Protein AF-0000000070833351 (afdb_homodimer)

Structure (mmCIF, N/CA/C/O backbone):
data_AF-0000000070833351-model_v1
#
loop_
_entity.id
_entity.type
_entity.pdbx_description
1 polymer 'Probable cytosol aminopeptidase'
#
loop_
_atom_site.group_PDB
_atom_site.id
_atom_site.type_symbol
_atom_site.label_atom_id
_atom_site.label_alt_id
_atom_site.label_comp_id
_atom_site.label_asym_id
_atom_site.label_entity_id
_atom_site.label_seq_id
_atom_site.pdbx_PDB_ins_code
_atom_site.Cartn_x
_atom_site.Cartn_y
_atom_site.Cartn_z
_atom_site.occupancy
_atom_site.B_iso_or_equiv
_atom_site.auth_seq_id
_atom_site.auth_comp_id
_atom_site.auth_asym_id
_atom_site.auth_atom_id
_atom_site.pdbx_PDB_model_num
ATOM 1 N N . MET A 1 1 ? -16.438 -31.188 -22.922 1 29.3 1 MET A N 1
ATOM 2 C CA . MET A 1 1 ? -17.109 -29.922 -23.141 1 29.3 1 MET A CA 1
ATOM 3 C C . MET A 1 1 ? -17.734 -29.875 -24.531 1 29.3 1 MET A C 1
ATOM 5 O O . MET A 1 1 ? -17.047 -30 -25.547 1 29.3 1 MET A O 1
ATOM 9 N N . LEU A 1 2 ? -18.859 -30.359 -24.688 1 35.84 2 LEU A N 1
ATOM 10 C CA . LEU A 1 2 ? -19.484 -30.297 -26 1 35.84 2 LEU A CA 1
ATOM 11 C C . LEU A 1 2 ? -20.094 -28.922 -26.25 1 35.84 2 LEU A C 1
ATOM 13 O O . LEU A 1 2 ? -20.75 -28.359 -25.375 1 35.84 2 LEU A O 1
ATOM 17 N N . ILE A 1 3 ? -19.422 -28.094 -27.203 1 37.97 3 ILE A N 1
ATOM 18 C CA . ILE A 1 3 ? -20.109 -26.953 -27.766 1 37.97 3 ILE A CA 1
ATOM 19 C C . ILE A 1 3 ? -21.391 -27.406 -28.469 1 37.97 3 ILE A C 1
ATOM 21 O O . ILE A 1 3 ? -21.344 -28.203 -29.406 1 37.97 3 ILE A O 1
ATOM 25 N N . ILE A 1 4 ? -22.438 -27.5 -27.812 1 40.16 4 ILE A N 1
ATOM 26 C CA . ILE A 1 4 ? -23.672 -27.906 -28.469 1 40.16 4 ILE A CA 1
ATOM 27 C C . ILE A 1 4 ? -24.281 -26.719 -29.188 1 40.16 4 ILE A C 1
ATOM 29 O O . ILE A 1 4 ? -24.453 -25.641 -28.609 1 40.16 4 ILE A O 1
ATOM 33 N N . GLN A 1 5 ? -24.141 -26.734 -30.469 1 34.5 5 GLN A N 1
ATOM 34 C CA . GLN A 1 5 ? -25 -25.828 -31.234 1 34.5 5 GLN A CA 1
ATOM 35 C C . GLN A 1 5 ? -26.438 -25.875 -30.734 1 34.5 5 GLN A C 1
ATOM 37 O O . GLN A 1 5 ? -26.969 -26.953 -30.484 1 34.5 5 GLN A O 1
ATOM 42 N N . ALA A 1 6 ? -26.953 -24.812 -30.219 1 36.62 6 ALA A N 1
ATOM 43 C CA . ALA A 1 6 ? -28.359 -24.703 -29.828 1 36.62 6 ALA A CA 1
ATOM 44 C C . ALA A 1 6 ? -29.266 -25.422 -30.828 1 36.62 6 ALA A C 1
ATOM 46 O O . ALA A 1 6 ? -29.5 -24.922 -31.938 1 36.62 6 ALA A O 1
ATOM 47 N N . THR A 1 7 ? -29.141 -26.656 -31.219 1 29.58 7 THR A N 1
ATOM 48 C CA . THR A 1 7 ? -30.312 -27.172 -31.938 1 29.58 7 THR A CA 1
ATOM 49 C C . THR A 1 7 ? -31.531 -27.125 -31.031 1 29.58 7 THR A C 1
ATOM 51 O O . THR A 1 7 ? -31.422 -27.094 -29.812 1 29.58 7 THR A O 1
ATOM 54 N N . THR A 1 8 ? -32.844 -27.062 -31.562 1 29.17 8 THR A N 1
ATOM 55 C CA . THR A 1 8 ? -34.219 -26.922 -31.047 1 29.17 8 THR A CA 1
ATOM 56 C C . THR A 1 8 ? -34.406 -27.781 -29.812 1 29.17 8 THR A C 1
ATOM 58 O O . THR A 1 8 ? -35.312 -27.547 -29.016 1 29.17 8 THR A O 1
ATOM 61 N N . SER A 1 9 ? -34.219 -29.125 -29.844 1 31.16 9 SER A N 1
ATOM 62 C CA . SER A 1 9 ? -34.969 -30.016 -28.969 1 31.16 9 SER A CA 1
ATOM 63 C C . SER A 1 9 ? -34.344 -30.062 -27.578 1 31.16 9 SER A C 1
ATOM 65 O O . SER A 1 9 ? -33.188 -30.438 -27.406 1 31.16 9 SER A O 1
ATOM 67 N N . ARG A 1 10 ? -34.688 -29.234 -26.578 1 36.44 10 ARG A N 1
ATOM 68 C CA . ARG A 1 10 ? -34.625 -29.141 -25.125 1 36.44 10 ARG A CA 1
ATOM 69 C C . ARG A 1 10 ? -34.844 -30.5 -24.469 1 36.44 10 ARG A C 1
ATOM 71 O O . ARG A 1 10 ? -35.094 -30.594 -23.266 1 36.44 10 ARG A O 1
ATOM 78 N N . GLU A 1 11 ? -34.969 -31.531 -25.062 1 34.44 11 GLU A N 1
ATOM 79 C CA . GLU A 1 11 ? -35.719 -32.625 -24.469 1 34.44 11 GLU A CA 1
ATOM 80 C C . GLU A 1 11 ? -34.875 -33.375 -23.422 1 34.44 11 GLU A C 1
ATOM 82 O O . GLU A 1 11 ? -35.281 -34.375 -22.859 1 34.44 11 GLU A O 1
ATOM 87 N N . ASN A 1 12 ? -33.469 -33.188 -23.359 1 39.78 12 ASN A N 1
ATOM 88 C CA . ASN A 1 12 ? -33 -34.188 -22.438 1 39.78 12 ASN A CA 1
ATOM 89 C C . ASN A 1 12 ? -33.062 -33.719 -20.984 1 39.78 12 ASN A C 1
ATOM 91 O O . ASN A 1 12 ? -32.469 -32.688 -20.641 1 39.78 12 ASN A O 1
ATOM 95 N N . SER A 1 13 ? -33.969 -34.219 -19.922 1 46 13 SER A N 1
ATOM 96 C CA . SER A 1 13 ? -34.594 -34.031 -18.625 1 46 13 SER A CA 1
ATOM 97 C C . SER A 1 13 ? -33.531 -33.938 -17.516 1 46 13 SER A C 1
ATOM 99 O O . SER A 1 13 ? -33.812 -33.406 -16.438 1 46 13 SER A O 1
ATOM 101 N N . ASP A 1 14 ? -32.281 -34.406 -17.562 1 57.69 14 ASP A N 1
ATOM 102 C CA . ASP A 1 14 ? -31.578 -34.594 -16.297 1 57.69 14 ASP A CA 1
ATOM 103 C C . ASP A 1 14 ? -30.484 -33.531 -16.125 1 57.69 14 ASP A C 1
ATOM 105 O O . ASP A 1 14 ? -29.656 -33.656 -15.227 1 57.69 14 ASP A O 1
ATOM 109 N N . TYR A 1 15 ? -30.438 -32.438 -16.984 1 61.97 15 TYR A N 1
ATOM 110 C CA . TYR A 1 15 ? -29.391 -31.453 -16.828 1 61.97 15 TYR A CA 1
ATOM 111 C C . TYR A 1 15 ? -29.875 -30.312 -15.93 1 61.97 15 TYR A C 1
ATOM 113 O O . TYR A 1 15 ? -31.031 -29.875 -16.016 1 61.97 15 TYR A O 1
ATOM 121 N N . LEU A 1 16 ? -28.969 -30.016 -14.961 1 67.56 16 LEU A N 1
ATOM 122 C CA . LEU A 1 16 ? -29.109 -28.672 -14.398 1 67.56 16 LEU A CA 1
ATOM 123 C C . LEU A 1 16 ? -28.766 -27.609 -15.43 1 67.56 16 LEU A C 1
ATOM 125 O O . LEU A 1 16 ? -27.672 -27.641 -16.016 1 67.56 16 LEU A O 1
ATOM 129 N N . THR A 1 17 ? -29.734 -26.75 -15.805 1 68.56 17 THR A N 1
ATOM 130 C CA . THR A 1 17 ? -29.469 -25.703 -16.766 1 68.56 17 THR A CA 1
ATOM 131 C C . THR A 1 17 ? -29.234 -24.375 -16.062 1 68.56 17 THR A C 1
ATOM 133 O O . THR A 1 17 ? -30.031 -23.938 -15.234 1 68.56 17 THR A O 1
ATOM 136 N N . ILE A 1 18 ? -28.047 -23.797 -16.25 1 69.94 18 ILE A N 1
ATOM 137 C CA . ILE A 1 18 ? -27.703 -22.469 -15.773 1 69.94 18 ILE A CA 1
ATOM 138 C C . ILE A 1 18 ? -27.766 -21.469 -16.922 1 69.94 18 ILE A C 1
ATOM 140 O O . ILE A 1 18 ? -26.984 -21.578 -17.875 1 69.94 18 ILE A O 1
ATOM 144 N N . ILE A 1 19 ? -28.797 -20.531 -16.859 1 66.44 19 ILE A N 1
ATOM 145 C CA . ILE A 1 19 ? -29.031 -19.578 -17.953 1 66.44 19 ILE A CA 1
ATOM 146 C C . ILE A 1 19 ? -28.453 -18.219 -17.578 1 66.44 19 ILE A C 1
ATOM 148 O O . ILE A 1 19 ? -28.75 -17.688 -16.5 1 66.44 19 ILE A O 1
ATOM 152 N N . PHE A 1 20 ? -27.562 -17.75 -18.422 1 68.06 20 PHE A N 1
ATOM 153 C CA . PHE A 1 20 ? -27.016 -16.406 -18.266 1 68.06 20 PHE A CA 1
ATOM 154 C C . PHE A 1 20 ? -27.844 -15.398 -19.031 1 68.06 20 PHE A C 1
ATOM 156 O O . PHE A 1 20 ? -27.906 -15.445 -20.266 1 68.06 20 PHE A O 1
ATOM 163 N N . ILE A 1 21 ? -28.688 -14.578 -18.281 1 62.53 21 ILE A N 1
ATOM 164 C CA . ILE A 1 21 ? -29.578 -13.609 -18.922 1 62.53 21 ILE A CA 1
ATOM 165 C C . ILE A 1 21 ? -29.047 -12.195 -18.688 1 62.53 21 ILE A C 1
ATOM 167 O O . ILE A 1 21 ? -28.703 -11.836 -17.562 1 62.53 21 ILE A O 1
ATOM 171 N N . ILE A 1 22 ? -28.766 -11.523 -19.797 1 61.56 22 ILE A N 1
ATOM 172 C CA . ILE A 1 22 ? -28.422 -10.109 -19.703 1 61.56 22 ILE A CA 1
ATOM 173 C C . ILE A 1 22 ? -29.625 -9.258 -20.062 1 61.56 22 ILE A C 1
ATOM 175 O O . ILE A 1 22 ? -30.188 -9.391 -21.156 1 61.56 22 ILE A O 1
ATOM 179 N N . GLU A 1 23 ? -30.219 -8.586 -19.109 1 56.25 23 GLU A N 1
ATOM 180 C CA . GLU A 1 23 ? -31.344 -7.707 -19.422 1 56.25 23 GLU A CA 1
ATOM 181 C C . GLU A 1 23 ? -30.875 -6.285 -19.703 1 56.25 23 GLU A C 1
ATOM 183 O O . GLU A 1 23 ? -29.859 -5.844 -19.172 1 56.25 23 GLU A O 1
ATOM 188 N N . LYS A 1 24 ? -31.375 -5.598 -20.766 1 49.62 24 LYS A N 1
ATOM 189 C CA . LYS A 1 24 ? -31.047 -4.262 -21.25 1 49.62 24 LYS A CA 1
ATOM 190 C C . LYS A 1 24 ? -31.281 -3.209 -20.172 1 49.62 24 LYS A C 1
ATOM 192 O O . LYS A 1 24 ? -30.969 -2.031 -20.359 1 49.62 24 LYS A O 1
ATOM 197 N N . THR A 1 25 ? -32.031 -3.412 -19.234 1 46.53 25 THR A N 1
ATOM 198 C CA . THR A 1 25 ? -32.344 -2.252 -18.406 1 46.53 25 THR A CA 1
ATOM 199 C C . THR A 1 25 ? -31.109 -1.84 -17.578 1 46.53 25 THR A C 1
ATOM 201 O O . THR A 1 25 ? -30.172 -2.623 -17.422 1 46.53 25 THR A O 1
ATOM 204 N N . SER A 1 26 ? -31.047 -0.534 -17.062 1 45.47 26 SER A N 1
ATOM 205 C CA . SER A 1 26 ? -30.031 0.275 -16.391 1 45.47 26 SER A CA 1
ATOM 206 C C . SER A 1 26 ? -29.359 -0.5 -15.258 1 45.47 26 SER A C 1
ATOM 208 O O . SER A 1 26 ? -28.391 -0.025 -14.664 1 45.47 26 SER A O 1
ATOM 210 N N . LYS A 1 27 ? -30.109 -1.601 -14.844 1 41.34 27 LYS A N 1
ATOM 211 C CA . LYS A 1 27 ? -29.516 -2.484 -13.844 1 41.34 27 LYS A CA 1
ATOM 212 C C . LYS A 1 27 ? -29.297 -3.885 -14.406 1 41.34 27 LYS A C 1
ATOM 214 O O . LYS A 1 27 ? -30.219 -4.504 -14.938 1 41.34 27 LYS A O 1
ATOM 219 N N . GLN A 1 28 ? -28.344 -4.262 -14.914 1 41.72 28 GLN A N 1
ATOM 220 C CA . GLN A 1 28 ? -28.125 -5.547 -15.57 1 41.72 28 GLN A CA 1
ATOM 221 C C . GLN A 1 28 ? -28.094 -6.688 -14.555 1 41.72 28 GLN A C 1
ATOM 223 O O . GLN A 1 28 ? -27.359 -6.617 -13.562 1 41.72 28 GLN A O 1
ATOM 228 N N . LYS A 1 29 ? -29.281 -7.543 -14.477 1 46.81 29 LYS A N 1
ATOM 229 C CA . LYS A 1 29 ? -29.438 -8.734 -13.648 1 46.81 29 LYS A CA 1
ATOM 230 C C . LYS A 1 29 ? -29.062 -10 -14.422 1 46.81 29 LYS A C 1
ATOM 232 O O . LYS A 1 29 ? -29.438 -10.148 -15.586 1 46.81 29 LYS A O 1
ATOM 237 N N . ILE A 1 30 ? -27.953 -10.633 -13.953 1 47.38 30 ILE A N 1
ATOM 238 C CA . ILE A 1 30 ? -27.719 -11.984 -14.453 1 47.38 30 ILE A CA 1
ATOM 239 C C . ILE A 1 30 ? -28.406 -13 -13.555 1 47.38 30 ILE A C 1
ATOM 241 O O . ILE A 1 30 ? -28.203 -13 -12.336 1 47.38 30 ILE A O 1
ATOM 245 N N . ILE A 1 31 ? -29.562 -13.586 -13.984 1 48.91 31 ILE A N 1
ATOM 246 C CA . ILE A 1 31 ? -30.328 -14.562 -13.219 1 48.91 31 ILE A CA 1
ATOM 247 C C . ILE A 1 31 ? -29.891 -15.977 -13.602 1 48.91 31 ILE A C 1
ATOM 249 O O . ILE A 1 31 ? -29.906 -16.344 -14.773 1 48.91 31 ILE A O 1
ATOM 253 N N . LEU A 1 32 ? -29.203 -16.562 -12.734 1 50.97 32 LEU A N 1
ATOM 254 C CA . LEU A 1 32 ? -28.953 -17.984 -12.914 1 50.97 32 LEU A CA 1
ATOM 255 C C . LEU A 1 32 ? -30.156 -18.797 -12.445 1 50.97 32 LEU A C 1
ATOM 257 O O . LEU A 1 32 ? -30.641 -18.625 -11.328 1 50.97 32 LEU A O 1
ATOM 261 N N . GLN A 1 33 ? -30.953 -19.25 -13.414 1 46.88 33 GLN A N 1
ATOM 262 C CA . GLN A 1 33 ? -32.156 -20.016 -13.102 1 46.88 33 GLN A CA 1
ATOM 263 C C . GLN A 1 33 ? -31.906 -21.516 -13.219 1 46.88 33 GLN A C 1
ATOM 265 O O . GLN A 1 33 ? -31.312 -21.969 -14.195 1 46.88 33 GLN A O 1
ATOM 270 N N . ASN A 1 34 ? -31.812 -22.172 -12.078 1 44.22 34 ASN A N 1
ATOM 271 C CA . ASN A 1 34 ? -31.859 -23.625 -12.109 1 44.22 34 ASN A CA 1
ATOM 272 C C . ASN A 1 34 ? -33.219 -24.141 -12.555 1 44.22 34 ASN A C 1
ATOM 274 O O . ASN A 1 34 ? -34.219 -23.859 -11.922 1 44.22 34 ASN A O 1
ATOM 278 N N . ILE A 1 35 ? -33.344 -24.484 -13.766 1 40.16 35 ILE A N 1
ATOM 279 C CA . ILE A 1 35 ? -34.594 -25.062 -14.203 1 40.16 35 ILE A CA 1
ATOM 280 C C . ILE A 1 35 ? -34.656 -26.531 -13.836 1 40.16 35 ILE A C 1
ATOM 282 O O . ILE A 1 35 ? -34.031 -27.375 -14.5 1 40.16 35 ILE A O 1
ATOM 286 N N . THR A 1 36 ? -34.406 -27 -12.625 1 38.91 36 THR A N 1
ATOM 287 C CA . THR A 1 36 ? -34.719 -28.406 -12.492 1 38.91 36 THR A CA 1
ATOM 288 C C . THR A 1 36 ? -36.25 -28.641 -12.625 1 38.91 36 THR A C 1
ATOM 290 O O . THR A 1 36 ? -37.031 -27.734 -12.391 1 38.91 36 THR A O 1
ATOM 293 N N . SER A 1 37 ? -36.625 -29.812 -13.102 1 38.78 37 SER A N 1
ATOM 294 C CA . SER A 1 37 ? -38.031 -30.25 -13.203 1 38.78 37 SER A CA 1
ATOM 295 C C . SER A 1 37 ? -38.812 -29.922 -11.938 1 38.78 37 SER A C 1
ATOM 297 O O . SER A 1 37 ? -39.938 -29.484 -12 1 38.78 37 SER A O 1
ATOM 299 N N . GLU A 1 38 ? -38.625 -30.953 -10.805 1 39.41 38 GLU A N 1
ATOM 300 C CA . GLU A 1 38 ? -39.594 -30.969 -9.703 1 39.41 38 GLU A CA 1
ATOM 301 C C . GLU A 1 38 ? -39.531 -29.656 -8.906 1 39.41 38 GLU A C 1
ATOM 303 O O . GLU A 1 38 ? -40.562 -29.047 -8.633 1 39.41 38 GLU A O 1
ATOM 308 N N . ASN A 1 39 ? -38.75 -29.672 -7.727 1 37.19 39 ASN A N 1
ATOM 309 C CA . ASN A 1 39 ? -38.562 -28.562 -6.801 1 37.19 39 ASN A CA 1
ATOM 310 C C . ASN A 1 39 ? -37.562 -27.531 -7.352 1 37.19 39 ASN A C 1
ATOM 312 O O . ASN A 1 39 ? -36.375 -27.812 -7.48 1 37.19 39 ASN A O 1
ATOM 316 N N . GLN A 1 40 ? -37.906 -26.641 -8.219 1 38.97 40 GLN A N 1
ATOM 317 C CA . GLN A 1 40 ? -37.312 -25.484 -8.859 1 38.97 40 GLN A CA 1
ATOM 318 C C . GLN A 1 40 ? -36.469 -24.688 -7.867 1 38.97 40 GLN A C 1
ATOM 320 O O . GLN A 1 40 ? -37 -23.891 -7.094 1 38.97 40 GLN A O 1
ATOM 325 N N . SER A 1 41 ? -35.656 -25.266 -7.109 1 40.69 41 SER A N 1
ATOM 326 C CA . SER A 1 41 ? -34.844 -24.344 -6.309 1 40.69 41 SER A CA 1
ATOM 327 C C . SER A 1 41 ? -34.062 -23.391 -7.195 1 40.69 41 SER A C 1
ATOM 329 O O . SER A 1 41 ? -33.406 -23.812 -8.148 1 40.69 41 SER A O 1
ATOM 331 N N . HIS A 1 42 ? -34.625 -22.25 -7.562 1 44.38 42 HIS A N 1
ATOM 332 C CA . HIS A 1 42 ? -34.125 -21.125 -8.328 1 44.38 42 HIS A CA 1
ATOM 333 C C . HIS A 1 42 ? -32.906 -20.5 -7.648 1 44.38 42 HIS A C 1
ATOM 335 O O . HIS A 1 42 ? -32.969 -20.141 -6.469 1 44.38 42 HIS A O 1
ATOM 341 N N . ILE A 1 43 ? -31.828 -21.109 -7.852 1 47.75 43 ILE A N 1
ATOM 342 C CA . ILE A 1 43 ? -30.734 -20.25 -7.379 1 47.75 43 ILE A CA 1
ATOM 343 C C . ILE A 1 43 ? -30.594 -19.031 -8.289 1 47.75 43 ILE A C 1
ATOM 345 O O . ILE A 1 43 ? -30.422 -19.172 -9.5 1 47.75 43 ILE A O 1
ATOM 349 N N . GLU A 1 44 ? -31.188 -17.953 -7.914 1 50.06 44 GLU A N 1
ATOM 350 C CA . GLU A 1 44 ? -31.047 -16.672 -8.617 1 50.06 44 GLU A CA 1
ATOM 351 C C . GLU A 1 44 ? -29.797 -15.938 -8.156 1 50.06 44 GLU A C 1
ATOM 353 O O . GLU A 1 44 ? -29.609 -15.68 -6.965 1 50.06 44 GLU A O 1
ATOM 358 N N . LEU A 1 45 ? -28.766 -16.172 -8.883 1 52.78 45 LEU A N 1
ATOM 359 C CA . LEU A 1 45 ? -27.672 -15.227 -8.656 1 52.78 45 LEU A CA 1
ATOM 360 C C . LEU A 1 45 ? -27.969 -13.883 -9.328 1 52.78 45 LEU A C 1
ATOM 362 O O . LEU A 1 45 ? -28.062 -13.805 -10.555 1 52.78 45 LEU A O 1
ATOM 366 N N . VAL A 1 46 ? -28.516 -12.961 -8.594 1 50.75 46 VAL A N 1
ATOM 367 C CA . VAL A 1 46 ? -28.719 -11.617 -9.117 1 50.75 46 VAL A CA 1
ATOM 368 C C . VAL A 1 46 ? -27.422 -10.812 -9.016 1 50.75 46 VAL A C 1
ATOM 370 O O . VAL A 1 46 ? -26.859 -10.656 -7.93 1 50.75 46 VAL A O 1
ATOM 373 N N . VAL A 1 47 ? -26.703 -10.766 -10.102 1 52.88 47 VAL A N 1
ATOM 374 C CA . VAL A 1 47 ? -25.562 -9.867 -10.109 1 52.88 47 VAL A CA 1
ATOM 375 C C . VAL A 1 47 ? -25.984 -8.492 -10.617 1 52.88 47 VAL A C 1
ATOM 377 O O . VAL A 1 47 ? -26.594 -8.375 -11.68 1 52.88 47 VAL A O 1
ATOM 380 N N . SER A 1 48 ? -25.984 -7.508 -9.828 1 48.88 48 SER A N 1
ATOM 381 C CA . SER A 1 48 ? -26.312 -6.152 -10.258 1 48.88 48 SER A CA 1
ATOM 382 C C . SER A 1 48 ? -25.359 -5.688 -11.367 1 48.88 48 SER A C 1
ATOM 384 O O . SER A 1 48 ? -24.25 -6.199 -11.5 1 48.88 48 SER A O 1
ATOM 386 N N . TYR A 1 49 ? -25.906 -4.758 -12.367 1 46.78 49 TYR A N 1
ATOM 387 C CA . TYR A 1 49 ? -25.297 -4.184 -13.555 1 46.78 49 TYR A CA 1
ATOM 388 C C . TYR A 1 49 ? -23.875 -3.701 -13.25 1 46.78 49 TYR A C 1
ATOM 390 O O . TYR A 1 49 ? -22.984 -3.828 -14.094 1 46.78 49 TYR A O 1
ATOM 398 N N . ASP A 1 50 ? -23.688 -3.168 -12.164 1 53.62 50 ASP A N 1
ATOM 399 C CA . ASP A 1 50 ? -22.391 -2.557 -11.883 1 53.62 50 ASP A CA 1
ATOM 400 C C . ASP A 1 50 ? -21.281 -3.604 -11.883 1 53.62 50 ASP A C 1
ATOM 402 O O . ASP A 1 50 ? -20.125 -3.289 -12.188 1 53.62 50 ASP A O 1
ATOM 406 N N . LEU A 1 51 ? -21.875 -4.77 -11.984 1 54.03 51 LEU A N 1
ATOM 407 C CA . LEU A 1 51 ? -20.891 -5.84 -11.898 1 54.03 51 LEU A CA 1
ATOM 408 C C . LEU A 1 51 ? -20.406 -6.242 -13.289 1 54.03 51 LEU A C 1
ATOM 410 O O . LEU A 1 51 ? -19.297 -6.77 -13.438 1 54.03 51 LEU A O 1
ATOM 414 N N . LEU A 1 52 ? -21.281 -5.914 -14.266 1 58.81 52 LEU A N 1
ATOM 415 C CA . LEU A 1 52 ? -20.797 -6.203 -15.609 1 58.81 52 LEU A CA 1
ATOM 416 C C . LEU A 1 52 ? -19.578 -5.348 -15.945 1 58.81 52 LEU A C 1
ATOM 418 O O . LEU A 1 52 ? -18.781 -5.719 -16.797 1 58.81 52 LEU A O 1
ATOM 422 N N . ALA A 1 53 ? -19.609 -4.312 -15.156 1 65.19 53 ALA A N 1
ATOM 423 C CA . ALA A 1 53 ? -18.438 -3.473 -15.375 1 65.19 53 ALA A CA 1
ATOM 424 C C . ALA A 1 53 ? -17.266 -3.906 -14.477 1 65.19 53 ALA A C 1
ATOM 426 O O . ALA A 1 53 ? -16.109 -3.635 -14.789 1 65.19 53 ALA A O 1
ATOM 427 N N . ASP A 1 54 ? -17.672 -4.738 -13.578 1 82.94 54 ASP A N 1
ATOM 428 C CA . ASP A 1 54 ? -16.656 -5.258 -12.672 1 82.94 54 ASP A CA 1
ATOM 429 C C . ASP A 1 54 ? -16.484 -6.766 -12.836 1 82.94 54 ASP A C 1
ATOM 431 O O . ASP A 1 54 ? -16.969 -7.543 -12.008 1 82.94 54 ASP A O 1
ATOM 435 N N . LEU A 1 55 ? -15.812 -7.113 -13.914 1 87.25 55 LEU A N 1
ATOM 436 C CA . LEU A 1 55 ? -15.656 -8.508 -14.305 1 87.25 55 LEU A CA 1
ATOM 437 C C . LEU A 1 55 ? -14.93 -9.297 -13.219 1 87.25 55 LEU A C 1
ATOM 439 O O . LEU A 1 55 ? -15.117 -10.508 -13.094 1 87.25 55 LEU A O 1
ATOM 443 N N . PHE A 1 56 ? -14.148 -8.609 -12.453 1 91.06 56 PHE A N 1
ATOM 444 C CA . PHE A 1 56 ? -13.438 -9.281 -11.367 1 91.06 56 PHE A CA 1
ATOM 445 C C . PHE A 1 56 ? -14.414 -9.836 -10.344 1 91.06 56 PHE A C 1
ATOM 447 O O . PHE A 1 56 ? -14.352 -11.016 -9.992 1 91.06 56 PHE A O 1
ATOM 454 N N . HIS A 1 57 ? -15.289 -9.023 -9.852 1 87.62 57 HIS A N 1
ATOM 455 C CA . HIS A 1 57 ? -16.25 -9.461 -8.844 1 87.62 57 HIS A CA 1
ATOM 456 C C . HIS A 1 57 ? -17.297 -10.406 -9.445 1 87.62 57 HIS A C 1
ATOM 458 O O . HIS A 1 57 ? -17.766 -11.312 -8.766 1 87.62 57 HIS A O 1
ATOM 464 N N . TYR A 1 58 ? -17.594 -10.195 -10.711 1 84.75 58 TYR A N 1
ATOM 465 C CA . TYR A 1 58 ? -18.453 -11.141 -11.414 1 84.75 58 TYR A CA 1
ATOM 466 C C . TYR A 1 58 ? -17.875 -12.539 -11.391 1 84.75 58 TYR A C 1
ATOM 468 O O . TYR A 1 58 ? -18.547 -13.5 -11.031 1 84.75 58 TYR A O 1
ATOM 476 N N . LYS A 1 59 ? -16.656 -12.625 -11.773 1 90.06 59 LYS A N 1
ATOM 477 C CA . LYS A 1 59 ? -15.977 -13.914 -11.797 1 90.06 59 LYS A CA 1
ATOM 478 C C . LYS A 1 59 ? -15.969 -14.562 -10.414 1 90.06 59 LYS A C 1
ATOM 480 O O . LYS A 1 59 ? -16.266 -15.75 -10.273 1 90.06 59 LYS A O 1
ATOM 485 N N . LYS A 1 60 ? -15.625 -13.797 -9.453 1 88.69 60 LYS A N 1
ATOM 486 C CA . LYS A 1 60 ? -15.562 -14.305 -8.078 1 88.69 60 LYS A CA 1
ATOM 487 C C . LYS A 1 60 ? -16.922 -14.82 -7.621 1 88.69 60 LYS A C 1
ATOM 489 O O . LYS A 1 60 ? -17.016 -15.898 -7.031 1 88.69 60 LYS A O 1
ATOM 494 N N . LYS A 1 61 ? -17.953 -14.062 -7.859 1 84.31 61 LYS A N 1
ATOM 495 C CA . LYS A 1 61 ? -19.297 -14.461 -7.473 1 84.31 61 LYS A CA 1
ATOM 496 C C . LYS A 1 61 ? -19.734 -15.727 -8.203 1 84.31 61 LYS A C 1
ATOM 498 O O . LYS A 1 61 ? -20.344 -16.625 -7.609 1 84.31 61 LYS A O 1
ATOM 503 N N . LEU A 1 62 ? -19.438 -15.719 -9.492 1 85.12 62 LEU A N 1
ATOM 504 C CA . LEU A 1 62 ? -19.797 -16.891 -10.289 1 85.12 62 LEU A CA 1
ATOM 505 C C . LEU A 1 62 ? -19.094 -18.141 -9.75 1 85.12 62 LEU A C 1
ATOM 507 O O . LEU A 1 62 ? -19.719 -19.188 -9.602 1 85.12 62 LEU A O 1
ATOM 511 N N . ILE A 1 63 ? -17.844 -18.062 -9.445 1 87.94 63 ILE A N 1
ATOM 512 C CA . ILE A 1 63 ? -17.094 -19.188 -8.891 1 87.94 63 ILE A CA 1
ATOM 513 C C . ILE A 1 63 ? -17.75 -19.641 -7.59 1 87.94 63 ILE A C 1
ATOM 515 O O . ILE A 1 63 ? -17.938 -20.844 -7.375 1 87.94 63 ILE A O 1
ATOM 519 N N . ASN A 1 64 ? -18.094 -18.719 -6.75 1 84.25 64 ASN A N 1
ATOM 520 C CA . ASN A 1 64 ? -18.703 -19.047 -5.473 1 84.25 64 ASN A CA 1
ATOM 521 C C . ASN A 1 64 ? -20.031 -19.797 -5.664 1 84.25 64 ASN A C 1
ATOM 523 O O . ASN A 1 64 ? -20.328 -20.734 -4.93 1 84.25 64 ASN A O 1
ATOM 527 N N . VAL A 1 65 ? -20.766 -19.375 -6.605 1 80.75 65 VAL A N 1
ATOM 528 C CA . VAL A 1 65 ? -22.047 -20 -6.887 1 80.75 65 VAL A CA 1
ATOM 529 C C . VAL A 1 65 ? -21.828 -21.406 -7.457 1 80.75 65 VAL A C 1
ATOM 531 O O . VAL A 1 65 ? -22.469 -22.375 -7.02 1 80.75 65 VAL A O 1
ATOM 534 N N . LEU A 1 66 ? -20.953 -21.484 -8.43 1 82.94 66 LEU A N 1
ATOM 535 C CA . LEU A 1 66 ? -20.719 -22.75 -9.117 1 82.94 66 LEU A CA 1
ATOM 536 C C . LEU A 1 66 ? -20.156 -23.797 -8.156 1 82.94 66 LEU A C 1
ATOM 538 O O . LEU A 1 66 ? -20.438 -24.984 -8.297 1 82.94 66 LEU A O 1
ATOM 542 N N . THR A 1 67 ? -19.359 -23.359 -7.219 1 83.06 67 THR A N 1
ATOM 543 C CA . THR A 1 67 ? -18.734 -24.266 -6.27 1 83.06 67 THR A CA 1
ATOM 544 C C . THR A 1 67 ? -19.797 -24.953 -5.398 1 83.06 67 THR A C 1
ATOM 546 O O . THR A 1 67 ? -19.531 -26 -4.816 1 83.06 67 THR A O 1
ATOM 549 N N . GLN A 1 68 ? -20.953 -24.391 -5.387 1 76.19 68 GLN A N 1
ATOM 550 C CA . GLN A 1 68 ? -22.016 -24.938 -4.543 1 76.19 68 GLN A CA 1
ATOM 551 C C . GLN A 1 68 ? -22.875 -25.938 -5.309 1 76.19 68 GLN A C 1
ATOM 553 O O . GLN A 1 68 ? -23.734 -26.594 -4.73 1 76.19 68 GLN A O 1
ATOM 558 N N . ILE A 1 69 ? -22.641 -26.047 -6.543 1 74.25 69 ILE A N 1
ATOM 559 C CA . ILE A 1 69 ? -23.438 -26.922 -7.387 1 74.25 69 ILE A CA 1
ATOM 560 C C . ILE A 1 69 ? -22.922 -28.359 -7.277 1 74.25 69 ILE A C 1
ATOM 562 O O . ILE A 1 69 ? -21.719 -28.594 -7.406 1 74.25 69 ILE A O 1
ATOM 566 N N . SER A 1 70 ? -23.766 -29.266 -7.086 1 71.75 70 SER A N 1
ATOM 567 C CA . SER A 1 70 ? -23.391 -30.672 -6.906 1 71.75 70 SER A CA 1
ATOM 568 C C . SER A 1 70 ? -23.906 -31.531 -8.055 1 71.75 70 SER A C 1
ATOM 570 O O . SER A 1 70 ? -23.594 -32.719 -8.133 1 71.75 70 SER A O 1
ATOM 572 N N . ASN A 1 71 ? -24.578 -30.938 -8.984 1 71.12 71 ASN A N 1
ATOM 573 C CA . ASN A 1 71 ? -25.125 -31.688 -10.109 1 71.12 71 ASN A CA 1
ATOM 574 C C . ASN A 1 71 ? -24 -32.25 -11 1 71.12 71 ASN A C 1
ATOM 576 O O . ASN A 1 71 ? -22.984 -31.578 -11.219 1 71.12 71 ASN A O 1
ATOM 580 N N . SER A 1 72 ? -24.312 -33.375 -11.531 1 74 72 SER A N 1
ATOM 581 C CA . SER A 1 72 ? -23.297 -34.031 -12.359 1 74 72 SER A CA 1
ATOM 582 C C . SER A 1 72 ? -23.438 -33.625 -13.82 1 74 72 SER A C 1
ATOM 584 O O . SER A 1 72 ? -22.531 -33.844 -14.617 1 74 72 SER A O 1
ATOM 586 N N . GLN A 1 73 ? -24.625 -33.156 -14.156 1 77.06 73 GLN A N 1
ATOM 587 C CA . GLN A 1 73 ? -24.859 -32.688 -15.523 1 77.06 73 GLN A CA 1
ATOM 588 C C . GLN A 1 73 ? -25.375 -31.266 -15.547 1 77.06 73 GLN A C 1
ATOM 590 O O . GLN A 1 73 ? -26.422 -30.969 -14.969 1 77.06 73 GLN A O 1
ATOM 595 N N . ILE A 1 74 ? -24.547 -30.469 -16.203 1 78.12 74 ILE A N 1
ATOM 596 C CA . ILE A 1 74 ? -24.906 -29.047 -16.188 1 78.12 74 ILE A CA 1
ATOM 597 C C . ILE A 1 74 ? -24.875 -28.5 -17.625 1 78.12 74 ILE A C 1
ATOM 599 O O . ILE A 1 74 ? -24 -28.828 -18.406 1 78.12 74 ILE A O 1
ATOM 603 N N . LEU A 1 75 ? -25.953 -27.797 -17.969 1 80.94 75 LEU A N 1
ATOM 604 C CA . LEU A 1 75 ? -25.984 -27.031 -19.219 1 80.94 75 LEU A CA 1
ATOM 605 C C . LEU A 1 75 ? -25.844 -25.531 -18.938 1 80.94 75 LEU A C 1
ATOM 607 O O . LEU A 1 75 ? -26.672 -24.953 -18.234 1 80.94 75 LEU A O 1
ATOM 611 N N . PHE A 1 76 ? -24.734 -25.016 -19.422 1 81.25 76 PHE A N 1
ATOM 612 C CA . PHE A 1 76 ? -24.562 -23.578 -19.359 1 81.25 76 PHE A CA 1
ATOM 613 C C . PHE A 1 76 ? -25.094 -22.906 -20.625 1 81.25 76 PHE A C 1
ATOM 615 O O . PHE A 1 76 ? -24.562 -23.094 -21.703 1 81.25 76 PHE A O 1
ATOM 622 N N . ASP A 1 77 ? -26.109 -22.047 -20.453 1 77.31 77 ASP A N 1
ATOM 623 C CA . ASP A 1 77 ? -26.797 -21.406 -21.578 1 77.31 77 ASP A CA 1
ATOM 624 C C . ASP A 1 77 ? -26.406 -19.938 -21.703 1 77.31 77 ASP A C 1
ATOM 626 O O . ASP A 1 77 ? -26.875 -19.094 -20.938 1 77.31 77 ASP A O 1
ATOM 630 N N . PHE A 1 78 ? -25.531 -19.75 -22.719 1 79 78 PHE A N 1
ATOM 631 C CA . PHE A 1 78 ? -25.109 -18.391 -23 1 79 78 PHE A CA 1
ATOM 632 C C . PHE A 1 78 ? -25.859 -17.828 -24.203 1 79 78 PHE A C 1
ATOM 634 O O . PHE A 1 78 ? -25.391 -16.891 -24.844 1 79 78 PHE A O 1
ATOM 641 N N . SER A 1 79 ? -26.969 -18.312 -24.531 1 71.69 79 SER A N 1
ATOM 642 C CA . SER A 1 79 ? -27.703 -17.938 -25.734 1 71.69 79 SER A CA 1
ATOM 643 C C . SER A 1 79 ? -28.219 -16.5 -25.672 1 71.69 79 SER A C 1
ATOM 645 O O . SER A 1 79 ? -28.438 -15.867 -26.703 1 71.69 79 SER A O 1
ATOM 647 N N . SER A 1 80 ? -28.328 -16.062 -24.484 1 65.62 80 SER A N 1
ATOM 648 C CA . SER A 1 80 ? -28.844 -14.703 -24.328 1 65.62 80 SER A CA 1
ATOM 649 C C . SER A 1 80 ? -27.734 -13.664 -24.469 1 65.62 80 SER A C 1
ATOM 651 O O . SER A 1 80 ? -28 -12.469 -24.562 1 65.62 80 SER A O 1
ATOM 653 N N . PHE A 1 81 ? -26.531 -14.219 -24.375 1 64.62 81 PHE A N 1
ATOM 654 C CA . PHE A 1 81 ? -25.422 -13.289 -24.547 1 64.62 81 PHE A CA 1
ATOM 655 C C . PHE A 1 81 ? -25.359 -12.781 -25.984 1 64.62 81 PHE A C 1
ATOM 657 O O . PHE A 1 81 ? -25.281 -13.57 -26.922 1 64.62 81 PHE A O 1
ATOM 664 N N . SER A 1 82 ? -26.047 -11.617 -26.234 1 60.28 82 SER A N 1
ATOM 665 C CA . SER A 1 82 ? -26.094 -11.039 -27.578 1 60.28 82 SER A CA 1
ATOM 666 C C . SER A 1 82 ? -24.891 -10.125 -27.812 1 60.28 82 SER A C 1
ATOM 668 O O . SER A 1 82 ? -24.344 -9.539 -26.875 1 60.28 82 SER A O 1
ATOM 670 N N . SER A 1 83 ? -24.359 -10.18 -29.016 1 59.09 83 SER A N 1
ATOM 671 C CA . SER A 1 83 ? -23.25 -9.336 -29.469 1 59.09 83 SER A CA 1
ATOM 672 C C . SER A 1 83 ? -23.547 -7.863 -29.203 1 59.09 83 SER A C 1
ATOM 674 O O . SER A 1 83 ? -22.641 -7.031 -29.25 1 59.09 83 SER A O 1
ATOM 676 N N . THR A 1 84 ? -24.75 -7.594 -28.875 1 59.44 84 THR A N 1
ATOM 677 C CA . THR A 1 84 ? -25.078 -6.184 -28.719 1 59.44 84 THR A CA 1
ATOM 678 C C . THR A 1 84 ? -24.688 -5.691 -27.328 1 59.44 84 THR A C 1
ATOM 680 O O . THR A 1 84 ? -24.688 -4.484 -27.062 1 59.44 84 THR A O 1
ATOM 683 N N . LEU A 1 85 ? -24.344 -6.613 -26.562 1 61.59 85 LEU A N 1
ATOM 684 C CA . LEU A 1 85 ? -23.953 -6.203 -25.219 1 61.59 85 LEU A CA 1
ATOM 685 C C . LEU A 1 85 ? -22.5 -5.754 -25.188 1 61.59 85 LEU A C 1
ATOM 687 O O . LEU A 1 85 ? -21.641 -6.387 -25.812 1 61.59 85 LEU A O 1
ATOM 691 N N . PRO A 1 86 ? -22.391 -4.555 -24.594 1 65.94 86 PRO A N 1
ATOM 692 C CA . PRO A 1 86 ? -21 -4.156 -24.406 1 65.94 86 PRO A CA 1
ATOM 693 C C . PRO A 1 86 ? -20.203 -5.176 -23.594 1 65.94 86 PRO A C 1
ATOM 695 O O . PRO A 1 86 ? -20.734 -5.773 -22.656 1 65.94 86 PRO A O 1
ATOM 698 N N . ASN A 1 87 ? -19.078 -5.633 -23.953 1 74.75 87 ASN A N 1
ATOM 699 C CA . ASN A 1 87 ? -18.125 -6.5 -23.266 1 74.75 87 ASN A CA 1
ATOM 700 C C . ASN A 1 87 ? -18.594 -7.957 -23.281 1 74.75 87 ASN A C 1
ATOM 702 O O . ASN A 1 87 ? -18.281 -8.711 -22.359 1 74.75 87 ASN A O 1
ATOM 706 N N . CYS A 1 88 ? -19.5 -8.305 -24.156 1 75.19 88 CYS A N 1
ATOM 707 C CA . CYS A 1 88 ? -20.062 -9.648 -24.219 1 75.19 88 CYS A CA 1
ATOM 708 C C . CYS A 1 88 ? -18.969 -10.695 -24.344 1 75.19 88 CYS A C 1
ATOM 710 O O . CYS A 1 88 ? -19.031 -11.75 -23.719 1 75.19 88 CYS A O 1
ATOM 712 N N . THR A 1 89 ? -18.047 -10.359 -25.156 1 81.06 89 THR A N 1
ATOM 713 C CA . THR A 1 89 ? -16.938 -11.297 -25.344 1 81.06 89 THR A CA 1
ATOM 714 C C . THR A 1 89 ? -16.172 -11.5 -24.047 1 81.06 89 THR A C 1
ATOM 716 O O . THR A 1 89 ? -15.859 -12.633 -23.672 1 81.06 89 THR A O 1
ATOM 719 N N . GLU A 1 90 ? -15.906 -10.414 -23.344 1 84.81 90 GLU A N 1
ATOM 720 C CA . GLU A 1 90 ? -15.195 -10.477 -22.078 1 84.81 90 GLU A CA 1
ATOM 721 C C . GLU A 1 90 ? -16 -11.227 -21.016 1 84.81 90 GLU A C 1
ATOM 723 O O . GLU A 1 90 ? -15.445 -11.977 -20.219 1 84.81 90 GLU A O 1
ATOM 728 N N . LEU A 1 91 ? -17.234 -11.039 -21.078 1 82.56 91 LEU A N 1
ATOM 729 C CA . LEU A 1 91 ? -18.125 -11.719 -20.141 1 82.56 91 LEU A CA 1
ATOM 730 C C . LEU A 1 91 ? -18.141 -13.227 -20.406 1 82.56 91 LEU A C 1
ATOM 732 O O . LEU A 1 91 ? -18.109 -14.023 -19.469 1 82.56 91 LEU A O 1
ATOM 736 N N . LEU A 1 92 ? -18.25 -13.578 -21.625 1 83.88 92 LEU A N 1
ATOM 737 C CA . LEU A 1 92 ? -18.219 -14.992 -21.984 1 83.88 92 LEU A CA 1
ATOM 738 C C . LEU A 1 92 ? -16.906 -15.633 -21.547 1 83.88 92 LEU A C 1
ATOM 740 O O . LEU A 1 92 ? -16.891 -16.703 -20.953 1 83.88 92 LEU A O 1
ATOM 744 N N . LYS A 1 93 ? -15.797 -14.977 -21.891 1 88.44 93 LYS A N 1
ATOM 745 C CA . LYS A 1 93 ? -14.484 -15.484 -21.516 1 88.44 93 LYS A CA 1
ATOM 746 C C . LYS A 1 93 ? -14.383 -15.656 -20 1 88.44 93 LYS A C 1
ATOM 748 O O . LYS A 1 93 ? -13.891 -16.672 -19.516 1 88.44 93 LYS A O 1
ATOM 753 N N . THR A 1 94 ? -14.844 -14.656 -19.297 1 90.94 94 THR A N 1
ATOM 754 C CA . THR A 1 94 ? -14.789 -14.68 -17.828 1 90.94 94 THR A CA 1
ATOM 755 C C . THR A 1 94 ? -15.641 -15.82 -17.281 1 90.94 94 THR A C 1
ATOM 757 O O . THR A 1 94 ? -15.219 -16.516 -16.344 1 90.94 94 THR A O 1
ATOM 760 N N . SER A 1 95 ? -16.797 -16.016 -17.844 1 87.75 95 SER A N 1
ATOM 761 C CA . SER A 1 95 ? -17.672 -17.094 -17.422 1 87.75 95 SER A CA 1
ATOM 762 C C . SER A 1 95 ? -17.047 -18.453 -17.688 1 87.75 95 SER A C 1
ATOM 764 O O . SER A 1 95 ? -17.109 -19.359 -16.859 1 87.75 95 SER A O 1
ATOM 766 N N . LEU A 1 96 ? -16.5 -18.562 -18.859 1 90 96 LEU A N 1
ATOM 767 C CA . LEU A 1 96 ? -15.828 -19.812 -19.203 1 90 96 LEU A CA 1
ATOM 768 C C . LEU A 1 96 ? -14.68 -20.094 -18.25 1 90 96 LEU A C 1
ATOM 770 O O . LEU A 1 96 ? -14.508 -21.234 -17.812 1 90 96 LEU A O 1
ATOM 774 N N . LYS A 1 97 ? -13.906 -19.125 -17.969 1 94.25 97 LYS A N 1
ATOM 775 C CA . LYS A 1 97 ? -12.812 -19.281 -17 1 94.25 97 LYS A CA 1
ATOM 776 C C . LYS A 1 97 ? -13.344 -19.766 -15.656 1 94.25 97 LYS A C 1
ATOM 778 O O . LYS A 1 97 ? -12.758 -20.656 -15.039 1 94.25 97 LYS A O 1
ATOM 783 N N . ALA A 1 98 ? -14.383 -19.141 -15.219 1 91.69 98 ALA A N 1
ATOM 784 C CA . ALA A 1 98 ? -14.969 -19.516 -13.938 1 91.69 98 ALA A CA 1
ATOM 785 C C . ALA A 1 98 ? -15.438 -20.969 -13.961 1 91.69 98 ALA A C 1
ATOM 787 O O . ALA A 1 98 ? -15.219 -21.719 -12.992 1 91.69 98 ALA A O 1
ATOM 788 N N . ILE A 1 99 ? -16.078 -21.375 -15.023 1 88.38 99 ILE A N 1
ATOM 789 C CA . ILE A 1 99 ? -16.594 -22.734 -15.172 1 88.38 99 ILE A CA 1
ATOM 790 C C . ILE A 1 99 ? -15.438 -23.734 -15.156 1 88.38 99 ILE A C 1
ATOM 792 O O . ILE A 1 99 ? -15.461 -24.703 -14.406 1 88.38 99 ILE A O 1
ATOM 796 N N . LEU A 1 100 ? -14.43 -23.438 -15.969 1 90.12 100 LEU A N 1
ATOM 797 C CA . LEU A 1 100 ? -13.273 -24.328 -16.078 1 90.12 100 LEU A CA 1
ATOM 798 C C . LEU A 1 100 ? -12.492 -24.359 -14.773 1 90.12 100 LEU A C 1
ATOM 800 O O . LEU A 1 100 ? -11.875 -25.375 -14.438 1 90.12 100 LEU A O 1
ATOM 804 N N . TYR A 1 101 ? -12.555 -23.281 -14.07 1 91.06 101 TYR A N 1
ATOM 805 C CA . TYR A 1 101 ? -11.906 -23.156 -12.766 1 91.06 101 TYR A CA 1
ATOM 806 C C . TYR A 1 101 ? -12.57 -24.062 -11.742 1 91.06 101 TYR A C 1
ATOM 808 O O . TYR A 1 101 ? -11.883 -24.766 -10.984 1 91.06 101 TYR A O 1
ATOM 816 N N . VAL A 1 102 ? -13.828 -24.094 -11.75 1 87.38 102 VAL A N 1
ATOM 817 C CA . VAL A 1 102 ? -14.594 -24.812 -10.734 1 87.38 102 VAL A CA 1
ATOM 818 C C . VAL A 1 102 ? -14.672 -26.297 -11.102 1 87.38 102 VAL A C 1
ATOM 820 O O . VAL A 1 102 ? -14.453 -27.172 -10.25 1 87.38 102 VAL A O 1
ATOM 823 N N . PHE A 1 103 ? -14.945 -26.578 -12.297 1 81.06 103 PHE A N 1
ATOM 824 C CA . PHE A 1 103 ? -15.172 -27.953 -12.719 1 81.06 103 PHE A CA 1
ATOM 825 C C . PHE A 1 103 ? -13.93 -28.516 -13.398 1 81.06 103 PHE A C 1
ATOM 827 O O . PHE A 1 103 ? -14.008 -29.031 -14.516 1 81.06 103 PHE A O 1
ATOM 834 N N . ASN A 1 104 ? -12.82 -28.328 -12.695 1 79.56 104 ASN A N 1
ATOM 835 C CA . ASN A 1 104 ? -11.547 -28.859 -13.172 1 79.56 104 ASN A CA 1
ATOM 836 C C . ASN A 1 104 ? -11.336 -30.297 -12.703 1 79.56 104 ASN A C 1
ATOM 838 O O . ASN A 1 104 ? -11.508 -30.594 -11.516 1 79.56 104 ASN A O 1
ATOM 842 N N . PRO A 1 105 ? -11.047 -31.078 -13.562 1 66 105 PRO A N 1
ATOM 843 C CA . PRO A 1 105 ? -10.883 -32.5 -13.203 1 66 105 PRO A CA 1
ATOM 844 C C . PRO A 1 105 ? -9.641 -32.75 -12.359 1 66 105 PRO A C 1
ATOM 846 O O . PRO A 1 105 ? -9.547 -33.781 -11.68 1 66 105 PRO A O 1
ATOM 849 N N . GLN A 1 106 ? -8.688 -31.891 -12.438 1 64.06 106 GLN A N 1
ATOM 850 C CA . GLN A 1 106 ? -7.434 -32.094 -11.719 1 64.06 106 GLN A CA 1
ATOM 851 C C . GLN A 1 106 ? -7.566 -31.625 -10.266 1 64.06 106 GLN A C 1
ATOM 853 O O . GLN A 1 106 ? -7.27 -30.469 -9.938 1 64.06 106 GLN A O 1
ATOM 858 N N . LYS A 1 107 ? -8.484 -32.25 -9.492 1 62.53 107 LYS A N 1
ATOM 859 C CA . LYS A 1 107 ? -8.617 -31.844 -8.094 1 62.53 107 LYS A CA 1
ATOM 860 C C . LYS A 1 107 ? -7.898 -32.812 -7.172 1 62.53 107 LYS A C 1
ATOM 862 O O . LYS A 1 107 ? -7.848 -34.031 -7.445 1 62.53 107 LYS A O 1
ATOM 867 N N . CYS A 1 108 ? -7.109 -32.188 -6.34 1 57.91 108 CYS A N 1
ATOM 868 C CA . CYS A 1 108 ? -6.438 -32.969 -5.32 1 57.91 108 CYS A CA 1
ATOM 869 C C . CYS A 1 108 ? -7.441 -33.562 -4.336 1 57.91 108 CYS A C 1
ATOM 871 O O . CYS A 1 108 ? -8.125 -32.844 -3.629 1 57.91 108 CYS A O 1
ATOM 873 N N . GLN A 1 109 ? -8.133 -34.594 -4.621 1 59.28 109 GLN A N 1
ATOM 874 C CA . GLN A 1 109 ? -9.188 -35.031 -3.705 1 59.28 109 GLN A CA 1
ATOM 875 C C . GLN A 1 109 ? -8.758 -36.281 -2.912 1 59.28 109 GLN A C 1
ATOM 877 O O . GLN A 1 109 ? -8.352 -37.281 -3.492 1 59.28 109 GLN A O 1
ATOM 882 N N . PHE A 1 110 ? -8.102 -36.094 -1.854 1 59.34 110 PHE A N 1
ATOM 883 C CA . PHE A 1 110 ? -7.98 -37.25 -0.971 1 59.34 110 PHE A CA 1
ATOM 884 C C . PHE A 1 110 ? -9.305 -37.531 -0.282 1 59.34 110 PHE A C 1
ATOM 886 O O . PHE A 1 110 ? -9.453 -38.594 0.363 1 59.34 110 PHE A O 1
ATOM 893 N N . LYS A 1 111 ? -10.133 -36.531 -0.408 1 57.56 111 LYS A N 1
ATOM 894 C CA . LYS A 1 111 ? -11.477 -36.812 0.079 1 57.56 111 LYS A CA 1
ATOM 895 C C . LYS A 1 111 ? -12.336 -37.438 -1.02 1 57.56 111 LYS A C 1
ATOM 897 O O . LYS A 1 111 ? -12.016 -37.312 -2.205 1 57.56 111 LYS A O 1
ATOM 902 N N . LYS A 1 112 ? -13.375 -38 -0.58 1 53.91 112 LYS A N 1
ATOM 903 C CA . LYS A 1 112 ? -14.32 -38.719 -1.429 1 53.91 112 LYS A CA 1
ATOM 904 C C . LYS A 1 112 ? -14.57 -37.969 -2.732 1 53.91 112 LYS A C 1
ATOM 906 O O . LYS A 1 112 ? -14.656 -36.719 -2.738 1 53.91 112 LYS A O 1
ATOM 911 N N . GLU A 1 113 ? -14.383 -38.625 -3.852 1 51.09 113 GLU A N 1
ATOM 912 C CA . GLU A 1 113 ? -14.438 -38.281 -5.266 1 51.09 113 GLU A CA 1
ATOM 913 C C . GLU A 1 113 ? -15.617 -37.344 -5.559 1 51.09 113 GLU A C 1
ATOM 915 O O . GLU A 1 113 ? -16.766 -37.656 -5.207 1 51.09 113 GLU A O 1
ATOM 920 N N . LEU A 1 114 ? -15.406 -36.031 -5.609 1 56.09 114 LEU A N 1
ATOM 921 C CA . LEU A 1 114 ? -16.5 -35.25 -6.211 1 56.09 114 LEU A CA 1
ATO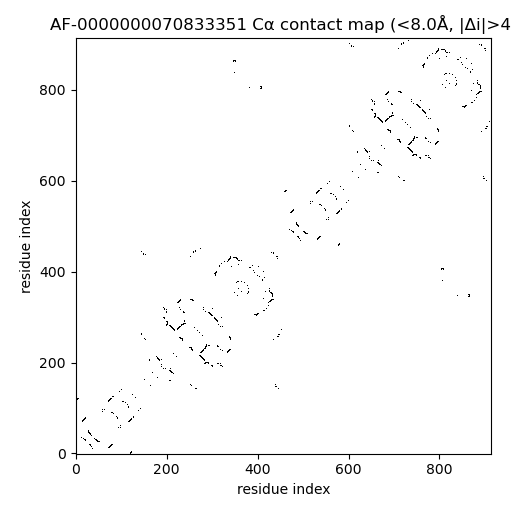M 922 C C . LEU A 1 114 ? -16.812 -35.781 -7.605 1 56.09 114 LEU A C 1
ATOM 924 O O . LEU A 1 114 ? -15.914 -36.125 -8.375 1 56.09 114 LEU A O 1
ATOM 928 N N . PRO A 1 115 ? -18.047 -36.219 -7.801 1 58.19 115 PRO A N 1
ATOM 929 C CA . PRO A 1 115 ? -18.406 -36.719 -9.133 1 58.19 115 PRO A CA 1
ATOM 930 C C . PRO A 1 115 ? -17.938 -35.781 -10.25 1 58.19 115 PRO A C 1
ATOM 932 O O . PRO A 1 115 ? -17.859 -34.562 -10.055 1 58.19 115 PRO A O 1
ATOM 935 N N . ASN A 1 116 ? -17.312 -36.406 -11.266 1 65.38 116 ASN A N 1
ATOM 936 C CA . ASN A 1 116 ? -17.047 -35.656 -12.477 1 65.38 116 ASN A CA 1
ATOM 937 C C . ASN A 1 116 ? -18.297 -34.938 -12.984 1 65.38 116 ASN A C 1
ATOM 939 O O . ASN A 1 116 ? -19.391 -35.531 -12.984 1 65.38 116 ASN A O 1
ATOM 943 N N . VAL A 1 117 ? -18.234 -33.688 -13.125 1 70.88 117 VAL A N 1
ATOM 944 C CA . VAL A 1 117 ? -19.344 -32.906 -13.664 1 70.88 117 VAL A CA 1
ATOM 945 C C . VAL A 1 117 ? -19.203 -32.781 -15.18 1 70.88 117 VAL A C 1
ATOM 947 O O . VAL A 1 117 ? -18.156 -32.438 -15.695 1 70.88 117 VAL A O 1
ATOM 950 N N . ASP A 1 118 ? -20.219 -33.375 -15.828 1 76.38 118 ASP A N 1
ATOM 951 C CA . ASP A 1 118 ? -20.328 -33.156 -17.266 1 76.38 118 ASP A CA 1
ATOM 952 C C . ASP A 1 118 ? -21.109 -31.891 -17.562 1 76.38 118 ASP A C 1
ATOM 954 O O . ASP A 1 118 ? -22.219 -31.688 -17.047 1 76.38 118 ASP A O 1
ATOM 958 N N . TYR A 1 119 ? -20.391 -30.984 -18.188 1 74.31 119 TYR A N 1
ATOM 959 C CA . TYR A 1 119 ? -21.141 -29.766 -18.5 1 74.31 119 TYR A CA 1
ATOM 960 C C . TYR A 1 119 ? -21.078 -29.438 -19.984 1 74.31 119 TYR A C 1
ATOM 962 O O . TYR A 1 119 ? -20.109 -29.812 -20.672 1 74.31 119 TYR A O 1
ATOM 970 N N . ASN A 1 120 ? -22.234 -28.953 -20.438 1 76.62 120 ASN A N 1
ATOM 971 C CA . ASN A 1 120 ? -22.375 -28.5 -21.812 1 76.62 120 ASN A CA 1
ATOM 972 C C . ASN A 1 120 ? -22.578 -26.984 -21.891 1 76.62 120 ASN A C 1
ATOM 974 O O . ASN A 1 120 ? -23.125 -26.391 -20.953 1 76.62 120 ASN A O 1
ATOM 978 N N . LEU A 1 121 ? -21.922 -26.438 -22.922 1 77.06 121 LEU A N 1
ATOM 979 C CA . LEU A 1 121 ? -22.094 -25 -23.172 1 77.06 121 LEU A CA 1
ATOM 980 C C . LEU A 1 121 ? -23.031 -24.766 -24.359 1 77.06 121 LEU A C 1
ATOM 982 O O . LEU A 1 121 ? -22.844 -25.344 -25.422 1 77.06 121 LEU A O 1
ATOM 986 N N . LEU A 1 122 ? -24.078 -24 -24.109 1 74.12 122 LEU A N 1
ATOM 987 C CA . LEU A 1 122 ? -24.938 -23.516 -25.188 1 74.12 122 LEU A CA 1
ATOM 988 C C . LEU A 1 122 ? -24.625 -22.078 -25.547 1 74.12 122 LEU A C 1
ATOM 990 O O . LEU A 1 122 ? -24.859 -21.172 -24.75 1 74.12 122 LEU A O 1
ATOM 994 N N . ILE A 1 123 ? -23.891 -21.953 -26.672 1 72.75 123 ILE A N 1
ATOM 995 C CA . ILE A 1 123 ? -23.5 -20.625 -27.125 1 72.75 123 ILE A CA 1
ATOM 996 C C . ILE A 1 123 ? -24.031 -20.375 -28.531 1 72.75 123 ILE A C 1
ATOM 998 O O . ILE A 1 123 ? -23.922 -21.25 -29.406 1 72.75 123 ILE A O 1
ATOM 1002 N N . TYR A 1 124 ? -24.703 -19.266 -28.734 1 63.78 124 TYR A N 1
ATOM 1003 C CA . TYR A 1 124 ? -25.125 -18.938 -30.094 1 63.78 124 TYR A CA 1
ATOM 1004 C C . TYR A 1 124 ? -23.969 -18.375 -30.906 1 63.78 124 TYR A C 1
ATOM 1006 O O . TYR A 1 124 ? -23.438 -17.297 -30.594 1 63.78 124 TYR A O 1
ATOM 1014 N N . HIS A 1 125 ? -23.562 -19.062 -31.844 1 61.91 125 HIS A N 1
ATOM 1015 C CA . HIS A 1 125 ? -22.375 -18.812 -32.625 1 61.91 125 HIS A CA 1
ATOM 1016 C C . HIS A 1 125 ? -22.438 -17.438 -33.312 1 61.91 125 HIS A C 1
ATOM 1018 O O . HIS A 1 125 ? -21.438 -16.719 -33.375 1 61.91 125 HIS A O 1
ATOM 1024 N N . SER A 1 126 ? -23.562 -17.156 -33.781 1 58.56 126 SER A N 1
ATOM 1025 C CA . SER A 1 126 ? -23.641 -15.938 -34.562 1 58.56 126 SER A CA 1
ATOM 1026 C C . SER A 1 126 ? -23.328 -14.711 -33.719 1 58.56 126 SER A C 1
ATOM 1028 O O . SER A 1 126 ? -22.938 -13.664 -34.25 1 58.56 126 SER A O 1
ATOM 1030 N N . ALA A 1 127 ? -23.297 -14.906 -32.562 1 60.75 127 ALA A N 1
ATOM 1031 C CA . ALA A 1 127 ? -23.062 -13.758 -31.703 1 60.75 127 ALA A CA 1
ATOM 1032 C C . ALA A 1 127 ? -21.578 -13.562 -31.422 1 60.75 127 ALA A C 1
ATOM 1034 O O . ALA A 1 127 ? -21.141 -12.469 -31.047 1 60.75 127 ALA A O 1
ATOM 1035 N N . TYR A 1 128 ? -20.844 -14.586 -31.797 1 67.62 128 TYR A N 1
ATOM 1036 C CA . TYR A 1 128 ? -19.422 -14.523 -31.484 1 67.62 128 TYR A CA 1
ATOM 1037 C C . TYR A 1 128 ? -18.594 -15.086 -32.625 1 67.62 128 TYR A C 1
ATOM 1039 O O . TYR A 1 128 ? -18.297 -16.281 -32.656 1 67.62 128 TYR A O 1
ATOM 1047 N N . PRO A 1 129 ? -18.328 -14.227 -33.562 1 65.38 129 PRO A N 1
ATOM 1048 C CA . PRO A 1 129 ? -17.562 -14.742 -34.719 1 65.38 129 PRO A CA 1
ATOM 1049 C C . PRO A 1 129 ? -16.266 -15.414 -34.312 1 65.38 129 PRO A C 1
ATOM 1051 O O . PRO A 1 129 ? -15.797 -16.344 -34.969 1 65.38 129 PRO A O 1
ATOM 1054 N N . ASP A 1 130 ? -15.719 -15.023 -33.156 1 74.12 130 ASP A N 1
ATOM 1055 C CA . ASP A 1 130 ? -14.43 -15.562 -32.75 1 74.12 130 ASP A CA 1
ATOM 1056 C C . ASP A 1 130 ? -14.602 -16.656 -31.688 1 74.12 130 ASP A C 1
ATOM 1058 O O . ASP A 1 130 ? -13.656 -16.984 -30.969 1 74.12 130 ASP A O 1
ATOM 1062 N N . LEU A 1 131 ? -15.805 -17.141 -31.625 1 74.62 131 LEU A N 1
ATOM 1063 C CA . LEU A 1 131 ? -16.125 -18.141 -30.594 1 74.62 131 LEU A CA 1
ATOM 1064 C C . LEU A 1 131 ? -15.219 -19.359 -30.734 1 74.62 131 LEU A C 1
ATOM 1066 O O . LEU A 1 131 ? -14.789 -19.938 -29.734 1 74.62 131 LEU A O 1
ATOM 1070 N N . GLU A 1 132 ? -14.977 -19.75 -32 1 76 132 GLU A N 1
ATOM 1071 C CA . GLU A 1 132 ? -14.188 -20.938 -32.281 1 76 132 GLU A CA 1
ATOM 1072 C C . GLU A 1 132 ? -12.766 -20.812 -31.75 1 76 132 GLU A C 1
ATOM 1074 O O . GLU A 1 132 ? -12.102 -21.812 -31.484 1 76 132 GLU A O 1
ATOM 1079 N N . ASP A 1 133 ? -12.391 -19.641 -31.484 1 83.88 133 ASP A N 1
ATOM 1080 C CA . ASP A 1 133 ? -11.055 -19.406 -30.953 1 83.88 133 ASP A CA 1
ATOM 1081 C C . ASP A 1 133 ? -11.086 -19.188 -29.453 1 83.88 133 ASP A C 1
ATOM 1083 O O . ASP A 1 133 ? -10.156 -19.578 -28.734 1 83.88 133 ASP A O 1
ATOM 1087 N N . ILE A 1 134 ? -12.109 -18.703 -28.969 1 86.38 134 ILE A N 1
ATOM 1088 C CA . ILE A 1 134 ? -12.234 -18.297 -27.578 1 86.38 134 ILE A CA 1
ATOM 1089 C C . ILE A 1 134 ? -12.242 -19.531 -26.672 1 86.38 134 ILE A C 1
ATOM 1091 O O . ILE A 1 134 ? -11.523 -19.578 -25.672 1 86.38 134 ILE A O 1
ATOM 1095 N N . ILE A 1 135 ? -12.93 -20.531 -27.031 1 86.62 135 ILE A N 1
ATOM 1096 C CA . ILE A 1 135 ? -13.141 -21.688 -26.172 1 86.62 135 ILE A CA 1
ATOM 1097 C C . ILE A 1 135 ? -11.844 -22.484 -26.047 1 86.62 135 ILE A C 1
ATOM 1099 O O . ILE A 1 135 ? -11.328 -22.672 -24.938 1 86.62 135 ILE A O 1
ATOM 1103 N N . PRO A 1 136 ? -11.242 -22.859 -27.219 1 88.12 136 PRO A N 1
ATOM 1104 C CA . PRO A 1 136 ? -10.008 -23.625 -27.078 1 88.12 136 PRO A CA 1
ATOM 1105 C C . PRO A 1 136 ? -8.883 -22.844 -26.406 1 88.12 136 PRO A C 1
ATOM 1107 O O . PRO A 1 136 ? -8.109 -23.406 -25.625 1 88.12 136 PRO A O 1
ATOM 1110 N N . THR A 1 137 ? -8.812 -21.625 -26.688 1 90.44 137 THR A N 1
ATOM 1111 C CA . THR A 1 137 ? -7.762 -20.797 -26.109 1 90.44 137 THR A CA 1
ATOM 1112 C C . THR A 1 137 ? -7.949 -20.672 -24.594 1 90.44 137 THR A C 1
ATOM 1114 O O . THR A 1 137 ? -6.984 -20.766 -23.828 1 90.44 137 THR A O 1
ATOM 1117 N N . THR A 1 138 ? -9.148 -20.484 -24.188 1 92.75 138 THR A N 1
ATOM 1118 C CA . THR A 1 138 ? -9.445 -20.375 -22.766 1 92.75 138 THR A CA 1
ATOM 1119 C C . THR A 1 138 ? -9.219 -21.703 -22.062 1 92.75 138 THR A C 1
ATOM 1121 O O . THR A 1 138 ? -8.68 -21.75 -20.953 1 92.75 138 THR A O 1
ATOM 1124 N N . GLN A 1 139 ? -9.594 -22.734 -22.719 1 91.25 139 GLN A N 1
ATOM 1125 C CA . GLN A 1 139 ? -9.414 -24.062 -22.156 1 91.25 139 GLN A CA 1
ATOM 1126 C C . GLN A 1 139 ? -7.93 -24.391 -21.953 1 91.25 139 GLN A C 1
ATOM 1128 O O . GLN A 1 139 ? -7.535 -24.906 -20.906 1 91.25 139 GLN A O 1
ATOM 1133 N N . ARG A 1 140 ? -7.156 -24.078 -22.938 1 93.31 140 ARG A N 1
ATOM 1134 C CA . ARG A 1 140 ? -5.723 -24.328 -22.859 1 93.31 140 ARG A CA 1
ATOM 1135 C C . ARG A 1 140 ? -5.078 -23.516 -21.75 1 93.31 140 ARG A C 1
ATOM 1137 O O . ARG A 1 140 ? -4.266 -24.047 -20.984 1 93.31 140 ARG A O 1
ATOM 1144 N N . LEU A 1 141 ? -5.453 -22.344 -21.672 1 95.5 141 LEU A N 1
ATOM 1145 C CA . LEU A 1 141 ? -4.926 -21.484 -20.625 1 95.5 141 LEU A CA 1
ATOM 1146 C C . LEU A 1 141 ? -5.332 -22.016 -19.25 1 95.5 141 LEU A C 1
ATOM 1148 O O . LEU A 1 141 ? -4.496 -22.109 -18.344 1 95.5 141 LEU A O 1
ATOM 1152 N N . MET A 1 142 ? -6.574 -22.328 -19.094 1 95.44 142 MET A N 1
ATOM 1153 C CA . MET A 1 142 ? -7.102 -22.734 -17.797 1 95.44 142 MET A CA 1
ATOM 1154 C C . MET A 1 142 ? -6.547 -24.094 -17.375 1 95.44 142 MET A C 1
ATOM 1156 O O . MET A 1 142 ? -6.453 -24.391 -16.172 1 95.44 142 MET A O 1
ATOM 1160 N N . GLN A 1 143 ? -6.191 -24.875 -18.344 1 94.94 143 GLN A N 1
ATOM 1161 C CA . GLN A 1 143 ? -5.523 -26.125 -18 1 94.94 143 GLN A CA 1
ATOM 1162 C C . GLN A 1 143 ? -4.25 -25.875 -17.203 1 94.94 143 GLN A C 1
ATOM 1164 O O . GLN A 1 143 ? -3.973 -26.578 -16.219 1 94.94 143 GLN A O 1
ATOM 1169 N N . TRP A 1 144 ? -3.502 -24.938 -17.578 1 97.44 144 TRP A N 1
ATOM 1170 C CA . TRP A 1 144 ? -2.252 -24.625 -16.906 1 97.44 144 TRP A CA 1
ATOM 1171 C C . TRP A 1 144 ? -2.52 -23.906 -15.586 1 97.44 144 TRP A C 1
ATOM 1173 O O . TRP A 1 144 ? -1.825 -24.141 -14.586 1 97.44 144 TRP A O 1
ATOM 1183 N N . VAL A 1 145 ? -3.543 -23.016 -15.555 1 97.56 145 VAL A N 1
ATOM 1184 C CA . VAL A 1 145 ? -3.957 -22.422 -14.289 1 97.56 145 VAL A CA 1
ATOM 1185 C C . VAL A 1 145 ? -4.336 -23.516 -13.297 1 97.56 145 VAL A C 1
ATOM 1187 O O . VAL A 1 145 ? -3.887 -23.516 -12.148 1 97.56 145 VAL A O 1
ATOM 1190 N N . ASN A 1 146 ? -5.074 -24.453 -13.781 1 95.44 146 ASN A N 1
ATOM 1191 C CA . ASN A 1 146 ? -5.551 -25.516 -12.914 1 95.44 146 ASN A CA 1
ATOM 1192 C C . ASN A 1 146 ? -4.43 -26.484 -12.539 1 95.44 146 ASN A C 1
ATOM 1194 O O . ASN A 1 146 ? -4.457 -27.094 -11.469 1 95.44 146 ASN A O 1
ATOM 1198 N N . THR A 1 147 ? -3.426 -26.641 -13.414 1 95.69 147 THR A N 1
ATOM 1199 C CA . THR A 1 147 ? -2.242 -27.406 -13.047 1 95.69 147 THR A CA 1
ATOM 1200 C C . THR A 1 147 ? -1.535 -26.781 -11.852 1 95.69 147 THR A C 1
ATOM 1202 O O . THR A 1 147 ? -1.164 -27.469 -10.898 1 95.69 147 THR A O 1
ATOM 1205 N N . ALA A 1 148 ? -1.338 -25.5 -11.914 1 96.94 148 ALA A N 1
ATOM 1206 C CA . ALA A 1 148 ? -0.75 -24.797 -10.773 1 96.94 148 ALA A CA 1
ATOM 1207 C C . ALA A 1 148 ? -1.593 -24.984 -9.516 1 96.94 148 ALA A C 1
ATOM 1209 O O . ALA A 1 148 ? -1.058 -25.25 -8.438 1 96.94 148 ALA A O 1
ATOM 1210 N N . ARG A 1 149 ? -2.924 -24.875 -9.625 1 95.88 149 ARG A N 1
ATOM 1211 C CA . ARG A 1 149 ? -3.836 -25.047 -8.5 1 95.88 149 ARG A CA 1
ATOM 1212 C C . ARG A 1 149 ? -3.713 -26.438 -7.902 1 95.88 149 ARG A C 1
ATOM 1214 O O . ARG A 1 149 ? -3.74 -26.594 -6.68 1 95.88 149 ARG A O 1
ATOM 1221 N N . TYR A 1 150 ? -3.627 -27.359 -8.742 1 93.5 150 TYR A N 1
ATOM 1222 C CA . TYR A 1 150 ? -3.471 -28.734 -8.297 1 93.5 150 TYR A CA 1
ATOM 1223 C C . TYR A 1 150 ? -2.25 -28.875 -7.391 1 93.5 150 TYR A C 1
ATOM 1225 O O . TYR A 1 150 ? -2.338 -29.453 -6.305 1 93.5 150 TYR A O 1
ATOM 1233 N N . LEU A 1 151 ? -1.156 -28.375 -7.859 1 94.81 151 LEU A N 1
ATOM 1234 C CA . LEU A 1 151 ? 0.075 -28.469 -7.082 1 94.81 151 LEU A CA 1
ATOM 1235 C C . LEU A 1 151 ? -0.067 -27.719 -5.762 1 94.81 151 LEU A C 1
ATOM 1237 O O . LEU A 1 151 ? 0.348 -28.219 -4.711 1 94.81 151 LEU A O 1
ATOM 1241 N N . GLN A 1 152 ? -0.68 -26.547 -5.781 1 94.38 152 GLN A N 1
ATOM 1242 C CA . GLN A 1 152 ? -0.898 -25.75 -4.582 1 94.38 152 GLN A CA 1
ATOM 1243 C C . GLN A 1 152 ? -1.721 -26.516 -3.549 1 94.38 152 GLN A C 1
ATOM 1245 O O . GLN A 1 152 ? -1.522 -26.344 -2.344 1 94.38 152 GLN A O 1
ATOM 1250 N N . ASP A 1 153 ? -2.598 -27.312 -4.027 1 91.5 153 ASP A N 1
ATOM 1251 C CA . ASP A 1 153 ? -3.551 -27.984 -3.15 1 91.5 153 ASP A CA 1
ATOM 1252 C C . ASP A 1 153 ? -2.961 -29.281 -2.584 1 91.5 153 ASP A C 1
ATOM 1254 O O . ASP A 1 153 ? -3.51 -29.859 -1.646 1 91.5 153 ASP A O 1
ATOM 1258 N N . MET A 1 154 ? -1.867 -29.734 -3.105 1 91.06 154 MET A N 1
ATOM 1259 C CA . MET A 1 154 ? -1.295 -31.016 -2.686 1 91.06 154 MET A CA 1
ATOM 1260 C C . MET A 1 154 ? -0.785 -30.938 -1.25 1 91.06 154 MET A C 1
ATOM 1262 O O . MET A 1 154 ? -0.184 -29.938 -0.854 1 91.06 154 MET A O 1
ATOM 1266 N N . PRO A 1 155 ? -1.033 -32 -0.45 1 88.69 155 PRO A N 1
ATOM 1267 C CA . PRO A 1 155 ? -0.461 -32.031 0.897 1 88.69 155 PRO A CA 1
ATOM 1268 C C . PRO A 1 155 ? 1.064 -32.094 0.888 1 88.69 155 PRO A C 1
ATOM 1270 O O . PRO A 1 155 ? 1.658 -32.719 0.007 1 88.69 155 PRO A O 1
ATOM 1273 N N . ALA A 1 156 ? 1.629 -31.562 1.904 1 87.12 156 ALA A N 1
ATOM 1274 C CA . ALA A 1 156 ? 3.078 -31.406 1.969 1 87.12 156 ALA A CA 1
ATOM 1275 C C . ALA A 1 156 ? 3.783 -32.75 1.931 1 87.12 156 ALA A C 1
ATOM 1277 O O . ALA A 1 156 ? 4.875 -32.875 1.373 1 87.12 156 ALA A O 1
ATOM 1278 N N . ASN A 1 157 ? 3.162 -33.781 2.553 1 89.5 157 ASN A N 1
ATOM 1279 C CA . ASN A 1 157 ? 3.789 -35.094 2.588 1 89.5 157 ASN A CA 1
ATOM 1280 C C . ASN A 1 157 ? 3.705 -35.781 1.234 1 89.5 157 ASN A C 1
ATOM 1282 O O . ASN A 1 157 ? 4.441 -36.75 0.978 1 89.5 157 ASN A O 1
ATOM 1286 N N . LEU A 1 158 ? 2.875 -35.25 0.34 1 90.12 158 LEU A N 1
ATOM 1287 C CA . LEU A 1 158 ? 2.668 -35.875 -0.956 1 90.12 158 LEU A CA 1
ATOM 1288 C C . LEU A 1 158 ? 3.217 -35 -2.082 1 90.12 158 LEU A C 1
ATOM 1290 O O . LEU A 1 158 ? 3.07 -35.344 -3.26 1 90.12 158 LEU A O 1
ATOM 1294 N N . MET A 1 159 ? 3.826 -34 -1.694 1 92.69 159 MET A N 1
ATOM 1295 C CA . MET A 1 159 ? 4.43 -33.125 -2.693 1 92.69 159 MET A CA 1
ATOM 1296 C C . MET A 1 159 ? 5.719 -32.5 -2.166 1 92.69 159 MET A C 1
ATOM 1298 O O . MET A 1 159 ? 5.797 -31.281 -1.979 1 92.69 159 MET A O 1
ATOM 1302 N N . THR A 1 160 ? 6.629 -33.375 -1.983 1 94.12 160 THR A N 1
ATOM 1303 C CA . THR A 1 160 ? 7.977 -32.969 -1.599 1 94.12 160 THR A CA 1
ATOM 1304 C C . THR A 1 160 ? 8.703 -32.312 -2.777 1 94.12 160 THR A C 1
ATOM 1306 O O . THR A 1 160 ? 8.234 -32.375 -3.914 1 94.12 160 THR A O 1
ATOM 1309 N N . PRO A 1 161 ? 9.859 -31.719 -2.504 1 95.25 161 PRO A N 1
ATOM 1310 C CA . PRO A 1 161 ? 10.586 -31.109 -3.619 1 95.25 161 PRO A CA 1
ATOM 1311 C C . PRO A 1 161 ? 10.883 -32.094 -4.742 1 95.25 161 PRO A C 1
ATOM 1313 O O . PRO A 1 161 ? 10.734 -31.781 -5.918 1 95.25 161 PRO A O 1
ATOM 1316 N N . VAL A 1 162 ? 11.195 -33.281 -4.402 1 94.19 162 VAL A N 1
ATOM 1317 C CA . VAL A 1 162 ? 11.516 -34.312 -5.383 1 94.19 162 VAL A CA 1
ATOM 1318 C C . VAL A 1 162 ? 10.258 -34.688 -6.16 1 94.19 162 VAL A C 1
ATOM 1320 O O . VAL A 1 162 ? 10.297 -34.812 -7.383 1 94.19 162 VAL A O 1
ATOM 1323 N N . LEU A 1 163 ? 9.18 -34.875 -5.461 1 94.62 163 LEU A N 1
ATOM 1324 C CA . LEU A 1 163 ? 7.926 -35.25 -6.109 1 94.62 163 LEU A CA 1
ATOM 1325 C C . LEU A 1 163 ? 7.426 -34.125 -7.012 1 94.62 163 LEU A C 1
ATOM 1327 O O . LEU A 1 163 ? 6.879 -34.375 -8.086 1 94.62 163 LEU A O 1
ATOM 1331 N N . PHE A 1 164 ? 7.605 -32.906 -6.578 1 96.44 164 PHE A N 1
ATOM 1332 C CA . PHE A 1 164 ? 7.281 -31.75 -7.391 1 96.44 164 PHE A CA 1
ATOM 1333 C C . PHE A 1 164 ? 8.078 -31.75 -8.695 1 96.44 164 PHE A C 1
ATOM 1335 O O . PHE A 1 164 ? 7.516 -31.531 -9.766 1 96.44 164 PHE A O 1
ATOM 1342 N N . THR A 1 165 ? 9.32 -32.031 -8.555 1 96.69 165 THR A N 1
ATOM 1343 C CA . THR A 1 165 ? 10.211 -32.125 -9.703 1 96.69 165 THR A CA 1
ATOM 1344 C C . THR A 1 165 ? 9.781 -33.219 -10.656 1 96.69 165 THR A C 1
ATOM 1346 O O . THR A 1 165 ? 9.711 -33 -11.875 1 96.69 165 THR A O 1
ATOM 1349 N N . ASN A 1 166 ? 9.445 -34.344 -10.133 1 96.88 166 ASN A N 1
ATOM 1350 C CA . ASN A 1 166 ? 9.016 -35.469 -10.953 1 96.88 166 ASN A CA 1
ATOM 1351 C C . ASN A 1 166 ? 7.699 -35.188 -11.672 1 96.88 166 ASN A C 1
ATOM 1353 O O . ASN A 1 166 ? 7.508 -35.594 -12.812 1 96.88 166 ASN A O 1
ATOM 1357 N N . PHE A 1 167 ? 6.848 -34.562 -10.977 1 95.75 167 PHE A N 1
ATOM 1358 C CA . PHE A 1 167 ? 5.582 -34.156 -11.586 1 95.75 167 PHE A CA 1
ATOM 1359 C C . PHE A 1 167 ? 5.812 -33.375 -12.867 1 95.75 167 PHE A C 1
ATOM 1361 O O . PHE A 1 167 ? 5.227 -33.688 -13.906 1 95.75 167 PHE A O 1
ATOM 1368 N N . TRP A 1 168 ? 6.664 -32.406 -12.781 1 97.56 168 TRP A N 1
ATOM 1369 C CA . TRP A 1 168 ? 6.883 -31.516 -13.93 1 97.56 168 TRP A CA 1
ATOM 1370 C C . TRP A 1 168 ? 7.672 -32.25 -15.016 1 97.56 168 TRP A C 1
ATOM 1372 O O . TRP A 1 168 ? 7.445 -32 -16.203 1 97.56 168 TRP A O 1
ATOM 1382 N N . LYS A 1 169 ? 8.602 -33.094 -14.633 1 96.81 169 LYS A N 1
ATOM 1383 C CA . LYS A 1 169 ? 9.305 -33.906 -15.617 1 96.81 169 LYS A CA 1
ATOM 1384 C C . LYS A 1 169 ? 8.32 -34.719 -16.469 1 96.81 169 LYS A C 1
ATOM 1386 O O . LYS A 1 169 ? 8.445 -34.75 -17.688 1 96.81 169 LYS A O 1
ATOM 1391 N N . ASP A 1 170 ? 7.387 -35.281 -15.805 1 96.94 170 ASP A N 1
ATOM 1392 C CA . ASP A 1 170 ? 6.391 -36.094 -16.484 1 96.94 170 ASP A CA 1
ATOM 1393 C C . ASP A 1 170 ? 5.445 -35.219 -17.312 1 96.94 170 ASP A C 1
ATOM 1395 O O . ASP A 1 170 ? 5.117 -35.562 -18.453 1 96.94 170 ASP A O 1
ATOM 1399 N N . LYS A 1 171 ? 5.047 -34.125 -16.734 1 95.88 171 LYS A N 1
ATOM 1400 C CA . LYS A 1 171 ? 4.062 -33.25 -17.359 1 95.88 171 LYS A CA 1
ATOM 1401 C C . LYS A 1 171 ? 4.617 -32.625 -18.641 1 95.88 171 LYS A C 1
ATOM 1403 O O . LYS A 1 171 ? 3.873 -32.406 -19.594 1 95.88 171 LYS A O 1
ATOM 1408 N N . LEU A 1 172 ? 5.934 -32.375 -18.688 1 97.06 172 LEU A N 1
ATOM 1409 C CA . LEU A 1 172 ? 6.504 -31.625 -19.797 1 97.06 172 LEU A CA 1
ATOM 1410 C C . LEU A 1 172 ? 7.266 -32.531 -20.734 1 97.06 172 LEU A C 1
ATOM 1412 O O . LEU A 1 172 ? 7.863 -32.062 -21.719 1 97.06 172 LEU A O 1
ATOM 1416 N N . LYS A 1 173 ? 7.223 -33.781 -20.547 1 94.62 173 LYS A N 1
ATOM 1417 C CA . LYS A 1 173 ? 8.062 -34.75 -21.266 1 94.62 173 LYS A CA 1
ATOM 1418 C C . LYS A 1 173 ? 7.777 -34.719 -22.766 1 94.62 173 LYS A C 1
ATOM 1420 O O . LYS A 1 173 ? 8.672 -34.938 -23.578 1 94.62 173 LYS A O 1
ATOM 1425 N N . ASN A 1 174 ? 6.539 -34.375 -23.156 1 93.06 174 ASN A N 1
ATOM 1426 C CA . ASN A 1 174 ? 6.172 -34.438 -24.562 1 93.06 174 ASN A CA 1
ATOM 1427 C C . ASN A 1 174 ? 6.184 -33.062 -25.219 1 93.06 174 ASN A C 1
ATOM 1429 O O . ASN A 1 174 ? 5.832 -32.906 -26.391 1 93.06 174 ASN A O 1
ATOM 1433 N N . MET A 1 175 ? 6.539 -32.125 -24.453 1 95.44 175 MET A N 1
ATOM 1434 C CA . MET A 1 175 ? 6.641 -30.781 -25.031 1 95.44 175 MET A CA 1
ATOM 1435 C C . MET A 1 175 ? 8.031 -30.547 -25.625 1 95.44 175 MET A C 1
ATOM 1437 O O . MET A 1 175 ? 8.945 -30.125 -24.906 1 95.44 175 MET A O 1
ATOM 1441 N N . LYS A 1 176 ? 8.203 -30.625 -26.891 1 90.06 176 LYS A N 1
ATOM 1442 C CA . LYS A 1 176 ? 9.492 -30.719 -27.578 1 90.06 176 LYS A CA 1
ATOM 1443 C C . LYS A 1 176 ? 10.156 -29.344 -27.656 1 90.06 176 LYS A C 1
ATOM 1445 O O . LYS A 1 176 ? 11.375 -29.25 -27.828 1 90.06 176 LYS A O 1
ATOM 1450 N N . ASN A 1 177 ? 9.438 -28.312 -27.484 1 95 177 ASN A N 1
ATOM 1451 C CA . ASN A 1 177 ? 10.023 -26.969 -27.609 1 95 177 ASN A CA 1
ATOM 1452 C C . ASN A 1 177 ? 10.469 -26.438 -26.25 1 95 177 ASN A C 1
ATOM 1454 O O . ASN A 1 177 ? 10.758 -25.25 -26.125 1 95 177 ASN A O 1
ATOM 1458 N N . LEU A 1 178 ? 10.469 -27.281 -25.312 1 97.75 178 LEU A N 1
ATOM 1459 C CA . LEU A 1 178 ? 10.992 -26.938 -24 1 97.75 178 LEU A CA 1
ATOM 1460 C C . LEU A 1 178 ? 12.25 -27.734 -23.688 1 97.75 178 LEU A C 1
ATOM 1462 O O . LEU A 1 178 ? 12.344 -28.906 -24.047 1 97.75 178 LEU A O 1
ATOM 1466 N N . ILE A 1 179 ? 13.18 -27.094 -23.094 1 97.69 179 ILE A N 1
ATOM 1467 C CA . ILE A 1 179 ? 14.328 -27.766 -22.5 1 97.69 179 ILE A CA 1
ATOM 1468 C C . ILE A 1 179 ? 14.25 -27.688 -20.969 1 97.69 179 ILE A C 1
ATOM 1470 O O . ILE A 1 179 ? 14.195 -26.594 -20.406 1 97.69 179 ILE A O 1
ATOM 1474 N N . MET A 1 180 ? 14.203 -28.797 -20.312 1 97.94 180 MET A N 1
ATOM 1475 C CA . MET A 1 180 ? 14.148 -28.844 -18.859 1 97.94 180 MET A CA 1
ATOM 1476 C C . MET A 1 180 ? 15.453 -29.375 -18.281 1 97.94 180 MET A C 1
ATOM 1478 O O . MET A 1 180 ? 15.984 -30.375 -18.75 1 97.94 180 MET A O 1
ATOM 1482 N N . LYS A 1 181 ? 16.031 -28.656 -17.359 1 97.94 181 LYS A N 1
ATOM 1483 C CA . LYS A 1 181 ? 17.203 -29.062 -16.594 1 97.94 181 LYS A CA 1
ATOM 1484 C C . LYS A 1 181 ? 16.891 -29.156 -15.102 1 97.94 181 LYS A C 1
ATOM 1486 O O . LYS A 1 181 ? 16.125 -28.328 -14.578 1 97.94 181 LYS A O 1
ATOM 1491 N N . ILE A 1 182 ? 17.391 -30.188 -14.461 1 97.62 182 ILE A N 1
ATOM 1492 C CA . ILE A 1 182 ? 17.188 -30.406 -13.039 1 97.62 182 ILE A CA 1
ATOM 1493 C C . ILE A 1 182 ? 18.531 -30.516 -12.336 1 97.62 182 ILE A C 1
ATOM 1495 O O . ILE A 1 182 ? 19.406 -31.266 -12.773 1 97.62 182 ILE A O 1
ATOM 1499 N N . TYR A 1 183 ? 18.703 -29.734 -11.312 1 97.56 183 TYR A N 1
ATOM 1500 C CA . TYR A 1 183 ? 19.922 -29.781 -10.5 1 97.56 183 TYR A CA 1
ATOM 1501 C C . TYR A 1 183 ? 19.578 -30.125 -9.055 1 97.56 183 TYR A C 1
ATOM 1503 O O . TYR A 1 183 ? 18.578 -29.656 -8.508 1 97.56 183 TYR A O 1
ATOM 1511 N N . GLU A 1 184 ? 20.438 -30.953 -8.469 1 93.69 184 GLU A N 1
ATOM 1512 C CA . GLU A 1 184 ? 20.203 -31.391 -7.09 1 93.69 184 GLU A CA 1
ATOM 1513 C C . GLU A 1 184 ? 21.5 -31.406 -6.297 1 93.69 184 GLU A C 1
ATOM 1515 O O . GLU A 1 184 ? 22.594 -31.469 -6.875 1 93.69 184 GLU A O 1
ATOM 1520 N N . ASN A 1 185 ? 21.359 -31.281 -4.957 1 85.38 185 ASN A N 1
ATOM 1521 C CA . ASN A 1 185 ? 22.328 -31.391 -3.871 1 85.38 185 ASN A CA 1
ATOM 1522 C C . ASN A 1 185 ? 23.734 -31 -4.328 1 85.38 185 ASN A C 1
ATOM 1524 O O . ASN A 1 185 ? 24.078 -29.812 -4.332 1 85.38 185 ASN A O 1
ATOM 1528 N N . GLN A 1 186 ? 24.531 -32.031 -4.895 1 89.81 186 GLN A N 1
ATOM 1529 C CA . GLN A 1 186 ? 25.938 -31.781 -5.191 1 89.81 186 GLN A CA 1
ATOM 1530 C C . GLN A 1 186 ? 26.094 -30.734 -6.293 1 89.81 186 GLN A C 1
ATOM 1532 O O . GLN A 1 186 ? 26.984 -29.875 -6.223 1 89.81 186 GLN A O 1
ATOM 1537 N N . GLU A 1 187 ? 25.234 -30.797 -7.25 1 96.38 187 GLU A N 1
ATOM 1538 C CA . GLU A 1 187 ? 25.297 -29.828 -8.336 1 96.38 187 GLU A CA 1
ATOM 1539 C C . GLU A 1 187 ? 24.984 -28.422 -7.832 1 96.38 187 GLU A C 1
ATOM 1541 O O . GLU A 1 187 ? 25.641 -27.453 -8.234 1 96.38 187 GLU A O 1
ATOM 1546 N N . LEU A 1 188 ? 24.031 -28.344 -6.984 1 97.62 188 LEU A N 1
ATOM 1547 C CA . LEU A 1 188 ? 23.672 -27.062 -6.414 1 97.62 188 LEU A CA 1
ATOM 1548 C C . LEU A 1 188 ? 24.828 -26.469 -5.617 1 97.62 188 LEU A C 1
ATOM 1550 O O . LEU A 1 188 ? 25.078 -25.266 -5.676 1 97.62 188 LEU A O 1
ATOM 1554 N N . THR A 1 189 ? 25.531 -27.312 -4.859 1 96.69 189 THR A N 1
ATOM 1555 C CA . THR A 1 189 ? 26.688 -26.891 -4.086 1 96.69 189 THR A CA 1
ATOM 1556 C C . THR A 1 189 ? 27.797 -26.359 -5 1 96.69 189 THR A C 1
ATOM 1558 O O . THR A 1 189 ? 28.359 -25.312 -4.746 1 96.69 189 THR A O 1
ATOM 1561 N N . LYS A 1 190 ? 28.016 -27.062 -6.043 1 97.44 190 LYS A N 1
ATOM 1562 C CA . LYS A 1 190 ? 29.047 -26.672 -7 1 97.44 190 LYS A CA 1
ATOM 1563 C C . LYS A 1 190 ? 28.719 -25.344 -7.656 1 97.44 190 LYS A C 1
ATOM 1565 O O . LYS A 1 190 ? 29.609 -24.562 -7.98 1 97.44 190 LYS A O 1
ATOM 1570 N N . MET A 1 191 ? 27.469 -25.125 -7.793 1 97.69 191 MET A N 1
ATOM 1571 C CA . MET A 1 191 ? 27 -23.906 -8.445 1 97.69 191 MET A CA 1
ATOM 1572 C C . MET A 1 191 ? 27 -22.734 -7.473 1 97.69 191 MET A C 1
ATOM 1574 O O . MET A 1 191 ? 26.828 -21.578 -7.879 1 97.69 191 MET A O 1
ATOM 1578 N N . GLY A 1 192 ? 27.141 -22.953 -6.242 1 98.12 192 GLY A N 1
ATOM 1579 C CA . GLY A 1 192 ? 27.203 -21.906 -5.242 1 98.12 192 GLY A CA 1
ATOM 1580 C C . GLY A 1 192 ? 25.828 -21.406 -4.816 1 98.12 192 GLY A C 1
ATOM 1581 O O . GLY A 1 192 ? 25.688 -20.266 -4.398 1 98.12 192 GLY A O 1
ATOM 1582 N N . LEU A 1 193 ? 24.812 -22.234 -4.98 1 98.5 193 LEU A N 1
ATOM 1583 C CA . LEU A 1 193 ? 23.469 -21.859 -4.543 1 98.5 193 LEU A CA 1
ATOM 1584 C C . LEU A 1 193 ? 23.297 -22.141 -3.055 1 98.5 193 LEU A C 1
ATOM 1586 O O . LEU A 1 193 ? 22.391 -22.875 -2.662 1 98.5 193 LEU A O 1
ATOM 1590 N N . ASN A 1 194 ? 24.062 -21.453 -2.248 1 98.19 194 ASN A N 1
ATOM 1591 C CA . ASN A 1 194 ? 24.234 -21.797 -0.842 1 98.19 194 ASN A CA 1
ATOM 1592 C C . ASN A 1 194 ? 23.078 -21.297 0.007 1 98.19 194 ASN A C 1
ATOM 1594 O O . ASN A 1 194 ? 22.797 -21.844 1.071 1 98.19 194 ASN A O 1
ATOM 1598 N N . LEU A 1 195 ? 22.422 -20.219 -0.41 1 98.44 195 LEU A N 1
ATOM 1599 C CA . LEU A 1 195 ? 21.266 -19.766 0.343 1 98.44 195 LEU A CA 1
ATOM 1600 C C . LEU A 1 195 ? 20.141 -20.781 0.266 1 98.44 195 LEU A C 1
ATOM 1602 O O . LEU A 1 195 ? 19.484 -21.062 1.271 1 98.44 195 LEU A O 1
ATOM 1606 N N . LEU A 1 196 ? 19.922 -21.328 -0.955 1 98.31 196 LEU A N 1
ATOM 1607 C CA . LEU A 1 196 ? 18.953 -22.406 -1.111 1 98.31 196 LEU A CA 1
ATOM 1608 C C . LEU A 1 196 ? 19.312 -23.594 -0.232 1 98.31 196 LEU A C 1
ATOM 1610 O O . LEU A 1 196 ? 18.469 -24.141 0.473 1 98.31 196 LEU A O 1
ATOM 1614 N N . LEU A 1 197 ? 20.562 -23.984 -0.254 1 97.81 197 LEU A N 1
ATOM 1615 C CA . LEU A 1 197 ? 21.031 -25.141 0.482 1 97.81 197 LEU A CA 1
ATOM 1616 C C . LEU A 1 197 ? 20.938 -24.906 1.986 1 97.81 197 LEU A C 1
ATOM 1618 O O . LEU A 1 197 ? 20.656 -25.844 2.746 1 97.81 197 LEU A O 1
ATOM 1622 N N . ALA A 1 198 ? 21.203 -23.703 2.406 1 97.12 198 ALA A N 1
ATOM 1623 C CA . ALA A 1 198 ? 21.078 -23.359 3.824 1 97.12 198 ALA A CA 1
ATOM 1624 C C . ALA A 1 198 ? 19.656 -23.578 4.32 1 97.12 198 ALA A C 1
ATOM 1626 O O . ALA A 1 198 ? 19.453 -24.141 5.398 1 97.12 198 ALA A O 1
ATOM 1627 N N . VAL A 1 199 ? 18.688 -23.156 3.555 1 97.5 199 VAL A N 1
ATOM 1628 C CA . VAL A 1 199 ? 17.281 -23.328 3.928 1 97.5 199 VAL A CA 1
ATOM 1629 C C . VAL A 1 199 ? 16.953 -24.828 3.982 1 97.5 199 VAL A C 1
ATOM 1631 O O . VAL A 1 199 ? 16.188 -25.266 4.836 1 97.5 199 VAL A O 1
ATOM 1634 N N . ASN A 1 200 ? 17.578 -25.609 3.162 1 96.88 200 ASN A N 1
ATOM 1635 C CA . ASN A 1 200 ? 17.25 -27.016 2.986 1 96.88 200 ASN A CA 1
ATOM 1636 C C . ASN A 1 200 ? 17.922 -27.891 4.051 1 96.88 200 ASN A C 1
ATOM 1638 O O . ASN A 1 200 ? 17.578 -29.047 4.223 1 96.88 200 ASN A O 1
ATOM 1642 N N . GLN A 1 201 ? 18.781 -27.359 4.785 1 95 201 GLN A N 1
ATOM 1643 C CA . GLN A 1 201 ? 19.703 -28.125 5.613 1 95 201 GLN A CA 1
ATOM 1644 C C . GLN A 1 201 ? 18.953 -29 6.621 1 95 201 GLN A C 1
ATOM 1646 O O . GLN A 1 201 ? 19.422 -30.078 6.992 1 95 201 GLN A O 1
ATOM 1651 N N . GLY A 1 202 ? 17.812 -28.531 7.008 1 93.5 202 GLY A N 1
ATOM 1652 C CA . GLY A 1 202 ? 17.062 -29.266 8.008 1 93.5 202 GLY A CA 1
ATOM 1653 C C . GLY A 1 202 ? 16.141 -30.312 7.418 1 93.5 202 GLY A C 1
ATOM 1654 O O . GLY A 1 202 ? 15.547 -31.109 8.148 1 93.5 202 GLY A O 1
ATOM 1655 N N . SER A 1 203 ? 16 -30.344 6.176 1 93.06 203 SER A N 1
ATOM 1656 C CA . SER A 1 203 ? 15.047 -31.234 5.516 1 93.06 203 SER A CA 1
ATOM 1657 C C . SER A 1 203 ? 15.672 -32.594 5.191 1 93.06 203 SER A C 1
ATOM 1659 O O . SER A 1 203 ? 16.875 -32.656 4.906 1 93.06 203 SER A O 1
ATOM 1661 N N . SER A 1 204 ? 14.859 -33.625 5.207 1 92.12 204 SER A N 1
ATOM 1662 C CA . SER A 1 204 ? 15.281 -34.938 4.75 1 92.12 204 SER A CA 1
ATOM 1663 C C . SER A 1 204 ? 15.133 -35.062 3.24 1 92.12 204 SER A C 1
ATOM 1665 O O . SER A 1 204 ? 15.656 -36 2.643 1 92.12 204 SER A O 1
ATOM 1667 N N . HIS A 1 205 ? 14.469 -34.188 2.643 1 93 205 HIS A N 1
ATOM 1668 C CA . HIS A 1 205 ? 14.289 -34.156 1.194 1 93 205 HIS A CA 1
ATOM 1669 C C . HIS A 1 205 ? 15.289 -33.219 0.534 1 93 205 HIS A C 1
ATOM 1671 O O . HIS A 1 205 ? 15.484 -32.094 0.991 1 93 205 HIS A O 1
ATOM 1677 N N . ARG A 1 206 ? 15.891 -33.625 -0.466 1 94.62 206 ARG A N 1
ATOM 1678 C CA . ARG A 1 206 ? 16.922 -32.844 -1.143 1 94.62 206 ARG A CA 1
ATOM 1679 C C . ARG A 1 206 ? 16.312 -31.625 -1.819 1 94.62 206 ARG A C 1
ATOM 1681 O O . ARG A 1 206 ? 15.164 -31.672 -2.287 1 94.62 206 ARG A O 1
ATOM 1688 N N . ALA A 1 207 ? 17.047 -30.531 -1.855 1 96.12 207 ALA A N 1
ATOM 1689 C CA . ALA A 1 207 ? 16.672 -29.344 -2.621 1 96.12 207 ALA A CA 1
ATOM 1690 C C . ALA A 1 207 ? 16.828 -29.594 -4.121 1 96.12 207 ALA A C 1
ATOM 1692 O O . ALA A 1 207 ? 17.641 -30.422 -4.539 1 96.12 207 ALA A O 1
ATOM 1693 N N . CYS A 1 208 ? 16.031 -28.922 -4.879 1 97.38 208 CYS A N 1
ATOM 1694 C CA . CYS A 1 208 ? 16.094 -29.031 -6.332 1 97.38 208 CYS A CA 1
ATOM 1695 C C . CYS A 1 208 ? 15.969 -27.656 -6.984 1 97.38 208 CYS A C 1
ATOM 1697 O O . CYS A 1 208 ? 15.336 -26.766 -6.426 1 97.38 208 CYS A O 1
ATOM 1699 N N . MET A 1 209 ? 16.641 -27.453 -8.008 1 98.19 209 MET A N 1
ATOM 1700 C CA . MET A 1 209 ? 16.391 -26.344 -8.93 1 98.19 209 MET A CA 1
ATOM 1701 C C . MET A 1 209 ? 15.938 -26.859 -10.289 1 98.19 209 MET A C 1
ATOM 1703 O O . MET A 1 209 ? 16.578 -27.719 -10.883 1 98.19 209 MET A O 1
ATOM 1707 N N . ILE A 1 210 ? 14.805 -26.391 -10.75 1 98.31 210 ILE A N 1
ATOM 1708 C CA . ILE A 1 210 ? 14.297 -26.719 -12.078 1 98.31 210 ILE A CA 1
ATOM 1709 C C . ILE A 1 210 ? 14.469 -25.516 -13.008 1 98.31 210 ILE A C 1
ATOM 1711 O O . ILE A 1 210 ? 14.07 -24.391 -12.672 1 98.31 210 ILE A O 1
ATOM 1715 N N . ILE A 1 211 ? 15.102 -25.734 -14.133 1 98.5 211 ILE A N 1
ATOM 1716 C CA . ILE A 1 211 ? 15.203 -24.734 -15.195 1 98.5 211 ILE A CA 1
ATOM 1717 C C . ILE A 1 211 ? 14.398 -25.203 -16.406 1 98.5 211 ILE A C 1
ATOM 1719 O O . ILE A 1 211 ? 14.547 -26.344 -16.859 1 98.5 211 ILE A O 1
ATOM 1723 N N . VAL A 1 212 ? 13.531 -24.359 -16.891 1 98.69 212 VAL A N 1
ATOM 1724 C CA . VAL A 1 212 ? 12.828 -24.625 -18.156 1 98.69 212 VAL A CA 1
ATOM 1725 C C . VAL A 1 212 ? 13.094 -23.484 -19.125 1 98.69 212 VAL A C 1
ATOM 1727 O O . VAL A 1 212 ? 12.883 -22.312 -18.812 1 98.69 212 VAL A O 1
ATOM 1730 N N . GLU A 1 213 ? 13.57 -23.844 -20.281 1 98.44 213 GLU A N 1
ATOM 1731 C CA . GLU A 1 213 ? 13.859 -22.875 -21.328 1 98.44 213 GLU A CA 1
ATOM 1732 C C . GLU A 1 213 ? 12.859 -23 -22.484 1 98.44 213 GLU A C 1
ATOM 1734 O O . GLU A 1 213 ? 12.57 -24.109 -22.938 1 98.44 213 GLU A O 1
ATOM 1739 N N . TYR A 1 214 ? 12.32 -21.906 -22.875 1 98.25 214 TYR A N 1
ATOM 1740 C CA . TYR A 1 214 ? 11.484 -21.797 -24.062 1 98.25 214 TYR A CA 1
ATOM 1741 C C . TYR A 1 214 ? 12.047 -20.781 -25.047 1 98.25 214 TYR A C 1
ATOM 1743 O O . TYR A 1 214 ? 12.117 -19.578 -24.75 1 98.25 214 TYR A O 1
ATOM 1751 N N . GLN A 1 215 ? 12.484 -21.281 -26.203 1 96 215 GLN A N 1
ATOM 1752 C CA . GLN A 1 215 ? 13.016 -20.422 -27.25 1 96 215 GLN A CA 1
ATOM 1753 C C . GLN A 1 215 ? 12.086 -20.375 -28.469 1 96 215 GLN A C 1
ATOM 1755 O O . GLN A 1 215 ? 12.312 -21.078 -29.453 1 96 215 GLN A O 1
ATOM 1760 N N . GLY A 1 216 ? 11.141 -19.469 -28.344 1 94.69 216 GLY A N 1
ATOM 1761 C CA . GLY A 1 216 ? 10.133 -19.359 -29.391 1 94.69 216 GLY A CA 1
ATOM 1762 C C . GLY A 1 216 ? 10.461 -18.328 -30.438 1 94.69 216 GLY A C 1
ATOM 1763 O O . GLY A 1 216 ? 9.875 -18.328 -31.516 1 94.69 216 GLY A O 1
ATOM 1764 N N . ASN A 1 217 ? 11.312 -17.438 -30.062 1 92.69 217 ASN A N 1
ATOM 1765 C CA . ASN A 1 217 ? 11.75 -16.422 -31.016 1 92.69 217 ASN A CA 1
ATOM 1766 C C . ASN A 1 217 ? 12.961 -16.891 -31.828 1 92.69 217 ASN A C 1
ATOM 1768 O O . ASN A 1 217 ? 14.078 -16.922 -31.312 1 92.69 217 ASN A O 1
ATOM 1772 N N . LYS A 1 218 ? 12.836 -17.047 -33.031 1 90.25 218 LYS A N 1
ATOM 1773 C CA . LYS A 1 218 ? 13.875 -17.625 -33.875 1 90.25 218 LYS A CA 1
ATOM 1774 C C . LYS A 1 218 ? 14.875 -16.562 -34.344 1 90.25 218 LYS A C 1
ATOM 1776 O O . LYS A 1 218 ? 15.953 -16.891 -34.844 1 90.25 218 LYS A O 1
ATOM 1781 N N . THR A 1 219 ? 14.578 -15.336 -34 1 92.31 219 THR A N 1
ATOM 1782 C CA . THR A 1 219 ? 15.414 -14.258 -34.5 1 92.31 219 THR A CA 1
ATOM 1783 C C . THR A 1 219 ? 16.5 -13.891 -33.5 1 92.31 219 THR A C 1
ATOM 1785 O O . THR A 1 219 ? 17.422 -13.148 -33.812 1 92.31 219 THR A O 1
ATOM 1788 N N . THR A 1 220 ? 16.438 -14.344 -32.344 1 92.06 220 THR A N 1
ATOM 1789 C CA . THR A 1 220 ? 17.422 -14.031 -31.297 1 92.06 220 THR A CA 1
ATOM 1790 C C . THR A 1 220 ? 17.562 -15.195 -30.312 1 92.06 220 THR A C 1
ATOM 1792 O O . THR A 1 220 ? 16.656 -16 -30.172 1 92.06 220 THR A O 1
ATOM 1795 N N . SER A 1 221 ? 18.703 -15.25 -29.719 1 90.38 221 SER A N 1
ATOM 1796 C CA . SER A 1 221 ? 18.922 -16.25 -28.672 1 90.38 221 SER A CA 1
ATOM 1797 C C . SER A 1 221 ? 18.797 -15.641 -27.281 1 90.38 221 SER A C 1
ATOM 1799 O O . SER A 1 221 ? 18.844 -16.359 -26.281 1 90.38 221 SER A O 1
ATOM 1801 N N . GLU A 1 222 ? 18.609 -14.305 -27.234 1 93.56 222 GLU A N 1
ATOM 1802 C CA . GLU A 1 222 ? 18.531 -13.609 -25.953 1 93.56 222 GLU A CA 1
ATOM 1803 C C . GLU A 1 222 ? 17.188 -13.867 -25.266 1 93.56 222 GLU A C 1
ATOM 1805 O O . GLU A 1 222 ? 16.156 -13.945 -25.938 1 93.56 222 GLU A O 1
ATOM 1810 N N . TYR A 1 223 ? 17.281 -14.039 -23.984 1 94.94 223 TYR A N 1
ATOM 1811 C CA . TYR A 1 223 ? 16.062 -14.234 -23.219 1 94.94 223 TYR A CA 1
ATOM 1812 C C . TYR A 1 223 ? 15.391 -12.906 -22.891 1 94.94 223 TYR A C 1
ATOM 1814 O O . TYR A 1 223 ? 16.031 -12 -22.359 1 94.94 223 TYR A O 1
ATOM 1822 N N . GLN A 1 224 ? 14.164 -12.875 -23.25 1 94.81 224 GLN A N 1
ATOM 1823 C CA . GLN A 1 224 ? 13.375 -11.672 -23 1 94.81 224 GLN A CA 1
ATOM 1824 C C . GLN A 1 224 ? 13.039 -11.523 -21.516 1 94.81 224 GLN A C 1
ATOM 1826 O O . GLN A 1 224 ? 13.203 -10.445 -20.953 1 94.81 224 GLN A O 1
ATOM 1831 N N . THR A 1 225 ? 12.547 -12.547 -20.953 1 97.88 225 THR A N 1
ATOM 1832 C CA . THR A 1 225 ? 12.109 -12.508 -19.562 1 97.88 225 THR A CA 1
ATOM 1833 C C . THR A 1 225 ? 12.453 -13.812 -18.844 1 97.88 225 THR A C 1
ATOM 1835 O O . THR A 1 225 ? 12.312 -14.898 -19.422 1 97.88 225 THR A O 1
ATOM 1838 N N . ALA A 1 226 ? 12.961 -13.727 -17.656 1 98.69 226 ALA A N 1
ATOM 1839 C CA . ALA A 1 226 ? 13.086 -14.859 -16.75 1 98.69 226 ALA A CA 1
ATOM 1840 C C . ALA A 1 226 ? 12.031 -14.805 -15.648 1 98.69 226 ALA A C 1
ATOM 1842 O O . ALA A 1 226 ? 11.891 -13.789 -14.961 1 98.69 226 ALA A O 1
ATOM 1843 N N . PHE A 1 227 ? 11.289 -15.891 -15.562 1 98.81 227 PHE A N 1
ATOM 1844 C CA . PHE A 1 227 ? 10.414 -16.094 -14.414 1 98.81 227 PHE A CA 1
ATOM 1845 C C . PHE A 1 227 ? 11.133 -16.875 -13.32 1 98.81 227 PHE A C 1
ATOM 1847 O O . PHE A 1 227 ? 11.688 -17.953 -13.578 1 98.81 227 PHE A O 1
ATOM 1854 N N . VAL A 1 228 ? 11.164 -16.344 -12.117 1 98.88 228 VAL A N 1
ATOM 1855 C CA . VAL A 1 228 ? 11.766 -17.062 -10.992 1 98.88 228 VAL A CA 1
ATOM 1856 C C . VAL A 1 228 ? 10.711 -17.328 -9.922 1 98.88 228 VAL A C 1
ATOM 1858 O O . VAL A 1 228 ? 10.008 -16.406 -9.492 1 98.88 228 VAL A O 1
ATOM 1861 N N . GLY A 1 229 ? 10.531 -18.578 -9.523 1 98.62 229 GLY A N 1
ATOM 1862 C CA . GLY A 1 229 ? 9.492 -18.938 -8.578 1 98.62 229 GLY A CA 1
ATOM 1863 C C . GLY A 1 229 ? 10.031 -19.609 -7.324 1 98.62 229 GLY A C 1
ATOM 1864 O O . GLY A 1 229 ? 10.938 -20.438 -7.398 1 98.62 229 GLY A O 1
ATOM 1865 N N . LYS A 1 230 ? 9.438 -19.219 -6.207 1 94.69 230 LYS A N 1
ATOM 1866 C CA . LYS A 1 230 ? 9.711 -19.828 -4.914 1 94.69 230 LYS A CA 1
ATOM 1867 C C . LYS A 1 230 ? 8.891 -21.109 -4.719 1 94.69 230 LYS A C 1
ATOM 1869 O O . LYS A 1 230 ? 7.691 -21.125 -5.008 1 94.69 230 LYS A O 1
ATOM 1874 N N . VAL A 1 231 ? 9.594 -22.203 -4.242 1 90.25 231 VAL A N 1
ATOM 1875 C CA . VAL A 1 231 ? 8.852 -23.344 -3.738 1 90.25 231 VAL A CA 1
ATOM 1876 C C . VAL A 1 231 ? 9.375 -23.734 -2.359 1 90.25 231 VAL A C 1
ATOM 1878 O O . VAL A 1 231 ? 10.5 -24.234 -2.234 1 90.25 231 VAL A O 1
ATOM 1881 N N . ILE A 1 232 ? 8.648 -23.469 -1.442 1 93.62 232 ILE A N 1
ATOM 1882 C CA . ILE A 1 232 ? 8.75 -24.156 -0.16 1 93.62 232 ILE A CA 1
ATOM 1883 C C . ILE A 1 232 ? 7.59 -25.141 -0.002 1 93.62 232 ILE A C 1
ATOM 1885 O O . ILE A 1 232 ? 6.449 -24.719 0.225 1 93.62 232 ILE A O 1
ATOM 1889 N N . THR A 1 233 ? 7.891 -26.328 -0.164 1 92.62 233 THR A N 1
ATOM 1890 C CA . THR A 1 233 ? 6.809 -27.312 -0.186 1 92.62 233 THR A CA 1
ATOM 1891 C C . THR A 1 233 ? 6.102 -27.375 1.165 1 92.62 233 THR A C 1
ATOM 1893 O O . THR A 1 233 ? 4.898 -27.641 1.231 1 92.62 233 THR A O 1
ATOM 1896 N N . PHE A 1 234 ? 6.879 -27.125 2.178 1 90.88 234 PHE A N 1
ATOM 1897 C CA . PHE A 1 234 ? 6.32 -26.844 3.496 1 90.88 234 PHE A CA 1
ATOM 1898 C C . PHE A 1 234 ? 7.238 -25.922 4.289 1 90.88 234 PHE A C 1
ATOM 1900 O O . PHE A 1 234 ? 8.43 -26.188 4.426 1 90.88 234 PHE A O 1
ATOM 1907 N N . ASP A 1 235 ? 6.652 -24.922 4.848 1 93.94 235 ASP A N 1
ATOM 1908 C CA . ASP A 1 235 ? 7.426 -23.922 5.574 1 93.94 235 ASP A CA 1
ATOM 1909 C C . ASP A 1 235 ? 7.113 -23.953 7.07 1 93.94 235 ASP A C 1
ATOM 1911 O O . ASP A 1 235 ? 6.137 -23.359 7.523 1 93.94 235 ASP A O 1
ATOM 1915 N N . SER A 1 236 ? 8.016 -24.547 7.816 1 92.56 236 SER A N 1
ATOM 1916 C CA . SER A 1 236 ? 7.848 -24.578 9.266 1 92.56 236 SER A CA 1
ATOM 1917 C C . SER A 1 236 ? 8.398 -23.312 9.914 1 92.56 236 SER A C 1
ATOM 1919 O O . SER A 1 236 ? 8.102 -23.031 11.078 1 92.56 236 SER A O 1
ATOM 1921 N N . GLY A 1 237 ? 9.195 -22.609 9.211 1 94.81 237 GLY A N 1
ATOM 1922 C CA . GLY A 1 237 ? 9.914 -21.469 9.75 1 94.81 237 GLY A CA 1
ATOM 1923 C C . GLY A 1 237 ? 11.336 -21.781 10.148 1 94.81 237 GLY A C 1
ATOM 1924 O O . GLY A 1 237 ? 12.117 -20.891 10.477 1 94.81 237 GLY A O 1
ATOM 1925 N N . GLY A 1 238 ? 11.688 -23.078 10.062 1 94.38 238 GLY A N 1
ATOM 1926 C CA . GLY A 1 238 ? 12.984 -23.469 10.602 1 94.38 238 GLY A CA 1
ATOM 1927 C C . GLY A 1 238 ? 13.102 -23.25 12.094 1 94.38 238 GLY A C 1
ATOM 1928 O O . GLY A 1 238 ? 12.164 -23.531 12.844 1 94.38 238 GLY A O 1
ATOM 1929 N N . TYR A 1 239 ? 14.234 -22.781 12.531 1 92.06 239 TYR A N 1
ATOM 1930 C CA . TYR A 1 239 ? 14.43 -22.594 13.961 1 92.06 239 TYR A CA 1
ATOM 1931 C C . TYR A 1 239 ? 13.633 -21.406 14.469 1 92.06 239 TYR A C 1
ATOM 1933 O O . TYR A 1 239 ? 13.375 -21.281 15.664 1 92.06 239 TYR A O 1
ATOM 1941 N N . CYS A 1 240 ? 13.375 -20.484 13.625 1 93.75 240 CYS A N 1
ATOM 1942 C CA . CYS A 1 240 ? 12.328 -19.516 13.914 1 93.75 240 CYS A CA 1
ATOM 1943 C C . CYS A 1 240 ? 10.945 -20.094 13.617 1 93.75 240 CYS A C 1
ATOM 1945 O O . CYS A 1 240 ? 10.266 -19.625 12.703 1 93.75 240 CYS A O 1
ATOM 1947 N N . LEU A 1 241 ? 10.594 -21 14.414 1 90.25 241 LEU A N 1
ATOM 1948 C CA . LEU A 1 241 ? 9.461 -21.875 14.172 1 90.25 241 LEU A CA 1
ATOM 1949 C C . LEU A 1 241 ? 8.148 -21.094 14.211 1 90.25 241 LEU A C 1
ATOM 1951 O O . LEU A 1 241 ? 7.922 -20.312 15.125 1 90.25 241 LEU A O 1
ATOM 1955 N N . LYS A 1 242 ? 7.352 -21.375 13.195 1 90.12 242 LYS A N 1
ATOM 1956 C CA . LYS A 1 242 ? 6.016 -20.797 13.219 1 90.12 242 LYS A CA 1
ATOM 1957 C C . LYS A 1 242 ? 5.172 -21.391 14.344 1 90.12 242 LYS A C 1
ATOM 1959 O O . LYS A 1 242 ? 5.355 -22.547 14.719 1 90.12 242 LYS A O 1
ATOM 1964 N N . SER A 1 243 ? 4.227 -20.625 14.875 1 87.38 243 SER A N 1
ATOM 1965 C CA . SER A 1 243 ? 3.225 -21.172 15.789 1 87.38 243 SER A CA 1
ATOM 1966 C C . SER A 1 243 ? 2.363 -22.219 15.094 1 87.38 243 SER A C 1
ATOM 1968 O O . SER A 1 243 ? 2.414 -22.359 13.875 1 87.38 243 SER A O 1
ATOM 1970 N N . SER A 1 244 ? 1.627 -23 15.852 1 87.31 244 SER A N 1
ATOM 1971 C CA . SER A 1 244 ? 0.747 -24.016 15.289 1 87.31 244 SER A CA 1
ATOM 1972 C C . SER A 1 244 ? -0.214 -23.422 14.273 1 87.31 244 SER A C 1
ATOM 1974 O O . SER A 1 244 ? -0.409 -23.969 13.188 1 87.31 244 SER A O 1
ATOM 1976 N N . SER A 1 245 ? -0.726 -22.266 14.633 1 87.25 245 SER A N 1
ATOM 1977 C CA . SER A 1 245 ? -1.656 -21.609 13.727 1 87.25 245 SER A CA 1
ATOM 1978 C C . SER A 1 245 ? -0.932 -21.047 12.508 1 87.25 245 SER A C 1
ATOM 1980 O O . SER A 1 245 ? -1.499 -21 11.414 1 87.25 245 SER A O 1
ATOM 1982 N N . GLY A 1 246 ? 0.288 -20.719 12.688 1 88.69 246 GLY A N 1
ATOM 1983 C CA . GLY A 1 246 ? 1.083 -20.141 11.609 1 88.69 246 GLY A CA 1
ATOM 1984 C C . GLY A 1 246 ? 1.527 -21.188 10.594 1 88.69 246 GLY A C 1
ATOM 1985 O O . GLY A 1 246 ? 1.934 -20.828 9.484 1 88.69 246 GLY A O 1
ATOM 1986 N N . GLN A 1 247 ? 1.413 -22.406 10.922 1 88.88 247 GLN A N 1
ATOM 1987 C CA . GLN A 1 247 ? 1.83 -23.469 10.023 1 88.88 247 GLN A CA 1
ATOM 1988 C C . GLN A 1 247 ? 0.69 -23.891 9.102 1 88.88 247 GLN A C 1
ATOM 1990 O O . GLN A 1 247 ? 0.917 -24.547 8.086 1 88.88 247 GLN A O 1
ATOM 1995 N N . LEU A 1 248 ? -0.504 -23.516 9.523 1 86.81 248 LEU A N 1
ATOM 1996 C CA . LEU A 1 248 ? -1.651 -23.859 8.688 1 86.81 248 LEU A CA 1
ATOM 1997 C C . LEU A 1 248 ? -1.574 -23.156 7.34 1 86.81 248 LEU A C 1
ATOM 1999 O O . LEU A 1 248 ? -1.327 -21.953 7.277 1 86.81 248 LEU A O 1
ATOM 2003 N N . GLY A 1 249 ? -1.682 -23.906 6.227 1 89.69 249 GLY A N 1
ATOM 2004 C CA . GLY A 1 249 ? -1.703 -23.344 4.887 1 89.69 249 GLY A CA 1
ATOM 2005 C C . GLY A 1 249 ? -0.32 -23.188 4.281 1 89.69 249 GLY A C 1
ATOM 2006 O O . GLY A 1 249 ? -0.183 -22.781 3.123 1 89.69 249 GLY A O 1
ATOM 2007 N N . MET A 1 250 ? 0.699 -23.547 4.953 1 91.44 250 MET A N 1
ATOM 2008 C CA . MET A 1 250 ? 2.066 -23.328 4.484 1 91.44 250 MET A CA 1
ATOM 2009 C C . MET A 1 250 ? 2.383 -24.234 3.297 1 91.44 250 MET A C 1
ATOM 2011 O O . MET A 1 250 ? 3.422 -24.078 2.654 1 91.44 250 MET A O 1
ATOM 2015 N N . LYS A 1 251 ? 1.469 -25.141 2.949 1 88.56 251 LYS A N 1
ATOM 2016 C CA . LYS A 1 251 ? 1.614 -25.875 1.696 1 88.56 251 LYS A CA 1
ATOM 2017 C C . LYS A 1 251 ? 1.557 -24.938 0.498 1 88.56 251 LYS A C 1
ATOM 2019 O O . LYS A 1 251 ? 2.094 -25.25 -0.568 1 88.56 251 LYS A O 1
ATOM 2024 N N . PHE A 1 252 ? 0.917 -23.812 0.641 1 93.5 252 PHE A N 1
ATOM 2025 C CA . PHE A 1 252 ? 0.761 -22.875 -0.46 1 93.5 252 PHE A CA 1
ATOM 2026 C C . PHE A 1 252 ? 2.068 -22.141 -0.733 1 93.5 252 PHE A C 1
ATOM 2028 O O . PHE A 1 252 ? 2.195 -21.438 -1.742 1 93.5 252 PHE A O 1
ATOM 2035 N N . ASP A 1 253 ? 3.08 -22.375 0.101 1 94.69 253 ASP A N 1
ATOM 2036 C CA . ASP A 1 253 ? 4.367 -21.703 -0.064 1 94.69 253 ASP A CA 1
ATOM 2037 C C . ASP A 1 253 ? 5.133 -22.281 -1.256 1 94.69 253 ASP A C 1
ATOM 2039 O O . ASP A 1 253 ? 6.211 -21.781 -1.604 1 94.69 253 ASP A O 1
ATOM 2043 N N . MET A 1 254 ? 4.551 -23.188 -1.971 1 94.12 254 MET A N 1
ATOM 2044 C CA . MET A 1 254 ? 5.141 -23.688 -3.205 1 94.12 254 MET A CA 1
ATOM 2045 C C . MET A 1 254 ? 4.586 -22.953 -4.418 1 94.12 254 MET A C 1
ATOM 2047 O O . MET A 1 254 ? 4.984 -23.234 -5.551 1 94.12 254 MET A O 1
ATOM 2051 N N . SER A 1 255 ? 3.711 -22.016 -4.27 1 97.19 255 SER A N 1
ATOM 2052 C CA . SER A 1 255 ? 2.885 -21.438 -5.32 1 97.19 255 SER A CA 1
ATOM 2053 C C . SER A 1 255 ? 3.74 -20.75 -6.379 1 97.19 255 SER A C 1
ATOM 2055 O O . SER A 1 255 ? 3.439 -20.812 -7.574 1 97.19 255 SER A O 1
ATOM 2057 N N . GLY A 1 256 ? 4.832 -20.125 -5.977 1 98.06 256 GLY A N 1
ATOM 2058 C CA . GLY A 1 256 ? 5.637 -19.359 -6.922 1 98.06 256 GLY A CA 1
ATOM 2059 C C . GLY A 1 256 ? 6.133 -20.203 -8.086 1 98.06 256 GLY A C 1
ATOM 2060 O O . GLY A 1 256 ? 5.918 -19.844 -9.25 1 98.06 256 GLY A O 1
ATOM 2061 N N . ALA A 1 257 ? 6.68 -21.266 -7.82 1 96.44 257 ALA A N 1
ATOM 2062 C CA . ALA A 1 257 ? 7.23 -22.141 -8.859 1 96.44 257 ALA A CA 1
ATOM 2063 C C . ALA A 1 257 ? 6.117 -22.812 -9.656 1 96.44 257 ALA A C 1
ATOM 2065 O O . ALA A 1 257 ? 6.238 -22.984 -10.875 1 96.44 257 ALA A O 1
ATOM 2066 N N . ALA A 1 258 ? 5.051 -23.25 -8.977 1 97.75 258 ALA A N 1
ATOM 2067 C CA . ALA A 1 258 ? 3.912 -23.797 -9.695 1 97.75 258 ALA A CA 1
ATOM 2068 C C . ALA A 1 258 ? 3.414 -22.828 -10.766 1 97.75 258 ALA A C 1
ATOM 2070 O O . ALA A 1 258 ? 3.129 -23.234 -11.898 1 97.75 258 ALA A O 1
ATOM 2071 N N . ILE A 1 259 ? 3.424 -21.609 -10.414 1 98.75 259 ILE A N 1
ATOM 2072 C CA . ILE A 1 259 ? 2.869 -20.562 -11.266 1 98.75 259 ILE A CA 1
ATOM 2073 C C . ILE A 1 259 ? 3.816 -20.297 -12.43 1 98.75 259 ILE A C 1
ATOM 2075 O O . ILE A 1 259 ? 3.395 -20.266 -13.594 1 98.75 259 ILE A O 1
ATOM 2079 N N . VAL A 1 260 ? 5.102 -20.141 -12.211 1 98.81 260 VAL A N 1
ATOM 2080 C CA . VAL A 1 260 ? 6.008 -19.75 -13.281 1 98.81 260 VAL A CA 1
ATOM 2081 C C . VAL A 1 260 ? 6.199 -20.906 -14.25 1 98.81 260 VAL A C 1
ATOM 2083 O O . VAL A 1 260 ? 6.316 -20.703 -15.461 1 98.81 260 VAL A O 1
ATOM 2086 N N . LEU A 1 261 ? 6.191 -22.125 -13.758 1 98.75 261 LEU A N 1
ATOM 2087 C CA . LEU A 1 261 ? 6.312 -23.281 -14.633 1 98.75 261 LEU A CA 1
ATOM 2088 C C . LEU A 1 261 ? 5.043 -23.469 -15.461 1 98.75 261 LEU A C 1
ATOM 2090 O O . LEU A 1 261 ? 5.109 -23.828 -16.641 1 98.75 261 LEU A O 1
ATOM 2094 N N . ALA A 1 262 ? 3.92 -23.219 -14.828 1 98.62 262 ALA A N 1
ATOM 2095 C CA . ALA A 1 262 ? 2.67 -23.266 -15.578 1 98.62 262 ALA A CA 1
ATOM 2096 C C . ALA A 1 262 ? 2.654 -22.203 -16.672 1 98.62 262 ALA A C 1
ATOM 2098 O O . ALA A 1 262 ? 2.24 -22.469 -17.812 1 98.62 262 ALA A O 1
ATOM 2099 N N . ALA A 1 263 ? 3.131 -21.031 -16.375 1 98.62 263 ALA A N 1
ATOM 2100 C CA . ALA A 1 263 ? 3.121 -19.922 -17.312 1 98.62 263 ALA A CA 1
ATOM 2101 C C . ALA A 1 263 ? 4.008 -20.219 -18.531 1 98.62 263 ALA A C 1
ATOM 2103 O O . ALA A 1 263 ? 3.59 -20.031 -19.672 1 98.62 263 ALA A O 1
ATOM 2104 N N . ILE A 1 264 ? 5.195 -20.672 -18.297 1 98.56 264 ILE A N 1
ATOM 2105 C CA . ILE A 1 264 ? 6.102 -20.922 -19.406 1 98.56 264 ILE A CA 1
ATOM 2106 C C . ILE A 1 264 ? 5.566 -22.078 -20.25 1 98.56 264 ILE A C 1
ATOM 2108 O O . ILE A 1 264 ? 5.715 -22.094 -21.469 1 98.56 264 ILE A O 1
ATOM 2112 N N . SER A 1 265 ? 4.945 -23.062 -19.609 1 98.5 265 SER A N 1
ATOM 2113 C CA . SER A 1 265 ? 4.344 -24.172 -20.344 1 98.5 265 SER A CA 1
ATOM 2114 C C . SER A 1 265 ? 3.215 -23.688 -21.25 1 98.5 265 SER A C 1
ATOM 2116 O O . SER A 1 265 ? 3.1 -24.141 -22.391 1 98.5 265 SER A O 1
ATOM 2118 N N . ALA A 1 266 ? 2.43 -22.828 -20.719 1 97.88 266 ALA A N 1
ATOM 2119 C CA . ALA A 1 266 ? 1.354 -22.25 -21.516 1 97.88 266 ALA A CA 1
ATOM 2120 C C . ALA A 1 266 ? 1.912 -21.484 -22.719 1 97.88 266 ALA A C 1
ATOM 2122 O O . ALA A 1 266 ? 1.382 -21.594 -23.828 1 97.88 266 ALA A O 1
ATOM 2123 N N . LEU A 1 267 ? 2.967 -20.734 -22.516 1 97.19 267 LEU A N 1
ATOM 2124 C CA . LEU A 1 267 ? 3.602 -19.984 -23.594 1 97.19 267 LEU A CA 1
ATOM 2125 C C . LEU A 1 267 ? 4.137 -20.906 -24.672 1 97.19 267 LEU A C 1
ATOM 2127 O O . LEU A 1 267 ? 3.963 -20.656 -25.859 1 97.19 267 LEU A O 1
ATOM 2131 N N . ALA A 1 268 ? 4.746 -21.953 -24.281 1 97.56 268 ALA A N 1
ATOM 2132 C CA . ALA A 1 268 ? 5.309 -22.922 -25.203 1 97.56 268 ALA A CA 1
ATOM 2133 C C . ALA A 1 268 ? 4.207 -23.609 -26 1 97.56 268 ALA A C 1
ATOM 2135 O O . ALA A 1 268 ? 4.324 -23.781 -27.219 1 97.56 268 ALA A O 1
ATOM 2136 N N . GLU A 1 269 ? 3.18 -24.031 -25.281 1 96.31 269 GLU A N 1
ATOM 2137 C CA . GLU A 1 269 ? 2.057 -24.688 -25.938 1 96.31 269 GLU A CA 1
ATOM 2138 C C . GLU A 1 269 ? 1.444 -23.797 -27.016 1 96.31 269 GLU A C 1
ATOM 2140 O O . GLU A 1 269 ? 1.015 -24.281 -28.062 1 96.31 269 GLU A O 1
ATOM 2145 N N . GLN A 1 270 ? 1.433 -22.531 -26.75 1 93.69 270 GLN A N 1
ATOM 2146 C CA . GLN A 1 270 ? 0.847 -21.578 -27.688 1 93.69 270 GLN A CA 1
ATOM 2147 C C . GLN A 1 270 ? 1.875 -21.109 -28.703 1 93.69 270 GLN A C 1
ATOM 2149 O O . GLN A 1 270 ? 1.554 -20.328 -29.609 1 93.69 270 GLN A O 1
ATOM 2154 N N . GLU A 1 271 ? 3.049 -21.531 -28.562 1 94.88 271 GLU A N 1
ATOM 2155 C CA . GLU A 1 271 ? 4.148 -21.203 -29.469 1 94.88 271 GLU A CA 1
ATOM 2156 C C . GLU A 1 271 ? 4.324 -19.688 -29.594 1 94.88 271 GLU A C 1
ATOM 2158 O O . GLU A 1 271 ? 4.43 -19.156 -30.703 1 94.88 271 GLU A O 1
ATOM 2163 N N . VAL A 1 272 ? 4.211 -19.016 -28.5 1 94.94 272 VAL A N 1
ATOM 2164 C CA . VAL A 1 272 ? 4.398 -17.578 -28.469 1 94.94 272 VAL A CA 1
ATOM 2165 C C . VAL A 1 272 ? 5.82 -17.234 -28.922 1 94.94 272 VAL A C 1
ATOM 2167 O O . VAL A 1 272 ? 6.781 -17.859 -28.469 1 94.94 272 VAL A O 1
ATOM 2170 N N . PRO A 1 273 ? 6.031 -16.234 -29.781 1 95.25 273 PRO A N 1
ATOM 2171 C CA . PRO A 1 273 ? 7.363 -15.914 -30.281 1 95.25 273 PRO A CA 1
ATOM 2172 C C . PRO A 1 273 ? 8.188 -15.086 -29.297 1 95.25 273 PRO A C 1
ATOM 2174 O O . PRO A 1 273 ? 8.477 -13.914 -29.562 1 95.25 273 PRO A O 1
ATOM 2177 N N . ALA A 1 274 ? 8.625 -15.711 -28.266 1 96 274 ALA A N 1
ATOM 2178 C CA . ALA A 1 274 ? 9.453 -15.109 -27.219 1 96 274 ALA A CA 1
ATOM 2179 C C . ALA A 1 274 ? 10.391 -16.141 -26.594 1 96 274 ALA A C 1
ATOM 2181 O O . ALA A 1 274 ? 10.109 -17.344 -26.625 1 96 274 ALA A O 1
ATOM 2182 N N . ASN A 1 275 ? 11.5 -15.664 -26.188 1 97.44 275 ASN A N 1
ATOM 2183 C CA . ASN A 1 275 ? 12.414 -16.5 -25.406 1 97.44 275 ASN A CA 1
ATOM 2184 C C . ASN A 1 275 ? 12.234 -16.281 -23.906 1 97.44 275 ASN A C 1
ATOM 2186 O O . ASN A 1 275 ? 12.523 -15.195 -23.406 1 97.44 275 ASN A O 1
ATOM 2190 N N . ILE A 1 276 ? 11.82 -17.312 -23.25 1 98.25 276 ILE A N 1
ATOM 2191 C CA . ILE A 1 276 ? 11.477 -17.203 -21.828 1 98.25 276 ILE A CA 1
ATOM 2192 C C . ILE A 1 276 ? 12.242 -18.25 -21.031 1 98.25 276 ILE A C 1
ATOM 2194 O O . ILE A 1 276 ? 12.453 -19.375 -21.516 1 98.25 276 ILE A O 1
ATOM 2198 N N . LEU A 1 277 ? 12.688 -17.844 -19.875 1 98.62 277 LEU A N 1
ATOM 2199 C CA . LEU A 1 277 ? 13.328 -18.719 -18.891 1 98.62 277 LEU A CA 1
ATOM 2200 C C . LEU A 1 277 ? 12.469 -18.844 -17.641 1 98.62 277 LEU A C 1
ATOM 2202 O O . LEU A 1 277 ? 11.938 -17.844 -17.141 1 98.62 277 LEU A O 1
ATOM 2206 N N . ALA A 1 278 ? 12.281 -20.062 -17.141 1 98.81 278 ALA A N 1
ATOM 2207 C CA . ALA A 1 278 ? 11.695 -20.266 -15.828 1 98.81 278 ALA A CA 1
ATOM 2208 C C . ALA A 1 278 ? 12.68 -20.953 -14.891 1 98.81 278 ALA A C 1
ATOM 2210 O O . ALA A 1 278 ? 13.312 -21.953 -15.266 1 98.81 278 ALA A O 1
ATOM 2211 N N . VAL A 1 279 ? 12.883 -20.391 -13.758 1 98.81 279 VAL A N 1
ATOM 2212 C CA . VAL A 1 279 ? 13.727 -20.938 -12.711 1 98.81 279 VAL A CA 1
ATOM 2213 C C . VAL A 1 279 ? 12.898 -21.203 -11.461 1 98.81 279 VAL A C 1
ATOM 2215 O O . VAL A 1 279 ? 12.305 -20.281 -10.891 1 98.81 279 VAL A O 1
ATOM 2218 N N . ALA A 1 280 ? 12.797 -22.469 -11.039 1 98.62 280 ALA A N 1
ATOM 2219 C CA . ALA A 1 280 ? 12.086 -22.859 -9.828 1 98.62 280 ALA A CA 1
ATOM 2220 C C . ALA A 1 280 ? 13.055 -23.312 -8.742 1 98.62 280 ALA A C 1
ATOM 2222 O O . ALA A 1 280 ? 13.859 -24.219 -8.969 1 98.62 280 ALA A O 1
ATOM 2223 N N . MET A 1 281 ? 12.969 -22.688 -7.609 1 98.06 281 MET A N 1
ATOM 2224 C CA . MET A 1 281 ? 13.836 -23 -6.477 1 98.06 281 MET A CA 1
ATOM 2225 C C . MET A 1 281 ? 13.086 -23.797 -5.414 1 98.06 281 MET A C 1
ATOM 2227 O O . MET A 1 281 ? 12.234 -23.25 -4.715 1 98.06 281 MET A O 1
ATOM 2231 N N . LEU A 1 282 ? 13.469 -25.062 -5.211 1 97.31 282 LEU A N 1
ATOM 2232 C CA . LEU A 1 282 ? 12.633 -25.969 -4.426 1 97.31 282 LEU A CA 1
ATOM 2233 C C . LEU A 1 282 ? 13.352 -26.422 -3.16 1 97.31 282 LEU A C 1
ATOM 2235 O O . LEU A 1 282 ? 14.5 -26.859 -3.221 1 97.31 282 LEU A O 1
ATOM 2239 N N . THR A 1 283 ? 12.68 -26.297 -2.111 1 96.5 283 THR A N 1
ATOM 2240 C CA . THR A 1 283 ? 13.164 -26.828 -0.849 1 96.5 283 THR A CA 1
ATOM 2241 C C . THR A 1 283 ? 12.023 -26.969 0.159 1 96.5 283 THR A C 1
ATOM 2243 O O . THR A 1 283 ? 10.914 -26.484 -0.087 1 96.5 283 THR A O 1
ATOM 2246 N N . GLU A 1 284 ? 12.242 -27.734 1.108 1 94.81 284 GLU A N 1
ATOM 2247 C CA . GLU A 1 284 ? 11.484 -27.688 2.357 1 94.81 284 GLU A CA 1
ATOM 2248 C C . GLU A 1 284 ? 12.227 -26.875 3.418 1 94.81 284 GLU A C 1
ATOM 2250 O O . GLU A 1 284 ? 13.461 -26.844 3.428 1 94.81 284 GLU A O 1
ATOM 2255 N N . ASN A 1 285 ? 11.492 -26.156 4.219 1 96.12 285 ASN A N 1
ATOM 2256 C CA . ASN A 1 285 ? 12.062 -25.484 5.383 1 96.12 285 ASN A CA 1
ATOM 2257 C C . ASN A 1 285 ? 11.664 -26.172 6.684 1 96.12 285 ASN A C 1
ATOM 2259 O O . ASN A 1 285 ? 10.609 -25.875 7.254 1 96.12 285 ASN A O 1
ATOM 2263 N N . ALA A 1 286 ? 12.516 -27.016 7.082 1 93.5 286 ALA A N 1
ATOM 2264 C CA . ALA A 1 286 ? 12.242 -27.844 8.25 1 93.5 286 ALA A CA 1
ATOM 2265 C C . ALA A 1 286 ? 13.297 -27.641 9.336 1 93.5 286 ALA A C 1
ATOM 2267 O O . ALA A 1 286 ? 14.398 -27.156 9.055 1 93.5 286 ALA A O 1
ATOM 2268 N N . ILE A 1 287 ? 12.867 -27.984 10.508 1 90.94 287 ILE A N 1
ATOM 2269 C CA . ILE A 1 287 ? 13.828 -28 11.609 1 90.94 287 ILE A CA 1
ATOM 2270 C C . ILE A 1 287 ? 14.539 -29.344 11.641 1 90.94 287 ILE A C 1
ATOM 2272 O O . ILE A 1 287 ? 14.141 -30.297 10.961 1 90.94 287 ILE A O 1
ATOM 2276 N N . GLY A 1 288 ? 15.68 -29.344 12.391 1 88.06 288 GLY A N 1
ATOM 2277 C CA . GLY A 1 288 ? 16.469 -30.547 12.516 1 88.06 288 GLY A CA 1
ATOM 2278 C C . GLY A 1 288 ? 17.844 -30.312 13.102 1 88.06 288 GLY A C 1
ATOM 2279 O O . GLY A 1 288 ? 18.234 -29.172 13.328 1 88.06 288 GLY A O 1
ATOM 2280 N N . GLY A 1 289 ? 18.484 -31.438 13.375 1 86.75 289 GLY A N 1
ATOM 2281 C CA . GLY A 1 289 ? 19.797 -31.359 13.977 1 86.75 289 GLY A CA 1
ATOM 2282 C C . GLY A 1 289 ? 20.797 -30.609 13.109 1 86.75 289 GLY A C 1
ATOM 2283 O O . GLY A 1 289 ? 21.734 -30 13.625 1 86.75 289 GLY A O 1
ATOM 2284 N N . ASN A 1 290 ? 20.578 -30.594 11.828 1 91 290 ASN A N 1
ATOM 2285 C CA . ASN A 1 290 ? 21.516 -29.953 10.914 1 91 290 ASN A CA 1
ATOM 2286 C C . ASN A 1 290 ? 20.969 -28.656 10.352 1 91 290 ASN A C 1
ATOM 2288 O O . ASN A 1 290 ? 21.594 -28.016 9.516 1 91 290 ASN A O 1
ATOM 2292 N N . ALA A 1 291 ? 19.812 -28.297 10.773 1 94 291 ALA A N 1
ATOM 2293 C CA . ALA A 1 291 ? 19.156 -27.109 10.211 1 94 291 ALA A CA 1
ATOM 2294 C C . ALA A 1 291 ? 19.969 -25.859 10.469 1 94 291 ALA A C 1
ATOM 2296 O O . ALA A 1 291 ? 20.656 -25.75 11.492 1 94 291 ALA A O 1
ATOM 2297 N N . ILE A 1 292 ? 19.906 -24.969 9.523 1 94.06 292 ILE A N 1
ATOM 2298 C CA . ILE A 1 292 ? 20.641 -23.719 9.664 1 94.06 292 ILE A CA 1
ATOM 2299 C C . ILE A 1 292 ? 20.094 -22.938 10.867 1 94.06 292 ILE A C 1
ATOM 2301 O O . ILE A 1 292 ? 18.891 -22.938 11.117 1 94.06 292 ILE A O 1
ATOM 2305 N N . LEU A 1 293 ? 21 -22.359 11.609 1 90.69 293 LEU A N 1
ATOM 2306 C CA . LEU A 1 293 ? 20.656 -21.578 12.789 1 90.69 293 LEU A CA 1
ATOM 2307 C C . LEU A 1 293 ? 20.672 -20.094 12.477 1 90.69 293 LEU A C 1
ATOM 2309 O O . LEU A 1 293 ? 21.344 -19.656 11.523 1 90.69 293 LEU A O 1
ATOM 2313 N N . THR A 1 294 ? 19.938 -19.359 13.258 1 92.5 294 THR A N 1
ATOM 2314 C CA . THR A 1 294 ? 20.094 -17.922 13.203 1 92.5 294 THR A CA 1
ATOM 2315 C C . THR A 1 294 ? 21.531 -17.516 13.539 1 92.5 294 THR A C 1
ATOM 2317 O O . THR A 1 294 ? 22.281 -18.312 14.125 1 92.5 294 THR A O 1
ATOM 2320 N N . GLU A 1 295 ? 21.969 -16.312 13.039 1 90.94 295 GLU A N 1
ATOM 2321 C CA . GLU A 1 295 ? 23.297 -15.742 13.242 1 90.94 295 GLU A CA 1
ATOM 2322 C C . GLU A 1 295 ? 24.344 -16.469 12.398 1 90.94 295 GLU A C 1
ATOM 2324 O O . GLU A 1 295 ? 25.547 -16.281 12.602 1 90.94 295 GLU A O 1
ATOM 2329 N N . SER A 1 296 ? 23.891 -17.312 11.492 1 94.81 296 SER A N 1
ATOM 2330 C CA . SER A 1 296 ? 24.781 -17.922 10.508 1 94.81 296 SER A CA 1
ATOM 2331 C C . SER A 1 296 ? 25.062 -16.953 9.359 1 94.81 296 SER A C 1
ATOM 2333 O O . SER A 1 296 ? 24.281 -16.047 9.094 1 94.81 296 SER A O 1
ATOM 2335 N N . VAL A 1 297 ? 26.203 -17.094 8.805 1 97.62 297 VAL A N 1
ATOM 2336 C CA . VAL A 1 297 ? 26.578 -16.328 7.617 1 97.62 297 VAL A CA 1
ATOM 2337 C C . VAL A 1 297 ? 26.797 -17.281 6.441 1 97.62 297 VAL A C 1
ATOM 2339 O O . VAL A 1 297 ? 27.531 -18.266 6.555 1 97.62 297 VAL A O 1
ATOM 2342 N N . VAL A 1 298 ? 26.125 -17.016 5.328 1 98.12 298 VAL A N 1
ATOM 2343 C CA . VAL A 1 298 ? 26.156 -17.891 4.16 1 98.12 298 VAL A CA 1
ATOM 2344 C C . VAL A 1 298 ? 26.547 -17.094 2.92 1 98.12 298 VAL A C 1
ATOM 2346 O O . VAL A 1 298 ? 26.047 -15.977 2.713 1 98.12 298 VAL A O 1
ATOM 2349 N N . LYS A 1 299 ? 27.406 -17.625 2.115 1 98.25 299 LYS A N 1
ATOM 2350 C CA . LYS A 1 299 ? 27.766 -16.984 0.857 1 98.25 299 LYS A CA 1
ATOM 2351 C C . LYS A 1 299 ? 26.734 -17.281 -0.23 1 98.25 299 LYS A C 1
ATOM 2353 O O . LYS A 1 299 ? 26.484 -18.438 -0.556 1 98.25 299 LYS A O 1
ATOM 2358 N N . SER A 1 300 ? 26.172 -16.266 -0.79 1 98.44 300 SER A N 1
ATOM 2359 C CA . SER A 1 300 ? 25.156 -16.406 -1.82 1 98.44 300 SER A CA 1
ATOM 2360 C C . SER A 1 300 ? 25.781 -16.719 -3.178 1 98.44 300 SER A C 1
ATOM 2362 O O . SER A 1 300 ? 26.984 -16.594 -3.352 1 98.44 300 SER A O 1
ATOM 2364 N N . HIS A 1 301 ? 24.906 -17.109 -4.082 1 98.56 301 HIS A N 1
ATOM 2365 C CA . HIS A 1 301 ? 25.344 -17.328 -5.457 1 98.56 301 HIS A CA 1
ATOM 2366 C C . HIS A 1 301 ? 25.953 -16.062 -6.055 1 98.56 301 HIS A C 1
ATOM 2368 O O . HIS A 1 301 ? 26.891 -16.141 -6.848 1 98.56 301 HIS A O 1
ATOM 2374 N N . ALA A 1 302 ? 25.453 -14.891 -5.723 1 98.06 302 ALA A N 1
ATOM 2375 C CA . ALA A 1 302 ? 25.922 -13.609 -6.25 1 98.06 302 ALA A CA 1
ATOM 2376 C C . ALA A 1 302 ? 27.266 -13.219 -5.625 1 98.06 302 ALA A C 1
ATOM 2378 O O . ALA A 1 302 ? 27.891 -12.242 -6.051 1 98.06 302 ALA A O 1
ATOM 2379 N N . GLY A 1 303 ? 27.703 -13.906 -4.605 1 98 303 GLY A N 1
ATOM 2380 C CA . GLY A 1 303 ? 29 -13.633 -3.98 1 98 303 GLY A CA 1
ATOM 2381 C C . GLY A 1 303 ? 28.875 -12.883 -2.67 1 98 303 GLY A C 1
ATOM 2382 O O . GLY A 1 303 ? 29.812 -12.836 -1.88 1 98 303 GLY A O 1
ATOM 2383 N N . TRP A 1 304 ? 27.703 -12.352 -2.369 1 98.25 304 TRP A N 1
ATOM 2384 C CA . TRP A 1 304 ? 27.484 -11.617 -1.127 1 98.25 304 TRP A CA 1
ATOM 2385 C C . TRP A 1 304 ? 27.344 -12.578 0.052 1 98.25 304 TRP A C 1
ATOM 2387 O O . TRP A 1 304 ? 26.734 -13.641 -0.074 1 98.25 304 TRP A O 1
ATOM 2397 N N . TYR A 1 305 ? 27.891 -12.219 1.168 1 97.94 305 TYR A N 1
ATOM 2398 C CA . TYR A 1 305 ? 27.656 -12.93 2.422 1 97.94 305 TYR A CA 1
ATOM 2399 C C . TYR A 1 305 ? 26.406 -12.414 3.113 1 97.94 305 TYR A C 1
ATOM 2401 O O . TYR A 1 305 ? 26.266 -11.211 3.35 1 97.94 305 TYR A O 1
ATOM 2409 N N . VAL A 1 306 ? 25.5 -13.383 3.428 1 98.44 306 VAL A N 1
ATOM 2410 C CA . VAL A 1 306 ? 24.234 -13.023 4.039 1 98.44 306 VAL A CA 1
ATOM 2411 C C . VAL A 1 306 ? 24.172 -13.57 5.465 1 98.44 306 VAL A C 1
ATOM 2413 O O . VAL A 1 306 ? 24.406 -14.758 5.691 1 98.44 306 VAL A O 1
ATOM 2416 N N . GLU A 1 307 ? 23.938 -12.695 6.406 1 97.75 307 GLU A N 1
ATOM 2417 C CA . GLU A 1 307 ? 23.594 -13.125 7.762 1 97.75 307 GLU A CA 1
ATOM 2418 C C . GLU A 1 307 ? 22.141 -13.57 7.848 1 97.75 307 GLU A C 1
ATOM 2420 O O . GLU A 1 307 ? 21.219 -12.812 7.504 1 97.75 307 GLU A O 1
ATOM 2425 N N . ILE A 1 308 ? 21.969 -14.797 8.297 1 97.5 308 ILE A N 1
ATOM 2426 C CA . ILE A 1 308 ? 20.609 -15.297 8.508 1 97.5 308 ILE A CA 1
ATOM 2427 C C . ILE A 1 308 ? 20.188 -15.016 9.945 1 97.5 308 ILE A C 1
ATOM 2429 O O . ILE A 1 308 ? 20.578 -15.734 10.867 1 97.5 308 ILE A O 1
ATOM 2433 N N . ASN A 1 309 ? 19.359 -14.031 10.117 1 96.5 309 ASN A N 1
ATOM 2434 C CA . ASN A 1 309 ? 18.906 -13.695 11.461 1 96.5 309 ASN A CA 1
ATOM 2435 C C . ASN A 1 309 ? 17.469 -14.156 11.703 1 96.5 309 ASN A C 1
ATOM 2437 O O . ASN A 1 309 ? 16.969 -14.086 12.828 1 96.5 309 ASN A O 1
ATOM 2441 N N . ASN A 1 310 ? 16.781 -14.633 10.664 1 97.06 310 ASN A N 1
ATOM 2442 C CA . ASN A 1 310 ? 15.43 -15.195 10.75 1 97.06 310 ASN A CA 1
ATOM 2443 C C . ASN A 1 310 ? 15.234 -16.328 9.758 1 97.06 310 ASN A C 1
ATOM 2445 O O . ASN A 1 310 ? 15.125 -16.109 8.555 1 97.06 310 ASN A O 1
ATOM 2449 N N . THR A 1 311 ? 15.117 -17.531 10.18 1 95.88 311 THR A N 1
ATOM 2450 C CA . THR A 1 311 ? 15.016 -18.719 9.32 1 95.88 311 THR A CA 1
ATOM 2451 C C . THR A 1 311 ? 13.609 -18.844 8.75 1 95.88 311 THR A C 1
ATOM 2453 O O . THR A 1 311 ? 13.367 -19.672 7.871 1 95.88 311 THR A O 1
ATOM 2456 N N . ASP A 1 312 ? 12.656 -18.016 9.258 1 95.56 312 ASP A N 1
ATOM 2457 C CA . ASP A 1 312 ? 11.305 -17.969 8.703 1 95.56 312 ASP A CA 1
ATOM 2458 C C . ASP A 1 312 ? 11.211 -16.969 7.551 1 95.56 312 ASP A C 1
ATOM 2460 O O . ASP A 1 312 ? 10.148 -16.812 6.945 1 95.56 312 ASP A O 1
ATOM 2464 N N . ALA A 1 313 ? 12.258 -16.281 7.309 1 96.56 313 ALA A N 1
ATOM 2465 C CA . ALA A 1 313 ? 12.375 -15.445 6.109 1 96.56 313 ALA A CA 1
ATOM 2466 C C . ALA A 1 313 ? 13.164 -16.172 5.023 1 96.56 313 ALA A C 1
ATOM 2468 O O . ALA A 1 313 ? 14.102 -15.609 4.453 1 96.56 313 ALA A O 1
ATOM 2469 N N . GLU A 1 314 ? 12.789 -17.391 4.746 1 95.69 314 GLU A N 1
ATOM 2470 C CA . GLU A 1 314 ? 13.516 -18.328 3.883 1 95.69 314 GLU A CA 1
ATOM 2471 C C . GLU A 1 314 ? 13.227 -18.047 2.41 1 95.69 314 GLU A C 1
ATOM 2473 O O . GLU A 1 314 ? 14.07 -18.297 1.55 1 95.69 314 GLU A O 1
ATOM 2478 N N . GLY A 1 315 ? 12.031 -17.562 2.059 1 97.12 315 GLY A N 1
ATOM 2479 C CA . GLY A 1 315 ? 11.625 -17.344 0.678 1 97.12 315 GLY A CA 1
ATOM 2480 C C . GLY A 1 315 ? 12.539 -16.406 -0.082 1 97.12 315 GLY A C 1
ATOM 2481 O O . GLY A 1 315 ? 12.898 -16.672 -1.231 1 97.12 315 GLY A O 1
ATOM 2482 N N . ARG A 1 316 ? 12.891 -15.297 0.606 1 97.94 316 ARG A N 1
ATOM 2483 C CA . ARG A 1 316 ? 13.742 -14.32 -0.065 1 97.94 316 ARG A CA 1
ATOM 2484 C C . ARG A 1 316 ? 15.148 -14.875 -0.271 1 97.94 316 ARG A C 1
ATOM 2486 O O . ARG A 1 316 ? 15.844 -14.484 -1.215 1 97.94 316 ARG A O 1
ATOM 2493 N N . LEU A 1 317 ? 15.594 -15.844 0.535 1 98.25 317 LEU A N 1
ATOM 2494 C CA . LEU A 1 317 ? 16.906 -16.469 0.367 1 98.25 317 LEU A CA 1
ATOM 2495 C C . LEU A 1 317 ? 16.938 -17.328 -0.892 1 98.25 317 LEU A C 1
ATOM 2497 O O . LEU A 1 317 ? 17.859 -17.219 -1.704 1 98.25 317 LEU A O 1
ATOM 2501 N N . VAL A 1 318 ? 15.898 -18.156 -1.066 1 98.19 318 VAL A N 1
ATOM 2502 C CA . VAL A 1 318 ? 15.891 -19.047 -2.225 1 98.19 318 VAL A CA 1
ATOM 2503 C C . VAL A 1 318 ? 15.703 -18.234 -3.5 1 98.19 318 VAL A C 1
ATOM 2505 O O . VAL A 1 318 ? 16.312 -18.531 -4.531 1 98.19 318 VAL A O 1
ATOM 2508 N N . LEU A 1 319 ? 14.867 -17.188 -3.436 1 98.69 319 LEU A N 1
ATOM 2509 C CA . LEU A 1 319 ? 14.68 -16.312 -4.598 1 98.69 319 LEU A CA 1
ATOM 2510 C C . LEU A 1 319 ? 15.984 -15.609 -4.965 1 98.69 319 LEU A C 1
ATOM 2512 O O . LEU A 1 319 ? 16.281 -15.438 -6.145 1 98.69 319 LEU A O 1
ATOM 2516 N N . ALA A 1 320 ? 16.734 -15.18 -3.977 1 98.69 320 ALA A N 1
ATOM 2517 C CA . ALA A 1 320 ? 18 -14.484 -4.211 1 98.69 320 ALA A CA 1
ATOM 2518 C C . ALA A 1 320 ? 18.938 -15.336 -5.074 1 98.69 320 ALA A C 1
ATOM 2520 O O . ALA A 1 320 ? 19.453 -14.859 -6.082 1 98.69 320 ALA A O 1
ATOM 2521 N N . ASP A 1 321 ? 19.125 -16.562 -4.691 1 98.62 321 ASP A N 1
ATOM 2522 C CA . ASP A 1 321 ? 19.969 -17.469 -5.457 1 98.62 321 ASP A CA 1
ATOM 2523 C C . ASP A 1 321 ? 19.422 -17.688 -6.859 1 98.62 321 ASP A C 1
ATOM 2525 O O . ASP A 1 321 ? 20.172 -17.703 -7.836 1 98.62 321 ASP A O 1
ATOM 2529 N N . GLY A 1 322 ? 18.094 -17.891 -6.945 1 98.75 322 GLY A N 1
ATOM 2530 C CA . GLY A 1 322 ? 17.469 -18.109 -8.242 1 98.75 322 GLY A CA 1
ATOM 2531 C C . GLY A 1 322 ? 17.625 -16.922 -9.172 1 98.75 322 GLY A C 1
ATOM 2532 O O . GLY A 1 322 ? 17.938 -17.078 -10.359 1 98.75 322 GLY A O 1
ATOM 2533 N N . ILE A 1 323 ? 17.391 -15.727 -8.648 1 98.81 323 ILE A N 1
ATOM 2534 C CA . ILE A 1 323 ? 17.5 -14.492 -9.43 1 98.81 323 ILE A CA 1
ATOM 2535 C C . ILE A 1 323 ? 18.938 -14.273 -9.859 1 98.81 323 ILE A C 1
ATOM 2537 O O . ILE A 1 323 ? 19.203 -13.953 -11.023 1 98.81 323 ILE A O 1
ATOM 2541 N N . SER A 1 324 ? 19.844 -14.469 -8.945 1 98.69 324 SER A N 1
ATOM 2542 C CA . SER A 1 324 ? 21.266 -14.336 -9.266 1 98.69 324 SER A CA 1
ATOM 2543 C C . SER A 1 324 ? 21.672 -15.328 -10.352 1 98.69 324 SER A C 1
ATOM 2545 O O . SER A 1 324 ? 22.391 -14.961 -11.289 1 98.69 324 SER A O 1
ATOM 2547 N N . TYR A 1 325 ? 21.25 -16.547 -10.211 1 98.62 325 TYR A N 1
ATOM 2548 C CA . TYR A 1 325 ? 21.578 -17.562 -11.211 1 98.62 325 TYR A CA 1
ATOM 2549 C C . TYR A 1 325 ? 21.047 -17.172 -12.586 1 98.62 325 TYR A C 1
ATOM 2551 O O . TYR A 1 325 ? 21.781 -17.234 -13.578 1 98.62 325 TYR A O 1
ATOM 2559 N N . ALA A 1 326 ? 19.766 -16.812 -12.641 1 98.69 326 ALA A N 1
ATOM 2560 C CA . ALA A 1 326 ? 19.156 -16.391 -13.898 1 98.69 326 ALA A CA 1
ATOM 2561 C C . ALA A 1 326 ? 19.938 -15.227 -14.516 1 98.69 326 ALA A C 1
ATOM 2563 O O . ALA A 1 326 ? 20.219 -15.234 -15.719 1 98.69 326 ALA A O 1
ATOM 2564 N N . LYS A 1 327 ? 20.25 -14.25 -13.719 1 98.38 327 LYS A N 1
ATOM 2565 C CA . LYS A 1 327 ? 20.938 -13.039 -14.164 1 98.38 327 LYS A CA 1
ATOM 2566 C C . LYS A 1 327 ? 22.328 -13.352 -14.703 1 98.38 327 LYS A C 1
ATOM 2568 O O . LYS A 1 327 ? 22.688 -12.922 -15.805 1 98.38 327 LYS A O 1
ATOM 2573 N N . GLN A 1 328 ? 23.062 -14.156 -14.008 1 97.81 328 GLN A N 1
ATOM 2574 C CA . GLN A 1 328 ? 24.469 -14.391 -14.352 1 97.81 328 GLN A CA 1
ATOM 2575 C C . GLN A 1 328 ? 24.594 -15.398 -15.484 1 97.81 328 GLN A C 1
ATOM 2577 O O . GLN A 1 328 ? 25.469 -15.266 -16.344 1 97.81 328 GLN A O 1
ATOM 2582 N N . THR A 1 329 ? 23.75 -16.375 -15.5 1 97.94 329 THR A N 1
ATOM 2583 C CA . THR A 1 329 ? 23.891 -17.469 -16.438 1 97.94 329 THR A CA 1
ATOM 2584 C C . THR A 1 329 ? 23.203 -17.156 -17.766 1 97.94 329 THR A C 1
ATOM 2586 O O . THR A 1 329 ? 23.703 -17.484 -18.828 1 97.94 329 THR A O 1
ATOM 2589 N N . TYR A 1 330 ? 22.016 -16.438 -17.703 1 97.94 330 TYR A N 1
ATOM 2590 C CA . TYR A 1 330 ? 21.203 -16.312 -18.906 1 97.94 330 TYR A CA 1
ATOM 2591 C C . TYR A 1 330 ? 21.062 -14.844 -19.312 1 97.94 330 TYR A C 1
ATOM 2593 O O . TYR A 1 330 ? 20.656 -14.539 -20.438 1 97.94 330 TYR A O 1
ATOM 2601 N N . GLN A 1 331 ? 21.281 -13.891 -18.406 1 97.94 331 GLN A N 1
ATOM 2602 C CA . GLN A 1 331 ? 21.25 -12.445 -18.656 1 97.94 331 GLN A CA 1
ATOM 2603 C C . GLN A 1 331 ? 19.953 -12.031 -19.328 1 97.94 331 GLN A C 1
ATOM 2605 O O . GLN A 1 331 ? 19.984 -11.359 -20.375 1 97.94 331 GLN A O 1
ATOM 2610 N N . PRO A 1 332 ? 18.828 -12.367 -18.766 1 98.25 332 PRO A N 1
ATOM 2611 C CA . PRO A 1 332 ? 17.562 -11.938 -19.359 1 98.25 332 PRO A CA 1
ATOM 2612 C C . PRO A 1 332 ? 17.375 -10.422 -19.328 1 98.25 332 PRO A C 1
ATOM 2614 O O . PRO A 1 332 ? 17.953 -9.75 -18.469 1 98.25 332 PRO A O 1
ATOM 2617 N N . ALA A 1 333 ? 16.578 -9.906 -20.219 1 97.25 333 ALA A N 1
ATOM 2618 C CA . ALA A 1 333 ? 16.297 -8.469 -20.266 1 97.25 333 ALA A CA 1
ATOM 2619 C C . ALA A 1 333 ? 15.453 -8.039 -19.078 1 97.25 333 ALA A C 1
ATOM 2621 O O . ALA A 1 333 ? 15.516 -6.883 -18.656 1 97.25 333 ALA A O 1
ATOM 2622 N N . THR A 1 334 ? 14.602 -8.938 -18.609 1 97.75 334 THR A N 1
ATOM 2623 C CA . THR A 1 334 ? 13.711 -8.68 -17.484 1 97.75 334 THR A CA 1
ATOM 2624 C C . THR A 1 334 ? 13.609 -9.906 -16.578 1 97.75 334 THR A C 1
ATOM 2626 O O . THR A 1 334 ? 13.641 -11.039 -17.062 1 97.75 334 THR A O 1
ATOM 2629 N N . ILE A 1 335 ? 13.484 -9.664 -15.297 1 98.69 335 ILE A N 1
ATOM 2630 C CA . ILE A 1 335 ? 13.25 -10.742 -14.344 1 98.69 335 ILE A CA 1
ATOM 2631 C C . ILE A 1 335 ? 11.953 -10.477 -13.578 1 98.69 335 ILE A C 1
ATOM 2633 O O . ILE A 1 335 ? 11.75 -9.383 -13.047 1 98.69 335 ILE A O 1
ATOM 2637 N N . ILE A 1 336 ? 11.055 -11.414 -13.555 1 98.81 336 ILE A N 1
ATOM 2638 C CA . ILE A 1 336 ? 9.844 -11.383 -12.742 1 98.81 336 ILE A CA 1
ATOM 2639 C C . ILE A 1 336 ? 9.844 -12.555 -11.766 1 98.81 336 ILE A C 1
ATOM 2641 O O . ILE A 1 336 ? 9.938 -13.719 -12.18 1 98.81 336 ILE A O 1
ATOM 2645 N N . ASP A 1 337 ? 9.797 -12.281 -10.523 1 98.81 337 ASP A N 1
ATOM 2646 C CA . ASP A 1 337 ? 9.727 -13.383 -9.57 1 98.81 337 ASP A CA 1
ATOM 2647 C C . ASP A 1 337 ? 8.383 -13.391 -8.836 1 98.81 337 ASP A C 1
ATOM 2649 O O . ASP A 1 337 ? 7.742 -12.344 -8.703 1 98.81 337 ASP A O 1
ATOM 2653 N N . VAL A 1 338 ? 7.953 -14.586 -8.461 1 98.81 338 VAL A N 1
ATOM 2654 C CA . VAL A 1 338 ? 6.664 -14.805 -7.816 1 98.81 338 VAL A CA 1
ATOM 2655 C C . VAL A 1 338 ? 6.863 -15.602 -6.527 1 98.81 338 VAL A C 1
ATOM 2657 O O . VAL A 1 338 ? 7.578 -16.609 -6.516 1 98.81 338 VAL A O 1
ATOM 2660 N N . ALA A 1 339 ? 6.246 -15.117 -5.438 1 98.5 339 ALA A N 1
ATOM 2661 C CA . ALA A 1 339 ? 6.391 -15.844 -4.18 1 98.5 339 ALA A CA 1
ATOM 2662 C C . ALA A 1 339 ? 5.273 -15.484 -3.205 1 98.5 339 ALA A C 1
ATOM 2664 O O . ALA A 1 339 ? 4.801 -14.344 -3.186 1 98.5 339 ALA A O 1
ATOM 2665 N N . THR A 1 340 ? 4.824 -16.469 -2.467 1 97.44 340 THR A N 1
ATOM 2666 C CA . THR A 1 340 ? 4.191 -16.172 -1.187 1 97.44 340 THR A CA 1
ATOM 2667 C C . THR A 1 340 ? 5.227 -15.688 -0.173 1 97.44 340 THR A C 1
ATOM 2669 O O . THR A 1 340 ? 5.824 -16.5 0.542 1 97.44 340 THR A O 1
ATOM 2672 N N . LEU A 1 341 ? 5.387 -14.406 -0.051 1 95.75 341 LEU A N 1
ATOM 2673 C CA . LEU A 1 341 ? 6.605 -13.961 0.618 1 95.75 341 LEU A CA 1
ATOM 2674 C C . LEU A 1 341 ? 6.285 -13.359 1.984 1 95.75 341 LEU A C 1
ATOM 2676 O O . LEU A 1 341 ? 6.953 -13.672 2.973 1 95.75 341 LEU A O 1
ATOM 2680 N N . THR A 1 342 ? 5.316 -12.453 2.049 1 93.81 342 THR A N 1
ATOM 2681 C CA . THR A 1 342 ? 5.258 -11.742 3.32 1 93.81 342 THR A CA 1
ATOM 2682 C C . THR A 1 342 ? 3.812 -11.578 3.781 1 93.81 342 THR A C 1
ATOM 2684 O O . THR A 1 342 ? 2.947 -11.18 3 1 93.81 342 THR A O 1
ATOM 2687 N N . GLY A 1 343 ? 3.592 -11.906 5.027 1 94.12 343 GLY A N 1
ATOM 2688 C CA . GLY A 1 343 ? 2.318 -11.617 5.664 1 94.12 343 GLY A CA 1
ATOM 2689 C C . GLY A 1 343 ? 2.002 -10.133 5.711 1 94.12 343 GLY A C 1
ATOM 2690 O O . GLY A 1 343 ? 0.835 -9.734 5.645 1 94.12 343 GLY A O 1
ATOM 2691 N N . SER A 1 344 ? 2.992 -9.305 5.77 1 94.94 344 SER A N 1
ATOM 2692 C CA . SER A 1 344 ? 2.801 -7.863 5.859 1 94.94 344 SER A CA 1
ATOM 2693 C C . SER A 1 344 ? 2.137 -7.316 4.602 1 94.94 344 SER A C 1
ATOM 2695 O O . SER A 1 344 ? 1.325 -6.391 4.672 1 94.94 344 SER A O 1
ATOM 2697 N N . VAL A 1 345 ? 2.496 -7.852 3.438 1 96.31 345 VAL A N 1
ATOM 2698 C CA . VAL A 1 345 ? 1.865 -7.43 2.191 1 96.31 345 VAL A CA 1
ATOM 2699 C C . VAL A 1 345 ? 0.405 -7.875 2.174 1 96.31 345 VAL A C 1
ATOM 2701 O O . VAL A 1 345 ? -0.476 -7.117 1.759 1 96.31 345 VAL A O 1
ATOM 2704 N N . LYS A 1 346 ? 0.167 -9.078 2.627 1 95.88 346 LYS A N 1
ATOM 2705 C CA . LYS A 1 346 ? -1.21 -9.547 2.748 1 95.88 346 LYS A CA 1
ATOM 2706 C C . LYS A 1 346 ? -2.031 -8.625 3.643 1 95.88 346 LYS A C 1
ATOM 2708 O O . LYS A 1 346 ? -3.176 -8.297 3.322 1 95.88 346 LYS A O 1
ATOM 2713 N N . ASN A 1 347 ? -1.449 -8.234 4.727 1 95.56 347 ASN A N 1
ATOM 2714 C CA . ASN A 1 347 ? -2.145 -7.328 5.637 1 95.56 347 ASN A CA 1
ATOM 2715 C C . ASN A 1 347 ? -2.418 -5.977 4.984 1 95.56 347 ASN A C 1
ATOM 2717 O O . ASN A 1 347 ? -3.451 -5.359 5.238 1 95.56 347 ASN A O 1
ATOM 2721 N N . ALA A 1 348 ? -1.544 -5.516 4.203 1 96.56 348 ALA A N 1
ATOM 2722 C CA . ALA A 1 348 ? -1.65 -4.195 3.584 1 96.56 348 ALA A CA 1
ATOM 2723 C C . ALA A 1 348 ? -2.695 -4.199 2.471 1 96.56 348 ALA A C 1
ATOM 2725 O O . ALA A 1 348 ? -3.436 -3.225 2.305 1 96.56 348 ALA A O 1
ATOM 2726 N N . LEU A 1 349 ? -2.766 -5.332 1.674 1 97.12 349 LEU A N 1
ATOM 2727 C CA . LEU A 1 349 ? -3.545 -5.293 0.442 1 97.12 349 LEU A CA 1
ATOM 2728 C C . LEU A 1 349 ? -4.719 -6.27 0.509 1 97.12 349 LEU A C 1
ATOM 2730 O O . LEU A 1 349 ? -5.664 -6.16 -0.273 1 97.12 349 LEU A O 1
ATOM 2734 N N . GLY A 1 350 ? -4.625 -7.254 1.37 1 96.69 350 GLY A N 1
ATOM 2735 C CA . GLY A 1 350 ? -5.703 -8.219 1.514 1 96.69 350 GLY A CA 1
ATOM 2736 C C . GLY A 1 350 ? -5.566 -9.414 0.589 1 96.69 350 GLY A C 1
ATOM 2737 O O . GLY A 1 350 ? -4.473 -9.711 0.108 1 96.69 350 GLY A O 1
ATOM 2738 N N . VAL A 1 351 ? -6.691 -10.117 0.331 1 96.69 351 VAL A N 1
ATOM 2739 C CA . VAL A 1 351 ? -6.66 -11.43 -0.3 1 96.69 351 VAL A CA 1
ATOM 2740 C C . VAL A 1 351 ? -7.016 -11.305 -1.779 1 96.69 351 VAL A C 1
ATOM 2742 O O . VAL A 1 351 ? -6.961 -12.289 -2.523 1 96.69 351 VAL A O 1
ATOM 2745 N N . ASN A 1 352 ? -7.352 -10.078 -2.246 1 96.31 352 ASN A N 1
ATOM 2746 C CA . ASN A 1 352 ? -7.77 -9.906 -3.633 1 96.31 352 ASN A CA 1
ATOM 2747 C C . ASN A 1 352 ? -6.625 -9.391 -4.5 1 96.31 352 ASN A C 1
ATOM 2749 O O . ASN A 1 352 ? -6.633 -9.57 -5.719 1 96.31 352 ASN A O 1
ATOM 2753 N N . ILE A 1 353 ? -5.688 -8.703 -3.846 1 98.06 353 ILE A N 1
ATOM 2754 C CA . ILE A 1 353 ? -4.699 -7.938 -4.598 1 98.06 353 ILE A CA 1
ATOM 2755 C C . ILE A 1 353 ? -3.297 -8.453 -4.285 1 98.06 353 ILE A C 1
ATOM 2757 O O . ILE A 1 353 ? -2.902 -8.531 -3.119 1 98.06 353 ILE A O 1
ATOM 2761 N N . SER A 1 354 ? -2.553 -8.812 -5.305 1 98.62 354 SER A N 1
ATOM 2762 C CA . SER A 1 354 ? -1.151 -9.18 -5.117 1 98.62 354 SER A CA 1
ATOM 2763 C C . SER A 1 354 ? -0.269 -7.941 -5 1 98.62 354 SER A C 1
ATOM 2765 O O . SER A 1 354 ? -0.524 -6.926 -5.652 1 98.62 354 SER A O 1
ATOM 2767 N N . GLY A 1 355 ? 0.71 -8.055 -4.141 1 98.69 355 GLY A N 1
ATOM 2768 C CA . GLY A 1 355 ? 1.679 -6.973 -4.039 1 98.69 355 GLY A CA 1
ATOM 2769 C C . GLY A 1 355 ? 2.701 -6.98 -5.16 1 98.69 355 GLY A C 1
ATOM 2770 O O . GLY A 1 355 ? 3.154 -8.047 -5.586 1 98.69 355 GLY A O 1
ATOM 2771 N N . MET A 1 356 ? 3.062 -5.77 -5.582 1 98.62 356 MET A N 1
ATOM 2772 C CA . MET A 1 356 ? 4.047 -5.605 -6.648 1 98.62 356 MET A CA 1
ATOM 2773 C C . MET A 1 356 ? 5.152 -4.641 -6.223 1 98.62 356 MET A C 1
ATOM 2775 O O . MET A 1 356 ? 4.871 -3.566 -5.691 1 98.62 356 MET A O 1
ATOM 2779 N N . PHE A 1 357 ? 6.371 -5.047 -6.352 1 98.75 357 PHE A N 1
ATOM 2780 C CA . PHE A 1 357 ? 7.559 -4.219 -6.164 1 98.75 357 PHE A CA 1
ATOM 2781 C C . PHE A 1 357 ? 8.438 -4.25 -7.41 1 98.75 357 PHE A C 1
ATOM 2783 O O . PHE A 1 357 ? 8.516 -5.27 -8.102 1 98.75 357 PHE A O 1
ATOM 2790 N N . SER A 1 358 ? 9.109 -3.104 -7.723 1 98.62 358 SER A N 1
ATOM 2791 C CA . SER A 1 358 ? 9.914 -3.072 -8.945 1 98.62 358 SER A CA 1
ATOM 2792 C C . SER A 1 358 ? 10.938 -1.943 -8.898 1 98.62 358 SER A C 1
ATOM 2794 O O . SER A 1 358 ? 10.766 -0.97 -8.164 1 98.62 358 SER A O 1
ATOM 2796 N N . ASN A 1 359 ? 11.992 -2.096 -9.625 1 97.25 359 ASN A N 1
ATOM 2797 C CA . ASN A 1 359 ? 12.953 -1.023 -9.852 1 97.25 359 ASN A CA 1
ATOM 2798 C C . ASN A 1 359 ? 12.727 -0.345 -11.203 1 97.25 359 ASN A C 1
ATOM 2800 O O . ASN A 1 359 ? 13.57 0.435 -11.656 1 97.25 359 ASN A O 1
ATOM 2804 N N . ASN A 1 360 ? 11.578 -0.716 -11.844 1 97.5 360 ASN A N 1
ATOM 2805 C CA . ASN A 1 360 ? 11.312 -0.243 -13.203 1 97.5 360 ASN A CA 1
ATOM 2806 C C . ASN A 1 360 ? 9.859 0.191 -13.367 1 97.5 360 ASN A C 1
ATOM 2808 O O . ASN A 1 360 ? 8.961 -0.648 -13.453 1 97.5 360 ASN A O 1
ATOM 2812 N N . GLU A 1 361 ? 9.602 1.458 -13.547 1 95.19 361 GLU A N 1
ATOM 2813 C CA . GLU A 1 361 ? 8.258 2.025 -13.594 1 95.19 361 GLU A CA 1
ATOM 2814 C C . GLU A 1 361 ? 7.496 1.551 -14.828 1 95.19 361 GLU A C 1
ATOM 2816 O O . GLU A 1 361 ? 6.281 1.355 -14.773 1 95.19 361 GLU A O 1
ATOM 2821 N N . LYS A 1 362 ? 8.203 1.468 -15.922 1 95.5 362 LYS A N 1
ATOM 2822 C CA . LYS A 1 362 ? 7.57 1.004 -17.156 1 95.5 362 LYS A CA 1
ATOM 2823 C C . LYS A 1 362 ? 7.035 -0.415 -16.984 1 95.5 362 LYS A C 1
ATOM 2825 O O . LYS A 1 362 ? 5.93 -0.721 -17.453 1 95.5 362 LYS A O 1
ATOM 2830 N N . LEU A 1 363 ? 7.801 -1.277 -16.359 1 96.38 363 LEU A N 1
ATOM 2831 C CA . LEU A 1 363 ? 7.359 -2.643 -16.078 1 96.38 363 LEU A CA 1
ATOM 2832 C C . LEU A 1 363 ? 6.105 -2.646 -15.211 1 96.38 363 LEU A C 1
ATOM 2834 O O . LEU A 1 363 ? 5.184 -3.428 -15.453 1 96.38 363 LEU A O 1
ATOM 2838 N N . VAL A 1 364 ? 6.074 -1.774 -14.227 1 97 364 VAL A N 1
ATOM 2839 C CA . VAL A 1 364 ? 4.938 -1.658 -13.32 1 97 364 VAL A CA 1
ATOM 2840 C C . VAL A 1 364 ? 3.688 -1.268 -14.102 1 97 364 VAL A C 1
ATOM 2842 O O . VAL A 1 364 ? 2.633 -1.891 -13.953 1 97 364 VAL A O 1
ATOM 2845 N N . LYS A 1 365 ? 3.814 -0.28 -14.914 1 95.62 365 LYS A N 1
ATOM 2846 C CA . LYS A 1 365 ? 2.688 0.218 -15.695 1 95.62 365 LYS A CA 1
ATOM 2847 C C . LYS A 1 365 ? 2.158 -0.856 -16.641 1 95.62 365 LYS A C 1
ATOM 2849 O O . LYS A 1 365 ? 0.948 -1.086 -16.719 1 95.62 365 LYS A O 1
ATOM 2854 N N . ASN A 1 366 ? 3.049 -1.497 -17.328 1 96 366 ASN A N 1
ATOM 2855 C CA . ASN A 1 366 ? 2.656 -2.508 -18.312 1 96 366 ASN A CA 1
ATOM 2856 C C . ASN A 1 366 ? 2.006 -3.715 -17.641 1 96 366 ASN A C 1
ATOM 2858 O O . ASN A 1 366 ? 0.989 -4.223 -18.109 1 96 366 ASN A O 1
ATOM 2862 N N . PHE A 1 367 ? 2.602 -4.125 -16.547 1 97.62 367 PHE A N 1
ATOM 2863 C CA . PHE A 1 367 ? 2.049 -5.293 -15.875 1 97.62 367 PHE A CA 1
ATOM 2864 C C . PHE A 1 367 ? 0.698 -4.969 -15.25 1 97.62 367 PHE A C 1
ATOM 2866 O O . PHE A 1 367 ? -0.207 -5.805 -15.25 1 97.62 367 PHE A O 1
ATOM 2873 N N . THR A 1 368 ? 0.538 -3.785 -14.695 1 96.88 368 THR A N 1
ATOM 2874 C CA . THR A 1 368 ? -0.742 -3.354 -14.148 1 96.88 368 THR A CA 1
ATOM 2875 C C . THR A 1 368 ? -1.829 -3.379 -15.219 1 96.88 368 THR A C 1
ATOM 2877 O O . THR A 1 368 ? -2.945 -3.836 -14.961 1 96.88 368 THR A O 1
ATOM 2880 N N . LYS A 1 369 ? -1.469 -2.891 -16.375 1 95.31 369 LYS A N 1
ATOM 2881 C CA . LYS A 1 369 ? -2.42 -2.883 -17.484 1 95.31 369 LYS A CA 1
ATOM 2882 C C . LYS A 1 369 ? -2.857 -4.301 -17.844 1 95.31 369 LYS A C 1
ATOM 2884 O O . LYS A 1 369 ? -4.043 -4.555 -18.062 1 95.31 369 LYS A O 1
ATOM 2889 N N . VAL A 1 370 ? -1.959 -5.195 -17.875 1 96.25 370 VAL A N 1
ATOM 2890 C CA . VAL A 1 370 ? -2.23 -6.586 -18.219 1 96.25 370 VAL A CA 1
ATOM 2891 C C . VAL A 1 370 ? -3.168 -7.203 -17.188 1 96.25 370 VAL A C 1
ATOM 2893 O O . VAL A 1 370 ? -4.121 -7.906 -17.547 1 96.25 370 VAL A O 1
ATOM 2896 N N . THR A 1 371 ? -2.936 -6.934 -15.938 1 96.94 371 THR A N 1
ATOM 2897 C CA . THR A 1 371 ? -3.676 -7.598 -14.875 1 96.94 371 THR A CA 1
ATOM 2898 C C . THR A 1 371 ? -5.109 -7.074 -14.805 1 96.94 371 THR A C 1
ATOM 2900 O O . THR A 1 371 ? -6 -7.758 -14.289 1 96.94 371 THR A O 1
ATOM 2903 N N . LYS A 1 372 ? -5.336 -5.887 -15.32 1 93.38 372 LYS A N 1
ATOM 2904 C CA . LYS A 1 372 ? -6.707 -5.398 -15.438 1 93.38 372 LYS A CA 1
ATOM 2905 C C . LYS A 1 372 ? -7.527 -6.289 -16.359 1 93.38 372 LYS A C 1
ATOM 2907 O O . LYS A 1 372 ? -8.695 -6.57 -16.094 1 93.38 372 LYS A O 1
ATOM 2912 N N . ASN A 1 373 ? -6.863 -6.758 -17.391 1 90.88 373 ASN A N 1
ATOM 2913 C CA . ASN A 1 373 ? -7.543 -7.582 -18.375 1 90.88 373 ASN A CA 1
ATOM 2914 C C . ASN A 1 373 ? -7.668 -9.031 -17.906 1 90.88 373 ASN A C 1
ATOM 2916 O O . ASN A 1 373 ? -8.633 -9.711 -18.25 1 90.88 373 ASN A O 1
ATOM 2920 N N . THR A 1 374 ? -6.719 -9.461 -17.172 1 95.69 374 THR A N 1
ATOM 2921 C CA . THR A 1 374 ? -6.73 -10.852 -16.719 1 95.69 374 THR A CA 1
ATOM 2922 C C . THR A 1 374 ? -7.504 -11 -15.422 1 95.69 374 THR A C 1
ATOM 2924 O O . THR A 1 374 ? -7.711 -12.109 -14.938 1 95.69 374 THR A O 1
ATOM 2927 N N . LEU A 1 375 ? -7.926 -9.898 -14.828 1 95.94 375 LEU A N 1
ATOM 2928 C CA . LEU A 1 375 ? -8.703 -9.852 -13.602 1 95.94 375 LEU A CA 1
ATOM 2929 C C . LEU A 1 375 ? -7.91 -10.43 -12.43 1 95.94 375 LEU A C 1
ATOM 2931 O O . LEU A 1 375 ? -8.438 -11.227 -11.648 1 95.94 375 LEU A O 1
ATOM 2935 N N . GLU A 1 376 ? -6.637 -10.211 -12.414 1 97.69 376 GLU A N 1
ATOM 2936 C CA . GLU A 1 376 ? -5.715 -10.555 -11.336 1 97.69 376 GLU A CA 1
ATOM 2937 C C . GLU A 1 376 ? -5.035 -9.305 -10.773 1 97.69 376 GLU A C 1
ATOM 2939 O O . GLU A 1 376 ? -3.838 -9.094 -10.984 1 97.69 376 GLU A O 1
ATOM 2944 N N . PRO A 1 377 ? -5.793 -8.57 -9.992 1 96.88 377 PRO A N 1
ATOM 2945 C CA . PRO A 1 377 ? -5.34 -7.234 -9.578 1 96.88 377 PRO A CA 1
ATOM 2946 C C . PRO A 1 377 ? -4.012 -7.27 -8.828 1 96.88 377 PRO A C 1
ATOM 2948 O O . PRO A 1 377 ? -3.768 -8.18 -8.039 1 96.88 377 PRO A O 1
ATOM 2951 N N . VAL A 1 378 ? -3.148 -6.277 -9.125 1 98.44 378 VAL A N 1
ATOM 2952 C CA . VAL A 1 378 ? -1.888 -6.027 -8.438 1 98.44 378 VAL A CA 1
ATOM 2953 C C . VAL A 1 378 ? -1.844 -4.578 -7.949 1 98.44 378 VAL A C 1
ATOM 2955 O O . VAL A 1 378 ? -2.584 -3.727 -8.445 1 98.44 378 VAL A O 1
ATOM 2958 N N . TRP A 1 379 ? -1.118 -4.34 -6.969 1 98.31 379 TRP A N 1
ATOM 2959 C CA . TRP A 1 379 ? -0.895 -2.973 -6.512 1 98.31 379 TRP A CA 1
ATOM 2960 C C . TRP A 1 379 ? 0.584 -2.727 -6.227 1 98.31 379 TRP A C 1
ATOM 2962 O O . TRP A 1 379 ? 1.244 -3.547 -5.586 1 98.31 379 TRP A O 1
ATOM 2972 N N . TRP A 1 380 ? 1.101 -1.586 -6.77 1 98.12 380 TRP A N 1
ATOM 2973 C CA . TRP A 1 380 ? 2.502 -1.212 -6.609 1 98.12 380 TRP A CA 1
ATOM 2974 C C . TRP A 1 380 ? 2.756 -0.644 -5.219 1 98.12 380 TRP A C 1
ATOM 2976 O O . TRP A 1 380 ? 2.059 0.272 -4.777 1 98.12 380 TRP A O 1
ATOM 2986 N N . LEU A 1 381 ? 3.691 -1.181 -4.488 1 98.25 381 LEU A N 1
ATOM 2987 C CA . LEU A 1 381 ? 4.102 -0.718 -3.166 1 98.25 381 LEU A CA 1
ATOM 2988 C C . LEU A 1 381 ? 5.539 -0.21 -3.188 1 98.25 381 LEU A C 1
ATOM 2990 O O . LEU A 1 381 ? 6.34 -0.643 -4.016 1 98.25 381 LEU A O 1
ATOM 2994 N N . PRO A 1 382 ? 5.906 0.669 -2.256 1 96.06 382 PRO A N 1
ATOM 2995 C CA . PRO A 1 382 ? 7.223 1.311 -2.311 1 96.06 382 PRO A CA 1
ATOM 2996 C C . PRO A 1 382 ? 8.305 0.503 -1.595 1 96.06 382 PRO A C 1
ATOM 2998 O O . PRO A 1 382 ? 8.016 -0.177 -0.606 1 96.06 382 PRO A O 1
ATOM 3001 N N . ILE A 1 383 ? 9.508 0.594 -2.098 1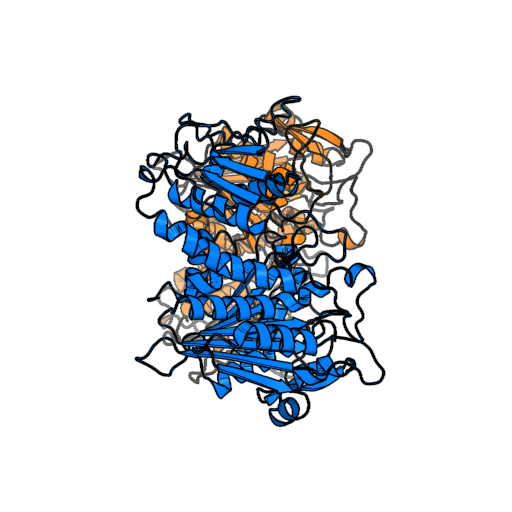 96.94 383 ILE A N 1
ATOM 3002 C CA . ILE A 1 383 ? 10.727 0.244 -1.379 1 96.94 383 ILE A CA 1
ATOM 3003 C C . ILE A 1 383 ? 11.477 1.515 -0.976 1 96.94 383 ILE A C 1
ATOM 3005 O O . ILE A 1 383 ? 11.867 2.307 -1.834 1 96.94 383 ILE A O 1
ATOM 3009 N N . GLN A 1 384 ? 11.617 1.657 0.258 1 94.5 384 GLN A N 1
ATOM 3010 C CA . GLN A 1 384 ? 12.266 2.859 0.769 1 94.5 384 GLN A CA 1
ATOM 3011 C C . GLN A 1 384 ? 13.742 2.604 1.06 1 94.5 384 GLN A C 1
ATOM 3013 O O . GLN A 1 384 ? 14.156 1.459 1.268 1 94.5 384 GLN A O 1
ATOM 3018 N N . LEU A 1 385 ? 14.547 3.709 1.064 1 92.75 385 LEU A N 1
ATOM 3019 C CA . LEU A 1 385 ? 15.961 3.594 1.388 1 92.75 385 LEU A CA 1
ATOM 3020 C C . LEU A 1 385 ? 16.156 2.938 2.75 1 92.75 385 LEU A C 1
ATOM 3022 O O . LEU A 1 385 ? 17.062 2.129 2.93 1 92.75 385 LEU A O 1
ATOM 3026 N N . GLU A 1 386 ? 15.32 3.271 3.654 1 93.5 386 GLU A N 1
ATOM 3027 C CA . GLU A 1 386 ? 15.414 2.744 5.012 1 93.5 386 GLU A CA 1
ATOM 3028 C C . GLU A 1 386 ? 15.164 1.24 5.039 1 93.5 386 GLU A C 1
ATOM 3030 O O . GLU A 1 386 ? 15.625 0.544 5.945 1 93.5 386 GLU A O 1
ATOM 3035 N N . ASN A 1 387 ? 14.414 0.698 4.062 1 96.38 387 ASN A N 1
ATOM 3036 C CA . ASN A 1 387 ? 14.242 -0.749 3.979 1 96.38 387 ASN A CA 1
ATOM 3037 C C . ASN A 1 387 ? 15.57 -1.452 3.725 1 96.38 387 ASN A C 1
ATOM 3039 O O . ASN A 1 387 ? 15.82 -2.539 4.254 1 96.38 387 ASN A O 1
ATOM 3043 N N . TYR A 1 388 ? 16.438 -0.844 2.9 1 95.31 388 TYR A N 1
ATOM 3044 C CA . TYR A 1 388 ? 17.766 -1.387 2.682 1 95.31 388 TYR A CA 1
ATOM 3045 C C . TYR A 1 388 ? 18.625 -1.257 3.938 1 95.31 388 TYR A C 1
ATOM 3047 O O . TYR A 1 388 ? 19.328 -2.197 4.32 1 95.31 388 TYR A O 1
ATOM 3055 N N . ASP A 1 389 ? 18.5 -0.072 4.594 1 93.69 389 ASP A N 1
ATOM 3056 C CA . ASP A 1 389 ? 19.266 0.18 5.812 1 93.69 389 ASP A CA 1
ATOM 3057 C C . ASP A 1 389 ? 18.906 -0.828 6.902 1 93.69 389 ASP A C 1
ATOM 3059 O O . ASP A 1 389 ? 19.766 -1.226 7.691 1 93.69 389 ASP A O 1
ATOM 3063 N N . ASN A 1 390 ? 17.688 -1.212 6.934 1 95.25 390 ASN A N 1
ATOM 3064 C CA . ASN A 1 390 ? 17.188 -2.156 7.93 1 95.25 390 ASN A CA 1
ATOM 3065 C C . ASN A 1 390 ? 17.844 -3.529 7.773 1 95.25 390 ASN A C 1
ATOM 3067 O O . ASN A 1 390 ? 17.766 -4.367 8.672 1 95.25 390 ASN A O 1
ATOM 3071 N N . LEU A 1 391 ? 18.516 -3.783 6.645 1 96.38 391 LEU A N 1
ATOM 3072 C CA . LEU A 1 391 ? 19.141 -5.078 6.383 1 96.38 391 LEU A CA 1
ATOM 3073 C C . LEU A 1 391 ? 20.625 -5.051 6.707 1 96.38 391 LEU A C 1
ATOM 3075 O O . LEU A 1 391 ? 21.344 -6.004 6.414 1 96.38 391 LEU A O 1
ATOM 3079 N N . THR A 1 392 ? 21.078 -4.016 7.34 1 94.38 392 THR A N 1
ATOM 3080 C CA . THR A 1 392 ? 22.5 -3.891 7.684 1 94.38 392 THR A CA 1
ATOM 3081 C C . THR A 1 392 ? 22.922 -5 8.641 1 94.38 392 THR A C 1
ATOM 3083 O O . THR A 1 392 ? 22.172 -5.355 9.555 1 94.38 392 THR A O 1
ATOM 3086 N N . SER A 1 393 ? 24.047 -5.594 8.398 1 93.75 393 SER A N 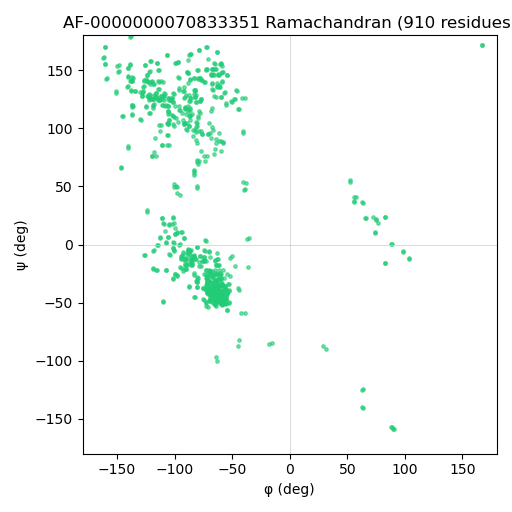1
ATOM 3087 C CA . SER A 1 393 ? 24.641 -6.625 9.234 1 93.75 393 SER A CA 1
ATOM 3088 C C . SER A 1 393 ? 26.031 -6.211 9.719 1 93.75 393 SER A C 1
ATOM 3090 O O . SER A 1 393 ? 26.75 -5.512 9.008 1 93.75 393 SER A O 1
ATOM 3092 N N . GLU A 1 394 ? 26.484 -6.625 10.875 1 92.06 394 GLU A N 1
ATOM 3093 C CA . GLU A 1 394 ? 27.812 -6.348 11.414 1 92.06 394 GLU A CA 1
ATOM 3094 C C . GLU A 1 394 ? 28.797 -7.441 11.031 1 92.06 394 GLU A C 1
ATOM 3096 O O . GLU A 1 394 ? 30.016 -7.254 11.148 1 92.06 394 GLU A O 1
ATOM 3101 N N . ILE A 1 395 ? 28.312 -8.523 10.555 1 94.19 395 ILE A N 1
ATOM 3102 C CA . ILE A 1 395 ? 29.219 -9.664 10.383 1 94.19 395 ILE A CA 1
ATOM 3103 C C . ILE A 1 395 ? 29.141 -10.172 8.945 1 94.19 395 ILE A C 1
ATOM 3105 O O . ILE A 1 395 ? 29.875 -11.094 8.57 1 94.19 395 ILE A O 1
ATOM 3109 N N . ALA A 1 396 ? 28.219 -9.703 8.148 1 96.5 396 ALA A N 1
ATOM 3110 C CA . ALA A 1 396 ? 28.062 -10.055 6.738 1 96.5 396 ALA A CA 1
ATOM 3111 C C . ALA A 1 396 ? 27.75 -8.82 5.898 1 96.5 396 ALA A C 1
ATOM 3113 O O . ALA A 1 396 ? 27.703 -7.699 6.422 1 96.5 396 ALA A O 1
ATOM 3114 N N . ASP A 1 397 ? 27.594 -8.961 4.605 1 97.06 397 ASP A N 1
ATOM 3115 C CA . ASP A 1 397 ? 27.234 -7.824 3.766 1 97.06 397 ASP A CA 1
ATOM 3116 C C . ASP A 1 397 ? 25.875 -7.258 4.16 1 97.06 397 ASP A C 1
ATOM 3118 O O . ASP A 1 397 ? 25.688 -6.039 4.203 1 97.06 397 ASP A O 1
ATOM 3122 N N . PHE A 1 398 ? 24.875 -8.102 4.406 1 96.56 398 PHE A N 1
ATOM 3123 C CA . PHE A 1 398 ? 23.578 -7.73 4.941 1 96.56 398 PHE A CA 1
ATOM 3124 C C . PHE A 1 398 ? 22.875 -8.938 5.543 1 96.56 398 PHE A C 1
ATOM 3126 O O . PHE A 1 398 ? 23.359 -10.07 5.43 1 96.56 398 PHE A O 1
ATOM 3133 N N . LYS A 1 399 ? 21.797 -8.695 6.242 1 97.38 399 LYS A N 1
ATOM 3134 C CA . LYS A 1 399 ? 21.016 -9.773 6.828 1 97.38 399 LYS A CA 1
ATOM 3135 C C . LYS A 1 399 ? 19.703 -9.984 6.062 1 97.38 399 LYS A C 1
ATOM 3137 O O . LYS A 1 399 ? 19.266 -9.109 5.309 1 97.38 399 LYS A O 1
ATOM 3142 N N . ASN A 1 400 ? 19.078 -11.172 6.281 1 97.25 400 ASN A N 1
ATOM 3143 C CA . ASN A 1 400 ? 17.969 -11.555 5.402 1 97.25 400 ASN A CA 1
ATOM 3144 C C . ASN A 1 400 ? 16.641 -10.977 5.887 1 97.25 400 ASN A C 1
ATOM 3146 O O . ASN A 1 400 ? 15.664 -10.945 5.137 1 97.25 400 ASN A O 1
ATOM 3150 N N . ALA A 1 401 ? 16.625 -10.523 7.168 1 96.38 401 ALA A N 1
ATOM 3151 C CA . ALA A 1 401 ? 15.359 -10.008 7.684 1 96.38 401 ALA A CA 1
ATOM 3152 C C . ALA A 1 401 ? 15.57 -8.734 8.5 1 96.38 401 ALA A C 1
ATOM 3154 O O . ALA A 1 401 ? 16.547 -8.625 9.242 1 96.38 401 ALA A O 1
ATOM 3155 N N . ALA A 1 402 ? 14.625 -7.801 8.328 1 94.25 402 ALA A N 1
ATOM 3156 C CA . ALA A 1 402 ? 14.641 -6.574 9.125 1 94.25 402 ALA A CA 1
ATOM 3157 C C . ALA A 1 402 ? 13.992 -6.797 10.484 1 94.25 402 ALA A C 1
ATOM 3159 O O . ALA A 1 402 ? 13.008 -7.531 10.602 1 94.25 402 ALA A O 1
ATOM 3160 N N . THR A 1 403 ? 14.531 -6.176 11.445 1 89.19 403 THR A N 1
ATOM 3161 C CA . THR A 1 403 ? 13.93 -6.203 12.773 1 89.19 403 THR A CA 1
ATOM 3162 C C . THR A 1 403 ? 13.094 -4.949 13.016 1 89.19 403 THR A C 1
ATOM 3164 O O . THR A 1 403 ? 12.125 -4.98 13.773 1 89.19 403 THR A O 1
ATOM 3167 N N . ASN A 1 404 ? 13.477 -3.906 12.32 1 87.25 404 ASN A N 1
ATOM 3168 C CA . ASN A 1 404 ? 12.727 -2.654 12.359 1 87.25 404 ASN A CA 1
ATOM 3169 C C . ASN A 1 404 ? 11.609 -2.637 11.32 1 87.25 404 ASN A C 1
ATOM 3171 O O . ASN A 1 404 ? 11.875 -2.744 10.125 1 87.25 404 ASN A O 1
ATOM 3175 N N . ARG A 1 405 ? 10.367 -2.424 11.766 1 86.88 405 ARG A N 1
ATOM 3176 C CA . ARG A 1 405 ? 9.227 -2.473 10.852 1 86.88 405 ARG A CA 1
ATOM 3177 C C . ARG A 1 405 ? 8.641 -1.083 10.633 1 86.88 405 ARG A C 1
ATOM 3179 O O . ARG A 1 405 ? 7.543 -0.945 10.086 1 86.88 405 ARG A O 1
ATOM 3186 N N . GLU A 1 406 ? 9.352 -0.1 10.922 1 90.81 406 GLU A N 1
ATOM 3187 C CA . GLU A 1 406 ? 8.828 1.263 10.945 1 90.81 406 GLU A CA 1
ATOM 3188 C C . GLU A 1 406 ? 8.766 1.854 9.539 1 90.81 406 GLU A C 1
ATOM 3190 O O . GLU A 1 406 ? 8.242 2.953 9.352 1 90.81 406 GLU A O 1
ATOM 3195 N N . TYR A 1 407 ? 9.203 1.131 8.547 1 93.12 407 TYR A N 1
ATOM 3196 C CA . TYR A 1 407 ? 9.297 1.753 7.234 1 93.12 407 TYR A CA 1
ATOM 3197 C C . TYR A 1 407 ? 8.508 0.962 6.199 1 93.12 407 TYR A C 1
ATOM 3199 O O . TYR A 1 407 ? 8.891 0.908 5.027 1 93.12 407 TYR A O 1
ATOM 3207 N N . GLY A 1 408 ? 7.457 0.308 6.691 1 93.56 408 GLY A N 1
ATOM 3208 C CA . GLY A 1 408 ? 6.492 -0.289 5.781 1 93.56 408 GLY A CA 1
ATOM 3209 C C . GLY A 1 408 ? 6.855 -1.704 5.371 1 93.56 408 GLY A C 1
ATOM 3210 O O . GLY A 1 408 ? 7.617 -2.381 6.066 1 93.56 408 GLY A O 1
ATOM 3211 N N . VAL A 1 409 ? 6.305 -2.131 4.199 1 96.5 409 VAL A N 1
ATOM 3212 C CA . VAL A 1 409 ? 6.285 -3.557 3.893 1 96.5 409 VAL A CA 1
ATOM 3213 C C . VAL A 1 409 ? 7.344 -3.871 2.836 1 96.5 409 VAL A C 1
ATOM 3215 O O . VAL A 1 409 ? 7.312 -4.938 2.215 1 96.5 409 VAL A O 1
ATOM 3218 N N . GLY A 1 410 ? 8.297 -3.031 2.596 1 97.44 410 GLY A N 1
ATOM 3219 C CA . GLY A 1 410 ? 9.211 -3.17 1.476 1 97.44 410 GLY A CA 1
ATOM 3220 C C . GLY A 1 410 ? 10.477 -3.934 1.828 1 97.44 410 GLY A C 1
ATOM 3221 O O . GLY A 1 410 ? 11.352 -4.121 0.982 1 97.44 410 GLY A O 1
ATOM 3222 N N . ASN A 1 411 ? 10.625 -4.508 3.045 1 97.06 411 ASN A N 1
ATOM 3223 C CA . ASN A 1 411 ? 11.883 -5.102 3.496 1 97.06 411 ASN A CA 1
ATOM 3224 C C . ASN A 1 411 ? 12.242 -6.34 2.68 1 97.06 411 ASN A C 1
ATOM 3226 O O . ASN A 1 411 ? 13.383 -6.484 2.238 1 97.06 411 ASN A O 1
ATOM 3230 N N . GLY A 1 412 ? 11.273 -7.266 2.531 1 97.62 412 GLY A N 1
ATOM 3231 C CA . GLY A 1 412 ? 11.539 -8.445 1.729 1 97.62 412 GLY A CA 1
ATOM 3232 C C . GLY A 1 412 ? 11.93 -8.125 0.299 1 97.62 412 GLY A C 1
ATOM 3233 O O . GLY A 1 412 ? 12.883 -8.695 -0.237 1 97.62 412 GLY A O 1
ATOM 3234 N N . ALA A 1 413 ? 11.242 -7.207 -0.271 1 98.31 413 ALA A N 1
ATOM 3235 C CA . ALA A 1 413 ? 11.516 -6.781 -1.642 1 98.31 413 ALA A CA 1
ATOM 3236 C C . ALA A 1 413 ? 12.875 -6.105 -1.745 1 98.31 413 ALA A C 1
ATOM 3238 O O . ALA A 1 413 ? 13.578 -6.262 -2.748 1 98.31 413 ALA A O 1
ATOM 3239 N N . ALA A 1 414 ? 13.203 -5.285 -0.72 1 98 414 ALA A N 1
ATOM 3240 C CA . ALA A 1 414 ? 14.516 -4.652 -0.702 1 98 414 ALA A CA 1
ATOM 3241 C C . ALA A 1 414 ? 15.633 -5.695 -0.77 1 98 414 ALA A C 1
ATOM 3243 O O . ALA A 1 414 ? 16.594 -5.543 -1.532 1 98 414 ALA A O 1
ATOM 3244 N N . PHE A 1 415 ? 15.477 -6.738 -0.011 1 98.44 415 PHE A N 1
ATOM 3245 C CA . PHE A 1 415 ? 16.469 -7.812 -0 1 98.44 415 PHE A CA 1
ATOM 3246 C C . PHE A 1 415 ? 16.609 -8.43 -1.387 1 98.44 415 PHE A C 1
ATOM 3248 O O . PHE A 1 415 ? 17.719 -8.547 -1.909 1 98.44 415 PHE A O 1
ATOM 3255 N N . ILE A 1 416 ? 15.484 -8.812 -2.021 1 98.5 416 ILE A N 1
ATOM 3256 C CA . ILE A 1 416 ? 15.477 -9.5 -3.311 1 98.5 416 ILE A CA 1
ATOM 3257 C C . ILE A 1 416 ? 16.031 -8.57 -4.391 1 98.5 416 ILE A C 1
ATOM 3259 O O . ILE A 1 416 ? 16.766 -9.008 -5.277 1 98.5 416 ILE A O 1
ATOM 3263 N N . SER A 1 417 ? 15.688 -7.312 -4.312 1 98.38 417 SER A N 1
ATOM 3264 C CA . SER A 1 417 ? 16.062 -6.348 -5.34 1 98.38 417 SER A CA 1
ATOM 3265 C C . SER A 1 417 ? 17.578 -6.23 -5.457 1 98.38 417 SER A C 1
ATOM 3267 O O . SER A 1 417 ? 18.109 -5.953 -6.539 1 98.38 417 SER A O 1
ATOM 3269 N N . LYS A 1 418 ? 18.297 -6.445 -4.395 1 97.75 418 LYS A N 1
ATOM 3270 C CA . LYS A 1 418 ? 19.75 -6.391 -4.422 1 97.75 418 LYS A CA 1
ATOM 3271 C C . LYS A 1 418 ? 20.328 -7.414 -5.402 1 97.75 418 LYS A C 1
ATOM 3273 O O . LYS A 1 418 ? 21.328 -7.148 -6.07 1 97.75 418 LYS A O 1
ATOM 3278 N N . PHE A 1 419 ? 19.688 -8.492 -5.496 1 98.5 419 PHE A N 1
ATOM 3279 C CA . PHE A 1 419 ? 20.188 -9.57 -6.336 1 98.5 419 PHE A CA 1
ATOM 3280 C C . PHE A 1 419 ? 19.797 -9.359 -7.789 1 98.5 419 PHE A C 1
ATOM 3282 O O . PHE A 1 419 ? 20.453 -9.875 -8.703 1 98.5 419 PHE A O 1
ATOM 3289 N N . ALA A 1 420 ? 18.719 -8.656 -8.016 1 97.88 420 ALA A N 1
ATOM 3290 C CA . ALA A 1 420 ? 18.344 -8.273 -9.375 1 97.88 420 ALA A CA 1
ATOM 3291 C C . ALA A 1 420 ? 19.281 -7.215 -9.93 1 97.88 420 ALA A C 1
ATOM 3293 O O . ALA A 1 420 ? 19.531 -7.164 -11.133 1 97.88 420 ALA A O 1
ATOM 3294 N N . GLY A 1 421 ? 19.781 -6.324 -8.977 1 96.06 421 GLY A N 1
ATOM 3295 C CA . GLY A 1 421 ? 20.672 -5.25 -9.406 1 96.06 421 GLY A CA 1
ATOM 3296 C C . GLY A 1 421 ? 20 -4.27 -10.352 1 96.06 421 GLY A C 1
ATOM 3297 O O . GLY A 1 421 ? 18.922 -3.756 -10.062 1 96.06 421 GLY A O 1
ATOM 3298 N N . GLU A 1 422 ? 20.625 -4.098 -11.516 1 95.69 422 GLU A N 1
ATOM 3299 C CA . GLU A 1 422 ? 20.125 -3.105 -12.461 1 95.69 422 GLU A CA 1
ATOM 3300 C C . GLU A 1 422 ? 19.188 -3.744 -13.477 1 95.69 422 GLU A C 1
ATOM 3302 O O . GLU A 1 422 ? 18.531 -3.041 -14.25 1 95.69 422 GLU A O 1
ATOM 3307 N N . THR A 1 423 ? 19.109 -5.051 -13.5 1 97.88 423 THR A N 1
ATOM 3308 C CA . THR A 1 423 ? 18.172 -5.707 -14.398 1 97.88 423 THR A CA 1
ATOM 3309 C C . THR A 1 423 ? 16.75 -5.277 -14.102 1 97.88 423 THR A C 1
ATOM 3311 O O . THR A 1 423 ? 16.312 -5.293 -12.945 1 97.88 423 THR A O 1
ATOM 3314 N N . PRO A 1 424 ? 16.031 -4.809 -15.133 1 98.25 424 PRO A N 1
ATOM 3315 C CA . PRO A 1 424 ? 14.609 -4.555 -14.867 1 98.25 424 PRO A CA 1
ATOM 3316 C C . PRO A 1 424 ? 13.922 -5.719 -14.164 1 98.25 424 PRO A C 1
ATOM 3318 O O . PRO A 1 424 ? 14 -6.859 -14.633 1 98.25 424 PRO A O 1
ATOM 3321 N N . TRP A 1 425 ? 13.328 -5.367 -13.047 1 98.56 425 TRP A N 1
ATOM 3322 C CA . TRP A 1 425 ? 12.883 -6.398 -12.117 1 98.56 425 TRP A CA 1
ATOM 3323 C C . TRP A 1 425 ? 11.5 -6.086 -11.57 1 98.56 425 TRP A C 1
ATOM 3325 O O . TRP A 1 425 ? 11.18 -4.926 -11.297 1 98.56 425 TRP A O 1
ATOM 3335 N N . LEU A 1 426 ? 10.68 -7.16 -11.445 1 98.62 426 LEU A N 1
ATOM 3336 C CA . LEU A 1 426 ? 9.336 -7.086 -10.867 1 98.62 426 LEU A CA 1
ATOM 3337 C C . LEU A 1 426 ? 9.086 -8.258 -9.93 1 98.62 426 LEU A C 1
ATOM 3339 O O . LEU A 1 426 ? 9.227 -9.414 -10.32 1 98.62 426 LEU A O 1
ATOM 3343 N N . HIS A 1 427 ? 8.805 -7.945 -8.664 1 98.81 427 HIS A N 1
ATOM 3344 C CA . HIS A 1 427 ? 8.453 -8.961 -7.676 1 98.81 427 HIS A CA 1
ATOM 3345 C C . HIS A 1 427 ? 6.949 -8.992 -7.43 1 98.81 427 HIS A C 1
ATOM 3347 O O . HIS A 1 427 ? 6.344 -7.961 -7.129 1 98.81 427 HIS A O 1
ATOM 3353 N N . LEU A 1 428 ? 6.395 -10.156 -7.57 1 98.81 428 LEU A N 1
ATOM 3354 C CA . LEU A 1 428 ? 4.984 -10.375 -7.258 1 98.81 428 LEU A CA 1
ATOM 3355 C C . LEU A 1 428 ? 4.836 -11.133 -5.941 1 98.81 428 LEU A C 1
ATOM 3357 O O . LEU A 1 428 ? 5.133 -12.328 -5.871 1 98.81 428 LEU A O 1
ATOM 3361 N N . ASP A 1 429 ? 4.422 -10.453 -4.93 1 98.75 429 ASP A N 1
ATOM 3362 C CA . ASP A 1 429 ? 4.082 -11.078 -3.652 1 98.75 429 ASP A CA 1
ATOM 3363 C C . ASP A 1 429 ? 2.629 -11.547 -3.641 1 98.75 429 ASP A C 1
ATOM 3365 O O . ASP A 1 429 ? 1.708 -10.734 -3.541 1 98.75 429 ASP A O 1
ATOM 3369 N N . ILE A 1 430 ? 2.436 -12.836 -3.629 1 98.56 430 ILE A N 1
ATOM 3370 C CA . ILE A 1 430 ? 1.091 -13.391 -3.758 1 98.56 430 ILE A CA 1
ATOM 3371 C C . ILE A 1 430 ? 0.664 -14.023 -2.438 1 98.56 430 ILE A C 1
ATOM 3373 O O . ILE A 1 430 ? -0.163 -14.938 -2.418 1 98.56 430 ILE A O 1
ATOM 3377 N N . ALA A 1 431 ? 1.262 -13.617 -1.347 1 97.19 431 ALA A N 1
ATOM 3378 C CA . ALA A 1 431 ? 0.937 -14.164 -0.034 1 97.19 431 ALA A CA 1
ATOM 3379 C C . ALA A 1 431 ? -0.562 -14.086 0.24 1 97.19 431 ALA A C 1
ATOM 3381 O O . ALA A 1 431 ? -1.133 -14.977 0.875 1 97.19 431 ALA A O 1
ATOM 3382 N N . GLY A 1 432 ? -1.192 -13.086 -0.24 1 97.06 432 GLY A N 1
ATOM 3383 C CA . GLY A 1 432 ? -2.613 -12.914 0.018 1 97.06 432 GLY A CA 1
ATOM 3384 C C . GLY A 1 432 ? -3.494 -13.57 -1.034 1 97.06 432 GLY A C 1
ATOM 3385 O O . GLY A 1 432 ? -4.676 -13.82 -0.79 1 97.06 432 GLY A O 1
ATOM 3386 N N . THR A 1 433 ? -2.938 -13.891 -2.17 1 97.94 433 THR A N 1
ATOM 3387 C CA . THR A 1 433 ? -3.801 -14.242 -3.293 1 97.94 433 THR A CA 1
ATOM 3388 C C . THR A 1 433 ? -3.541 -15.68 -3.746 1 97.94 433 THR A C 1
ATOM 3390 O O . THR A 1 433 ? -4.266 -16.203 -4.59 1 97.94 433 THR A O 1
ATOM 3393 N N . ALA A 1 434 ? -2.582 -16.344 -3.201 1 97.62 434 ALA A N 1
ATOM 3394 C CA . ALA A 1 434 ? -2.184 -17.672 -3.65 1 97.62 434 ALA A CA 1
ATOM 3395 C C . ALA A 1 434 ? -3.252 -18.703 -3.314 1 97.62 434 ALA A C 1
ATOM 3397 O O . ALA A 1 434 ? -3.305 -19.781 -3.93 1 97.62 434 ALA A O 1
ATOM 3398 N N . ASP A 1 435 ? -4.074 -18.406 -2.344 1 94.44 435 ASP A N 1
ATOM 3399 C CA . ASP A 1 435 ? -5.152 -19.328 -1.987 1 94.44 435 ASP A CA 1
ATOM 3400 C C . ASP A 1 435 ? -6.434 -18.562 -1.648 1 94.44 435 ASP A C 1
ATOM 3402 O O . ASP A 1 435 ? -6.391 -17.375 -1.357 1 94.44 435 ASP A O 1
ATOM 3406 N N . TYR A 1 436 ? -7.473 -19.188 -1.86 1 90.88 436 TYR A N 1
ATOM 3407 C CA . TYR A 1 436 ? -8.805 -18.719 -1.503 1 90.88 436 TYR A CA 1
ATOM 3408 C C . TYR A 1 436 ? -9.641 -19.828 -0.898 1 90.88 436 TYR A C 1
ATOM 3410 O O . TYR A 1 436 ? -9.883 -20.859 -1.549 1 90.88 436 TYR A O 1
ATOM 3418 N N . HIS A 1 437 ? -10.055 -19.625 0.385 1 85.81 437 HIS A N 1
ATOM 3419 C CA . HIS A 1 437 ? -10.789 -20.656 1.125 1 85.81 437 HIS A CA 1
ATOM 3420 C C . HIS A 1 437 ? -10.023 -21.969 1.163 1 85.81 437 HIS A C 1
ATOM 3422 O O . HIS A 1 437 ? -10.586 -23.016 0.854 1 85.81 437 HIS A O 1
ATOM 3428 N N . SER A 1 438 ? -8.711 -21.875 1.277 1 86.5 438 SER A N 1
ATOM 3429 C CA . SER A 1 438 ? -7.801 -23 1.49 1 86.5 438 SER A CA 1
ATOM 3430 C C . SER A 1 438 ? -7.621 -23.812 0.213 1 86.5 438 SER A C 1
ATOM 3432 O O . SER A 1 438 ? -7.328 -25.016 0.27 1 86.5 438 SER A O 1
ATOM 3434 N N . ARG A 1 439 ? -7.902 -23.156 -0.884 1 90.19 439 ARG A N 1
ATOM 3435 C CA . ARG A 1 439 ? -7.625 -23.766 -2.18 1 90.19 439 ARG A CA 1
ATOM 3436 C C . ARG A 1 439 ? -6.723 -22.859 -3.023 1 90.19 439 ARG A C 1
ATOM 3438 O O . ARG A 1 439 ? -6.879 -21.641 -3.027 1 90.19 439 ARG A O 1
ATOM 3445 N N . GLY A 1 440 ? -5.84 -23.547 -3.68 1 94.69 440 GLY A N 1
ATOM 3446 C CA . GLY A 1 440 ? -4.957 -22.781 -4.551 1 94.69 440 GLY A CA 1
ATOM 3447 C C . GLY A 1 440 ? -5.699 -22.016 -5.625 1 94.69 440 GLY A C 1
ATOM 3448 O O . GLY A 1 440 ? -6.695 -22.5 -6.168 1 94.69 440 GLY A O 1
ATOM 3449 N N . THR A 1 441 ? -5.145 -20.844 -6.008 1 96.56 441 THR A N 1
ATOM 3450 C CA . THR A 1 441 ? -5.863 -20 -6.949 1 96.56 441 THR A CA 1
ATOM 3451 C C . THR A 1 441 ? -5.207 -20.031 -8.328 1 96.56 441 THR A C 1
ATOM 3453 O O . THR A 1 441 ? -5.824 -19.672 -9.328 1 96.56 441 THR A O 1
ATOM 3456 N N . GLY A 1 442 ? -3.91 -20.391 -8.391 1 97.75 442 GLY A N 1
ATOM 3457 C CA . GLY A 1 442 ? -3.195 -20.312 -9.648 1 97.75 442 GLY A CA 1
ATOM 3458 C C . GLY A 1 442 ? -3.02 -18.875 -10.141 1 97.75 442 GLY A C 1
ATOM 3459 O O . GLY A 1 442 ? -2.793 -18.656 -11.328 1 97.75 442 GLY A O 1
ATOM 3460 N N . VAL A 1 443 ? -3.094 -17.922 -9.219 1 98.31 443 VAL A N 1
ATOM 3461 C CA . VAL A 1 443 ? -3.016 -16.516 -9.539 1 98.31 443 VAL A CA 1
ATOM 3462 C C . VAL A 1 443 ? -1.739 -16.219 -10.328 1 98.31 443 VAL A C 1
ATOM 3464 O O . VAL A 1 443 ? -0.723 -16.891 -10.141 1 98.31 443 VAL A O 1
ATOM 3467 N N . MET A 1 444 ? -1.78 -15.25 -11.289 1 98.75 444 MET A N 1
ATOM 3468 C CA . MET A 1 444 ? -0.665 -14.672 -12.031 1 98.75 444 MET A CA 1
ATOM 3469 C C . MET A 1 444 ? -0.286 -15.547 -13.219 1 98.75 444 MET A C 1
ATOM 3471 O O . MET A 1 444 ? 0.43 -15.102 -14.117 1 98.75 444 MET A O 1
ATOM 3475 N N . VAL A 1 445 ? -0.73 -16.828 -13.297 1 98.75 445 VAL A N 1
ATOM 3476 C CA . VAL A 1 445 ? -0.416 -17.641 -14.469 1 98.75 445 VAL A CA 1
ATOM 3477 C C . VAL A 1 445 ? -0.864 -16.922 -15.734 1 98.75 445 VAL A C 1
ATOM 3479 O O . VAL A 1 445 ? -0.062 -16.703 -16.641 1 98.75 445 VAL A O 1
ATOM 3482 N N . GLU A 1 446 ? -2.125 -16.578 -15.789 1 98.25 446 GLU A N 1
ATOM 3483 C CA . GLU A 1 446 ? -2.668 -15.906 -16.969 1 98.25 446 GLU A CA 1
ATOM 3484 C C . GLU A 1 446 ? -1.964 -14.57 -17.219 1 98.25 446 GLU A C 1
ATOM 3486 O O . GLU A 1 446 ? -1.664 -14.227 -18.359 1 98.25 446 GLU A O 1
ATOM 3491 N N . SER A 1 447 ? -1.702 -13.867 -16.156 1 98.31 447 SER A N 1
ATOM 3492 C CA . SER A 1 447 ? -1.088 -12.555 -16.281 1 98.31 447 SER A CA 1
ATOM 3493 C C . SER A 1 447 ? 0.33 -12.656 -16.844 1 98.31 447 SER A C 1
ATOM 3495 O O . SER A 1 447 ? 0.741 -11.844 -17.672 1 98.31 447 SER A O 1
ATOM 3497 N N . LEU A 1 448 ? 1.098 -13.586 -16.391 1 98.56 448 LEU A N 1
ATOM 3498 C CA . LEU A 1 448 ? 2.445 -13.781 -16.906 1 98.56 448 LEU A CA 1
ATOM 3499 C C . LEU A 1 448 ? 2.406 -14.125 -18.391 1 98.56 448 LEU A C 1
ATOM 3501 O O . LEU A 1 448 ? 3.191 -13.594 -19.188 1 98.56 448 LEU A O 1
ATOM 3505 N N . VAL A 1 449 ? 1.483 -14.938 -18.75 1 98 449 VAL A N 1
ATOM 3506 C CA . VAL A 1 449 ? 1.354 -15.352 -20.141 1 98 449 VAL A CA 1
ATOM 3507 C C . VAL A 1 449 ? 0.982 -14.148 -21.016 1 98 449 VAL A C 1
ATOM 3509 O O . VAL A 1 449 ? 1.632 -13.883 -22.016 1 98 449 VAL A O 1
ATOM 3512 N N . GLU A 1 450 ? -0.053 -13.438 -20.594 1 96.94 450 GLU A N 1
ATOM 3513 C CA . GLU A 1 450 ? -0.535 -12.305 -21.375 1 96.94 450 GLU A CA 1
ATOM 3514 C C . GLU A 1 450 ? 0.504 -11.188 -21.422 1 96.94 450 GLU A C 1
ATOM 3516 O O . GLU A 1 450 ? 0.61 -10.484 -22.438 1 96.94 450 GLU A O 1
ATOM 3521 N N . PHE A 1 451 ? 1.263 -11.039 -20.391 1 97.5 451 PHE A N 1
ATOM 3522 C CA . PHE A 1 451 ? 2.314 -10.031 -20.359 1 97.5 451 PHE A CA 1
ATOM 3523 C C . PHE A 1 451 ? 3.342 -10.289 -21.453 1 97.5 451 PHE A C 1
ATOM 3525 O O . PHE A 1 451 ? 3.779 -9.359 -22.141 1 97.5 451 PHE A O 1
ATOM 3532 N N . ILE A 1 452 ? 3.707 -11.523 -21.609 1 97.12 452 ILE A N 1
ATOM 3533 C CA . ILE A 1 452 ? 4.707 -11.891 -22.609 1 97.12 452 ILE A CA 1
ATOM 3534 C C . ILE A 1 452 ? 4.141 -11.68 -24.016 1 97.12 452 ILE A C 1
ATOM 3536 O O . ILE A 1 452 ? 4.863 -11.289 -24.938 1 97.12 452 ILE A O 1
ATOM 3540 N N . LYS A 1 453 ? 2.896 -11.875 -24.172 1 93.12 453 LYS A N 1
ATOM 3541 C CA . LYS A 1 453 ? 2.264 -11.773 -25.484 1 93.12 453 LYS A CA 1
ATOM 3542 C C . LYS A 1 453 ? 2.184 -10.328 -25.953 1 93.12 453 LYS A C 1
ATOM 3544 O O . LYS A 1 453 ? 2.121 -10.062 -27.156 1 93.12 453 LYS A O 1
ATOM 3549 N N . ILE A 1 454 ? 2.041 -9.445 -24.922 1 80.75 454 ILE A N 1
ATOM 3550 C CA . ILE A 1 454 ? 1.921 -8.047 -25.328 1 80.75 454 ILE A CA 1
ATOM 3551 C C . ILE A 1 454 ? 3.283 -7.512 -25.766 1 80.75 454 ILE A C 1
ATOM 3553 O O . ILE A 1 454 ? 4.285 -7.707 -25.062 1 80.75 454 ILE A O 1
ATOM 3557 N N . LYS A 1 455 ? 3.818 -7.832 -26.969 1 59.19 455 LYS A N 1
ATOM 3558 C CA . LYS A 1 455 ? 5.082 -7.543 -27.641 1 59.19 455 LYS A CA 1
ATOM 3559 C C . LYS A 1 455 ? 5.793 -6.359 -27 1 59.19 455 LYS A C 1
ATOM 3561 O O . LYS A 1 455 ? 6.988 -6.43 -26.703 1 59.19 455 LYS A O 1
ATOM 3566 N N . ASN A 1 456 ? 5.504 -5.094 -27.375 1 51.06 456 ASN A N 1
ATOM 3567 C CA . ASN A 1 456 ? 6.238 -3.857 -27.625 1 51.06 456 ASN A CA 1
ATOM 3568 C C . ASN A 1 456 ? 6.195 -2.932 -26.406 1 51.06 456 ASN A C 1
ATOM 3570 O O . ASN A 1 456 ? 5.453 -1.948 -26.406 1 51.06 456 ASN A O 1
ATOM 3574 N N . PHE A 1 457 ? 6.41 -3.574 -25.375 1 44.38 457 PHE A N 1
ATOM 3575 C CA . PHE A 1 457 ? 6.621 -2.381 -24.562 1 44.38 457 PHE A CA 1
ATOM 3576 C C . PHE A 1 457 ? 8.047 -1.866 -24.719 1 44.38 457 PHE A C 1
ATOM 3578 O O . PHE A 1 457 ? 8.984 -2.652 -24.875 1 44.38 457 PHE A O 1
ATOM 3585 N N . MET B 1 1 ? 17.219 36.469 11.523 1 29.17 1 MET B N 1
ATOM 3586 C CA . MET B 1 1 ? 17.938 35.844 10.406 1 29.17 1 MET B CA 1
ATOM 3587 C C . MET B 1 1 ? 18.625 36.906 9.562 1 29.17 1 MET B C 1
ATOM 3589 O O . MET B 1 1 ? 17.969 37.812 9.023 1 29.17 1 MET B O 1
ATOM 3593 N N . LEU B 1 2 ? 19.75 37.281 9.93 1 35.12 2 LEU B N 1
ATOM 3594 C CA . LEU B 1 2 ? 20.438 38.281 9.109 1 35.12 2 LEU B CA 1
ATOM 3595 C C . LEU B 1 2 ? 21.078 37.625 7.895 1 35.12 2 LEU B C 1
ATOM 3597 O O . LEU B 1 2 ? 21.703 36.562 8.008 1 35.12 2 LEU B O 1
ATOM 3601 N N . ILE B 1 3 ? 20.484 37.938 6.641 1 37.56 3 ILE B N 1
ATOM 3602 C CA . ILE B 1 3 ? 21.219 37.656 5.406 1 37.56 3 ILE B CA 1
ATOM 3603 C C . ILE B 1 3 ? 22.516 38.469 5.391 1 37.56 3 ILE B C 1
ATOM 3605 O O . ILE B 1 3 ? 22.5 39.688 5.457 1 37.56 3 ILE B O 1
ATOM 3609 N N . ILE B 1 4 ? 23.531 37.969 5.902 1 40.03 4 ILE B N 1
ATOM 3610 C CA . ILE B 1 4 ? 24.781 38.719 5.859 1 40.03 4 ILE B CA 1
ATOM 3611 C C . ILE B 1 4 ? 25.453 38.531 4.5 1 40.03 4 ILE B C 1
ATOM 3613 O O . ILE B 1 4 ? 25.609 37.406 4.035 1 40.03 4 ILE B O 1
ATOM 3617 N N . GLN B 1 5 ? 25.375 39.531 3.709 1 34.62 5 GLN B N 1
ATOM 3618 C CA . GLN B 1 5 ? 26.266 39.562 2.559 1 34.62 5 GLN B CA 1
ATOM 3619 C C . GLN B 1 5 ? 27.688 39.156 2.961 1 34.62 5 GLN B C 1
ATOM 3621 O O . GLN B 1 5 ? 28.203 39.625 3.984 1 34.62 5 GLN B O 1
ATOM 3626 N N . ALA B 1 6 ? 28.188 38.094 2.449 1 37.03 6 ALA B N 1
ATOM 3627 C CA . ALA B 1 6 ? 29.562 37.688 2.672 1 37.03 6 ALA B CA 1
ATOM 3628 C C . ALA B 1 6 ? 30.516 38.875 2.639 1 37.03 6 ALA B C 1
ATOM 3630 O O . ALA B 1 6 ? 30.766 39.438 1.573 1 37.03 6 ALA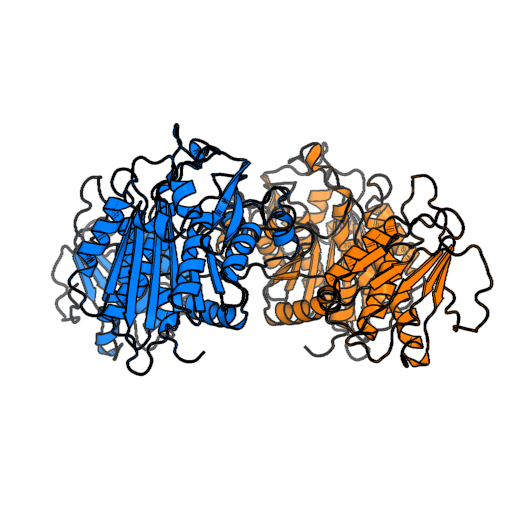 B O 1
ATOM 3631 N N . THR B 1 7 ? 30.406 39.969 3.359 1 29.84 7 THR B N 1
ATOM 3632 C CA . THR B 1 7 ? 31.625 40.781 3.369 1 29.84 7 THR B CA 1
ATOM 3633 C C . THR B 1 7 ? 32.812 39.969 3.93 1 29.84 7 THR B C 1
ATOM 3635 O O . THR B 1 7 ? 32.625 39 4.656 1 29.84 7 THR B O 1
ATOM 3638 N N . THR B 1 8 ? 34.156 40.281 3.539 1 29.92 8 THR B N 1
ATOM 3639 C CA . THR B 1 8 ? 35.469 39.75 3.811 1 29.92 8 THR B CA 1
ATOM 3640 C C . THR B 1 8 ? 35.594 39.312 5.273 1 29.92 8 THR B C 1
ATOM 3642 O O . THR B 1 8 ? 36.438 38.5 5.621 1 29.92 8 THR B O 1
ATOM 3645 N N . SER B 1 9 ? 35.406 40.188 6.273 1 31.7 9 SER B N 1
ATOM 3646 C CA . SER B 1 9 ? 36.062 40.062 7.562 1 31.7 9 SER B CA 1
ATOM 3647 C C . SER B 1 9 ? 35.375 39.062 8.453 1 31.7 9 SER B C 1
ATOM 3649 O O . SER B 1 9 ? 34.188 39.188 8.773 1 31.7 9 SER B O 1
ATOM 3651 N N . ARG B 1 10 ? 35.656 37.75 8.438 1 37.69 10 ARG B N 1
ATOM 3652 C CA . ARG B 1 10 ? 35.531 36.531 9.258 1 37.69 10 ARG B CA 1
ATOM 3653 C C . ARG B 1 10 ? 35.719 36.875 10.742 1 37.69 10 ARG B C 1
ATOM 3655 O O . ARG B 1 10 ? 35.969 36 11.555 1 37.69 10 ARG B O 1
ATOM 3662 N N . GLU B 1 11 ? 35.844 37.969 11.188 1 33.78 11 GLU B N 1
ATOM 3663 C CA . GLU B 1 11 ? 36.531 38.156 12.461 1 33.78 11 GLU B CA 1
ATOM 3664 C C . GLU B 1 11 ? 35.656 37.719 13.633 1 33.78 11 GLU B C 1
ATOM 3666 O O . GLU B 1 11 ? 36.062 37.844 14.797 1 33.78 11 GLU B O 1
ATOM 3671 N N . ASN B 1 12 ? 34.219 37.719 13.531 1 38.84 12 ASN B N 1
ATOM 3672 C CA . ASN B 1 12 ? 33.719 37.625 14.898 1 38.84 12 ASN B CA 1
ATOM 3673 C C . ASN B 1 12 ? 33.656 36.188 15.383 1 38.84 12 ASN B C 1
ATOM 3675 O O . ASN B 1 12 ? 33.062 35.312 14.727 1 38.84 12 ASN B O 1
ATOM 3679 N N . SER B 1 13 ? 34.5 35.562 16.453 1 44.44 13 SER B N 1
ATOM 3680 C CA . SER B 1 13 ? 35.031 34.375 17.109 1 44.44 13 SER B CA 1
ATOM 3681 C C . SER B 1 13 ? 33.938 33.438 17.578 1 44.44 13 SER B C 1
ATOM 3683 O O . SER B 1 13 ? 34.156 32.25 17.703 1 44.44 13 SER B O 1
ATOM 3685 N N . ASP B 1 14 ? 32.719 33.781 18.078 1 55.62 14 ASP B N 1
ATOM 3686 C CA . ASP B 1 14 ? 32 32.844 18.922 1 55.62 14 ASP B CA 1
ATOM 3687 C C . ASP B 1 14 ? 30.922 32.094 18.125 1 55.62 14 ASP B C 1
ATOM 3689 O O . ASP B 1 14 ? 30.047 31.453 18.719 1 55.62 14 ASP B O 1
ATOM 3693 N N . TYR B 1 15 ? 30.922 32.125 16.75 1 60.5 15 TYR B N 1
ATOM 3694 C CA . TYR B 1 15 ? 29.891 31.406 16 1 60.5 15 TYR B CA 1
ATOM 3695 C C . TYR B 1 15 ? 30.344 30 15.656 1 60.5 15 TYR B C 1
ATOM 3697 O O . TYR B 1 15 ? 31.5 29.781 15.336 1 60.5 15 TYR B O 1
ATOM 3705 N N . LEU B 1 16 ? 29.391 29.062 15.961 1 66 16 LEU B N 1
ATOM 3706 C CA . LEU B 1 16 ? 29.531 27.797 15.25 1 66 16 LEU B CA 1
ATOM 3707 C C . LEU B 1 16 ? 29.25 27.969 13.758 1 66 16 LEU B C 1
ATOM 3709 O O . LEU B 1 16 ? 28.203 28.5 13.383 1 66 16 LEU B O 1
ATOM 3713 N N . THR B 1 17 ? 30.266 27.766 12.883 1 66.56 17 THR B N 1
ATOM 3714 C CA . THR B 1 17 ? 30.078 27.906 11.445 1 66.56 17 THR B CA 1
ATOM 3715 C C . THR B 1 17 ? 29.812 26.531 10.812 1 66.56 17 THR B C 1
ATOM 3717 O O . THR B 1 17 ? 30.578 25.594 11.016 1 66.56 17 THR B O 1
ATOM 3720 N N . ILE B 1 18 ? 28.641 26.375 10.195 1 67.81 18 ILE B N 1
ATOM 3721 C CA . ILE B 1 18 ? 28.297 25.203 9.414 1 67.81 18 ILE B CA 1
ATOM 3722 C C . ILE B 1 18 ? 28.438 25.5 7.926 1 67.81 18 ILE B C 1
ATOM 3724 O O . ILE B 1 18 ? 27.703 26.344 7.387 1 67.81 18 ILE B O 1
ATOM 3728 N N . ILE B 1 19 ? 29.516 24.844 7.266 1 64.62 19 ILE B N 1
ATOM 3729 C CA . ILE B 1 19 ? 29.828 25.125 5.871 1 64.62 19 ILE B CA 1
ATOM 3730 C C . ILE B 1 19 ? 29.281 24.016 4.984 1 64.62 19 ILE B C 1
ATOM 3732 O O . ILE B 1 19 ? 29.531 22.828 5.234 1 64.62 19 ILE B O 1
ATOM 3736 N N . PHE B 1 20 ? 28.453 24.375 4.047 1 66 20 PHE B N 1
ATOM 3737 C CA . PHE B 1 20 ? 27.922 23.453 3.053 1 66 20 PHE B CA 1
ATOM 3738 C C . PHE B 1 20 ? 28.797 23.438 1.812 1 66 20 PHE B C 1
ATOM 3740 O O . PHE B 1 20 ? 28.922 24.438 1.11 1 66 20 PHE B O 1
ATOM 3747 N N . ILE B 1 21 ? 29.656 22.297 1.685 1 60.88 21 ILE B N 1
ATOM 3748 C CA . ILE B 1 21 ? 30.578 22.188 0.566 1 60.88 21 ILE B CA 1
ATOM 3749 C C . ILE B 1 21 ? 30.109 21.109 -0.402 1 60.88 21 ILE B C 1
ATOM 3751 O O . ILE B 1 21 ? 29.734 20.016 0.019 1 60.88 21 ILE B O 1
ATOM 3755 N N . ILE B 1 22 ? 29.844 21.484 -1.602 1 60 22 ILE B N 1
ATOM 3756 C CA . ILE B 1 22 ? 29.531 20.516 -2.645 1 60 22 ILE B CA 1
ATOM 3757 C C . ILE B 1 22 ? 30.781 20.25 -3.492 1 60 22 ILE B C 1
ATOM 3759 O O . ILE B 1 22 ? 31.344 21.188 -4.059 1 60 22 ILE B O 1
ATOM 3763 N N . GLU B 1 23 ? 31.359 19.078 -3.355 1 54.5 23 GLU B N 1
ATOM 3764 C CA . GLU B 1 23 ? 32.5 18.75 -4.18 1 54.5 23 GLU B CA 1
ATOM 3765 C C . GLU B 1 23 ? 32.094 18.109 -5.5 1 54.5 23 GLU B C 1
ATOM 3767 O O . GLU B 1 23 ? 31.016 17.484 -5.578 1 54.5 23 GLU B O 1
ATOM 3772 N N . LYS B 1 24 ? 32.688 18.422 -6.652 1 49.22 24 LYS B N 1
ATOM 3773 C CA . LYS B 1 24 ? 32.438 17.984 -8.023 1 49.22 24 LYS B CA 1
ATOM 3774 C C . LYS B 1 24 ? 32.531 16.469 -8.133 1 49.22 24 LYS B C 1
ATOM 3776 O O . LYS B 1 24 ? 32.156 15.891 -9.164 1 49.22 24 LYS B O 1
ATOM 3781 N N . THR B 1 25 ? 33.25 15.844 -7.379 1 46.09 25 THR B N 1
ATOM 3782 C CA . THR B 1 25 ? 33.406 14.43 -7.703 1 46.09 25 THR B CA 1
ATOM 3783 C C . THR B 1 25 ? 32.125 13.648 -7.375 1 46.09 25 THR B C 1
ATOM 3785 O O . THR B 1 25 ? 31.281 14.133 -6.625 1 46.09 25 THR B O 1
ATOM 3788 N N . SER B 1 26 ? 31.844 12.508 -8.141 1 46.72 26 SER B N 1
ATOM 3789 C CA . SER B 1 26 ? 30.719 11.594 -8.312 1 46.72 26 SER B CA 1
ATOM 3790 C C . SER B 1 26 ? 29.984 11.359 -6.996 1 46.72 26 SER B C 1
ATOM 3792 O O . SER B 1 26 ? 28.953 10.68 -6.965 1 46.72 26 SER B O 1
ATOM 3794 N N . LYS B 1 27 ? 30.734 11.672 -5.875 1 43.06 27 LYS B N 1
ATOM 3795 C CA . LYS B 1 27 ? 30.094 11.586 -4.566 1 43.06 27 LYS B CA 1
ATOM 3796 C C . LYS B 1 27 ? 29.953 12.969 -3.93 1 43.06 27 LYS B C 1
ATOM 3798 O O . LYS B 1 27 ? 30.922 13.742 -3.896 1 43.06 27 LYS B O 1
ATOM 3803 N N . GLN B 1 28 ? 29.016 13.633 -3.949 1 45.19 28 GLN B N 1
ATOM 3804 C CA . GLN B 1 28 ? 28.828 14.945 -3.34 1 45.19 28 GLN B CA 1
ATOM 3805 C C . GLN B 1 28 ? 28.844 14.859 -1.816 1 45.19 28 GLN B C 1
ATOM 3807 O O . GLN B 1 28 ? 28.203 13.977 -1.232 1 45.19 28 GLN B O 1
ATOM 3812 N N . LYS B 1 29 ? 30.031 15.234 -1.167 1 47.75 29 LYS B N 1
ATOM 3813 C CA . LYS B 1 29 ? 30.125 15.297 0.289 1 47.75 29 LYS B CA 1
ATOM 3814 C C . LYS B 1 29 ? 29.672 16.656 0.811 1 47.75 29 LYS B C 1
ATOM 3816 O O . LYS B 1 29 ? 30.031 17.688 0.241 1 47.75 29 LYS B O 1
ATOM 3821 N N . ILE B 1 30 ? 28.531 16.719 1.415 1 48.03 30 ILE B N 1
ATOM 3822 C CA . ILE B 1 30 ? 28.25 17.922 2.191 1 48.03 30 ILE B CA 1
ATOM 3823 C C . ILE B 1 30 ? 28.922 17.828 3.557 1 48.03 30 ILE B C 1
ATOM 3825 O O . ILE B 1 30 ? 28.734 16.859 4.285 1 48.03 30 ILE B O 1
ATOM 3829 N N . ILE B 1 31 ? 30.078 18.5 3.756 1 48.84 31 ILE B N 1
ATOM 3830 C CA . ILE B 1 31 ? 30.828 18.5 5.008 1 48.84 31 ILE B CA 1
ATOM 3831 C C . ILE B 1 31 ? 30.328 19.641 5.902 1 48.84 31 ILE B C 1
ATOM 3833 O O . ILE B 1 31 ? 30.344 20.812 5.504 1 48.84 31 ILE B O 1
ATOM 3837 N N . LEU B 1 32 ? 29.516 19.297 6.777 1 49.03 32 LEU B N 1
ATOM 3838 C CA . LEU B 1 32 ? 29.25 20.266 7.828 1 49.03 32 LEU B CA 1
ATOM 3839 C C . LEU B 1 32 ? 30.391 20.312 8.836 1 49.03 32 LEU B C 1
ATOM 3841 O O . LEU B 1 32 ? 30.781 19.281 9.383 1 49.03 32 LEU B O 1
ATOM 3845 N N . GLN B 1 33 ? 31.234 21.266 8.648 1 45.62 33 GLN B N 1
ATOM 3846 C CA . GLN B 1 33 ? 32.406 21.406 9.508 1 45.62 33 GLN B CA 1
ATOM 3847 C C . GLN B 1 33 ? 32.094 22.297 10.711 1 45.62 33 GLN B C 1
ATOM 3849 O O . GLN B 1 33 ? 31.547 23.391 10.555 1 45.62 33 GLN B O 1
ATOM 3854 N N . ASN B 1 34 ? 31.828 21.703 11.828 1 43.5 34 ASN B N 1
ATOM 3855 C CA . ASN B 1 34 ? 31.828 22.5 13.047 1 43.5 34 ASN B CA 1
ATOM 3856 C C . ASN B 1 34 ? 33.188 23.109 13.328 1 43.5 34 ASN B C 1
ATOM 3858 O O . ASN B 1 34 ? 34.188 22.391 13.5 1 43.5 34 ASN B O 1
ATOM 3862 N N . ILE B 1 35 ? 33.312 24.328 12.906 1 40.22 35 ILE B N 1
ATOM 3863 C CA . ILE B 1 35 ? 34.594 24.969 13.18 1 40.22 35 ILE B CA 1
ATOM 3864 C C . ILE B 1 35 ? 34.625 25.469 14.617 1 40.22 35 ILE B C 1
ATOM 3866 O O . ILE B 1 35 ? 34.031 26.5 14.938 1 40.22 35 ILE B O 1
ATOM 3870 N N . THR B 1 36 ? 34.281 24.734 15.68 1 38.94 36 THR B N 1
ATOM 3871 C CA . THR B 1 36 ? 34.531 25.406 16.953 1 38.94 36 THR B CA 1
ATOM 3872 C C . THR B 1 36 ? 36.031 25.609 17.188 1 38.94 36 THR B C 1
ATOM 3874 O O . THR B 1 36 ? 36.844 24.859 16.641 1 38.94 36 THR B O 1
ATOM 3877 N N . SER B 1 37 ? 36.375 26.719 17.844 1 38.25 37 SER B N 1
ATOM 3878 C CA . SER B 1 37 ? 37.75 27.062 18.234 1 38.25 37 SER B CA 1
ATOM 3879 C C . SER B 1 37 ? 38.469 25.859 18.844 1 38.25 37 SER B C 1
ATOM 3881 O O . SER B 1 37 ? 39.625 25.578 18.5 1 38.25 37 SER B O 1
ATOM 3883 N N . GLU B 1 38 ? 38.25 25.688 20.391 1 38.91 38 GLU B N 1
ATOM 3884 C CA . GLU B 1 38 ? 39.156 24.828 21.141 1 38.91 38 GLU B CA 1
ATOM 3885 C C . GLU B 1 38 ? 39.062 23.375 20.656 1 38.91 38 GLU B C 1
ATOM 3887 O O . GLU B 1 38 ? 40.094 22.75 20.391 1 38.91 38 GLU B O 1
ATOM 3892 N N . ASN B 1 39 ? 38.25 22.469 21.469 1 36.97 39 ASN B N 1
ATOM 3893 C CA . ASN B 1 39 ? 38 21.062 21.188 1 36.97 39 ASN B CA 1
ATOM 3894 C C . ASN B 1 39 ? 37.062 20.875 20.016 1 36.97 39 ASN B C 1
ATOM 3896 O O . ASN B 1 39 ? 35.875 21.188 20.109 1 36.97 39 ASN B O 1
ATOM 3900 N N . GLN B 1 40 ? 37.469 21.047 18.781 1 39.16 40 GLN B N 1
ATOM 3901 C CA . GLN B 1 40 ? 36.938 20.938 17.422 1 39.16 40 GLN B CA 1
ATOM 3902 C C . GLN B 1 40 ? 36 19.719 17.281 1 39.16 40 GLN B C 1
ATOM 3904 O O . GLN B 1 40 ? 36.5 18.609 17.078 1 39.16 40 GLN B O 1
ATOM 3909 N N . SER B 1 41 ? 35.094 19.5 18.125 1 41.12 41 SER B N 1
ATOM 3910 C CA . SER B 1 41 ? 34.25 18.375 17.766 1 41.12 41 SER B CA 1
ATOM 3911 C C . SER B 1 41 ? 33.562 18.594 16.422 1 41.12 41 SER B C 1
ATOM 3913 O O . SER B 1 41 ? 33.031 19.672 16.188 1 41.12 41 SER B O 1
ATOM 3915 N N . HIS B 1 42 ? 34.188 18.203 15.344 1 44.59 42 HIS B N 1
ATOM 3916 C CA . HIS B 1 42 ? 33.812 18.219 13.938 1 44.59 42 HIS B CA 1
ATOM 3917 C C . HIS B 1 42 ? 32.594 17.312 13.688 1 44.59 42 HIS B C 1
ATOM 3919 O O . HIS B 1 42 ? 32.594 16.156 14.117 1 44.59 42 HIS B O 1
ATOM 3925 N N . ILE B 1 43 ? 31.438 17.938 13.875 1 48.44 43 ILE B N 1
ATOM 3926 C CA . ILE B 1 43 ? 30.406 17.062 13.359 1 48.44 43 ILE B CA 1
ATOM 3927 C C . ILE B 1 43 ? 30.391 17.109 11.828 1 48.44 43 ILE B C 1
ATOM 3929 O O . ILE B 1 43 ? 30.266 18.188 11.242 1 48.44 43 ILE B O 1
ATOM 3933 N N . GLU B 1 44 ? 31.047 16.203 11.203 1 50.81 44 GLU B N 1
ATOM 3934 C CA . GLU B 1 44 ? 31.031 16.062 9.75 1 50.81 44 GLU B CA 1
ATOM 3935 C C . GLU B 1 44 ? 29.797 15.281 9.289 1 50.81 44 GLU B C 1
ATOM 3937 O O . GLU B 1 44 ? 29.562 14.164 9.75 1 50.81 44 GLU B O 1
ATOM 3942 N N . LEU B 1 45 ? 28.812 16.109 8.867 1 55.59 45 LEU B N 1
ATOM 3943 C CA . LEU B 1 45 ? 27.781 15.398 8.141 1 55.59 45 LEU B CA 1
ATOM 3944 C C . LEU B 1 45 ? 28.219 15.109 6.711 1 55.59 45 LEU B C 1
ATOM 3946 O O . LEU B 1 45 ? 28.391 16.031 5.91 1 55.59 45 LEU B O 1
ATOM 3950 N N . VAL B 1 46 ? 28.703 13.93 6.441 1 51.72 46 VAL B N 1
ATOM 3951 C CA . VAL B 1 46 ? 29.031 13.523 5.074 1 51.72 46 VAL B CA 1
ATOM 3952 C C . VAL B 1 46 ? 27.766 13.016 4.375 1 51.72 46 VAL B C 1
ATOM 3954 O O . VAL B 1 46 ? 27.125 12.078 4.848 1 51.72 46 VAL B O 1
ATOM 3957 N N . VAL B 1 47 ? 27.156 13.914 3.57 1 55.5 47 VAL B N 1
ATOM 3958 C CA . VAL B 1 47 ? 26.062 13.438 2.746 1 55.5 47 VAL B CA 1
ATOM 3959 C C . VAL B 1 47 ? 26.594 12.914 1.415 1 55.5 47 VAL B C 1
ATOM 3961 O O . VAL B 1 47 ? 27.375 13.594 0.744 1 55.5 47 VAL B O 1
ATOM 3964 N N . SER B 1 48 ? 26.375 11.656 1.143 1 53.72 48 SER B N 1
ATOM 3965 C CA . SER B 1 48 ? 26.797 11.062 -0.121 1 53.72 48 SER B CA 1
ATOM 3966 C C . SER B 1 48 ? 26.094 11.719 -1.305 1 53.72 48 SER B C 1
ATOM 3968 O O . SER B 1 48 ? 25 12.281 -1.153 1 53.72 48 SER B O 1
ATOM 3970 N N . TYR B 1 49 ? 26.719 11.859 -2.48 1 49.75 49 TYR B N 1
ATOM 3971 C CA . TYR B 1 49 ? 26.266 12.414 -3.752 1 49.75 49 TYR B CA 1
ATOM 3972 C C . TYR B 1 49 ? 24.875 11.906 -4.102 1 49.75 49 TYR B C 1
ATOM 3974 O O . TYR B 1 49 ? 24.031 12.664 -4.586 1 49.75 49 TYR B O 1
ATOM 3982 N N . ASP B 1 50 ? 24.641 10.75 -3.818 1 58.03 50 ASP B N 1
ATOM 3983 C CA . ASP B 1 50 ? 23.359 10.172 -4.211 1 58.03 50 ASP B CA 1
ATOM 3984 C C . ASP B 1 50 ? 22.219 10.789 -3.414 1 58.03 50 ASP B C 1
ATOM 3986 O O . ASP B 1 50 ? 21.078 10.852 -3.895 1 58.03 50 ASP B O 1
ATOM 3990 N N . LEU B 1 51 ? 22.781 11.484 -2.451 1 58.66 51 LEU B N 1
ATOM 3991 C CA . LEU B 1 51 ? 21.75 12.07 -1.604 1 58.66 51 LEU B CA 1
ATOM 3992 C C . LEU B 1 51 ? 21.344 13.445 -2.121 1 58.66 51 LEU B C 1
ATOM 3994 O O . LEU B 1 51 ? 20.25 13.93 -1.824 1 58.66 51 LEU B O 1
ATOM 3998 N N . LEU B 1 52 ? 22.266 13.984 -2.898 1 59.84 52 LEU B N 1
ATOM 3999 C CA . LEU B 1 52 ? 21.891 15.273 -3.457 1 59.84 52 LEU B CA 1
ATOM 4000 C C . LEU B 1 52 ? 20.703 15.133 -4.418 1 59.84 52 LEU B C 1
ATOM 4002 O O . LEU B 1 52 ? 19.969 16.094 -4.641 1 59.84 52 LEU B O 1
ATOM 4006 N N . ALA B 1 53 ? 20.703 13.906 -4.859 1 65.94 53 ALA B N 1
ATOM 4007 C CA . ALA B 1 53 ? 19.562 13.633 -5.742 1 65.94 53 ALA B CA 1
ATOM 4008 C C . ALA B 1 53 ? 18.344 13.203 -4.941 1 65.94 53 ALA B C 1
ATOM 4010 O O . ALA B 1 53 ? 17.219 13.266 -5.438 1 65.94 53 ALA B O 1
ATOM 4011 N N . ASP B 1 54 ? 18.656 13.008 -3.75 1 82.88 54 ASP B N 1
ATOM 4012 C CA . ASP B 1 54 ? 17.578 12.633 -2.846 1 82.88 54 ASP B CA 1
ATOM 4013 C C . ASP B 1 54 ? 17.391 13.68 -1.755 1 82.88 54 ASP B C 1
ATOM 4015 O O . ASP B 1 54 ? 17.859 13.508 -0.628 1 82.88 54 ASP B O 1
ATOM 4019 N N . LEU B 1 55 ? 16.719 14.727 -2.129 1 87.25 55 LEU B N 1
ATOM 4020 C CA . LEU B 1 55 ? 16.547 15.891 -1.258 1 87.25 55 LEU B CA 1
ATOM 4021 C C . LEU B 1 55 ? 15.75 15.516 -0.007 1 87.25 55 LEU B C 1
ATOM 4023 O O . LEU B 1 55 ? 15.922 16.125 1.047 1 87.25 55 LEU B O 1
ATOM 4027 N N . PHE B 1 56 ? 14.961 14.508 -0.145 1 91.31 56 PHE B N 1
ATOM 4028 C CA . PHE B 1 56 ? 14.18 14.07 1.006 1 91.31 56 PHE B CA 1
ATOM 4029 C C . PHE B 1 56 ? 15.094 13.555 2.115 1 91.31 56 PHE B C 1
ATOM 4031 O O . PHE B 1 56 ? 14.984 13.992 3.264 1 91.31 56 PHE B O 1
ATOM 4038 N N . HIS B 1 57 ? 15.961 12.664 1.815 1 87.75 57 HIS B N 1
ATOM 4039 C CA . HIS B 1 57 ? 16.859 12.102 2.812 1 87.75 57 HIS B CA 1
ATOM 4040 C C . HIS B 1 57 ? 17.906 13.125 3.258 1 87.75 57 HIS B C 1
ATOM 4042 O O . HIS B 1 57 ? 18.328 13.125 4.418 1 87.75 57 HIS B O 1
ATOM 4048 N N . TYR B 1 58 ? 18.281 14.008 2.365 1 84.88 58 TYR B N 1
ATOM 4049 C CA . TYR B 1 58 ? 19.156 15.109 2.738 1 84.88 58 TYR B CA 1
ATOM 4050 C C . TYR B 1 58 ? 18.531 15.961 3.838 1 84.88 58 TYR B C 1
ATOM 4052 O O . TYR B 1 58 ? 19.172 16.25 4.855 1 84.88 58 TYR B O 1
ATOM 4060 N N . LYS B 1 59 ? 17.328 16.328 3.621 1 89.94 59 LYS B N 1
ATOM 4061 C CA . LYS B 1 59 ? 16.609 17.141 4.594 1 89.94 59 LYS B CA 1
ATOM 4062 C C . LYS B 1 59 ? 16.516 16.438 5.945 1 89.94 59 LYS B C 1
ATOM 4064 O O . LYS B 1 59 ? 16.781 17.047 6.988 1 89.94 59 LYS B O 1
ATOM 4069 N N . LYS B 1 60 ? 16.156 15.219 5.906 1 88.81 60 LYS B N 1
ATOM 4070 C CA . LYS B 1 60 ? 16.016 14.438 7.133 1 88.81 60 LYS B CA 1
ATOM 4071 C C . LYS B 1 60 ? 17.344 14.359 7.887 1 88.81 60 LYS B C 1
ATOM 4073 O O . LYS B 1 60 ? 17.375 14.539 9.102 1 88.81 60 LYS B O 1
ATOM 4078 N N . LYS B 1 61 ? 18.391 14.07 7.184 1 84.38 61 LYS B N 1
ATOM 4079 C CA . LYS B 1 61 ? 19.703 13.977 7.801 1 84.38 61 LYS B CA 1
ATOM 4080 C C . LYS B 1 61 ? 20.141 15.312 8.383 1 84.38 61 LYS B C 1
ATOM 4082 O O . LYS B 1 61 ? 20.703 15.367 9.477 1 84.38 61 LYS B O 1
ATOM 4087 N N . LEU B 1 62 ? 19.906 16.328 7.605 1 84.94 62 LEU B N 1
ATOM 4088 C CA . LEU B 1 62 ? 20.266 17.672 8.07 1 84.94 62 LEU B CA 1
ATOM 4089 C C . LEU B 1 62 ? 19.516 18.016 9.352 1 84.94 62 LEU B C 1
ATOM 4091 O O . LEU B 1 62 ? 20.109 18.516 10.305 1 84.94 62 LEU B O 1
ATOM 4095 N N . ILE B 1 63 ? 18.266 17.75 9.406 1 88 63 ILE B N 1
ATOM 4096 C CA . ILE B 1 63 ? 17.469 18.016 10.594 1 88 63 ILE B CA 1
ATOM 4097 C C . ILE B 1 63 ? 18.031 17.234 11.781 1 88 63 ILE B C 1
ATOM 4099 O O . ILE B 1 63 ? 18.188 17.797 12.875 1 88 63 ILE B O 1
ATOM 4103 N N . ASN B 1 64 ? 18.344 16 11.578 1 84.25 64 ASN B N 1
ATOM 4104 C CA . ASN B 1 64 ? 18.891 15.172 12.648 1 84.25 64 ASN B CA 1
ATOM 4105 C C . ASN B 1 64 ? 20.203 15.742 13.188 1 84.25 64 ASN B C 1
ATOM 4107 O O . ASN B 1 64 ? 20.438 15.719 14.391 1 84.25 64 ASN B O 1
ATOM 4111 N N . VAL B 1 65 ? 21 16.219 12.328 1 80.81 65 VAL B N 1
ATOM 4112 C CA . VAL B 1 65 ? 22.281 16.797 12.719 1 80.81 65 VAL B CA 1
ATOM 4113 C C . VAL B 1 65 ? 22.047 18.109 13.469 1 80.81 65 VAL B C 1
ATOM 4115 O O . VAL B 1 65 ? 22.641 18.328 14.531 1 80.81 65 VAL B O 1
ATOM 4118 N N . LEU B 1 66 ? 21.219 18.953 12.898 1 82.56 66 LEU B N 1
ATOM 4119 C CA . LEU B 1 66 ? 20.984 20.266 13.477 1 82.56 66 LEU B CA 1
ATOM 4120 C C . LEU B 1 66 ? 20.359 20.156 14.859 1 82.56 66 LEU B C 1
ATOM 4122 O O . LEU B 1 66 ? 20.625 20.984 15.734 1 82.56 66 LEU B O 1
ATOM 4126 N N . THR B 1 67 ? 19.531 19.172 15.031 1 82.69 67 THR B N 1
ATOM 4127 C CA . THR B 1 67 ? 18.844 18.984 16.297 1 82.69 67 THR B CA 1
ATOM 4128 C C . THR B 1 67 ? 19.844 18.672 17.422 1 82.69 67 THR B C 1
ATOM 4130 O O . THR B 1 67 ? 19.531 18.875 18.594 1 82.69 67 THR B O 1
ATOM 4133 N N . GLN B 1 68 ? 20.984 18.297 17.031 1 75.81 68 GLN B N 1
ATOM 4134 C CA . GLN B 1 68 ? 22 17.922 18.016 1 75.81 68 GLN B CA 1
ATOM 4135 C C . GLN B 1 68 ? 22.875 19.109 18.375 1 75.81 68 GLN B C 1
ATOM 4137 O O . GLN B 1 68 ? 23.703 19.016 19.297 1 75.81 68 GLN B O 1
ATOM 4142 N N . ILE B 1 69 ? 22.734 20.172 17.703 1 73.44 69 ILE B N 1
ATOM 4143 C CA . ILE B 1 69 ? 23.562 21.344 17.922 1 73.44 69 ILE B CA 1
ATOM 4144 C C . ILE B 1 69 ? 23.016 22.141 19.094 1 73.44 69 ILE B C 1
ATOM 4146 O O . ILE B 1 69 ? 21.812 22.438 19.156 1 73.44 69 ILE B O 1
ATOM 4150 N N . SER B 1 70 ? 23.828 22.531 19.969 1 70.69 70 SER B N 1
ATOM 4151 C CA . SER B 1 70 ? 23.422 23.25 21.172 1 70.69 70 SER B CA 1
ATOM 4152 C C . SER B 1 70 ? 23.984 24.672 21.172 1 70.69 70 SER B C 1
ATOM 4154 O O . SER B 1 70 ? 23.656 25.469 22.062 1 70.69 70 SER B O 1
ATOM 4156 N N . ASN B 1 71 ? 24.703 25.016 20.172 1 69.94 71 ASN B N 1
ATOM 4157 C CA . ASN B 1 71 ? 25.297 26.359 20.109 1 69.94 71 ASN B CA 1
ATOM 4158 C C . ASN B 1 71 ? 24.219 27.422 19.953 1 69.94 71 ASN B C 1
ATOM 4160 O O . ASN B 1 71 ? 23.219 27.219 19.266 1 69.94 71 ASN B O 1
ATOM 4164 N N . SER B 1 72 ? 24.516 28.531 20.562 1 72.38 72 SER B N 1
ATOM 4165 C CA . SER B 1 72 ? 23.547 29.609 20.531 1 72.38 72 SER B CA 1
ATOM 4166 C C . SER B 1 72 ? 23.766 30.516 19.328 1 72.38 72 SER B C 1
ATOM 4168 O O . SER B 1 72 ? 22.891 31.312 18.969 1 72.38 72 SER B O 1
ATOM 4170 N N . GLN B 1 73 ? 24.969 30.469 18.797 1 75.31 73 GLN B N 1
ATOM 4171 C CA . GLN B 1 73 ? 25.281 31.266 17.609 1 75.31 73 GLN B CA 1
ATOM 4172 C C . GLN B 1 73 ? 25.828 30.406 16.484 1 75.31 73 GLN B C 1
ATOM 4174 O O . GLN B 1 73 ? 26.844 29.734 16.641 1 75.31 73 GLN B O 1
ATOM 4179 N N . ILE B 1 74 ? 25.031 30.453 15.406 1 76.88 74 ILE B N 1
ATOM 4180 C CA . ILE B 1 74 ? 25.391 29.578 14.305 1 76.88 74 ILE B CA 1
ATOM 4181 C C . ILE B 1 74 ? 25.453 30.375 13.008 1 76.88 74 ILE B C 1
ATOM 4183 O O . ILE B 1 74 ? 24.609 31.234 12.758 1 76.88 74 ILE B O 1
ATOM 4187 N N . LEU B 1 75 ? 26.562 30.203 12.273 1 79.25 75 LEU B N 1
ATOM 4188 C CA . LEU B 1 75 ? 26.656 30.734 10.914 1 79.25 75 LEU B CA 1
ATOM 4189 C C . LEU B 1 75 ? 26.531 29.609 9.891 1 79.25 75 LEU B C 1
ATOM 4191 O O . LEU B 1 75 ? 27.344 28.672 9.883 1 79.25 75 LEU B O 1
ATOM 4195 N N . PHE B 1 76 ? 25.453 29.719 9.148 1 79.94 76 PHE B N 1
ATOM 4196 C CA . PHE B 1 76 ? 25.297 28.797 8.031 1 79.94 76 PHE B CA 1
ATOM 4197 C C . PHE B 1 76 ? 25.906 29.375 6.762 1 79.94 76 PHE B C 1
ATOM 4199 O O . PHE B 1 76 ? 25.422 30.375 6.23 1 79.94 76 PHE B O 1
ATOM 4206 N N . ASP B 1 77 ? 26.938 28.688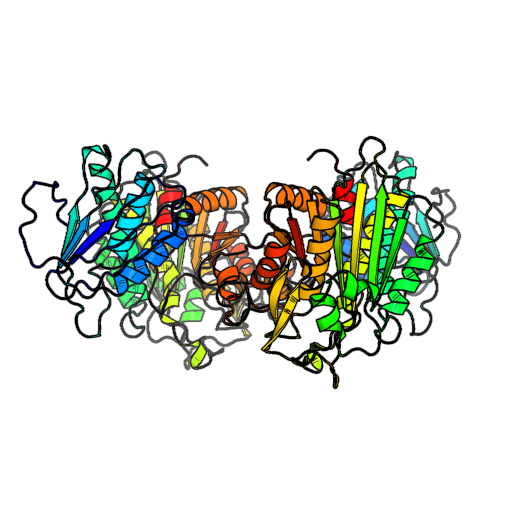 6.227 1 76.44 77 ASP B N 1
ATOM 4207 C CA . ASP B 1 77 ? 27.688 29.188 5.074 1 76.44 77 ASP B CA 1
ATOM 4208 C C . ASP B 1 77 ? 27.328 28.406 3.811 1 76.44 77 ASP B C 1
ATOM 4210 O O . ASP B 1 77 ? 27.797 27.281 3.619 1 76.44 77 ASP B O 1
ATOM 4214 N N . PHE B 1 78 ? 26.516 29.125 3.02 1 78.38 78 PHE B N 1
ATOM 4215 C CA . PHE B 1 78 ? 26.141 28.531 1.739 1 78.38 78 PHE B CA 1
ATOM 4216 C C . PHE B 1 78 ? 26.953 29.141 0.605 1 78.38 78 PHE B C 1
ATOM 4218 O O . PHE B 1 78 ? 26.547 29.094 -0.556 1 78.38 78 PHE B O 1
ATOM 4225 N N . SER B 1 79 ? 28.078 29.672 0.84 1 70.88 79 SER B N 1
ATOM 4226 C CA . SER B 1 79 ? 28.859 30.406 -0.149 1 70.88 79 SER B CA 1
ATOM 4227 C C . SER B 1 79 ? 29.422 29.469 -1.212 1 70.88 79 SER B C 1
ATOM 4229 O O . SER B 1 79 ? 29.719 29.891 -2.33 1 70.88 79 SER B O 1
ATOM 4231 N N . SER B 1 80 ? 29.5 28.266 -0.846 1 64.19 80 SER B N 1
ATOM 4232 C CA . SER B 1 80 ? 30.062 27.312 -1.8 1 64.19 80 SER B CA 1
ATOM 4233 C C . SER B 1 80 ? 29 26.797 -2.754 1 64.19 80 SER B C 1
ATOM 4235 O O . SER B 1 80 ? 29.312 26.109 -3.736 1 64.19 80 SER B O 1
ATOM 4237 N N . PHE B 1 81 ? 27.766 27.031 -2.293 1 63.28 81 PHE B N 1
ATOM 4238 C CA . PHE B 1 81 ? 26.688 26.609 -3.188 1 63.28 81 PHE B CA 1
ATOM 4239 C C . PHE B 1 81 ? 26.719 27.406 -4.488 1 63.28 81 PHE B C 1
ATOM 4241 O O . PHE B 1 81 ? 26.656 28.641 -4.469 1 63.28 81 PHE B O 1
ATOM 4248 N N . SER B 1 82 ? 27.453 26.875 -5.488 1 59.59 82 SER B N 1
ATOM 4249 C CA . SER B 1 82 ? 27.578 27.547 -6.773 1 59.59 82 SER B CA 1
ATOM 4250 C C . SER B 1 82 ? 26.438 27.172 -7.715 1 59.59 82 SER B C 1
ATOM 4252 O O . SER B 1 82 ? 25.859 26.094 -7.582 1 59.59 82 SER B O 1
ATOM 4254 N N . SER B 1 83 ? 25.984 28.141 -8.484 1 58.16 83 SER B N 1
ATOM 4255 C CA . SER B 1 83 ? 24.953 27.969 -9.5 1 58.16 83 SER B CA 1
ATOM 4256 C C . SER B 1 83 ? 25.266 26.797 -10.422 1 58.16 83 SER B C 1
ATOM 4258 O O . SER B 1 83 ? 24.406 26.328 -11.156 1 58.16 83 SER B O 1
ATOM 4260 N N . THR B 1 84 ? 26.453 26.312 -10.273 1 58.16 84 THR B N 1
ATOM 4261 C CA . THR B 1 84 ? 26.812 25.25 -11.211 1 58.16 84 THR B CA 1
ATOM 4262 C C . THR B 1 84 ? 26.328 23.891 -10.703 1 58.16 84 THR B C 1
ATOM 4264 O O . THR B 1 84 ? 26.344 22.906 -11.445 1 58.16 84 THR B O 1
ATOM 4267 N N . LEU B 1 85 ? 25.906 23.969 -9.5 1 61.28 85 LEU B N 1
ATOM 4268 C CA . LEU B 1 85 ? 25.406 22.703 -8.969 1 61.28 85 LEU B CA 1
ATOM 4269 C C . LEU B 1 85 ? 23.984 22.438 -9.422 1 61.28 85 LEU B C 1
ATOM 4271 O O . LEU B 1 85 ? 23.156 23.344 -9.43 1 61.28 85 LEU B O 1
ATOM 4275 N N . PRO B 1 86 ? 23.891 21.203 -9.961 1 65.06 86 PRO B N 1
ATOM 4276 C CA . PRO B 1 86 ? 22.5 20.844 -10.266 1 65.06 86 PRO B CA 1
ATOM 4277 C C . PRO B 1 86 ? 21.578 20.938 -9.047 1 65.06 86 PRO B C 1
ATOM 4279 O O . PRO B 1 86 ? 22 20.594 -7.934 1 65.06 86 PRO B O 1
ATOM 4282 N N . ASN B 1 87 ? 20.5 21.531 -9.102 1 73.69 87 ASN B N 1
ATOM 4283 C CA . ASN B 1 87 ? 19.453 21.625 -8.086 1 73.69 87 ASN B CA 1
ATOM 4284 C C . ASN B 1 87 ? 19.875 22.531 -6.926 1 73.69 87 ASN B C 1
ATOM 4286 O O . ASN B 1 87 ? 19.5 22.281 -5.781 1 73.69 87 ASN B O 1
ATOM 4290 N N . CYS B 1 88 ? 20.781 23.422 -7.172 1 74.31 88 CYS B N 1
ATOM 4291 C CA . CYS B 1 88 ? 21.328 24.281 -6.129 1 74.31 88 CYS B CA 1
ATOM 4292 C C . CYS B 1 88 ? 20.219 25.062 -5.422 1 74.31 88 CYS B C 1
ATOM 4294 O O . CYS B 1 88 ? 20.25 25.203 -4.199 1 74.31 88 CYS B O 1
ATOM 4296 N N . THR B 1 89 ? 19.359 25.531 -6.23 1 80.62 89 THR B N 1
ATOM 4297 C CA . THR B 1 89 ? 18.25 26.297 -5.648 1 80.62 89 THR B CA 1
ATOM 4298 C C . THR B 1 89 ? 17.422 25.406 -4.727 1 80.62 89 THR B C 1
ATOM 4300 O O . THR B 1 89 ? 17.062 25.812 -3.617 1 80.62 89 THR B O 1
ATOM 4303 N N . GLU B 1 90 ? 17.141 24.203 -5.188 1 84.31 90 GLU B N 1
ATOM 4304 C CA . GLU B 1 90 ? 16.359 23.25 -4.395 1 84.31 90 GLU B CA 1
ATOM 4305 C C . GLU B 1 90 ? 17.109 22.859 -3.125 1 84.31 90 GLU B C 1
ATOM 4307 O O . GLU B 1 90 ? 16.5 22.672 -2.07 1 84.31 90 GLU B O 1
ATOM 4312 N N . LEU B 1 91 ? 18.359 22.75 -3.25 1 82.12 91 LEU B N 1
ATOM 4313 C CA . LEU B 1 91 ? 19.188 22.406 -2.102 1 82.12 91 LEU B CA 1
ATOM 4314 C C . LEU B 1 91 ? 19.172 23.531 -1.062 1 82.12 91 LEU B C 1
ATOM 4316 O O . LEU B 1 91 ? 19.094 23.266 0.139 1 82.12 91 LEU B O 1
ATOM 4320 N N . LEU B 1 92 ? 19.328 24.703 -1.518 1 83.38 92 LEU B N 1
ATOM 4321 C CA . LEU B 1 92 ? 19.297 25.859 -0.615 1 83.38 92 LEU B CA 1
ATOM 4322 C C . LEU B 1 92 ? 17.938 25.938 0.087 1 83.38 92 LEU B C 1
ATOM 4324 O O . LEU B 1 92 ? 17.875 26.109 1.307 1 83.38 92 LEU B O 1
ATOM 4328 N N . LYS B 1 93 ? 16.875 25.828 -0.687 1 88.06 93 LYS B N 1
ATOM 4329 C CA . LYS B 1 93 ? 15.531 25.859 -0.112 1 88.06 93 LYS B CA 1
ATOM 4330 C C . LYS B 1 93 ? 15.352 24.766 0.936 1 88.06 93 LYS B C 1
ATOM 4332 O O . LYS B 1 93 ? 14.805 25.016 2.014 1 88.06 93 LYS B O 1
ATOM 4337 N N . THR B 1 94 ? 15.797 23.594 0.592 1 90.56 94 THR B N 1
ATOM 4338 C CA . THR B 1 94 ? 15.68 22.453 1.488 1 90.56 94 THR B CA 1
ATOM 4339 C C . THR B 1 94 ? 16.469 22.688 2.771 1 90.56 94 THR B C 1
ATOM 4341 O O . THR B 1 94 ? 16 22.375 3.865 1 90.56 94 THR B O 1
ATOM 4344 N N . SER B 1 95 ? 17.656 23.234 2.639 1 87.31 95 SER B N 1
ATOM 4345 C CA . SER B 1 95 ? 18.484 23.531 3.797 1 87.31 95 SER B CA 1
ATOM 4346 C C . SER B 1 95 ? 17.828 24.594 4.684 1 87.31 95 SER B C 1
ATOM 4348 O O . SER B 1 95 ? 17.828 24.469 5.91 1 87.31 95 SER B O 1
ATOM 4350 N N . LEU B 1 96 ? 17.344 25.578 4.039 1 89.44 96 LEU B N 1
ATOM 4351 C CA . LEU B 1 96 ? 16.656 26.625 4.785 1 89.44 96 LEU B CA 1
ATOM 4352 C C . LEU B 1 96 ? 15.461 26.078 5.547 1 89.44 96 LEU B C 1
ATOM 4354 O O . LEU B 1 96 ? 15.234 26.422 6.707 1 89.44 96 LEU B O 1
ATOM 4358 N N . LYS B 1 97 ? 14.695 25.266 4.902 1 94 97 LYS B N 1
ATOM 4359 C CA . LYS B 1 97 ? 13.562 24.625 5.562 1 94 97 LYS B CA 1
ATOM 4360 C C . LYS B 1 97 ? 14.016 23.828 6.785 1 94 97 LYS B C 1
ATOM 4362 O O . LYS B 1 97 ? 13.383 23.906 7.844 1 94 97 LYS B O 1
ATOM 4367 N N . ALA B 1 98 ? 15.047 23.078 6.594 1 91.5 98 ALA B N 1
ATOM 4368 C CA . ALA B 1 98 ? 15.57 22.281 7.699 1 91.5 98 ALA B CA 1
ATOM 4369 C C . ALA B 1 98 ? 16 23.172 8.867 1 91.5 98 ALA B C 1
ATOM 4371 O O . ALA B 1 98 ? 15.727 22.859 10.023 1 91.5 98 ALA B O 1
ATOM 4372 N N . ILE B 1 99 ? 16.672 24.25 8.578 1 87.88 99 ILE B N 1
ATOM 4373 C CA . ILE B 1 99 ? 17.172 25.172 9.586 1 87.88 99 ILE B CA 1
ATOM 4374 C C . ILE B 1 99 ? 15.992 25.797 10.336 1 87.88 99 ILE B C 1
ATOM 4376 O O . ILE B 1 99 ? 15.953 25.781 11.57 1 87.88 99 ILE B O 1
ATOM 4380 N N . LEU B 1 100 ? 15.031 26.281 9.562 1 89.75 100 LEU B N 1
ATOM 4381 C CA . LEU B 1 100 ? 13.867 26.938 10.156 1 89.75 100 LEU B CA 1
ATOM 4382 C C . LEU B 1 100 ? 13.016 25.938 10.93 1 89.75 100 LEU B C 1
ATOM 4384 O O . LEU B 1 100 ? 12.352 26.312 11.906 1 89.75 100 LEU B O 1
ATOM 4388 N N . TYR B 1 101 ? 13.086 24.703 10.492 1 90.94 101 TYR B N 1
ATOM 4389 C CA . TYR B 1 101 ? 12.375 23.609 11.156 1 90.94 101 TYR B CA 1
ATOM 4390 C C . TYR B 1 101 ? 12.969 23.344 12.531 1 90.94 101 TYR B C 1
ATOM 4392 O O . TYR B 1 101 ? 12.234 23.172 13.508 1 90.94 101 TYR B O 1
ATOM 4400 N N . VAL B 1 102 ? 14.227 23.344 12.609 1 86.94 102 VAL B N 1
ATOM 4401 C CA . VAL B 1 102 ? 14.922 22.953 13.836 1 86.94 102 VAL B CA 1
ATOM 4402 C C . VAL B 1 102 ? 14.984 24.156 14.789 1 86.94 102 VAL B C 1
ATOM 4404 O O . VAL B 1 102 ? 14.703 24.016 15.984 1 86.94 102 VAL B O 1
ATOM 4407 N N . PHE B 1 103 ? 15.305 25.266 14.297 1 80.69 103 PHE B N 1
ATOM 4408 C CA . PHE B 1 103 ? 15.516 26.422 15.141 1 80.69 103 PHE B CA 1
ATOM 4409 C C . PHE B 1 103 ? 14.297 27.344 15.117 1 80.69 103 PHE B C 1
ATOM 4411 O O . PHE B 1 103 ? 14.414 28.531 14.812 1 80.69 103 PHE B O 1
ATOM 4418 N N . ASN B 1 104 ? 13.164 26.703 15.383 1 79.12 104 ASN B N 1
ATOM 4419 C CA . ASN B 1 104 ? 11.906 27.438 15.453 1 79.12 104 ASN B CA 1
ATOM 4420 C C . ASN B 1 104 ? 11.625 27.938 16.859 1 79.12 104 ASN B C 1
ATOM 4422 O O . ASN B 1 104 ? 11.727 27.172 17.828 1 79.12 104 ASN B O 1
ATOM 4426 N N . PRO B 1 105 ? 11.367 29.109 16.938 1 65.62 105 PRO B N 1
ATOM 4427 C CA . PRO B 1 105 ? 11.141 29.688 18.266 1 65.62 105 PRO B CA 1
ATOM 4428 C C . PRO B 1 105 ? 9.852 29.203 18.922 1 65.62 105 PRO B C 1
ATOM 4430 O O . PRO B 1 105 ? 9.695 29.297 20.141 1 65.62 105 PRO B O 1
ATOM 4433 N N . GLN B 1 106 ? 8.93 28.75 18.156 1 63.62 106 GLN B N 1
ATOM 4434 C CA . GLN B 1 106 ? 7.637 28.312 18.672 1 63.62 106 GLN B CA 1
ATOM 4435 C C . GLN B 1 106 ? 7.715 26.875 19.188 1 63.62 106 GLN B C 1
ATOM 4437 O O . GLN B 1 106 ? 7.449 25.922 18.453 1 63.62 106 GLN B O 1
ATOM 4442 N N . LYS B 1 107 ? 8.578 26.609 20.188 1 62.34 107 LYS B N 1
ATOM 4443 C CA . LYS B 1 107 ? 8.648 25.25 20.703 1 62.34 107 LYS B CA 1
ATOM 4444 C C . LYS B 1 107 ? 7.871 25.125 22.016 1 62.34 107 LYS B C 1
ATOM 4446 O O . LYS B 1 107 ? 7.809 26.062 22.797 1 62.34 107 LYS B O 1
ATOM 4451 N N . CYS B 1 108 ? 7.07 24.109 21.969 1 57.72 108 CYS B N 1
ATOM 4452 C CA . CYS B 1 108 ? 6.34 23.781 23.203 1 57.72 108 CYS B CA 1
ATOM 4453 C C . CYS B 1 108 ? 7.289 23.344 24.312 1 57.72 108 CYS B C 1
ATOM 4455 O O . CYS B 1 108 ? 7.98 22.328 24.172 1 57.72 108 CYS B O 1
ATOM 4457 N N . GLN B 1 109 ? 7.898 24.219 25.016 1 59.22 109 GLN B N 1
ATOM 4458 C CA . GLN B 1 109 ? 8.922 23.766 25.953 1 59.22 109 GLN B CA 1
ATOM 4459 C C . GLN B 1 109 ? 8.414 23.859 27.391 1 59.22 109 GLN B C 1
ATOM 4461 O O . GLN B 1 109 ? 7.996 24.922 27.844 1 59.22 109 GLN B O 1
ATOM 4466 N N . PHE B 1 110 ? 7.754 22.891 27.844 1 59.69 110 PHE B N 1
ATOM 4467 C CA . PHE B 1 110 ? 7.566 22.875 29.281 1 59.69 110 PHE B CA 1
ATOM 4468 C C . PHE B 1 110 ? 8.852 22.469 29.984 1 59.69 110 PHE B C 1
ATOM 4470 O O . PHE B 1 110 ? 8.945 22.547 31.219 1 59.69 110 PHE B O 1
ATOM 4477 N N . LYS B 1 111 ? 9.688 21.969 29.094 1 57.44 111 LYS B N 1
ATOM 4478 C CA . LYS B 1 111 ? 11.008 21.703 29.672 1 57.44 111 LYS B CA 1
ATOM 4479 C C . LYS B 1 111 ? 11.898 22.938 29.562 1 57.44 111 LYS B C 1
ATOM 4481 O O . LYS B 1 111 ? 11.656 23.828 28.75 1 57.44 111 LYS B O 1
ATOM 4486 N N . LYS B 1 112 ? 12.875 22.938 30.406 1 53.94 112 LYS B N 1
ATOM 4487 C CA . LYS B 1 112 ? 13.836 24.031 30.516 1 53.94 112 LYS B CA 1
ATOM 4488 C C . LYS B 1 112 ? 14.188 24.594 29.141 1 53.94 112 LYS B C 1
ATOM 4490 O O . LYS B 1 112 ? 14.297 23.844 28.156 1 53.94 112 LYS B O 1
ATOM 4495 N N . GLU B 1 113 ? 14.031 25.891 28.984 1 51.16 113 GLU B N 1
ATOM 4496 C CA . GLU B 1 113 ? 14.164 26.797 27.828 1 51.16 113 GLU B CA 1
ATOM 4497 C C . GLU B 1 113 ? 15.375 26.438 26.984 1 51.16 113 GLU B C 1
ATOM 4499 O O . GLU B 1 113 ? 16.484 26.312 27.516 1 51.16 113 GLU B O 1
ATOM 4504 N N . LEU B 1 114 ? 15.203 25.672 25.875 1 56 114 LEU B N 1
ATOM 4505 C CA . LEU B 1 114 ? 16.344 25.656 24.969 1 56 114 LEU B CA 1
ATOM 4506 C C . LEU B 1 114 ? 16.734 27.062 24.562 1 56 114 LEU B C 1
ATOM 4508 O O . LEU B 1 114 ? 15.875 27.922 24.328 1 56 114 LEU B O 1
ATOM 4512 N N . PRO B 1 115 ? 17.984 27.453 24.844 1 57.84 115 PRO B N 1
ATOM 4513 C CA . PRO B 1 115 ? 18.406 28.781 24.438 1 57.84 115 PRO B CA 1
ATOM 4514 C C . PRO B 1 115 ? 18.016 29.141 23.016 1 57.84 115 PRO B C 1
ATOM 4516 O O . PRO B 1 115 ? 17.938 28.25 22.156 1 57.84 115 PRO B O 1
ATOM 4519 N N . ASN B 1 116 ? 17.453 30.328 22.859 1 65.06 116 ASN B N 1
ATOM 4520 C CA . ASN B 1 116 ? 17.25 30.844 21.516 1 65.06 116 ASN B CA 1
ATOM 4521 C C . ASN B 1 116 ? 18.547 30.781 20.688 1 65.06 116 ASN B C 1
ATOM 4523 O O . ASN B 1 116 ? 19.625 31.094 21.203 1 65.06 116 ASN B O 1
ATOM 4527 N N . VAL B 1 117 ? 18.5 30.125 19.578 1 69.69 117 VAL B N 1
ATOM 4528 C CA . VAL B 1 117 ? 19.656 30.062 18.688 1 69.69 117 VAL B CA 1
ATOM 4529 C C . VAL B 1 117 ? 19.594 31.219 17.688 1 69.69 117 VAL B C 1
ATOM 4531 O O . VAL B 1 117 ? 18.562 31.438 17.047 1 69.69 117 VAL B O 1
ATOM 4534 N N . ASP B 1 118 ? 20.625 32.062 17.812 1 74.94 118 ASP B N 1
ATOM 4535 C CA . ASP B 1 118 ? 20.812 33.062 16.766 1 74.94 118 ASP B CA 1
ATOM 4536 C C . ASP B 1 118 ? 21.641 32.531 15.609 1 74.94 118 ASP B C 1
ATOM 4538 O O . ASP B 1 118 ? 22.719 31.953 15.82 1 74.94 118 ASP B O 1
ATOM 4542 N N . TYR B 1 119 ? 20.953 32.469 14.469 1 72.38 119 TYR B N 1
ATOM 4543 C CA . TYR B 1 119 ? 21.734 31.953 13.344 1 72.38 119 TYR B CA 1
ATOM 4544 C C . TYR B 1 119 ? 21.734 32.938 12.188 1 72.38 119 TYR B C 1
ATOM 4546 O O . TYR B 1 119 ? 20.812 33.719 12.039 1 72.38 119 TYR B O 1
ATOM 4554 N N . ASN B 1 120 ? 22.953 33 11.578 1 75.12 120 ASN B N 1
ATOM 4555 C CA . ASN B 1 120 ? 23.172 33.812 10.383 1 75.12 120 ASN B CA 1
ATOM 4556 C C . ASN B 1 120 ? 23.391 32.938 9.148 1 75.12 120 ASN B C 1
ATOM 4558 O O . ASN B 1 120 ? 23.906 31.812 9.258 1 75.12 120 ASN B O 1
ATOM 4562 N N . LEU B 1 121 ? 22.781 33.438 8.062 1 75.5 121 LEU B N 1
ATOM 4563 C CA . LEU B 1 121 ? 22.984 32.75 6.785 1 75.5 121 LEU B CA 1
ATOM 4564 C C . LEU B 1 121 ? 23.984 33.531 5.922 1 75.5 121 LEU B C 1
ATOM 4566 O O . LEU B 1 121 ? 23.844 34.75 5.738 1 75.5 121 LEU B O 1
ATOM 4570 N N . LEU B 1 122 ? 25.047 32.844 5.508 1 72.5 122 LEU B N 1
ATOM 4571 C CA . LEU B 1 122 ? 25.969 33.406 4.52 1 72.5 122 LEU B CA 1
ATOM 4572 C C . LEU B 1 122 ? 25.703 32.812 3.139 1 72.5 122 LEU B C 1
ATOM 4574 O O . LEU B 1 122 ? 25.938 31.625 2.91 1 72.5 122 LEU B O 1
ATOM 4578 N N . ILE B 1 123 ? 25.031 33.656 2.318 1 70.75 123 ILE B N 1
ATOM 4579 C CA . ILE B 1 123 ? 24.703 33.219 0.968 1 70.75 123 ILE B CA 1
ATOM 4580 C C . ILE B 1 123 ? 25.297 34.188 -0.052 1 70.75 123 ILE B C 1
ATOM 4582 O O . ILE B 1 123 ? 25.203 35.406 0.108 1 70.75 123 ILE B O 1
ATOM 4586 N N . TYR B 1 124 ? 26 33.625 -1.01 1 62.75 124 TYR B N 1
ATOM 4587 C CA . TYR B 1 124 ? 26.5 34.5 -2.076 1 62.75 124 TYR B CA 1
ATOM 4588 C C . TYR B 1 124 ? 25.391 34.812 -3.072 1 62.75 124 TYR B C 1
ATOM 4590 O O . TYR B 1 124 ? 24.875 33.906 -3.738 1 62.75 124 TYR B O 1
ATOM 4598 N N . HIS B 1 125 ? 25.047 35.969 -3.119 1 61.56 125 HIS B N 1
ATOM 4599 C CA . HIS B 1 125 ? 23.891 36.469 -3.863 1 61.56 125 HIS B CA 1
ATOM 4600 C C . HIS B 1 125 ? 24.016 36.156 -5.352 1 61.56 125 HIS B C 1
ATOM 4602 O O . HIS B 1 125 ? 23.031 35.812 -5.996 1 61.56 125 HIS B O 1
ATOM 4608 N N . SER B 1 126 ? 25.172 36.344 -5.805 1 57.91 126 SER B N 1
ATOM 4609 C CA . SER B 1 126 ? 25.312 36.219 -7.25 1 57.91 126 SER B CA 1
ATOM 4610 C C . SER B 1 126 ? 24.969 34.812 -7.723 1 57.91 126 SER B C 1
ATOM 4612 O O . SER B 1 126 ? 24.625 34.594 -8.891 1 57.91 126 SER B O 1
ATOM 4614 N N . ALA B 1 127 ? 24.875 34.031 -6.887 1 60.25 127 ALA B N 1
ATOM 4615 C CA . ALA B 1 127 ? 24.609 32.625 -7.277 1 60.25 127 ALA B CA 1
ATOM 4616 C C . ALA B 1 127 ? 23.109 32.344 -7.316 1 60.25 127 ALA B C 1
ATOM 4618 O O . ALA B 1 127 ? 22.672 31.391 -7.969 1 60.25 127 ALA B O 1
ATOM 4619 N N . TYR B 1 128 ? 22.391 33.281 -6.758 1 67.75 128 TYR B N 1
ATOM 4620 C CA . TYR B 1 128 ? 20.953 33.062 -6.668 1 67.75 128 TYR B CA 1
ATOM 4621 C C . TYR B 1 128 ? 20.172 34.344 -6.941 1 67.75 128 TYR B C 1
ATOM 4623 O O . TYR B 1 128 ? 19.859 35.094 -6.016 1 67.75 128 TYR B O 1
ATOM 4631 N N . PRO B 1 129 ? 20 34.594 -8.211 1 65.12 129 PRO B N 1
ATOM 4632 C CA . PRO B 1 129 ? 19.281 35.812 -8.523 1 65.12 129 PRO B CA 1
ATOM 4633 C C . PRO B 1 129 ? 17.953 35.938 -7.805 1 65.12 129 PRO B C 1
ATOM 4635 O O . PRO B 1 129 ? 17.5 37.062 -7.504 1 65.12 129 PRO B O 1
ATOM 4638 N N . ASP B 1 130 ? 17.359 34.812 -7.465 1 73.88 130 ASP B N 1
ATOM 4639 C CA . ASP B 1 130 ? 16.047 34.844 -6.852 1 73.88 130 ASP B CA 1
ATOM 4640 C C . ASP B 1 130 ? 16.141 34.656 -5.336 1 73.88 130 ASP B C 1
ATOM 4642 O O . ASP B 1 130 ? 15.141 34.312 -4.688 1 73.88 130 ASP B O 1
ATOM 4646 N N . LEU B 1 131 ? 17.312 34.875 -4.84 1 74.38 131 LEU B N 1
ATOM 4647 C CA . LEU B 1 131 ? 17.547 34.656 -3.416 1 74.38 131 LEU B CA 1
ATOM 4648 C C . LEU B 1 131 ? 16.625 35.531 -2.578 1 74.38 131 LEU B C 1
ATOM 4650 O O . LEU B 1 131 ? 16.141 35.125 -1.53 1 74.38 131 LEU B O 1
ATOM 4654 N N . GLU B 1 132 ? 16.438 36.781 -3.062 1 75.5 132 GLU B N 1
ATOM 4655 C CA . GLU B 1 132 ? 15.633 37.75 -2.33 1 75.5 132 GLU B CA 1
ATOM 4656 C C . GLU B 1 132 ? 14.188 37.281 -2.18 1 75.5 132 GLU B C 1
ATOM 4658 O O . GLU B 1 132 ? 13.484 37.688 -1.261 1 75.5 132 GLU B O 1
ATOM 4663 N N . ASP B 1 133 ? 13.836 36.375 -2.953 1 83.75 133 ASP B N 1
ATOM 4664 C CA . ASP B 1 133 ? 12.484 35.844 -2.881 1 83.75 133 ASP B CA 1
ATOM 4665 C C . ASP B 1 133 ? 12.445 34.5 -2.137 1 83.75 133 ASP B C 1
ATOM 4667 O O . ASP B 1 133 ? 11.477 34.188 -1.444 1 83.75 133 ASP B O 1
ATOM 4671 N N . ILE B 1 134 ? 13.461 33.781 -2.193 1 86.19 134 ILE B N 1
ATOM 4672 C CA . ILE B 1 134 ? 13.523 32.438 -1.664 1 86.19 134 ILE B CA 1
ATOM 4673 C C . ILE B 1 134 ? 13.461 32.469 -0.138 1 86.19 134 ILE B C 1
ATOM 4675 O O . ILE B 1 134 ? 12.695 31.719 0.477 1 86.19 134 ILE B O 1
ATOM 4679 N N . ILE B 1 135 ? 14.133 33.344 0.471 1 86.31 135 ILE B N 1
ATOM 4680 C CA . ILE B 1 135 ? 14.281 33.344 1.923 1 86.31 135 ILE B CA 1
ATOM 4681 C C . ILE B 1 135 ? 12.961 33.781 2.572 1 86.31 135 ILE B C 1
ATOM 4683 O O . ILE B 1 135 ? 12.391 33.031 3.373 1 86.31 135 ILE B O 1
ATOM 4687 N N . PRO B 1 136 ? 12.422 34.938 2.141 1 87.94 136 PRO B N 1
ATOM 4688 C CA . PRO B 1 136 ? 11.164 35.344 2.787 1 87.94 136 PRO B CA 1
ATOM 4689 C C . PRO B 1 136 ? 10.023 34.375 2.51 1 87.94 136 PRO B C 1
ATOM 4691 O O . PRO B 1 136 ? 9.203 34.094 3.393 1 87.94 136 PRO B O 1
ATOM 4694 N N . THR B 1 137 ? 9.984 33.844 1.365 1 90.25 137 THR B N 1
ATOM 4695 C CA . THR B 1 137 ? 8.93 32.906 1.01 1 90.25 137 THR B CA 1
ATOM 4696 C C . THR B 1 137 ? 9.047 31.625 1.837 1 90.25 137 THR B C 1
ATOM 4698 O O . THR B 1 137 ? 8.039 31.109 2.324 1 90.25 137 THR B O 1
ATOM 4701 N N . THR B 1 138 ? 10.219 31.156 1.983 1 92.62 138 THR B N 1
ATOM 4702 C CA . THR B 1 138 ? 10.453 29.953 2.771 1 92.62 138 THR B CA 1
ATOM 4703 C C . THR B 1 138 ? 10.164 30.203 4.246 1 92.62 138 THR B C 1
ATOM 4705 O O . THR B 1 138 ? 9.57 29.359 4.922 1 92.62 138 THR B O 1
ATOM 4708 N N . GLN B 1 139 ? 10.547 31.344 4.695 1 91.06 139 GLN B N 1
ATOM 4709 C CA . GLN B 1 139 ? 10.305 31.703 6.09 1 91.06 139 GLN B CA 1
ATOM 4710 C C . GLN B 1 139 ? 8.812 31.781 6.391 1 91.06 139 GLN B C 1
ATOM 4712 O O . GLN B 1 139 ? 8.352 31.266 7.418 1 91.06 139 GLN B O 1
ATOM 4717 N N . ARG B 1 140 ? 8.094 32.406 5.512 1 93.25 140 ARG B N 1
ATOM 4718 C CA . ARG B 1 140 ? 6.652 32.531 5.695 1 93.25 140 ARG B CA 1
ATOM 4719 C C . ARG B 1 140 ? 5.977 31.156 5.695 1 93.25 140 ARG B C 1
ATOM 4721 O O . ARG B 1 140 ? 5.117 30.891 6.535 1 93.25 140 ARG B O 1
ATOM 4728 N N . LEU B 1 141 ? 6.379 30.375 4.82 1 95.44 141 LEU B N 1
ATOM 4729 C CA . LEU B 1 141 ? 5.82 29.031 4.75 1 95.44 141 LEU B CA 1
ATOM 4730 C C . LEU B 1 141 ? 6.148 28.234 6.012 1 95.44 141 LEU B C 1
ATOM 4732 O O . LEU B 1 141 ? 5.266 27.609 6.598 1 95.44 141 LEU B O 1
ATOM 4736 N N . MET B 1 142 ? 7.367 28.281 6.422 1 95.31 142 MET B N 1
ATOM 4737 C CA . MET B 1 142 ? 7.824 27.484 7.555 1 95.31 142 MET B CA 1
ATOM 4738 C C . MET B 1 142 ? 7.215 27.984 8.859 1 95.31 142 MET B C 1
ATOM 4740 O O . MET B 1 142 ? 7.059 27.219 9.812 1 95.31 142 MET B O 1
ATOM 4744 N N . GLN B 1 143 ? 6.887 29.25 8.883 1 94.81 143 GLN B N 1
ATOM 4745 C CA . GLN B 1 143 ? 6.176 29.75 10.055 1 94.81 143 GLN B CA 1
ATOM 4746 C C . GLN B 1 143 ? 4.871 28.984 10.273 1 94.81 143 GLN B C 1
ATOM 4748 O O . GLN B 1 143 ? 4.527 28.641 11.406 1 94.81 143 GLN B O 1
ATOM 4753 N N . TRP B 1 144 ? 4.172 28.734 9.258 1 97.38 144 TRP B N 1
ATOM 4754 C CA . TRP B 1 144 ? 2.9 28.031 9.367 1 97.38 144 TRP B CA 1
ATOM 4755 C C . TRP B 1 144 ? 3.121 26.547 9.602 1 97.38 144 TRP B C 1
ATOM 4757 O O . TRP B 1 144 ? 2.373 25.906 10.344 1 97.38 144 TRP B O 1
ATOM 4767 N N . VAL B 1 145 ? 4.152 25.953 8.961 1 97.5 145 VAL B N 1
ATOM 4768 C CA . VAL B 1 145 ? 4.523 24.578 9.266 1 97.5 145 VAL B CA 1
ATOM 4769 C C . VAL B 1 145 ? 4.824 24.453 10.758 1 97.5 145 VAL B C 1
ATOM 4771 O O . VAL B 1 145 ? 4.324 23.531 11.422 1 97.5 145 VAL B O 1
ATOM 4774 N N . ASN B 1 146 ? 5.562 25.375 11.234 1 95.31 146 ASN B N 1
ATOM 4775 C CA . ASN B 1 146 ? 5.973 25.328 12.641 1 95.31 146 ASN B CA 1
ATOM 4776 C C . ASN B 1 146 ? 4.809 25.641 13.57 1 95.31 146 ASN B C 1
ATOM 4778 O O . ASN B 1 146 ? 4.773 25.156 14.711 1 95.31 146 ASN B O 1
ATOM 4782 N N . THR B 1 147 ? 3.85 26.453 13.125 1 95.56 147 THR B N 1
ATOM 4783 C CA . THR B 1 147 ? 2.633 26.656 13.906 1 95.56 147 THR B CA 1
ATOM 4784 C C . THR B 1 147 ? 1.885 25.344 14.086 1 95.56 147 THR B C 1
ATOM 4786 O O . THR B 1 147 ? 1.449 25.016 15.195 1 95.56 147 THR B O 1
ATOM 4789 N N . ALA B 1 148 ? 1.722 24.609 13.023 1 96.94 148 ALA B N 1
ATOM 4790 C CA . ALA B 1 148 ? 1.097 23.297 13.125 1 96.94 148 ALA B CA 1
ATOM 4791 C C . ALA B 1 148 ? 1.875 22.391 14.078 1 96.94 148 ALA B C 1
ATOM 4793 O O . ALA B 1 148 ? 1.283 21.703 14.914 1 96.94 148 ALA B O 1
ATOM 4794 N N . ARG B 1 149 ? 3.207 22.375 13.977 1 95.75 149 ARG B N 1
ATOM 4795 C CA . ARG B 1 149 ? 4.059 21.562 14.836 1 95.75 149 ARG B CA 1
ATOM 4796 C C . ARG B 1 149 ? 3.875 21.938 16.297 1 95.75 149 ARG B C 1
ATOM 4798 O O . ARG B 1 149 ? 3.842 21.062 17.172 1 95.75 149 ARG B O 1
ATOM 4805 N N . TYR B 1 150 ? 3.809 23.172 16.531 1 93.31 150 TYR B N 1
ATOM 4806 C CA . TYR B 1 150 ? 3.6 23.656 17.891 1 93.31 150 TYR B CA 1
ATOM 4807 C C . TYR B 1 150 ? 2.334 23.047 18.484 1 93.31 150 TYR B C 1
ATOM 4809 O O . TYR B 1 150 ? 2.357 22.531 19.609 1 93.31 150 TYR B O 1
ATOM 4817 N N . LEU B 1 151 ? 1.285 23.141 17.766 1 94.69 151 LEU B N 1
ATOM 4818 C CA . LEU B 1 151 ? 0.017 22.594 18.234 1 94.69 151 LEU B CA 1
ATOM 4819 C C . LEU B 1 151 ? 0.113 21.094 18.453 1 94.69 151 LEU B C 1
ATOM 4821 O O . LEU B 1 151 ? -0.363 20.562 19.453 1 94.69 151 LEU B O 1
ATOM 4825 N N . GLN B 1 152 ? 0.747 20.391 17.547 1 94.31 152 GLN B N 1
ATOM 4826 C CA . GLN B 1 152 ? 0.927 18.938 17.641 1 94.31 152 GLN B CA 1
ATOM 4827 C C . GLN B 1 152 ? 1.682 18.562 18.906 1 94.31 152 GLN B C 1
ATOM 4829 O O . GLN B 1 152 ? 1.433 17.5 19.484 1 94.31 152 GLN B O 1
ATOM 4834 N N . ASP B 1 153 ? 2.566 19.406 19.297 1 91.38 153 ASP B N 1
ATOM 4835 C CA . ASP B 1 153 ? 3.459 19.094 20.406 1 91.38 153 ASP B CA 1
ATOM 4836 C C . ASP B 1 153 ? 2.811 19.438 21.75 1 91.38 153 ASP B C 1
ATOM 4838 O O . ASP B 1 153 ? 3.297 19.031 22.812 1 91.38 153 ASP B O 1
ATOM 4842 N N . MET B 1 154 ? 1.735 20.156 21.734 1 90.94 154 MET B N 1
ATOM 4843 C CA . MET B 1 154 ? 1.111 20.609 22.984 1 90.94 154 MET B CA 1
ATOM 4844 C C . MET B 1 154 ? 0.536 19.422 23.75 1 90.94 154 MET B C 1
ATOM 4846 O O . MET B 1 154 ? -0.062 18.531 23.172 1 90.94 154 MET B O 1
ATOM 4850 N N . PRO B 1 155 ? 0.713 19.422 25.094 1 88.5 155 PRO B N 1
ATOM 4851 C CA . PRO B 1 155 ? 0.078 18.391 25.922 1 88.5 155 PRO B CA 1
ATOM 4852 C C . PRO B 1 155 ? -1.446 18.469 25.891 1 88.5 155 PRO B C 1
ATOM 4854 O O . PRO B 1 155 ? -2.012 19.562 25.828 1 88.5 155 PRO B O 1
ATOM 4857 N N . ALA B 1 156 ? -2.047 17.344 26.062 1 86.88 156 ALA B N 1
ATOM 4858 C CA . ALA B 1 156 ? -3.494 17.234 25.906 1 86.88 156 ALA B CA 1
ATOM 4859 C C . ALA B 1 156 ? -4.23 18.094 26.922 1 86.88 156 ALA B C 1
ATOM 4861 O O . ALA B 1 156 ? -5.297 18.641 26.625 1 86.88 156 ALA B O 1
ATOM 4862 N N . ASN B 1 157 ? -3.66 18.219 28.125 1 89.19 157 ASN B N 1
ATOM 4863 C CA . ASN B 1 157 ? -4.316 19 29.172 1 89.19 157 ASN B CA 1
ATOM 4864 C C . ASN B 1 157 ? -4.191 20.5 28.906 1 89.19 157 ASN B C 1
ATOM 4866 O O . ASN B 1 157 ? -4.938 21.297 29.484 1 89.19 157 ASN B O 1
ATOM 4870 N N . LEU B 1 158 ? -3.301 20.859 27.984 1 90.06 158 LEU B N 1
ATOM 4871 C CA . LEU B 1 158 ? -3.051 22.281 27.719 1 90.06 158 LEU B CA 1
ATOM 4872 C C . LEU B 1 158 ? -3.523 22.656 26.328 1 90.06 158 LEU B C 1
ATOM 4874 O O . LEU B 1 158 ? -3.328 23.797 25.891 1 90.06 158 LEU B O 1
ATOM 4878 N N . MET B 1 159 ? -4.133 21.75 25.719 1 92.56 159 MET B N 1
ATOM 4879 C CA . MET B 1 159 ? -4.664 22.016 24.391 1 92.56 159 MET B CA 1
ATOM 4880 C C . MET B 1 159 ? -5.965 21.25 24.156 1 92.56 159 MET B C 1
ATOM 4882 O O . MET B 1 159 ? -6.023 20.375 23.297 1 92.56 159 MET B O 1
ATOM 4886 N N . THR B 1 160 ? -6.898 21.656 24.906 1 93.88 160 THR B N 1
ATOM 4887 C CA . THR B 1 160 ? -8.25 21.141 24.75 1 93.88 160 THR B CA 1
ATOM 4888 C C . THR B 1 160 ? -8.906 21.703 23.5 1 93.88 160 THR B C 1
ATOM 4890 O O . THR B 1 160 ? -8.383 22.641 22.891 1 93.88 160 THR B O 1
ATOM 4893 N N . PRO B 1 161 ? -10.062 21.156 23.125 1 95.12 161 PRO B N 1
ATOM 4894 C CA . PRO B 1 161 ? -10.727 21.688 21.938 1 95.12 161 PRO B CA 1
ATOM 4895 C C . PRO B 1 161 ? -10.992 23.203 22.031 1 95.12 161 PRO B C 1
ATOM 4897 O O . PRO B 1 161 ? -10.773 23.938 21.062 1 95.12 161 PRO B O 1
ATOM 4900 N N . VAL B 1 162 ? -11.352 23.641 23.156 1 94 162 VAL B N 1
ATOM 4901 C CA . VAL B 1 162 ? -11.656 25.062 23.359 1 94 162 VAL B CA 1
ATOM 4902 C C . VAL B 1 162 ? -10.367 25.875 23.266 1 94 162 VAL B C 1
ATOM 4904 O O . VAL B 1 162 ? -10.352 26.938 22.625 1 94 162 VAL B O 1
ATOM 4907 N N . LEU B 1 163 ? -9.32 25.406 23.875 1 94.38 163 LEU B N 1
ATOM 4908 C CA . LEU B 1 163 ? -8.047 26.125 23.844 1 94.38 163 LEU B CA 1
ATOM 4909 C C . LEU B 1 163 ? -7.477 26.156 22.438 1 94.38 163 LEU B C 1
ATOM 4911 O O . LEU B 1 163 ? -6.887 27.156 22.016 1 94.38 163 LEU B O 1
ATOM 4915 N N . PHE B 1 164 ? -7.652 25.062 21.719 1 96.38 164 PHE B N 1
ATOM 4916 C CA . PHE B 1 164 ? -7.262 25 20.312 1 96.38 164 PHE B CA 1
ATOM 4917 C C . PHE B 1 164 ? -7.992 26.062 19.5 1 96.38 164 PHE B C 1
ATOM 4919 O O . PHE B 1 164 ? -7.375 26.766 18.703 1 96.38 164 PHE B O 1
ATOM 4926 N N . THR B 1 165 ? -9.242 26.156 19.75 1 96.69 165 THR B N 1
ATOM 4927 C CA . THR B 1 165 ? -10.086 27.125 19.062 1 96.69 165 THR B CA 1
ATOM 4928 C C . THR B 1 165 ? -9.633 28.547 19.391 1 96.69 165 THR B C 1
ATOM 4930 O O . THR B 1 165 ? -9.508 29.391 18.5 1 96.69 165 THR B O 1
ATOM 4933 N N . ASN B 1 166 ? -9.344 28.812 20.609 1 96.69 166 ASN B N 1
ATOM 4934 C CA . ASN B 1 166 ? -8.906 30.141 21.031 1 96.69 166 ASN B CA 1
ATOM 4935 C C . ASN B 1 166 ? -7.555 30.5 20.438 1 96.69 166 ASN B C 1
ATOM 4937 O O . ASN B 1 166 ? -7.316 31.656 20.078 1 96.69 166 ASN B O 1
ATOM 4941 N N . PHE B 1 167 ? -6.711 29.562 20.406 1 95.62 167 PHE B N 1
ATOM 4942 C CA . PHE B 1 167 ? -5.406 29.766 19.781 1 95.62 167 PHE B CA 1
ATOM 4943 C C . PHE B 1 167 ? -5.555 30.312 18.375 1 95.62 167 PHE B C 1
ATOM 4945 O O . PHE B 1 167 ? -4.934 31.312 18.016 1 95.62 167 PHE B O 1
ATOM 4952 N N . TRP B 1 168 ? -6.395 29.656 17.594 1 97.5 168 TRP B N 1
ATOM 4953 C CA . TRP B 1 168 ? -6.539 30.047 16.203 1 97.5 168 TRP B CA 1
ATOM 4954 C C . TRP B 1 168 ? -7.293 31.375 16.078 1 97.5 168 TRP B C 1
ATOM 4956 O O . TRP B 1 168 ? -7.004 32.188 15.188 1 97.5 168 TRP B O 1
ATOM 4966 N N . LYS B 1 169 ? -8.258 31.625 16.953 1 96.75 169 LYS B N 1
ATOM 4967 C CA . LYS B 1 169 ? -8.938 32.906 16.984 1 96.75 169 LYS B CA 1
ATOM 4968 C C . LYS B 1 169 ? -7.934 34.062 17.141 1 96.75 169 LYS B C 1
ATOM 4970 O O . LYS B 1 169 ? -8 35.062 16.422 1 96.75 169 LYS B O 1
ATOM 4975 N N . ASP B 1 170 ? -7.047 33.844 18.031 1 96.88 170 ASP B N 1
ATOM 4976 C CA . ASP B 1 170 ? -6.035 34.875 18.312 1 96.88 170 ASP B CA 1
ATOM 4977 C C . ASP B 1 170 ? -5.031 34.969 17.172 1 96.88 170 ASP B C 1
ATOM 4979 O O . ASP B 1 170 ? -4.656 36.062 16.766 1 96.88 170 ASP B O 1
ATOM 4983 N N . LYS B 1 171 ? -4.641 33.812 16.672 1 95.75 171 LYS B N 1
ATOM 4984 C CA . LYS B 1 171 ? -3.605 33.781 15.641 1 95.75 171 LYS B CA 1
ATOM 4985 C C . LYS B 1 171 ? -4.078 34.438 14.352 1 95.75 171 LYS B C 1
ATOM 4987 O O . LYS B 1 171 ? -3.285 35.031 13.633 1 95.75 171 LYS B O 1
ATOM 4992 N N . LEU B 1 172 ? -5.383 34.344 14.055 1 97 172 LEU B N 1
ATOM 4993 C CA . LEU B 1 172 ? -5.879 34.781 12.758 1 97 172 LEU B CA 1
ATOM 4994 C C . LEU B 1 172 ? -6.617 36.094 12.875 1 97 172 LEU B C 1
ATOM 4996 O O . LEU B 1 172 ? -7.148 36.625 11.891 1 97 172 LEU B O 1
ATOM 5000 N N . LYS B 1 173 ? -6.617 36.719 13.992 1 94.5 173 LYS B N 1
ATOM 5001 C CA . LYS B 1 173 ? -7.445 37.875 14.273 1 94.5 173 LYS B CA 1
ATOM 5002 C C . LYS B 1 173 ? -7.086 39.031 13.359 1 94.5 173 LYS B C 1
ATOM 5004 O O . LYS B 1 173 ? -7.945 39.844 13.008 1 94.5 173 LYS B O 1
ATOM 5009 N N . ASN B 1 174 ? -5.82 39.125 12.914 1 92.94 174 ASN B N 1
ATOM 5010 C CA . ASN B 1 174 ? -5.387 40.281 12.133 1 92.94 174 ASN B CA 1
ATOM 5011 C C . ASN B 1 174 ? -5.336 39.969 10.641 1 92.94 174 ASN B C 1
ATOM 5013 O O . ASN B 1 174 ? -4.926 40.781 9.836 1 92.94 174 ASN B O 1
ATOM 5017 N N . MET B 1 175 ? -5.703 38.781 10.328 1 95.31 175 MET B N 1
ATOM 5018 C CA . MET B 1 175 ? -5.746 38.438 8.906 1 95.31 175 MET B CA 1
ATOM 5019 C C . MET B 1 175 ? -7.098 38.812 8.297 1 95.31 175 MET B C 1
ATOM 5021 O O . MET B 1 175 ? -8.031 38 8.336 1 95.31 175 MET B O 1
ATOM 5025 N N . LYS B 1 176 ? -7.203 39.875 7.598 1 89.94 176 LYS B N 1
ATOM 5026 C CA . LYS B 1 176 ? -8.461 40.5 7.191 1 89.94 176 LYS B CA 1
ATOM 5027 C C . LYS B 1 176 ? -9.094 39.75 6.023 1 89.94 176 LYS B C 1
ATOM 5029 O O . LYS B 1 176 ? -10.297 39.875 5.777 1 89.94 176 LYS B O 1
ATOM 5034 N N . ASN B 1 177 ? -8.367 38.969 5.34 1 94.88 177 ASN B N 1
ATOM 5035 C CA . ASN B 1 177 ? -8.906 38.25 4.18 1 94.88 177 ASN B CA 1
ATOM 5036 C C . ASN B 1 177 ? -9.398 36.875 4.543 1 94.88 177 ASN B C 1
ATOM 5038 O O . ASN B 1 177 ? -9.672 36.062 3.662 1 94.88 177 ASN B O 1
ATOM 5042 N N . LEU B 1 178 ? -9.469 36.625 5.781 1 97.75 178 LEU B N 1
ATOM 5043 C CA . LEU B 1 178 ? -10.047 35.375 6.273 1 97.75 178 LEU B CA 1
ATOM 5044 C C . LEU B 1 178 ? -11.336 35.656 7.047 1 97.75 178 LEU B C 1
ATOM 5046 O O . LEU B 1 178 ? -11.438 36.656 7.762 1 97.75 178 LEU B O 1
ATOM 5050 N N . ILE B 1 179 ? -12.273 34.812 6.848 1 97.69 179 ILE B N 1
ATOM 5051 C CA . ILE B 1 179 ? -13.469 34.781 7.684 1 97.69 179 ILE B CA 1
ATOM 5052 C C . ILE B 1 179 ? -13.461 33.5 8.539 1 97.69 179 ILE B C 1
ATOM 5054 O O . ILE B 1 179 ? -13.406 32.406 8.016 1 97.69 179 ILE B O 1
ATOM 5058 N N . MET B 1 180 ? -13.477 33.656 9.828 1 97.94 180 MET B N 1
ATOM 5059 C CA . MET B 1 180 ? -13.492 32.531 10.75 1 97.94 180 MET B CA 1
ATOM 5060 C C . MET B 1 180 ? -14.844 32.406 11.453 1 97.94 180 MET B C 1
ATOM 5062 O O . MET B 1 180 ? -15.367 33.406 11.945 1 97.94 180 MET B O 1
ATOM 5066 N N . LYS B 1 181 ? -15.43 31.281 11.422 1 97.88 181 LYS B N 1
ATOM 5067 C CA . LYS B 1 181 ? -16.641 30.938 12.148 1 97.88 181 LYS B CA 1
ATOM 5068 C C . LYS B 1 181 ? -16.406 29.797 13.133 1 97.88 181 LYS B C 1
ATOM 5070 O O . LYS B 1 181 ? -15.656 28.859 12.828 1 97.88 181 LYS B O 1
ATOM 5075 N N . ILE B 1 182 ? -16.969 29.922 14.32 1 97.56 182 ILE B N 1
ATOM 5076 C CA . ILE B 1 182 ? -16.844 28.906 15.359 1 97.56 182 ILE B CA 1
ATOM 5077 C C . ILE B 1 182 ? -18.219 28.453 15.812 1 97.56 182 ILE B C 1
ATOM 5079 O O . ILE B 1 182 ? -19.094 29.281 16.109 1 97.56 182 ILE B O 1
ATOM 5083 N N . TYR B 1 183 ? -18.422 27.172 15.797 1 97.5 183 TYR B N 1
ATOM 5084 C CA . TYR B 1 183 ? -19.672 26.578 16.266 1 97.5 183 TYR B CA 1
ATOM 5085 C C . TYR B 1 183 ? -19.406 25.625 17.438 1 97.5 183 TYR B C 1
ATOM 5087 O O . TYR B 1 183 ? -18.422 24.891 17.438 1 97.5 183 TYR B O 1
ATOM 5095 N N . GLU B 1 184 ? -20.297 25.688 18.406 1 93.62 184 GLU B N 1
ATOM 5096 C CA . GLU B 1 184 ? -20.156 24.844 19.594 1 93.62 184 GLU B CA 1
ATOM 5097 C C . GLU B 1 184 ? -21.5 24.266 20.031 1 93.62 184 GLU B C 1
ATOM 5099 O O . GLU B 1 184 ? -22.547 24.781 19.672 1 93.62 184 GLU B O 1
ATOM 5104 N N . ASN B 1 185 ? -21.422 23.109 20.734 1 85.25 185 ASN B N 1
ATOM 5105 C CA . ASN B 1 185 ? -22.453 22.359 21.453 1 85.25 185 ASN B CA 1
ATOM 5106 C C . ASN B 1 185 ? -23.828 22.516 20.781 1 85.25 185 ASN B C 1
ATOM 5108 O O . ASN B 1 185 ? -24.125 21.828 19.797 1 85.25 185 ASN B O 1
ATOM 5112 N N . GLN B 1 186 ? -24.625 23.594 21.219 1 89.62 186 GLN B N 1
ATOM 5113 C CA . GLN B 1 186 ? -26 23.719 20.781 1 89.62 186 GLN B CA 1
ATOM 5114 C C . GLN B 1 186 ? -26.078 23.969 19.281 1 89.62 186 GLN B C 1
ATOM 5116 O O . GLN B 1 186 ? -26.938 23.422 18.594 1 89.62 186 GLN B O 1
ATOM 5121 N N . GLU B 1 187 ? -25.172 24.75 18.797 1 96.31 187 GLU B N 1
ATOM 5122 C CA . GLU B 1 187 ? -25.156 25.016 17.359 1 96.31 187 GLU B CA 1
ATOM 5123 C C . GLU B 1 187 ? -24.844 23.766 16.562 1 96.31 187 GLU B C 1
ATOM 5125 O O . GLU B 1 187 ? -25.453 23.516 15.516 1 96.31 187 GLU B O 1
ATOM 5130 N N . LEU B 1 188 ? -23.922 23.016 17.062 1 97.62 188 LEU B N 1
ATOM 5131 C CA . LEU B 1 188 ? -23.562 21.781 16.391 1 97.62 188 LEU B CA 1
ATOM 5132 C C . LEU B 1 188 ? -24.734 20.812 16.359 1 97.62 188 LEU B C 1
ATOM 5134 O O . LEU B 1 188 ? -24.953 20.141 15.352 1 97.62 188 LEU B O 1
ATOM 5138 N N . THR B 1 189 ? -25.5 20.75 17.438 1 96.62 189 THR B N 1
ATOM 5139 C CA . THR B 1 189 ? -26.688 19.906 17.531 1 96.62 189 THR B CA 1
ATOM 5140 C C . THR B 1 189 ? -27.734 20.344 16.5 1 96.62 189 THR B C 1
ATOM 5142 O O . THR B 1 189 ? -28.281 19.5 15.781 1 96.62 189 THR B O 1
ATOM 5145 N N . LYS B 1 190 ? -27.922 21.594 16.406 1 97.44 190 LYS B N 1
ATOM 5146 C CA . LYS B 1 190 ? -28.906 22.141 15.477 1 97.44 190 LYS B CA 1
ATOM 5147 C C . LYS B 1 190 ? -28.5 21.859 14.031 1 97.44 190 LYS B C 1
ATOM 5149 O O . LYS B 1 190 ? -29.359 21.656 13.172 1 97.44 190 LYS B O 1
ATOM 5154 N N . MET B 1 191 ? -27.25 21.797 13.836 1 97.69 191 MET B N 1
ATOM 5155 C CA . MET B 1 191 ? -26.719 21.562 12.492 1 97.69 191 MET B CA 1
ATOM 5156 C C . MET B 1 191 ? -26.734 20.078 12.148 1 97.69 191 MET B C 1
ATOM 5158 O O . MET B 1 191 ? -26.516 19.703 11 1 97.69 191 MET B O 1
ATOM 5162 N N . GLY B 1 192 ? -26.938 19.234 13.062 1 98.12 192 GLY B N 1
ATOM 5163 C CA . GLY B 1 192 ? -27.016 17.812 12.828 1 98.12 192 GLY B CA 1
ATOM 5164 C C . GLY B 1 192 ? -25.656 17.141 12.758 1 98.12 192 GLY B C 1
ATOM 5165 O O . GLY B 1 192 ? -25.5 16.109 12.102 1 98.12 192 GLY B O 1
ATOM 5166 N N . LEU B 1 193 ? -24.641 17.734 13.352 1 98.5 193 LEU B N 1
ATOM 5167 C CA . LEU B 1 193 ? -23.312 17.125 13.383 1 98.5 193 LEU B CA 1
ATOM 5168 C C . LEU B 1 193 ? -23.219 16.109 14.516 1 98.5 193 LEU B C 1
ATOM 5170 O O . LEU B 1 193 ? -22.359 16.234 15.383 1 98.5 193 LEU B O 1
ATOM 5174 N N . ASN B 1 194 ? -24.016 15.078 14.422 1 98.12 194 ASN B N 1
ATOM 5175 C CA . ASN B 1 194 ? -24.266 14.172 15.531 1 98.12 194 ASN B CA 1
ATOM 5176 C C . ASN B 1 194 ? -23.125 13.164 15.703 1 98.12 194 ASN B C 1
ATOM 5178 O O . ASN B 1 194 ? -22.922 12.648 16.797 1 98.12 194 ASN B O 1
ATOM 5182 N N . LEU B 1 195 ? -22.438 12.828 14.633 1 98.44 195 LEU B N 1
ATOM 5183 C CA . LEU B 1 195 ? -21.312 11.93 14.781 1 98.44 195 LEU B CA 1
ATOM 5184 C C . LEU B 1 195 ? -20.203 12.578 15.602 1 98.44 195 LEU B C 1
ATOM 5186 O O . LEU B 1 195 ? -19.594 11.93 16.469 1 98.44 195 LEU B O 1
ATOM 5190 N N . LEU B 1 196 ? -19.938 13.875 15.305 1 98.31 196 LEU B N 1
ATOM 5191 C CA . LEU B 1 196 ? -18.984 14.633 16.125 1 98.31 196 LEU B CA 1
ATOM 5192 C C . LEU B 1 196 ? -19.422 14.664 17.578 1 98.31 196 LEU B C 1
ATOM 5194 O O . LEU B 1 196 ? -18.625 14.414 18.484 1 98.31 196 LEU B O 1
ATOM 5198 N N . LEU B 1 197 ? -20.672 14.93 17.797 1 97.75 197 LEU B N 1
ATOM 5199 C CA . LEU B 1 197 ? -21.203 15.062 19.156 1 97.75 197 LEU B CA 1
ATOM 5200 C C . LEU B 1 197 ? -21.188 13.727 19.875 1 97.75 197 LEU B C 1
ATOM 5202 O O . LEU B 1 197 ? -20.969 13.68 21.094 1 97.75 197 LEU B O 1
ATOM 5206 N N . ALA B 1 198 ? -21.438 12.664 19.172 1 97.12 198 ALA B N 1
ATOM 5207 C CA . ALA B 1 198 ? -21.391 11.328 19.766 1 97.12 198 ALA B CA 1
ATOM 5208 C C . ALA B 1 198 ? -19.984 11.031 20.297 1 97.12 198 ALA B C 1
ATOM 5210 O O . ALA B 1 198 ? -19.844 10.5 21.406 1 97.12 198 ALA B O 1
ATOM 5211 N N . VAL B 1 199 ? -18.969 11.359 19.547 1 97.44 199 VAL B N 1
ATOM 5212 C CA . VAL B 1 199 ? -17.594 11.141 19.984 1 97.44 199 VAL B CA 1
ATOM 5213 C C . VAL B 1 199 ? -17.297 11.992 21.219 1 97.44 199 VAL B C 1
ATOM 5215 O O . VAL B 1 199 ? -16.578 11.555 22.125 1 97.44 199 VAL B O 1
ATOM 5218 N N . ASN B 1 200 ? -17.891 13.125 21.312 1 96.81 200 ASN B N 1
ATOM 5219 C CA . ASN B 1 200 ? -17.594 14.117 22.344 1 96.81 200 ASN B CA 1
ATOM 5220 C C . ASN B 1 200 ? -18.344 13.812 23.641 1 96.81 200 ASN B C 1
ATOM 5222 O O . ASN B 1 200 ? -18.016 14.367 24.688 1 96.81 200 ASN B O 1
ATOM 5226 N N . GLN B 1 201 ? -19.234 12.93 23.625 1 94.88 201 GLN B N 1
ATOM 5227 C CA . GLN B 1 201 ? -20.203 12.758 24.703 1 94.88 201 GLN B CA 1
ATOM 5228 C C . GLN B 1 201 ? -19.516 12.461 26.031 1 94.88 201 GLN B C 1
ATOM 5230 O O . GLN B 1 201 ? -20.031 12.836 27.094 1 94.88 201 GLN B O 1
ATOM 5235 N N . GLY B 1 202 ? -18.391 11.859 25.953 1 93.31 202 GLY B N 1
ATOM 5236 C CA . GLY B 1 202 ? -17.703 11.484 27.188 1 93.31 202 GLY B CA 1
ATOM 5237 C C . GLY B 1 202 ? -16.781 12.562 27.703 1 93.31 202 GLY B C 1
ATOM 5238 O O . GLY B 1 202 ? -16.25 12.461 28.812 1 93.31 202 GLY B O 1
ATOM 5239 N N . SER B 1 203 ? -16.578 13.578 26.984 1 92.81 203 SER B N 1
ATOM 5240 C CA . SER B 1 203 ? -15.625 14.617 27.328 1 92.81 203 SER B CA 1
ATOM 5241 C C . SER B 1 203 ? -16.266 15.703 28.172 1 92.81 203 SER B C 1
ATOM 5243 O O . SER B 1 203 ? -17.453 16.016 28.016 1 92.81 203 SER B O 1
ATOM 5245 N N . SER B 1 204 ? -15.492 16.297 29.047 1 91.94 204 SER B N 1
ATOM 5246 C CA . SER B 1 204 ? -15.93 17.469 29.797 1 91.94 204 SER B CA 1
ATOM 5247 C C . SER B 1 204 ? -15.703 18.75 29 1 91.94 204 SER B C 1
ATOM 5249 O O . SER B 1 204 ? -16.219 19.812 29.359 1 91.94 204 SER B O 1
ATOM 5251 N N . HIS B 1 205 ? -14.984 18.656 27.984 1 92.81 205 HIS B N 1
ATOM 5252 C CA . HIS B 1 205 ? -14.742 19.797 27.094 1 92.81 205 HIS B CA 1
ATOM 5253 C C . HIS B 1 205 ? -15.68 19.781 25.906 1 92.81 205 HIS B C 1
ATOM 5255 O O . HIS B 1 205 ? -15.875 18.734 25.266 1 92.81 205 HIS B O 1
ATOM 5261 N N . ARG B 1 206 ? -16.234 20.844 25.594 1 94.5 206 ARG B N 1
ATOM 5262 C CA . ARG B 1 206 ? -17.203 20.922 24.5 1 94.5 206 ARG B CA 1
ATOM 5263 C C . ARG B 1 206 ? -16.531 20.703 23.156 1 94.5 206 ARG B C 1
ATOM 5265 O O . ARG B 1 206 ? -15.375 21.078 22.969 1 94.5 206 ARG B O 1
ATOM 5272 N N . ALA B 1 207 ? -17.25 20.094 22.219 1 96.06 207 ALA B N 1
ATOM 5273 C CA . ALA B 1 207 ? -16.812 19.969 20.844 1 96.06 207 ALA B CA 1
ATOM 5274 C C . ALA B 1 207 ? -16.906 21.312 20.109 1 96.06 207 ALA B C 1
ATOM 5276 O O . ALA B 1 207 ? -17.703 22.172 20.484 1 96.06 207 ALA B O 1
ATOM 5277 N N . CYS B 1 208 ? -16.062 21.5 19.172 1 97.38 208 CYS B N 1
ATOM 5278 C CA . CYS B 1 208 ? -16.047 22.719 18.359 1 97.38 208 CYS B CA 1
ATOM 5279 C C . CYS B 1 208 ? -15.859 22.406 16.891 1 97.38 208 CYS B C 1
ATOM 5281 O O . CYS B 1 208 ? -15.234 21.391 16.531 1 97.38 208 CYS B O 1
ATOM 5283 N N . MET B 1 209 ? -16.469 23.109 16.062 1 98.19 209 MET B N 1
ATOM 5284 C CA . MET B 1 209 ? -16.156 23.156 14.633 1 98.19 209 MET B CA 1
ATOM 5285 C C . MET B 1 209 ? -15.648 24.547 14.242 1 98.19 209 MET B C 1
ATOM 5287 O O . MET B 1 209 ? -16.281 25.562 14.539 1 98.19 209 MET B O 1
ATOM 5291 N N . ILE B 1 210 ? -14.477 24.609 13.656 1 98.25 210 ILE B N 1
ATOM 5292 C CA . ILE B 1 210 ? -13.914 25.844 13.141 1 98.25 210 ILE B CA 1
ATOM 5293 C C . ILE B 1 210 ? -14.016 25.859 11.617 1 98.25 210 ILE B C 1
ATOM 5295 O O . ILE B 1 210 ? -13.602 24.906 10.953 1 98.25 210 ILE B O 1
ATOM 5299 N N . ILE B 1 211 ? -14.594 26.891 11.078 1 98.44 211 ILE B N 1
ATOM 5300 C CA . ILE B 1 211 ? -14.617 27.156 9.641 1 98.44 211 ILE B CA 1
ATOM 5301 C C . ILE B 1 211 ? -13.773 28.375 9.32 1 98.44 211 ILE B C 1
ATOM 5303 O O . ILE B 1 211 ? -13.914 29.422 9.953 1 98.44 211 ILE B O 1
ATOM 5307 N N . VAL B 1 212 ? -12.859 28.234 8.391 1 98.69 212 VAL B N 1
ATOM 5308 C CA . VAL B 1 212 ? -12.109 29.375 7.879 1 98.69 212 VAL B CA 1
ATOM 5309 C C . VAL B 1 212 ? -12.297 29.484 6.367 1 98.69 212 VAL B C 1
ATOM 5311 O O . VAL B 1 212 ? -12.07 28.5 5.641 1 98.69 212 VAL B O 1
ATOM 5314 N N . GLU B 1 213 ? -12.734 30.609 5.93 1 98.44 213 GLU B N 1
ATOM 5315 C CA . GLU B 1 213 ? -12.945 30.891 4.512 1 98.44 213 GLU B CA 1
ATOM 5316 C C . GLU B 1 213 ? -11.898 31.859 3.967 1 98.44 213 GLU B C 1
ATOM 5318 O O . GLU B 1 213 ? -11.617 32.875 4.582 1 98.44 213 GLU B O 1
ATOM 5323 N N . TYR B 1 214 ? -11.312 31.484 2.879 1 98.19 214 TYR B N 1
ATOM 5324 C CA . TYR B 1 214 ? -10.414 32.344 2.119 1 98.19 214 TYR B CA 1
ATOM 5325 C C . TYR B 1 214 ? -10.906 32.531 0.688 1 98.19 214 TYR B C 1
ATOM 5327 O O . TYR B 1 214 ? -10.961 31.547 -0.081 1 98.19 214 TYR B O 1
ATOM 5335 N N . GLN B 1 215 ? -11.297 33.75 0.359 1 95.94 215 GLN B N 1
ATOM 5336 C CA . GLN B 1 215 ? -11.758 34.094 -0.986 1 95.94 215 GLN B CA 1
ATOM 5337 C C . GLN B 1 215 ? -10.773 35 -1.7 1 95.94 215 GLN B C 1
ATOM 5339 O O . GLN B 1 215 ? -10.969 36.219 -1.758 1 95.94 215 GLN B O 1
ATOM 5344 N N . GLY B 1 216 ? -9.812 34.344 -2.305 1 94.62 216 GLY B N 1
ATOM 5345 C CA . GLY B 1 216 ? -8.75 35.094 -2.965 1 94.62 216 GLY B CA 1
ATOM 5346 C C . GLY B 1 216 ? -9 35.281 -4.445 1 94.62 216 GLY B C 1
ATOM 5347 O O . GLY B 1 216 ? -8.367 36.156 -5.07 1 94.62 216 GLY B O 1
ATOM 5348 N N . ASN B 1 217 ? -9.852 34.469 -4.965 1 92.62 217 ASN B N 1
ATOM 5349 C CA . ASN B 1 217 ? -10.219 34.625 -6.367 1 92.62 217 ASN B CA 1
ATOM 5350 C C . ASN B 1 217 ? -11.398 35.594 -6.535 1 92.62 217 ASN B C 1
ATOM 5352 O O . ASN B 1 217 ? -12.539 35.219 -6.258 1 92.62 217 ASN B O 1
ATOM 5356 N N . LYS B 1 218 ? -11.227 36.625 -7.145 1 90.12 218 LYS B N 1
ATOM 5357 C CA . LYS B 1 218 ? -12.242 37.688 -7.242 1 90.12 218 LYS B CA 1
ATOM 5358 C C . LYS B 1 218 ? -13.195 37.438 -8.406 1 90.12 218 LYS B C 1
ATOM 5360 O O . LYS B 1 218 ? -14.258 38.031 -8.492 1 90.12 218 LYS B O 1
ATOM 5365 N N . THR B 1 219 ? -12.875 36.406 -9.18 1 92.25 219 THR B N 1
ATOM 5366 C CA . THR B 1 219 ? -13.664 36.188 -10.383 1 92.25 219 THR B CA 1
ATOM 5367 C C . THR B 1 219 ? -14.781 35.188 -10.109 1 92.25 219 THR B C 1
ATOM 5369 O O . THR B 1 219 ? -15.672 35 -10.945 1 92.25 219 THR B O 1
ATOM 5372 N N . THR B 1 220 ? -14.781 34.5 -9.047 1 92.19 220 THR B N 1
ATOM 5373 C CA . THR B 1 220 ? -15.805 33.531 -8.719 1 92.19 220 THR B CA 1
ATOM 5374 C C . THR B 1 220 ? -16.031 33.438 -7.207 1 92.19 220 THR B C 1
ATOM 5376 O O . THR B 1 220 ? -15.141 33.812 -6.43 1 92.19 220 THR B O 1
ATOM 5379 N N . SER B 1 221 ? -17.188 33.031 -6.848 1 90.56 221 SER B N 1
ATOM 5380 C CA . SER B 1 221 ? -17.484 32.812 -5.434 1 90.56 221 SER B CA 1
ATOM 5381 C C . SER B 1 221 ? -17.406 31.328 -5.074 1 90.56 221 SER B C 1
ATOM 5383 O O . SER B 1 221 ? -17.531 30.969 -3.902 1 90.56 221 SER B O 1
ATOM 5385 N N . GLU B 1 222 ? -17.203 30.484 -6.09 1 93.69 222 GLU B N 1
ATOM 5386 C CA . GLU B 1 222 ? -17.156 29.047 -5.867 1 93.69 222 GLU B CA 1
ATOM 5387 C C . GLU B 1 222 ? -15.867 28.625 -5.18 1 93.69 222 GLU B C 1
ATOM 5389 O O . GLU B 1 222 ? -14.805 29.188 -5.461 1 93.69 222 GLU B O 1
ATOM 5394 N N . TYR B 1 223 ? -16.016 27.719 -4.27 1 95.19 223 TYR B N 1
ATOM 5395 C CA . TYR B 1 223 ? -14.836 27.203 -3.59 1 95.19 223 TYR B CA 1
ATOM 5396 C C . TYR B 1 223 ? -14.156 26.125 -4.426 1 95.19 223 TYR B C 1
ATOM 5398 O O . TYR B 1 223 ? -14.797 25.156 -4.844 1 95.19 223 TYR B O 1
ATOM 5406 N N . GLN B 1 224 ? -12.914 26.359 -4.609 1 94.81 224 GLN B N 1
ATOM 5407 C CA . GLN B 1 224 ? -12.109 25.406 -5.383 1 94.81 224 GLN B CA 1
ATOM 5408 C C . GLN B 1 224 ? -11.852 24.125 -4.586 1 94.81 224 GLN B C 1
ATOM 5410 O O . GLN B 1 224 ? -12.016 23.031 -5.102 1 94.81 224 GLN B O 1
ATOM 5415 N N . THR B 1 225 ? -11.406 24.297 -3.408 1 97.81 225 THR B N 1
ATOM 5416 C CA . THR B 1 225 ? -11.039 23.156 -2.578 1 97.81 225 THR B CA 1
ATOM 5417 C C . THR B 1 225 ? -11.453 23.375 -1.127 1 97.81 225 THR B C 1
ATOM 5419 O O . THR B 1 225 ? -11.305 24.484 -0.601 1 97.81 225 THR B O 1
ATOM 5422 N N . ALA B 1 226 ? -12.008 22.391 -0.495 1 98.69 226 ALA B N 1
ATOM 5423 C CA . ALA B 1 226 ? -12.203 22.359 0.951 1 98.69 226 ALA B CA 1
ATOM 5424 C C . ALA B 1 226 ? -11.203 21.422 1.624 1 98.69 226 ALA B C 1
ATOM 5426 O O . ALA B 1 226 ? -11.078 20.266 1.24 1 98.69 226 ALA B O 1
ATOM 5427 N N . PHE B 1 227 ? -10.492 22 2.57 1 98.81 227 PHE B N 1
ATOM 5428 C CA . PHE B 1 227 ? -9.68 21.188 3.471 1 98.81 227 PHE B CA 1
ATOM 5429 C C . PHE B 1 227 ? -10.477 20.797 4.715 1 98.81 227 PHE B C 1
ATOM 5431 O O . PHE B 1 227 ? -11.039 21.672 5.387 1 98.81 227 PHE B O 1
ATOM 5438 N N . VAL B 1 228 ? -10.539 19.531 5.031 1 98.88 228 VAL B N 1
ATOM 5439 C CA . VAL B 1 228 ? -11.211 19.078 6.242 1 98.88 228 VAL B CA 1
ATOM 5440 C C . VAL B 1 228 ? -10.219 18.359 7.152 1 98.88 228 VAL B C 1
ATOM 5442 O O . VAL B 1 228 ? -9.516 17.453 6.715 1 98.88 228 VAL B O 1
ATOM 5445 N N . GLY B 1 229 ? -10.094 18.797 8.398 1 98.62 229 GLY B N 1
ATOM 5446 C CA . GLY B 1 229 ? -9.109 18.25 9.312 1 98.62 229 GLY B CA 1
ATOM 5447 C C . GLY B 1 229 ? -9.719 17.672 10.57 1 98.62 229 GLY B C 1
ATOM 5448 O O . GLY B 1 229 ? -10.633 18.25 11.148 1 98.62 229 GLY B O 1
ATOM 5449 N N . LYS B 1 230 ? -9.18 16.531 10.961 1 94.69 230 LYS B N 1
ATOM 5450 C CA . LYS B 1 230 ? -9.523 15.875 12.219 1 94.69 230 LYS B CA 1
ATOM 5451 C C . LYS B 1 230 ? -8.742 16.469 13.383 1 94.69 230 LYS B C 1
ATOM 5453 O O . LYS B 1 230 ? -7.535 16.688 13.273 1 94.69 230 LYS B O 1
ATOM 5458 N N . VAL B 1 231 ? -9.5 16.766 14.508 1 90.19 231 VAL B N 1
ATOM 5459 C CA . VAL B 1 231 ? -8.805 17.047 15.758 1 90.19 231 VAL B CA 1
ATOM 5460 C C . VAL B 1 231 ? -9.406 16.203 16.891 1 90.19 231 VAL B C 1
ATOM 5462 O O . VAL B 1 231 ? -10.539 16.438 17.312 1 90.19 231 VAL B O 1
ATOM 5465 N N . ILE B 1 232 ? -8.703 15.297 17.266 1 93.62 232 ILE B N 1
ATOM 5466 C CA . ILE B 1 232 ? -8.891 14.695 18.578 1 93.62 232 ILE B CA 1
ATOM 5467 C C . ILE B 1 232 ? -7.758 15.133 19.516 1 93.62 232 ILE B C 1
ATOM 5469 O O . ILE B 1 232 ? -6.621 14.672 19.375 1 93.62 232 ILE B O 1
ATOM 5473 N N . THR B 1 233 ? -8.078 15.984 20.359 1 92.5 233 THR B N 1
ATOM 5474 C CA . THR B 1 233 ? -7.023 16.578 21.172 1 92.5 233 THR B CA 1
ATOM 5475 C C . THR B 1 233 ? -6.383 15.516 22.062 1 92.5 233 THR B C 1
ATOM 5477 O O . THR B 1 233 ? -5.195 15.594 22.391 1 92.5 233 THR B O 1
ATOM 5480 N N . PHE B 1 234 ? -7.207 14.57 22.438 1 90.56 234 PHE B N 1
ATOM 5481 C CA . PHE B 1 234 ? -6.703 13.336 23.047 1 90.56 234 PHE B CA 1
ATOM 5482 C C . PHE B 1 234 ? -7.637 12.172 22.75 1 90.56 234 PHE B C 1
ATOM 5484 O O . PHE B 1 234 ? -8.844 12.25 22.984 1 90.56 234 PHE B O 1
ATOM 5491 N N . ASP B 1 235 ? -7.051 11.109 22.297 1 93.81 235 ASP B N 1
ATOM 5492 C CA . ASP B 1 235 ? -7.832 9.945 21.906 1 93.81 235 ASP B CA 1
ATOM 5493 C C . ASP B 1 235 ? -7.598 8.773 22.859 1 93.81 235 ASP B C 1
ATOM 5495 O O . ASP B 1 235 ? -6.629 8.023 22.703 1 93.81 235 ASP B O 1
ATOM 5499 N N . SER B 1 236 ? -8.555 8.562 23.734 1 92.44 236 SER B N 1
ATOM 5500 C CA . SER B 1 236 ? -8.461 7.426 24.641 1 92.44 236 SER B CA 1
ATOM 5501 C C . SER B 1 236 ? -9 6.152 24 1 92.44 236 SER B C 1
ATOM 5503 O O . SER B 1 236 ? -8.766 5.051 24.5 1 92.44 236 SER B O 1
ATOM 5505 N N . GLY B 1 237 ? -9.742 6.305 22.969 1 94.81 237 GLY B N 1
ATOM 5506 C CA . GLY B 1 237 ? -10.453 5.195 22.359 1 94.81 237 GLY B CA 1
ATOM 5507 C C . GLY B 1 237 ? -11.906 5.105 22.781 1 94.81 237 GLY B C 1
ATOM 5508 O O . GLY B 1 237 ? -12.672 4.32 22.219 1 94.81 237 GLY B O 1
ATOM 5509 N N . GLY B 1 238 ? -12.281 5.961 23.75 1 94.31 238 GLY B N 1
ATOM 5510 C CA . GLY B 1 238 ? -13.609 5.797 24.312 1 94.31 238 GLY B CA 1
ATOM 5511 C C . GLY B 1 238 ? -13.789 4.477 25.031 1 94.31 238 GLY B C 1
ATOM 5512 O O . GLY B 1 238 ? -12.898 4.031 25.766 1 94.31 238 GLY B O 1
ATOM 5513 N N . TYR B 1 239 ? -14.945 3.891 24.875 1 92.12 239 TYR B N 1
ATOM 5514 C CA . TYR B 1 239 ? -15.203 2.641 25.578 1 92.12 239 TYR B CA 1
ATOM 5515 C C . TYR B 1 239 ? -14.414 1.491 24.969 1 92.12 239 TYR B C 1
ATOM 5517 O O . TYR B 1 239 ? -14.219 0.453 25.609 1 92.12 239 TYR B O 1
ATOM 5525 N N . CYS B 1 240 ? -14.086 1.599 23.734 1 93.75 240 CYS B N 1
ATOM 5526 C CA . CYS B 1 240 ? -13.031 0.753 23.203 1 93.75 240 CYS B CA 1
ATOM 5527 C C . CYS B 1 240 ? -11.656 1.313 23.547 1 93.75 240 CYS B C 1
ATOM 5529 O O . CYS B 1 240 ? -10.906 1.739 22.656 1 93.75 240 CYS B O 1
ATOM 5531 N N . LEU B 1 241 ? -11.367 1.213 24.766 1 90.19 241 LEU B N 1
ATOM 5532 C CA . LEU B 1 241 ? -10.25 1.916 25.375 1 90.19 241 LEU B CA 1
ATOM 5533 C C . LEU B 1 241 ? -8.922 1.382 24.844 1 90.19 241 LEU B C 1
ATOM 5535 O O . LEU B 1 241 ? -8.719 0.168 24.781 1 90.19 241 LEU B O 1
ATOM 5539 N N . LYS B 1 242 ? -8.078 2.34 24.5 1 89.94 242 LYS B N 1
ATOM 5540 C CA . LYS B 1 242 ? -6.734 1.939 24.109 1 89.94 242 LYS B CA 1
ATOM 5541 C C . LYS B 1 242 ? -5.961 1.379 25.297 1 89.94 242 LYS B C 1
ATOM 5543 O O . LYS B 1 242 ? -6.184 1.786 26.438 1 89.94 242 LYS B O 1
ATOM 5548 N N . SER B 1 243 ? -5.023 0.462 25.047 1 87.19 243 SER B N 1
ATOM 5549 C CA . SER B 1 243 ? -4.082 0.039 26.078 1 87.19 243 SER B CA 1
ATOM 5550 C C . SER B 1 243 ? -3.211 1.202 26.531 1 87.19 243 SER B C 1
ATOM 5552 O O . SER B 1 243 ? -3.203 2.266 25.922 1 87.19 243 SER B O 1
ATOM 5554 N N . SER B 1 244 ? -2.527 1.043 27.656 1 87.44 244 SER B N 1
ATOM 5555 C CA . SER B 1 244 ? -1.644 2.084 28.172 1 87.44 244 SER B CA 1
ATOM 5556 C C . SER B 1 244 ? -0.62 2.508 27.125 1 87.44 244 SER B C 1
ATOM 5558 O O . SER B 1 244 ? -0.38 3.703 26.922 1 87.44 244 SER B O 1
ATOM 5560 N N . SER B 1 245 ? -0.098 1.523 26.453 1 87.31 245 SER B N 1
ATOM 5561 C CA . SER B 1 245 ? 0.89 1.825 25.422 1 87.31 245 SER B CA 1
ATOM 5562 C C . SER B 1 245 ? 0.241 2.484 24.203 1 87.31 245 SER B C 1
ATOM 5564 O O . SER B 1 245 ? 0.863 3.309 23.531 1 87.31 245 SER B O 1
ATOM 5566 N N . GLY B 1 246 ? -0.989 2.164 24 1 88.69 246 GLY B N 1
ATOM 5567 C CA . GLY B 1 246 ? -1.718 2.707 22.859 1 88.69 246 GLY B CA 1
ATOM 5568 C C . GLY B 1 246 ? -2.131 4.152 23.047 1 88.69 246 GLY B C 1
ATOM 5569 O O . GLY B 1 246 ? -2.473 4.84 22.078 1 88.69 246 GLY B O 1
ATOM 5570 N N . GLN B 1 247 ? -2.066 4.625 24.219 1 88.81 247 GLN B N 1
ATOM 5571 C CA . GLN B 1 247 ? -2.461 6 24.516 1 88.81 247 GLN B CA 1
ATOM 5572 C C . GLN B 1 247 ? -1.287 6.957 24.359 1 88.81 247 GLN B C 1
ATOM 5574 O O . GLN B 1 247 ? -1.479 8.172 24.266 1 88.81 247 GLN B O 1
ATOM 5579 N N . LEU B 1 248 ? -0.111 6.363 24.344 1 86.62 248 LEU B N 1
ATOM 5580 C CA . LEU B 1 248 ? 1.067 7.203 24.172 1 86.62 248 LEU B CA 1
ATOM 5581 C C . LEU B 1 248 ? 1.076 7.855 22.797 1 86.62 248 LEU B C 1
ATOM 5583 O O . LEU B 1 248 ? 0.859 7.18 21.781 1 86.62 248 LEU B O 1
ATOM 5587 N N . GLY B 1 249 ? 1.234 9.18 22.734 1 89.56 249 GLY B N 1
ATOM 5588 C CA . GLY B 1 249 ? 1.334 9.906 21.469 1 89.56 249 GLY B CA 1
ATOM 5589 C C . GLY B 1 249 ? -0.014 10.328 20.922 1 89.56 249 GLY B C 1
ATOM 5590 O O . GLY B 1 249 ? -0.084 11.016 19.891 1 89.56 249 GLY B O 1
ATOM 5591 N N . MET B 1 250 ? -1.07 10.047 21.562 1 91.06 250 MET B N 1
ATOM 5592 C CA . MET B 1 250 ? -2.406 10.32 21.047 1 91.06 250 MET B CA 1
ATOM 5593 C C . MET B 1 250 ? -2.686 11.82 21.031 1 91.06 250 MET B C 1
ATOM 5595 O O . MET B 1 250 ? -3.688 12.266 20.469 1 91.06 250 MET B O 1
ATOM 5599 N N . LYS B 1 251 ? -1.779 12.633 21.594 1 88.38 251 LYS B N 1
ATOM 5600 C CA . LYS B 1 251 ? -1.881 14.078 21.406 1 88.38 251 LYS B CA 1
ATOM 5601 C C . LYS B 1 251 ? -1.743 14.461 19.938 1 88.38 251 LYS B C 1
ATOM 5603 O O . LYS B 1 251 ? -2.24 15.508 19.516 1 88.38 251 LYS B O 1
ATOM 5608 N N . PHE B 1 252 ? -1.088 13.656 19.172 1 93.44 252 PHE B N 1
ATOM 5609 C CA . PHE B 1 252 ? -0.857 13.953 17.75 1 93.44 252 PHE B CA 1
ATOM 5610 C C . PHE B 1 252 ? -2.133 13.758 16.953 1 93.44 252 PHE B C 1
ATOM 5612 O O . PHE B 1 252 ? -2.199 14.148 15.781 1 93.44 252 PHE B O 1
ATOM 5619 N N . ASP B 1 253 ? -3.188 13.258 17.578 1 94.62 253 ASP B N 1
ATOM 5620 C CA . ASP B 1 253 ? -4.453 13.016 16.891 1 94.62 253 ASP B CA 1
ATOM 5621 C C . ASP B 1 253 ? -5.172 14.328 16.594 1 94.62 253 ASP B C 1
ATOM 5623 O O . ASP B 1 253 ? -6.223 14.328 15.945 1 94.62 253 ASP B O 1
ATOM 5627 N N . MET B 1 254 ? -4.586 15.438 16.906 1 94.12 254 MET B N 1
ATOM 5628 C CA . MET B 1 254 ? -5.133 16.734 16.547 1 94.12 254 MET B CA 1
ATOM 5629 C C . MET B 1 254 ? -4.504 17.25 15.25 1 94.12 254 MET B C 1
ATOM 5631 O O . MET B 1 254 ? -4.855 18.328 14.766 1 94.12 254 MET B O 1
ATOM 5635 N N . SER B 1 255 ? -3.604 16.547 14.633 1 97.12 255 SER B N 1
ATOM 5636 C CA . SER B 1 255 ? -2.715 17 13.578 1 97.12 255 SER B CA 1
ATOM 5637 C C . SER B 1 255 ? -3.504 17.453 12.352 1 97.12 255 SER B C 1
ATOM 5639 O O . SER B 1 255 ? -3.148 18.438 11.695 1 97.12 255 SER B O 1
ATOM 5641 N N . GLY B 1 256 ? -4.602 16.781 12.039 1 98.06 256 GLY B N 1
ATOM 5642 C CA . GLY B 1 256 ? -5.344 17.094 10.828 1 98.06 256 GLY B CA 1
ATOM 5643 C C . GLY B 1 256 ? -5.801 18.531 10.766 1 98.06 256 GLY B C 1
ATOM 5644 O O . GLY B 1 256 ? -5.52 19.234 9.797 1 98.06 256 GLY B O 1
ATOM 5645 N N . ALA B 1 257 ? -6.387 18.984 11.75 1 96.38 257 ALA B N 1
ATOM 5646 C CA . ALA B 1 257 ? -6.906 20.344 11.789 1 96.38 257 ALA B CA 1
ATOM 5647 C C . ALA B 1 257 ? -5.773 21.359 11.891 1 96.38 257 ALA B C 1
ATOM 5649 O O . ALA B 1 257 ? -5.84 22.438 11.289 1 96.38 257 ALA B O 1
ATOM 5650 N N . ALA B 1 258 ? -4.75 21.062 12.703 1 97.75 258 ALA B N 1
ATOM 5651 C CA . ALA B 1 258 ? -3.59 21.938 12.766 1 97.75 258 ALA B CA 1
ATOM 5652 C C . ALA B 1 258 ? -3.018 22.203 11.375 1 97.75 258 ALA B C 1
ATOM 5654 O O . ALA B 1 258 ? -2.686 23.328 11.031 1 97.75 258 ALA B O 1
ATOM 5655 N N . ILE B 1 259 ? -3.016 21.188 10.609 1 98.75 259 ILE B N 1
ATOM 5656 C CA . ILE B 1 259 ? -2.398 21.219 9.289 1 98.75 259 ILE B CA 1
ATOM 5657 C C . ILE B 1 259 ? -3.281 22 8.32 1 98.75 259 ILE B C 1
ATOM 5659 O O . ILE B 1 259 ? -2.801 22.906 7.625 1 98.75 259 ILE B O 1
ATOM 5663 N N . VAL B 1 260 ? -4.566 21.766 8.273 1 98.81 260 VAL B N 1
ATOM 5664 C CA . VAL B 1 260 ? -5.414 22.391 7.27 1 98.81 260 VAL B CA 1
ATOM 5665 C C . VAL B 1 260 ? -5.586 23.875 7.602 1 98.81 260 VAL B C 1
ATOM 5667 O O . VAL B 1 260 ? -5.645 24.719 6.703 1 98.81 260 VAL B O 1
ATOM 5670 N N . LEU B 1 261 ? -5.633 24.219 8.859 1 98.75 261 LEU B N 1
ATOM 5671 C CA . LEU B 1 261 ? -5.738 25.625 9.25 1 98.75 261 LEU B CA 1
ATOM 5672 C C . LEU B 1 261 ? -4.438 26.359 8.961 1 98.75 261 LEU B C 1
ATOM 5674 O O . LEU B 1 261 ? -4.457 27.516 8.547 1 98.75 261 LEU B O 1
ATOM 5678 N N . ALA B 1 262 ? -3.34 25.688 9.203 1 98.62 262 ALA B N 1
ATOM 5679 C CA . ALA B 1 262 ? -2.059 26.281 8.836 1 98.62 262 ALA B CA 1
ATOM 5680 C C . ALA B 1 262 ? -1.965 26.516 7.332 1 98.62 262 ALA B C 1
ATOM 5682 O O . ALA B 1 262 ? -1.503 27.562 6.879 1 98.62 262 ALA B O 1
ATOM 5683 N N . ALA B 1 263 ? -2.424 25.578 6.566 1 98.62 263 ALA B N 1
ATOM 5684 C CA . ALA B 1 263 ? -2.344 25.656 5.109 1 98.62 263 ALA B CA 1
ATOM 5685 C C . ALA B 1 263 ? -3.178 26.812 4.574 1 98.62 263 ALA B C 1
ATOM 5687 O O . ALA B 1 263 ? -2.701 27.594 3.756 1 98.62 263 ALA B O 1
ATOM 5688 N N . ILE B 1 264 ? -4.383 26.922 5.016 1 98.5 264 ILE B N 1
ATOM 5689 C CA . ILE B 1 264 ? -5.238 27.984 4.504 1 98.5 264 ILE B CA 1
ATOM 5690 C C . ILE B 1 264 ? -4.691 29.344 4.945 1 98.5 264 ILE B C 1
ATOM 5692 O O . ILE B 1 264 ? -4.781 30.328 4.203 1 98.5 264 ILE B O 1
ATOM 5696 N N . SER B 1 265 ? -4.125 29.422 6.129 1 98.5 265 SER B N 1
ATOM 5697 C CA . SER B 1 265 ? -3.512 30.656 6.605 1 98.5 265 SER B CA 1
ATOM 5698 C C . SER B 1 265 ? -2.332 31.062 5.727 1 98.5 265 SER B C 1
ATOM 5700 O O . SER B 1 265 ? -2.172 32.25 5.398 1 98.5 265 SER B O 1
ATOM 5702 N N . ALA B 1 266 ? -1.555 30.094 5.391 1 97.81 266 ALA B N 1
ATOM 5703 C CA . ALA B 1 266 ? -0.429 30.359 4.5 1 97.81 266 ALA B CA 1
ATOM 5704 C C . ALA B 1 266 ? -0.91 30.859 3.143 1 97.81 266 ALA B C 1
ATOM 5706 O O . ALA B 1 266 ? -0.327 31.797 2.58 1 97.81 266 ALA B O 1
ATOM 5707 N N . LEU B 1 267 ? -1.954 30.281 2.623 1 97.12 267 LEU B N 1
ATOM 5708 C CA . LEU B 1 267 ? -2.518 30.688 1.343 1 97.12 267 LEU B CA 1
ATOM 5709 C C . LEU B 1 267 ? -3.023 32.125 1.406 1 97.12 267 LEU B C 1
ATOM 5711 O O . LEU B 1 267 ? -2.789 32.906 0.486 1 97.12 267 LEU B O 1
ATOM 5715 N N . ALA B 1 268 ? -3.672 32.438 2.438 1 97.5 268 ALA B N 1
ATOM 5716 C CA . ALA B 1 268 ? -4.207 33.812 2.623 1 97.5 268 ALA B CA 1
ATOM 5717 C C . ALA B 1 268 ? -3.088 34.812 2.744 1 97.5 268 ALA B C 1
ATOM 5719 O O . ALA B 1 268 ? -3.152 35.906 2.145 1 97.5 268 ALA B O 1
ATOM 5720 N N . GLU B 1 269 ? -2.102 34.469 3.562 1 96.31 269 GLU B N 1
ATOM 5721 C CA . GLU B 1 269 ? -0.964 35.344 3.746 1 96.31 269 GLU B CA 1
ATOM 5722 C C . GLU B 1 269 ? -0.28 35.656 2.414 1 96.31 269 GLU B C 1
ATOM 5724 O O . GLU B 1 269 ? 0.189 36.781 2.189 1 96.31 269 GLU B O 1
ATOM 5729 N N . GLN B 1 270 ? -0.261 34.688 1.569 1 93.69 270 GLN B N 1
ATOM 5730 C CA . GLN B 1 270 ? 0.391 34.844 0.272 1 93.69 270 GLN B CA 1
ATOM 5731 C C . GLN B 1 270 ? -0.574 35.406 -0.768 1 93.69 270 GLN B C 1
ATOM 5733 O O . GLN B 1 270 ? -0.191 35.625 -1.917 1 93.69 270 GLN B O 1
ATOM 5738 N N . GLU B 1 271 ? -1.761 35.562 -0.406 1 94.81 271 GLU B N 1
ATOM 5739 C CA . GLU B 1 271 ? -2.807 36.125 -1.268 1 94.81 271 GLU B CA 1
ATOM 5740 C C . GLU B 1 271 ? -2.941 35.312 -2.553 1 94.81 271 GLU B C 1
ATOM 5742 O O . GLU B 1 271 ? -2.977 35.875 -3.648 1 94.81 271 GLU B O 1
ATOM 5747 N N . VAL B 1 272 ? -2.863 34 -2.42 1 94.88 272 VAL B N 1
ATOM 5748 C CA . VAL B 1 272 ? -3.021 33.125 -3.566 1 94.88 272 VAL B CA 1
ATOM 5749 C C . VAL B 1 272 ? -4.414 33.312 -4.172 1 94.88 272 VAL B C 1
ATOM 5751 O O . VAL B 1 272 ? -5.41 33.344 -3.449 1 94.88 272 VAL B O 1
ATOM 5754 N N . PRO B 1 273 ? -4.562 33.406 -5.496 1 95.06 273 PRO B N 1
ATOM 5755 C CA . PRO B 1 273 ? -5.863 33.625 -6.125 1 95.06 273 PRO B CA 1
ATOM 5756 C C . PRO B 1 273 ? -6.711 32.375 -6.227 1 95.06 273 PRO B C 1
ATOM 5758 O O . PRO B 1 273 ? -6.965 31.875 -7.332 1 95.06 273 PRO B O 1
ATOM 5761 N N . ALA B 1 274 ? -7.207 31.922 -5.113 1 95.88 274 ALA B N 1
ATOM 5762 C CA . ALA B 1 274 ? -8.07 30.75 -5 1 95.88 274 ALA B CA 1
ATOM 5763 C C . ALA B 1 274 ? -9.055 30.906 -3.85 1 95.88 274 ALA B C 1
ATOM 5765 O O . ALA B 1 274 ? -8.805 31.656 -2.902 1 95.88 274 ALA B O 1
ATOM 5766 N N . ASN B 1 275 ? -10.18 30.312 -4.035 1 97.38 275 ASN B N 1
ATOM 5767 C CA . ASN B 1 275 ? -11.148 30.234 -2.947 1 97.38 275 ASN B CA 1
ATOM 5768 C C . ASN B 1 275 ? -11.039 28.906 -2.205 1 97.38 275 ASN B C 1
ATOM 5770 O O . ASN B 1 275 ? -11.328 27.844 -2.77 1 97.38 275 ASN B O 1
ATOM 5774 N N . ILE B 1 276 ? -10.672 28.984 -0.965 1 98.25 276 ILE B N 1
ATOM 5775 C CA . ILE B 1 276 ? -10.398 27.781 -0.18 1 98.25 276 ILE B CA 1
ATOM 5776 C C . ILE B 1 276 ? -11.234 27.812 1.101 1 98.25 276 ILE B C 1
ATOM 5778 O O . ILE B 1 276 ? -11.445 28.859 1.693 1 98.25 276 ILE B O 1
ATOM 5782 N N . LEU B 1 277 ? -11.719 26.656 1.456 1 98.56 277 LEU B N 1
ATOM 5783 C CA . LEU B 1 277 ? -12.43 26.422 2.711 1 98.56 277 LEU B CA 1
ATOM 5784 C C . LEU B 1 277 ? -11.633 25.469 3.607 1 98.56 277 LEU B C 1
ATOM 5786 O O . LEU B 1 277 ? -11.102 24.469 3.137 1 98.56 277 LEU B O 1
ATOM 5790 N N . ALA B 1 278 ? -11.5 25.812 4.883 1 98.81 278 ALA B N 1
ATOM 5791 C CA . ALA B 1 278 ? -10.984 24.859 5.867 1 98.81 278 ALA B CA 1
ATOM 5792 C C . ALA B 1 278 ? -12.031 24.562 6.941 1 98.81 278 ALA B C 1
ATOM 5794 O O . ALA B 1 278 ? -12.672 25.469 7.465 1 98.81 278 ALA B O 1
ATOM 5795 N N . VAL B 1 279 ? -12.266 23.328 7.164 1 98.81 279 VAL B N 1
ATOM 5796 C CA . VAL B 1 279 ? -13.172 22.859 8.203 1 98.81 279 VAL B CA 1
ATOM 5797 C C . VAL B 1 279 ? -12.406 22 9.203 1 98.81 279 VAL B C 1
ATOM 5799 O O . VAL B 1 279 ? -11.82 20.969 8.836 1 98.81 279 VAL B O 1
ATOM 5802 N N . ALA B 1 280 ? -12.367 22.406 10.453 1 98.62 280 ALA B N 1
ATOM 5803 C CA . ALA B 1 280 ? -11.727 21.656 11.531 1 98.62 280 ALA B CA 1
ATOM 5804 C C . ALA B 1 280 ? -12.758 21.109 12.508 1 98.62 280 ALA B C 1
ATOM 5806 O O . ALA B 1 280 ? -13.578 21.859 13.047 1 98.62 280 ALA B O 1
ATOM 5807 N N . MET B 1 281 ? -12.711 19.828 12.711 1 98.06 281 MET B N 1
ATOM 5808 C CA . MET B 1 281 ? -13.641 19.141 13.594 1 98.06 281 MET B CA 1
ATOM 5809 C C . MET B 1 281 ? -12.961 18.75 14.906 1 98.06 281 MET B C 1
ATOM 5811 O O . MET B 1 281 ? -12.141 17.828 14.938 1 98.06 281 MET B O 1
ATOM 5815 N N . LEU B 1 282 ? -13.383 19.375 16.016 1 97.31 282 LEU B N 1
ATOM 5816 C CA . LEU B 1 282 ? -12.602 19.266 17.25 1 97.31 282 LEU B CA 1
ATOM 5817 C C . LEU B 1 282 ? -13.398 18.547 18.344 1 97.31 282 LEU B C 1
ATOM 5819 O O . LEU B 1 282 ? -14.547 18.891 18.594 1 97.31 282 LEU B O 1
ATOM 5823 N N . THR B 1 283 ? -12.773 17.625 18.906 1 96.44 283 THR B N 1
ATOM 5824 C CA . THR B 1 283 ? -13.336 16.953 20.078 1 96.44 283 THR B CA 1
ATOM 5825 C C . THR B 1 283 ? -12.25 16.203 20.844 1 96.44 283 THR B C 1
ATOM 5827 O O . THR B 1 283 ? -11.117 16.094 20.375 1 96.44 283 THR B O 1
ATOM 5830 N N . GLU B 1 284 ? -12.531 15.922 22.031 1 94.69 284 GLU B N 1
ATOM 5831 C CA . GLU B 1 284 ? -11.844 14.883 22.781 1 94.69 284 GLU B CA 1
ATOM 5832 C C . GLU B 1 284 ? -12.617 13.562 22.734 1 94.69 284 GLU B C 1
ATOM 5834 O O . GLU B 1 284 ? -13.844 13.562 22.656 1 94.69 284 GLU B O 1
ATOM 5839 N N . ASN B 1 285 ? -11.891 12.461 22.672 1 95.94 285 ASN B N 1
ATOM 5840 C CA . ASN B 1 285 ? -12.5 11.141 22.812 1 95.94 285 ASN B CA 1
ATOM 5841 C C . ASN B 1 285 ? -12.18 10.523 24.172 1 95.94 285 ASN B C 1
ATOM 5843 O O . ASN B 1 285 ? -11.156 9.859 24.328 1 95.94 285 ASN B O 1
ATOM 5847 N N . ALA B 1 286 ? -13.086 10.742 25.031 1 93.38 286 ALA B N 1
ATOM 5848 C CA . ALA B 1 286 ? -12.891 10.312 26.422 1 93.38 286 ALA B CA 1
ATOM 5849 C C . ALA B 1 286 ? -13.984 9.344 26.844 1 93.38 286 ALA B C 1
ATOM 5851 O O . ALA B 1 286 ? -15.062 9.297 26.25 1 93.38 286 ALA B O 1
ATOM 5852 N N . ILE B 1 287 ? -13.617 8.602 27.859 1 90.81 287 ILE B N 1
ATOM 5853 C CA . ILE B 1 287 ? -14.625 7.754 28.484 1 90.81 287 ILE B CA 1
ATOM 5854 C C . ILE B 1 287 ? -15.375 8.555 29.547 1 90.81 287 ILE B C 1
ATOM 5856 O O . ILE B 1 287 ? -14.961 9.664 29.906 1 90.81 287 ILE B O 1
ATOM 5860 N N . GLY B 1 288 ? -16.531 7.984 29.922 1 87.75 288 GLY B N 1
ATOM 5861 C CA . GLY B 1 288 ? -17.359 8.641 30.938 1 87.75 288 GLY B CA 1
ATOM 5862 C C . GLY B 1 288 ? -18.75 8.055 31.031 1 87.75 288 GLY B C 1
ATOM 5863 O O . GLY B 1 288 ? -19.125 7.188 30.234 1 87.75 288 GLY B O 1
ATOM 5864 N N . GLY B 1 289 ? -19.438 8.531 32.062 1 86.75 289 GLY B N 1
ATOM 5865 C CA . GLY B 1 289 ? -20.781 8.039 32.281 1 86.75 289 GLY B CA 1
ATOM 5866 C C . GLY B 1 289 ? -21.719 8.305 31.141 1 86.75 289 GLY B C 1
ATOM 5867 O O . GLY B 1 289 ? -22.672 7.543 30.906 1 86.75 289 GLY B O 1
ATOM 5868 N N . ASN B 1 290 ? -21.438 9.312 30.359 1 90.88 290 ASN B N 1
ATOM 5869 C CA . ASN B 1 290 ? -22.312 9.688 29.25 1 90.88 290 ASN B CA 1
ATOM 5870 C C . ASN B 1 290 ? -21.703 9.336 27.906 1 90.88 290 ASN B C 1
ATOM 5872 O O . ASN B 1 290 ? -22.281 9.625 26.859 1 90.88 290 ASN B O 1
ATOM 5876 N N . ALA B 1 291 ? -20.562 8.75 27.938 1 93.88 291 ALA B N 1
ATOM 5877 C CA . ALA B 1 291 ? -19.859 8.469 26.688 1 93.88 291 ALA B CA 1
ATOM 5878 C C . ALA B 1 291 ? -20.656 7.516 25.812 1 93.88 291 ALA B C 1
ATOM 5880 O O . ALA B 1 291 ? -21.375 6.652 26.312 1 93.88 291 ALA B O 1
ATOM 5881 N N . ILE B 1 292 ? -20.531 7.734 24.531 1 93.94 292 ILE B N 1
ATOM 5882 C CA . ILE B 1 292 ? -21.219 6.879 23.578 1 93.94 292 ILE B CA 1
ATOM 5883 C C . ILE B 1 292 ? -20.734 5.441 23.719 1 93.94 292 ILE B C 1
ATOM 5885 O O . ILE B 1 292 ? -19.531 5.207 23.938 1 93.94 292 ILE B O 1
ATOM 5889 N N . LEU B 1 293 ? -21.656 4.512 23.672 1 90.62 293 LEU B N 1
ATOM 5890 C CA . LEU B 1 293 ? -21.344 3.09 23.766 1 90.62 293 LEU B CA 1
ATOM 5891 C C . LEU B 1 293 ? -21.312 2.436 22.391 1 90.62 293 LEU B C 1
ATOM 5893 O O . LEU B 1 293 ? -21.922 2.945 21.453 1 90.62 293 LEU B O 1
ATOM 5897 N N . THR B 1 294 ? -20.594 1.364 22.328 1 92.5 294 THR B N 1
ATOM 5898 C CA . THR B 1 294 ? -20.719 0.541 21.125 1 92.5 294 THR B CA 1
ATOM 5899 C C . THR B 1 294 ? -22.156 0.063 20.953 1 92.5 294 THR B C 1
ATOM 5901 O O . THR B 1 294 ? -22.953 0.087 21.891 1 92.5 294 THR B O 1
ATOM 5904 N N . GLU B 1 295 ? -22.531 -0.257 19.672 1 91.06 295 GLU B N 1
ATOM 5905 C CA . GLU B 1 295 ? -23.859 -0.734 19.266 1 91.06 295 GLU B CA 1
ATOM 5906 C C . GLU B 1 295 ? -24.875 0.399 19.281 1 91.06 295 GLU B C 1
ATOM 5908 O O . GLU B 1 295 ? -26.078 0.155 19.219 1 91.06 295 GLU B O 1
ATOM 5913 N N . SER B 1 296 ? -24.406 1.616 19.438 1 94.81 296 SER B N 1
ATOM 5914 C CA . SER B 1 296 ? -25.266 2.789 19.281 1 94.81 296 SER B CA 1
ATOM 5915 C C . SER B 1 296 ? -25.469 3.123 17.812 1 94.81 296 SER B C 1
ATOM 5917 O O . SER B 1 296 ? -24.656 2.77 16.969 1 94.81 296 SER B O 1
ATOM 5919 N N . VAL B 1 297 ? -26.594 3.684 17.516 1 97.62 297 VAL B N 1
ATOM 5920 C CA . VAL B 1 297 ? -26.891 4.176 16.188 1 97.62 297 VAL B CA 1
ATOM 5921 C C . VAL B 1 297 ? -27.062 5.691 16.219 1 97.62 297 VAL B C 1
ATOM 5923 O O . VAL B 1 297 ? -27.844 6.211 17.031 1 97.62 297 VAL B O 1
ATOM 5926 N N . VAL B 1 298 ? -26.344 6.41 15.367 1 98.06 298 VAL B N 1
ATOM 5927 C CA . VAL B 1 298 ? -26.328 7.871 15.359 1 98.06 298 VAL B CA 1
ATOM 5928 C C . VAL B 1 298 ? -26.641 8.383 13.953 1 98.06 298 VAL B C 1
ATOM 5930 O O . VAL B 1 298 ? -26.109 7.855 12.969 1 98.06 298 VAL B O 1
ATOM 5933 N N . LYS B 1 299 ? -27.469 9.359 13.852 1 98.25 299 LYS B N 1
ATOM 5934 C CA . LYS B 1 299 ? -27.75 9.984 12.562 1 98.25 299 LYS B CA 1
ATOM 5935 C C . LYS B 1 299 ? -26.688 11 12.188 1 98.25 299 LYS B C 1
ATOM 5937 O O . LYS B 1 299 ? -26.453 11.961 12.922 1 98.25 299 LYS B O 1
ATOM 5942 N N . SER B 1 300 ? -26.078 10.82 11.07 1 98.44 300 SER B N 1
ATOM 5943 C CA . SER B 1 300 ? -25 11.695 10.609 1 98.44 300 SER B CA 1
ATOM 5944 C C . SER B 1 300 ? -25.562 12.984 10.016 1 98.44 300 SER B C 1
ATOM 5946 O O . SER B 1 300 ? -26.766 13.086 9.758 1 98.44 300 SER B O 1
ATOM 5948 N N . HIS B 1 301 ? -24.672 13.914 9.82 1 98.56 301 HIS B N 1
ATOM 5949 C CA . HIS B 1 301 ? -25.047 15.156 9.148 1 98.56 301 HIS B CA 1
ATOM 5950 C C . HIS B 1 301 ? -25.594 14.883 7.754 1 98.56 301 HIS B C 1
ATOM 5952 O O . HIS B 1 301 ? -26.5 15.578 7.293 1 98.56 301 HIS B O 1
ATOM 5958 N N . ALA B 1 302 ? -25.094 13.891 7.039 1 98.06 302 ALA B N 1
ATOM 5959 C CA . ALA B 1 302 ? -25.5 13.547 5.68 1 98.06 302 ALA B CA 1
ATOM 5960 C C . ALA B 1 302 ? -26.859 12.852 5.68 1 98.06 302 ALA B C 1
ATOM 5962 O O . ALA B 1 302 ? -27.453 12.617 4.621 1 98.06 302 ALA B O 1
ATOM 5963 N N . GLY B 1 303 ? -27.359 12.461 6.816 1 98 303 GLY B N 1
ATOM 5964 C CA . GLY B 1 303 ? -28.672 11.828 6.914 1 98 303 GLY B CA 1
ATOM 5965 C C . GLY B 1 303 ? -28.594 10.328 7.113 1 98 303 GLY B C 1
ATOM 5966 O O . GLY B 1 303 ? -29.562 9.695 7.512 1 98 303 GLY B O 1
ATOM 5967 N N . TRP B 1 304 ? -27.422 9.742 6.934 1 98.25 304 TRP B N 1
ATOM 5968 C CA . TRP B 1 304 ? -27.25 8.305 7.113 1 98.25 304 TRP B CA 1
ATOM 5969 C C . TRP B 1 304 ? -27.203 7.941 8.594 1 98.25 304 TRP B C 1
ATOM 5971 O O . TRP B 1 304 ? -26.609 8.672 9.398 1 98.25 304 TRP B O 1
ATOM 5981 N N . TYR B 1 305 ? -27.781 6.852 8.953 1 98 305 TYR B N 1
ATOM 5982 C CA . TYR B 1 305 ? -27.625 6.277 10.281 1 98 305 TYR B CA 1
ATOM 5983 C C . TYR B 1 305 ? -26.391 5.383 10.352 1 98 305 TYR B C 1
ATOM 5985 O O . TYR B 1 305 ? -26.234 4.465 9.547 1 98 305 TYR B O 1
ATOM 5993 N N . VAL B 1 306 ? -25.531 5.707 11.352 1 98.44 306 VAL B N 1
ATOM 5994 C CA . VAL B 1 306 ? -24.281 4.973 11.5 1 98.44 306 VAL B CA 1
ATOM 5995 C C . VAL B 1 306 ? -24.312 4.168 12.797 1 98.44 306 VAL B C 1
ATOM 5997 O O . VAL B 1 306 ? -24.594 4.711 13.867 1 98.44 306 VAL B O 1
ATOM 6000 N N . GLU B 1 307 ? -24.094 2.889 12.688 1 97.75 307 GLU B N 1
ATOM 6001 C CA . GLU B 1 307 ? -23.828 2.062 13.859 1 97.75 307 GLU B CA 1
ATOM 6002 C C . GLU B 1 307 ? -22.391 2.232 14.344 1 97.75 307 GLU B C 1
ATOM 6004 O O . GLU B 1 307 ? -21.438 2.027 13.57 1 97.75 307 GLU B O 1
ATOM 6009 N N . ILE B 1 308 ? -22.266 2.609 15.594 1 97.44 308 ILE B N 1
ATOM 6010 C CA . ILE B 1 308 ? -20.938 2.707 16.188 1 97.44 308 ILE B CA 1
ATOM 6011 C C . ILE B 1 308 ? -20.578 1.385 16.859 1 97.44 308 ILE B C 1
ATOM 6013 O O . ILE B 1 308 ? -21.016 1.101 17.969 1 97.44 308 ILE B O 1
ATOM 6017 N N . ASN B 1 309 ? -19.734 0.624 16.203 1 96.56 309 ASN B N 1
ATOM 6018 C CA . ASN B 1 309 ? -19.344 -0.661 16.766 1 96.56 309 ASN B CA 1
ATOM 6019 C C . ASN B 1 309 ? -17.938 -0.607 17.359 1 96.56 309 ASN B C 1
ATOM 6021 O O . ASN B 1 309 ? -17.484 -1.557 18 1 96.56 309 ASN B O 1
ATOM 6025 N N . ASN B 1 310 ? -17.203 0.49 17.141 1 97.06 310 ASN B N 1
ATOM 6026 C CA . ASN B 1 310 ? -15.875 0.731 17.703 1 97.06 310 ASN B CA 1
ATOM 6027 C C . ASN B 1 310 ? -15.664 2.209 18.031 1 97.06 310 ASN B C 1
ATOM 6029 O O . ASN B 1 310 ? -15.5 3.025 17.109 1 97.06 310 ASN B O 1
ATOM 6033 N N . THR B 1 311 ? -15.586 2.598 19.234 1 95.81 311 THR B N 1
ATOM 6034 C CA . THR B 1 311 ? -15.469 3.988 19.672 1 95.81 311 THR B CA 1
ATOM 6035 C C . THR B 1 311 ? -14.039 4.492 19.5 1 95.81 311 THR B C 1
ATOM 6037 O O . THR B 1 311 ? -13.781 5.688 19.641 1 95.81 311 THR B O 1
ATOM 6040 N N . ASP B 1 312 ? -13.094 3.562 19.188 1 95.5 312 ASP B N 1
ATOM 6041 C CA . ASP B 1 312 ? -11.719 3.941 18.875 1 95.5 312 ASP B CA 1
ATOM 6042 C C . ASP B 1 312 ? -11.547 4.254 17.391 1 95.5 312 ASP B C 1
ATOM 6044 O O . ASP B 1 312 ? -10.461 4.613 16.953 1 95.5 312 ASP B O 1
ATOM 6048 N N . ALA B 1 313 ? -12.562 4.047 16.641 1 96.62 313 ALA B N 1
ATOM 6049 C CA . ALA B 1 313 ? -12.602 4.504 15.258 1 96.62 313 ALA B CA 1
ATOM 6050 C C . ALA B 1 313 ? -13.352 5.828 15.133 1 96.62 313 ALA B C 1
ATOM 6052 O O . ALA B 1 313 ? -14.242 5.965 14.297 1 96.62 313 ALA B O 1
ATOM 6053 N N . GLU B 1 314 ? -13.008 6.781 15.961 1 95.62 314 GLU B N 1
ATOM 6054 C CA . GLU B 1 314 ? -13.703 8.047 16.141 1 95.62 314 GLU B CA 1
ATOM 6055 C C . GLU B 1 314 ? -13.336 9.047 15.055 1 95.62 314 GLU B C 1
ATOM 6057 O O . GLU B 1 314 ? -14.148 9.898 14.688 1 95.62 314 GLU B O 1
ATOM 6062 N N . GLY B 1 315 ? -12.117 9 14.508 1 97.12 315 GLY B N 1
ATOM 6063 C CA . GLY B 1 315 ? -11.633 9.961 13.531 1 97.12 315 GLY B CA 1
ATOM 6064 C C . GLY B 1 315 ? -12.492 10.016 12.281 1 97.12 315 GLY B C 1
ATOM 6065 O O . GLY B 1 315 ? -12.789 11.102 11.773 1 97.12 315 GLY B O 1
ATOM 6066 N N . ARG B 1 316 ? -12.852 8.805 11.789 1 97.94 316 ARG B N 1
ATOM 6067 C CA . ARG B 1 316 ? -13.641 8.766 10.562 1 97.94 316 ARG B CA 1
ATOM 6068 C C . ARG B 1 316 ? -15.055 9.297 10.812 1 97.94 316 ARG B C 1
ATOM 6070 O O . ARG B 1 316 ? -15.688 9.828 9.898 1 97.94 316 ARG B O 1
ATOM 6077 N N . LEU B 1 317 ? -15.562 9.266 12.047 1 98.25 317 LEU B N 1
ATOM 6078 C CA . LEU B 1 317 ? -16.875 9.812 12.383 1 98.25 317 LEU B CA 1
ATOM 6079 C C . LEU B 1 317 ? -16.859 11.336 12.305 1 98.25 317 LEU B C 1
ATOM 6081 O O . LEU B 1 317 ? -17.75 11.93 11.688 1 98.25 317 LEU B O 1
ATOM 6085 N N . VAL B 1 318 ? -15.844 11.945 12.914 1 98.19 318 VAL B N 1
ATOM 6086 C CA . VAL B 1 318 ? -15.805 13.406 12.922 1 98.19 318 VAL B CA 1
ATOM 6087 C C . VAL B 1 318 ? -15.531 13.922 11.508 1 98.19 318 VAL B C 1
ATOM 6089 O O . VAL B 1 318 ? -16.109 14.93 11.094 1 98.19 318 VAL B O 1
ATOM 6092 N N . LEU B 1 319 ? -14.688 13.219 10.75 1 98.69 319 LEU B N 1
ATOM 6093 C CA . LEU B 1 319 ? -14.422 13.609 9.367 1 98.69 319 LEU B CA 1
ATOM 6094 C C . LEU B 1 319 ? -15.688 13.5 8.523 1 98.69 319 LEU B C 1
ATOM 6096 O O . LEU B 1 319 ? -15.922 14.336 7.648 1 98.69 319 LEU B O 1
ATOM 6100 N N . ALA B 1 320 ? -16.469 12.477 8.742 1 98.69 320 ALA B N 1
ATOM 6101 C CA . ALA B 1 320 ? -17.703 12.273 7.992 1 98.69 320 ALA B CA 1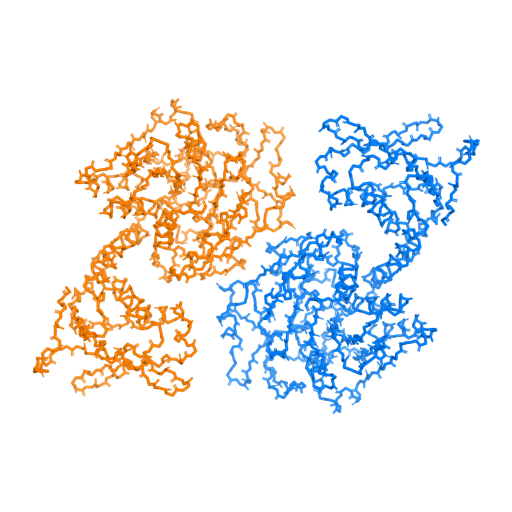
ATOM 6102 C C . ALA B 1 320 ? -18.609 13.492 8.102 1 98.69 320 ALA B C 1
ATOM 6104 O O . ALA B 1 320 ? -19.078 14.016 7.086 1 98.69 320 ALA B O 1
ATOM 6105 N N . ASP B 1 321 ? -18.859 13.938 9.289 1 98.62 321 ASP B N 1
ATOM 6106 C CA . ASP B 1 321 ? -19.688 15.117 9.508 1 98.62 321 ASP B CA 1
ATOM 6107 C C . ASP B 1 321 ? -19.078 16.359 8.867 1 98.62 321 ASP B C 1
ATOM 6109 O O . ASP B 1 321 ? -19.766 17.156 8.25 1 98.62 321 ASP B O 1
ATOM 6113 N N . GLY B 1 322 ? -17.75 16.516 9.039 1 98.75 322 GLY B N 1
ATOM 6114 C CA . GLY B 1 322 ? -17.078 17.656 8.453 1 98.75 322 GLY B CA 1
ATOM 6115 C C . GLY B 1 322 ? -17.156 17.688 6.938 1 98.75 322 GLY B C 1
ATOM 6116 O O . GLY B 1 322 ? -17.406 18.734 6.34 1 98.75 322 GLY B O 1
ATOM 6117 N N . ILE B 1 323 ? -16.922 16.547 6.316 1 98.81 323 ILE B N 1
ATOM 6118 C CA . ILE B 1 323 ? -16.953 16.406 4.863 1 98.81 323 ILE B CA 1
ATOM 6119 C C . ILE B 1 323 ? -18.375 16.672 4.359 1 98.81 323 ILE B C 1
ATOM 6121 O O . ILE B 1 323 ? -18.578 17.391 3.389 1 98.81 323 ILE B O 1
ATOM 6125 N N . SER B 1 324 ? -19.312 16.078 5.031 1 98.69 324 SER B N 1
ATOM 6126 C CA . SER B 1 324 ? -20.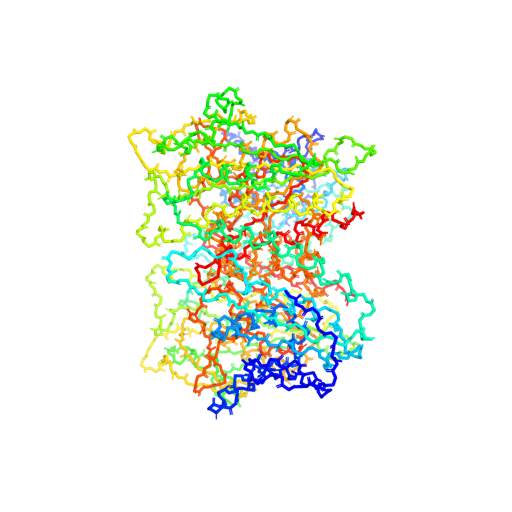703 16.281 4.664 1 98.69 324 SER B CA 1
ATOM 6127 C C . SER B 1 324 ? -21.094 17.766 4.773 1 98.69 324 SER B C 1
ATOM 6129 O O . SER B 1 324 ? -21.75 18.297 3.887 1 98.69 324 SER B O 1
ATOM 6131 N N . TYR B 1 325 ? -20.703 18.375 5.848 1 98.62 325 TYR B N 1
ATOM 6132 C CA . TYR B 1 325 ? -21 19.797 6.039 1 98.62 325 TYR B CA 1
ATOM 6133 C C . TYR B 1 325 ? -20.406 20.625 4.918 1 98.62 325 TYR B C 1
ATOM 6135 O O . TYR B 1 325 ? -21.078 21.484 4.34 1 98.62 325 TYR B O 1
ATOM 6143 N N . ALA B 1 326 ? -19.109 20.438 4.66 1 98.69 326 ALA B N 1
ATOM 6144 C CA . ALA B 1 326 ? -18.438 21.172 3.59 1 98.69 326 ALA B CA 1
ATOM 6145 C C . ALA B 1 326 ? -19.156 20.969 2.256 1 98.69 326 ALA B C 1
ATOM 6147 O O . ALA B 1 326 ? -19.391 21.938 1.521 1 98.69 326 ALA B O 1
ATOM 6148 N N . LYS B 1 327 ? -19.484 19.75 1.948 1 98.38 327 LYS B N 1
ATOM 6149 C CA . LYS B 1 327 ? -20.125 19.375 0.683 1 98.38 327 LYS B CA 1
ATOM 6150 C C . LYS B 1 327 ? -21.484 20.031 0.542 1 98.38 327 LYS B C 1
ATOM 6152 O O . LYS B 1 327 ? -21.781 20.656 -0.482 1 98.38 327 LYS B O 1
ATOM 6157 N N . GLN B 1 328 ? -22.281 19.984 1.568 1 97.81 328 GLN B N 1
ATOM 6158 C CA . GLN B 1 328 ? -23.672 20.438 1.477 1 97.81 328 GLN B CA 1
ATOM 6159 C C . GLN B 1 328 ? -23.766 21.953 1.582 1 97.81 328 GLN B C 1
ATOM 6161 O O . GLN B 1 328 ? -24.594 22.578 0.92 1 97.81 328 GLN B O 1
ATOM 6166 N N . THR B 1 329 ? -22.938 22.531 2.396 1 97.94 329 THR B N 1
ATOM 6167 C CA . THR B 1 329 ? -23.062 23.953 2.689 1 97.94 329 THR B CA 1
ATOM 6168 C C . THR B 1 329 ? -22.297 24.797 1.667 1 97.94 329 THR B C 1
ATOM 6170 O O . THR B 1 329 ? -22.766 25.859 1.263 1 97.94 329 THR B O 1
ATOM 6173 N N . TYR B 1 330 ? -21.125 24.297 1.188 1 97.94 330 TYR B N 1
ATOM 6174 C CA . TYR B 1 330 ? -20.25 25.141 0.4 1 97.94 330 TYR B CA 1
ATOM 6175 C C . TYR B 1 330 ? -20.047 24.578 -1.001 1 97.94 330 TYR B C 1
ATOM 6177 O O . TYR B 1 330 ? -19.578 25.281 -1.902 1 97.94 330 TYR B O 1
ATOM 6185 N N . GLN B 1 331 ? -20.281 23.281 -1.229 1 97.94 331 GLN B N 1
ATOM 6186 C CA . GLN B 1 331 ? -20.203 22.594 -2.518 1 97.94 331 GLN B CA 1
ATOM 6187 C C . GLN B 1 331 ? -18.875 22.859 -3.203 1 97.94 331 GLN B C 1
ATOM 6189 O O . GLN B 1 331 ? -18.828 23.281 -4.359 1 97.94 331 GLN B O 1
ATOM 6194 N N . PRO B 1 332 ? -17.781 22.578 -2.531 1 98.19 332 PRO B N 1
ATOM 6195 C CA . PRO B 1 332 ? -16.469 22.766 -3.168 1 98.19 332 PRO B CA 1
ATOM 6196 C C . PRO B 1 332 ? -16.266 21.812 -4.348 1 98.19 332 PRO B C 1
ATOM 6198 O O . PRO B 1 332 ? -16.859 20.734 -4.402 1 98.19 332 PRO B O 1
ATOM 6201 N N . ALA B 1 333 ? -15.398 22.203 -5.262 1 97.25 333 ALA B N 1
ATOM 6202 C CA . ALA B 1 333 ? -15.086 21.375 -6.418 1 97.25 333 ALA B CA 1
ATOM 6203 C C . ALA B 1 333 ? -14.289 20.141 -6.004 1 97.25 333 ALA B C 1
ATOM 6205 O O . ALA B 1 333 ? -14.352 19.094 -6.664 1 97.25 333 ALA B O 1
ATOM 6206 N N . THR B 1 334 ? -13.492 20.281 -4.961 1 97.75 334 THR B N 1
ATOM 6207 C CA . THR B 1 334 ? -12.641 19.219 -4.445 1 97.75 334 THR B CA 1
ATOM 6208 C C . THR B 1 334 ? -12.617 19.234 -2.92 1 97.75 334 THR B C 1
ATOM 6210 O O . THR B 1 334 ? -12.656 20.312 -2.309 1 97.75 334 THR B O 1
ATOM 6213 N N . ILE B 1 335 ? -12.555 18.078 -2.32 1 98.62 335 ILE B N 1
ATOM 6214 C CA . ILE B 1 335 ? -12.383 17.953 -0.875 1 98.62 335 ILE B CA 1
ATOM 6215 C C . ILE B 1 335 ? -11.117 17.156 -0.563 1 98.62 335 ILE B C 1
ATOM 6217 O O . ILE B 1 335 ? -10.914 16.078 -1.105 1 98.62 335 ILE B O 1
ATOM 6221 N N . ILE B 1 336 ? -10.25 17.688 0.233 1 98.81 336 ILE B N 1
ATOM 6222 C CA . ILE B 1 336 ? -9.078 17 0.757 1 98.81 336 ILE B CA 1
ATOM 6223 C C . ILE B 1 336 ? -9.156 16.922 2.281 1 98.81 336 ILE B C 1
ATOM 6225 O O . ILE B 1 336 ? -9.25 17.953 2.949 1 98.81 336 ILE B O 1
ATOM 6229 N N . ASP B 1 337 ? -9.148 15.773 2.82 1 98.81 337 ASP B N 1
ATOM 6230 C CA . ASP B 1 337 ? -9.156 15.68 4.277 1 98.81 337 ASP B CA 1
ATOM 6231 C C . ASP B 1 337 ? -7.852 15.062 4.789 1 98.81 337 ASP B C 1
ATOM 6233 O O . ASP B 1 337 ? -7.191 14.312 4.07 1 98.81 337 ASP B O 1
ATOM 6237 N N . VAL B 1 338 ? -7.473 15.477 5.988 1 98.81 338 VAL B N 1
ATOM 6238 C CA . VAL B 1 338 ? -6.223 15.07 6.617 1 98.81 338 VAL B CA 1
ATOM 6239 C C . VAL B 1 338 ? -6.5 14.531 8.023 1 98.81 338 VAL B C 1
ATOM 6241 O O . VAL B 1 338 ? -7.246 15.141 8.789 1 98.81 338 VAL B O 1
ATOM 6244 N N . ALA B 1 339 ? -5.926 13.352 8.32 1 98.5 339 ALA B N 1
ATOM 6245 C CA . ALA B 1 339 ? -6.145 12.797 9.656 1 98.5 339 ALA B CA 1
ATOM 6246 C C . ALA B 1 339 ? -5.066 11.781 10.008 1 98.5 339 ALA B C 1
ATOM 6248 O O . ALA B 1 339 ? -4.566 11.062 9.141 1 98.5 339 ALA B O 1
ATOM 6249 N N . THR B 1 340 ? -4.676 11.781 11.258 1 97.44 340 THR B N 1
ATOM 6250 C CA . THR B 1 340 ? -4.098 10.562 11.82 1 97.44 340 THR B CA 1
ATOM 6251 C C . THR B 1 340 ? -5.168 9.492 12 1 97.44 340 THR B C 1
ATOM 6253 O O . THR B 1 340 ? -5.816 9.422 13.039 1 97.44 340 THR B O 1
ATOM 6256 N N . LEU B 1 341 ? -5.301 8.617 11.047 1 95.62 341 LEU B N 1
ATOM 6257 C CA . LEU B 1 341 ? -6.531 7.84 11.031 1 95.62 341 LEU B CA 1
ATOM 6258 C C . LEU B 1 341 ? -6.262 6.387 11.398 1 95.62 341 LEU B C 1
ATOM 6260 O O . LEU B 1 341 ? -6.984 5.805 12.211 1 95.62 341 LEU B O 1
ATOM 6264 N N . THR B 1 342 ? -5.285 5.762 10.766 1 93.75 342 THR B N 1
ATOM 6265 C CA . THR B 1 342 ? -5.27 4.316 10.977 1 93.75 342 THR B CA 1
ATOM 6266 C C . THR B 1 342 ? -3.842 3.82 11.195 1 93.75 342 THR B C 1
ATOM 6268 O O . THR B 1 342 ? -2.93 4.191 10.453 1 93.75 342 THR B O 1
ATOM 6271 N N . GLY B 1 343 ? -3.693 3.01 12.219 1 94.19 343 GLY B N 1
ATOM 6272 C CA . GLY B 1 343 ? -2.445 2.293 12.43 1 94.19 343 GLY B CA 1
ATOM 6273 C C . GLY B 1 343 ? -2.1 1.35 11.289 1 94.19 343 GLY B C 1
ATOM 6274 O O . GLY B 1 343 ? -0.924 1.133 10.992 1 94.19 343 GLY B O 1
ATOM 6275 N N . SER B 1 344 ? -3.076 0.823 10.617 1 94.94 344 SER B N 1
ATOM 6276 C CA . SER B 1 344 ? -2.859 -0.125 9.531 1 94.94 344 SER B CA 1
ATOM 6277 C C . SER B 1 344 ? -2.125 0.529 8.367 1 94.94 344 SER B C 1
ATOM 6279 O O . SER B 1 344 ? -1.294 -0.107 7.715 1 94.94 344 SER B O 1
ATOM 6281 N N . VAL B 1 345 ? -2.434 1.783 8.07 1 96.31 345 VAL B N 1
ATOM 6282 C CA . VAL B 1 345 ? -1.737 2.506 7.012 1 96.31 345 VAL B CA 1
ATOM 6283 C C . VAL B 1 345 ? -0.289 2.758 7.426 1 96.31 345 VAL B C 1
ATOM 6285 O O . VAL B 1 345 ? 0.629 2.611 6.613 1 96.31 345 VAL B O 1
ATOM 6288 N N . LYS B 1 346 ? -0.102 3.123 8.672 1 95.94 346 LYS B N 1
ATOM 6289 C CA . LYS B 1 346 ? 1.256 3.283 9.18 1 95.94 346 LYS B CA 1
ATOM 6290 C C . LYS B 1 346 ? 2.059 1.995 9.031 1 95.94 346 LYS B C 1
ATOM 6292 O O . LYS B 1 346 ? 3.223 2.027 8.625 1 95.94 346 LYS B O 1
ATOM 6297 N N . ASN B 1 347 ? 1.434 0.907 9.344 1 95.56 347 ASN B N 1
ATOM 6298 C CA . ASN B 1 347 ? 2.109 -0.379 9.211 1 95.56 347 ASN B CA 1
ATOM 6299 C C . ASN B 1 347 ? 2.443 -0.686 7.754 1 95.56 347 ASN B C 1
ATOM 6301 O O . ASN B 1 347 ? 3.48 -1.285 7.465 1 95.56 347 ASN B O 1
ATOM 6305 N N . ALA B 1 348 ? 1.625 -0.325 6.879 1 96.56 348 ALA B N 1
ATOM 6306 C CA . ALA B 1 348 ? 1.793 -0.633 5.461 1 96.56 348 ALA B CA 1
ATOM 6307 C C . ALA B 1 348 ? 2.889 0.228 4.84 1 96.56 348 ALA B C 1
ATOM 6309 O O . ALA B 1 348 ? 3.66 -0.247 4.004 1 96.56 348 ALA B O 1
ATOM 6310 N N . LEU B 1 349 ? 2.963 1.556 5.262 1 97.12 349 LEU B N 1
ATOM 6311 C CA . LEU B 1 349 ? 3.803 2.494 4.523 1 97.12 349 LEU B CA 1
ATOM 6312 C C . LEU B 1 349 ? 4.949 3 5.395 1 97.12 349 LEU B C 1
ATOM 6314 O O . LEU B 1 349 ? 5.934 3.537 4.883 1 97.12 349 LEU B O 1
ATOM 6318 N N . GLY B 1 350 ? 4.785 2.914 6.695 1 96.69 350 GLY B N 1
ATOM 6319 C CA . GLY B 1 350 ? 5.836 3.354 7.602 1 96.69 350 GLY B CA 1
ATOM 6320 C C . GLY B 1 350 ? 5.715 4.812 7.992 1 96.69 350 GLY B C 1
ATOM 6321 O O . GLY B 1 350 ? 4.637 5.398 7.902 1 96.69 350 GLY B O 1
ATOM 6322 N N . VAL B 1 351 ? 6.844 5.418 8.445 1 96.75 351 VAL B N 1
ATOM 6323 C CA . VAL B 1 351 ? 6.812 6.715 9.109 1 96.75 351 VAL B CA 1
ATOM 6324 C C . VAL B 1 351 ? 7.238 7.809 8.133 1 96.75 351 VAL B C 1
ATOM 6326 O O . VAL B 1 351 ? 7.199 9 8.461 1 96.75 351 VAL B O 1
ATOM 6329 N N . ASN B 1 352 ? 7.625 7.43 6.883 1 96.44 352 ASN B N 1
ATOM 6330 C CA . ASN B 1 352 ? 8.117 8.414 5.926 1 96.44 352 ASN B CA 1
ATOM 6331 C C . ASN B 1 352 ? 7.027 8.82 4.934 1 96.44 352 ASN B C 1
ATOM 6333 O O . ASN B 1 352 ? 7.09 9.898 4.348 1 96.44 352 ASN B O 1
ATOM 6337 N N . ILE B 1 353 ? 6.07 7.914 4.742 1 98.06 353 ILE B N 1
ATOM 6338 C CA . ILE B 1 353 ? 5.141 8.07 3.631 1 98.06 353 ILE B CA 1
ATOM 6339 C C . ILE B 1 353 ? 3.711 8.164 4.16 1 98.06 353 ILE B C 1
ATOM 6341 O O . ILE B 1 353 ? 3.258 7.293 4.902 1 98.06 353 ILE B O 1
ATOM 6345 N N . SER B 1 354 ? 3.006 9.219 3.799 1 98.62 354 SER B N 1
ATOM 6346 C CA . SER B 1 354 ? 1.59 9.32 4.137 1 98.62 354 SER B CA 1
ATOM 6347 C C . SER B 1 354 ? 0.732 8.5 3.18 1 98.62 354 SER B C 1
ATOM 6349 O O . SER B 1 354 ? 1.048 8.391 1.993 1 98.62 354 SER B O 1
ATOM 6351 N N . GLY B 1 355 ? -0.292 7.914 3.742 1 98.69 355 GLY B N 1
ATOM 6352 C CA . GLY B 1 355 ? -1.24 7.199 2.9 1 98.69 355 GLY B CA 1
ATOM 6353 C C . GLY B 1 355 ? -2.205 8.125 2.178 1 98.69 355 GLY B C 1
ATOM 6354 O O . GLY B 1 355 ? -2.664 9.117 2.742 1 98.69 355 GLY B O 1
ATOM 6355 N N . MET B 1 356 ? -2.508 7.734 0.941 1 98.62 356 MET B N 1
ATOM 6356 C CA . MET B 1 356 ? -3.438 8.508 0.122 1 98.62 356 MET B CA 1
ATOM 6357 C C . MET B 1 356 ? -4.535 7.613 -0.442 1 98.62 356 MET B C 1
ATOM 6359 O O . MET B 1 356 ? -4.258 6.531 -0.966 1 98.62 356 MET B O 1
ATOM 6363 N N . PHE B 1 357 ? -5.754 7.992 -0.248 1 98.75 357 PHE B N 1
ATOM 6364 C CA . PHE B 1 357 ? -6.926 7.375 -0.851 1 98.75 357 PHE B CA 1
ATOM 6365 C C . PHE B 1 357 ? -7.742 8.406 -1.625 1 98.75 357 PHE B C 1
ATOM 6367 O O . PHE B 1 357 ? -7.812 9.57 -1.233 1 98.75 357 PHE B O 1
ATOM 6374 N N . SER B 1 358 ? -8.375 7.977 -2.752 1 98.62 358 SER B N 1
ATOM 6375 C CA . SER B 1 358 ? -9.117 8.945 -3.555 1 98.62 358 SER B CA 1
ATOM 6376 C C . SER B 1 358 ? -10.117 8.25 -4.469 1 98.62 358 SER B C 1
ATOM 6378 O O . SER B 1 358 ? -9.961 7.066 -4.785 1 98.62 358 SER B O 1
ATOM 6380 N N . ASN B 1 359 ? -11.133 8.938 -4.844 1 97.19 359 ASN B N 1
ATOM 6381 C CA . ASN B 1 359 ? -12.062 8.492 -5.875 1 97.19 359 ASN B CA 1
ATOM 6382 C C . ASN B 1 359 ? -11.758 9.148 -7.223 1 97.19 359 ASN B C 1
ATOM 6384 O O . ASN B 1 359 ? -12.562 9.062 -8.148 1 97.19 359 ASN B O 1
ATOM 6388 N N . ASN B 1 360 ? -10.594 9.859 -7.27 1 97.44 360 ASN B N 1
ATOM 6389 C CA . ASN B 1 360 ? -10.25 10.641 -8.453 1 97.44 360 ASN B CA 1
ATOM 6390 C C . ASN B 1 360 ? -8.781 10.477 -8.828 1 97.44 360 ASN B C 1
ATOM 6392 O O . ASN B 1 360 ? -7.902 11.031 -8.172 1 97.44 360 ASN B O 1
ATOM 6396 N N . GLU B 1 361 ? -8.484 9.852 -9.938 1 95.12 361 GLU B N 1
ATOM 6397 C CA . GLU B 1 361 ? -7.129 9.516 -10.359 1 95.12 361 GLU B CA 1
ATOM 6398 C C . GLU B 1 361 ? -6.324 10.766 -10.688 1 95.12 361 GLU B C 1
ATOM 6400 O O . GLU B 1 361 ? -5.117 10.82 -10.445 1 95.12 361 GLU B O 1
ATOM 6405 N N . LYS B 1 362 ? -6.98 11.703 -11.312 1 95.38 362 LYS B N 1
ATOM 6406 C CA . LYS B 1 362 ? -6.301 12.945 -11.664 1 95.38 362 LYS B CA 1
ATOM 6407 C C . LYS B 1 362 ? -5.801 13.664 -10.414 1 95.38 362 LYS B C 1
ATOM 6409 O O . LYS B 1 362 ? -4.688 14.195 -10.391 1 95.38 362 LYS B O 1
ATOM 6414 N N . LEU B 1 363 ? -6.621 13.703 -9.375 1 96.31 363 LEU B N 1
ATOM 6415 C CA . LEU B 1 363 ? -6.227 14.305 -8.102 1 96.31 363 LEU B CA 1
ATOM 6416 C C . LEU B 1 363 ? -5.02 13.586 -7.516 1 96.31 363 LEU B C 1
ATOM 6418 O O . LEU B 1 363 ? -4.102 14.227 -6.996 1 96.31 363 LEU B O 1
ATOM 6422 N N . VAL B 1 364 ? -5.016 12.266 -7.613 1 97 364 VAL B N 1
ATOM 6423 C CA . VAL B 1 364 ? -3.92 11.445 -7.105 1 97 364 VAL B CA 1
ATOM 6424 C C . VAL B 1 364 ? -2.625 11.805 -7.828 1 97 364 VAL B C 1
ATOM 6426 O O . VAL B 1 364 ? -1.595 12.039 -7.191 1 97 364 VAL B O 1
ATOM 6429 N N . LYS B 1 365 ? -2.684 11.859 -9.102 1 95.56 365 LYS B N 1
ATOM 6430 C CA . LYS B 1 365 ? -1.508 12.156 -9.922 1 95.56 365 LYS B CA 1
ATOM 6431 C C . LYS B 1 365 ? -0.958 13.547 -9.609 1 95.56 365 LYS B C 1
ATOM 6433 O O . LYS B 1 365 ? 0.247 13.719 -9.414 1 95.56 365 LYS B O 1
ATOM 6438 N N . ASN B 1 366 ? -1.831 14.5 -9.562 1 95.94 366 ASN B N 1
ATOM 6439 C CA . ASN B 1 366 ? -1.417 15.875 -9.328 1 95.94 366 ASN B CA 1
ATOM 6440 C C . ASN B 1 366 ? -0.831 16.062 -7.93 1 95.94 366 ASN B C 1
ATOM 6442 O O . ASN B 1 366 ? 0.195 16.719 -7.762 1 95.94 366 ASN B O 1
ATOM 6446 N N . PHE B 1 367 ? -1.491 15.461 -6.973 1 97.62 367 PHE B N 1
ATOM 6447 C CA . PHE B 1 367 ? -1 15.617 -5.609 1 97.62 367 PHE B CA 1
ATOM 6448 C C . PHE B 1 367 ? 0.328 14.891 -5.422 1 97.62 367 PHE B C 1
ATOM 6450 O O . PHE B 1 367 ? 1.211 15.375 -4.711 1 97.62 367 PHE B O 1
ATOM 6457 N N . THR B 1 368 ? 0.489 13.734 -6.023 1 96.81 368 THR B N 1
ATOM 6458 C CA . THR B 1 368 ? 1.749 13 -5.973 1 96.81 368 THR B CA 1
ATOM 6459 C C . THR B 1 368 ? 2.887 13.836 -6.547 1 96.81 368 THR B C 1
ATOM 6461 O O . THR B 1 368 ? 3.979 13.883 -5.977 1 96.81 368 THR B O 1
ATOM 6464 N N . LYS B 1 369 ? 2.604 14.477 -7.652 1 95.25 369 LYS B N 1
ATOM 6465 C CA . LYS B 1 369 ? 3.607 15.328 -8.281 1 95.25 369 LYS B CA 1
ATOM 6466 C C . LYS B 1 369 ? 4.027 16.469 -7.348 1 95.25 369 LYS B C 1
ATOM 6468 O O . LYS B 1 369 ? 5.215 16.766 -7.223 1 95.25 369 LYS B O 1
ATOM 6473 N N . VAL B 1 370 ? 3.107 17.047 -6.695 1 96.25 370 VAL B N 1
ATOM 6474 C CA . VAL B 1 370 ? 3.361 18.156 -5.785 1 96.25 370 VAL B CA 1
ATOM 6475 C C . VAL B 1 370 ? 4.23 17.688 -4.625 1 96.25 370 VAL B C 1
ATOM 6477 O O . VAL B 1 370 ? 5.18 18.375 -4.234 1 96.25 370 VAL B O 1
ATOM 6480 N N . THR B 1 371 ? 3.943 16.531 -4.094 1 96.94 371 THR B N 1
ATOM 6481 C CA . THR B 1 371 ? 4.617 16.062 -2.885 1 96.94 371 THR B CA 1
ATOM 6482 C C . THR B 1 371 ? 6.055 15.664 -3.189 1 96.94 371 THR B C 1
ATOM 6484 O O . THR B 1 371 ? 6.902 15.641 -2.295 1 96.94 371 THR B O 1
ATOM 6487 N N . LYS B 1 372 ? 6.336 15.359 -4.438 1 93.5 372 LYS B N 1
ATOM 6488 C CA . LYS B 1 372 ? 7.723 15.117 -4.828 1 93.5 372 LYS B CA 1
ATOM 6489 C C . LYS B 1 372 ? 8.57 16.375 -4.645 1 93.5 372 LYS B C 1
ATOM 6491 O O . LYS B 1 372 ? 9.719 16.297 -4.199 1 93.5 372 LYS B O 1
ATOM 6496 N N . ASN B 1 373 ? 7.941 17.484 -4.93 1 90.88 373 ASN B N 1
ATOM 6497 C CA . ASN B 1 373 ? 8.648 18.75 -4.844 1 90.88 373 ASN B CA 1
ATOM 6498 C C . ASN B 1 373 ? 8.719 19.25 -3.406 1 90.88 373 ASN B C 1
ATOM 6500 O O . ASN B 1 373 ? 9.688 19.922 -3.023 1 90.88 373 ASN B O 1
ATOM 6504 N N . THR B 1 374 ? 7.723 18.953 -2.652 1 95.62 374 THR B N 1
ATOM 6505 C CA . THR B 1 374 ? 7.68 19.438 -1.28 1 95.62 374 THR B CA 1
ATOM 6506 C C . THR B 1 374 ? 8.383 18.469 -0.335 1 95.62 374 THR B C 1
ATOM 6508 O O . THR B 1 374 ? 8.539 18.766 0.854 1 95.62 374 THR B O 1
ATOM 6511 N N . LEU B 1 375 ? 8.797 17.344 -0.831 1 96 375 LEU B N 1
ATOM 6512 C CA . LEU B 1 375 ?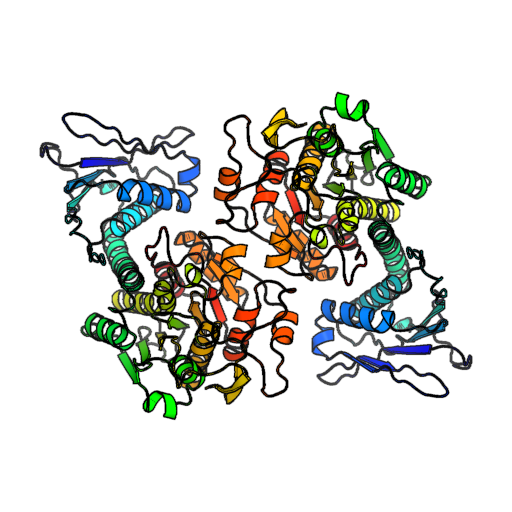 9.516 16.312 -0.087 1 96 375 LEU B CA 1
ATOM 6513 C C . LEU B 1 375 ? 8.656 15.75 1.041 1 96 375 LEU B C 1
ATOM 6515 O O . LEU B 1 375 ? 9.133 15.602 2.172 1 96 375 LEU B O 1
ATOM 6519 N N . GLU B 1 376 ? 7.391 15.625 0.818 1 97.75 376 GLU B N 1
ATOM 6520 C CA . GLU B 1 376 ? 6.41 14.992 1.695 1 97.75 376 GLU B CA 1
ATOM 6521 C C . GLU B 1 376 ? 5.734 13.805 1.007 1 97.75 376 GLU B C 1
ATOM 6523 O O . GLU B 1 376 ? 4.555 13.875 0.66 1 97.75 376 GLU B O 1
ATOM 6528 N N . PRO B 1 377 ? 6.477 12.711 0.931 1 97 377 PRO B N 1
ATOM 6529 C CA . PRO B 1 377 ? 6.039 11.594 0.099 1 97 377 PRO B CA 1
ATOM 6530 C C . PRO B 1 377 ? 4.672 11.047 0.51 1 97 377 PRO B C 1
ATOM 6532 O O . PRO B 1 377 ? 4.367 10.977 1.703 1 97 377 PRO B O 1
ATOM 6535 N N . VAL B 1 378 ? 3.859 10.703 -0.497 1 98.5 378 VAL B N 1
ATOM 6536 C CA . VAL B 1 378 ? 2.57 10.039 -0.343 1 98.5 378 VAL B CA 1
ATOM 6537 C C . VAL B 1 378 ? 2.535 8.773 -1.202 1 98.5 378 VAL B C 1
ATOM 6539 O O . VAL B 1 378 ? 3.316 8.641 -2.146 1 98.5 378 VAL B O 1
ATOM 6542 N N . TRP B 1 379 ? 1.762 7.863 -0.83 1 98.31 379 TRP B N 1
ATOM 6543 C CA . TRP B 1 379 ? 1.547 6.676 -1.65 1 98.31 379 TRP B CA 1
ATOM 6544 C C . TRP B 1 379 ? 0.062 6.34 -1.745 1 98.31 379 TRP B C 1
ATOM 6546 O O . TRP B 1 379 ? -0.647 6.344 -0.736 1 98.31 379 TRP B O 1
ATOM 6556 N N . TRP B 1 380 ? -0.396 6.09 -3.014 1 98.19 380 TRP B N 1
ATOM 6557 C CA . TRP B 1 380 ? -1.796 5.773 -3.279 1 98.19 380 TRP B CA 1
ATOM 6558 C C . TRP B 1 380 ? -2.105 4.324 -2.906 1 98.19 380 TRP B C 1
ATOM 6560 O O . TRP B 1 380 ? -1.412 3.404 -3.344 1 98.19 380 TRP B O 1
ATOM 6570 N N . LEU B 1 381 ? -3.086 4.09 -2.076 1 98.25 381 LEU B N 1
ATOM 6571 C CA . LEU B 1 381 ? -3.545 2.766 -1.668 1 98.25 381 LEU B CA 1
ATOM 6572 C C . LEU B 1 381 ? -4.969 2.51 -2.156 1 98.25 381 LEU B C 1
ATOM 6574 O O . LEU B 1 381 ? -5.742 3.449 -2.35 1 98.25 381 LEU B O 1
ATOM 6578 N N . PRO B 1 382 ? -5.359 1.252 -2.311 1 96 382 PRO B N 1
ATOM 6579 C CA . PRO B 1 382 ? -6.652 0.937 -2.916 1 96 382 PRO B CA 1
ATOM 6580 C C . PRO B 1 382 ? -7.785 0.881 -1.892 1 96 382 PRO B C 1
ATOM 6582 O O . PRO B 1 382 ? -7.562 0.501 -0.74 1 96 382 PRO B O 1
ATOM 6585 N N . ILE B 1 383 ? -8.961 1.26 -2.326 1 96.81 383 ILE B N 1
ATOM 6586 C CA . ILE B 1 383 ? -10.219 0.929 -1.67 1 96.81 383 ILE B CA 1
ATOM 6587 C C . ILE B 1 383 ? -10.953 -0.144 -2.473 1 96.81 383 ILE B C 1
ATOM 6589 O O . ILE B 1 383 ? -11.297 0.069 -3.639 1 96.81 383 ILE B O 1
ATOM 6593 N N . GLN B 1 384 ? -11.148 -1.208 -1.849 1 94.44 384 GLN B N 1
ATOM 6594 C CA . GLN B 1 384 ? -11.797 -2.326 -2.529 1 94.44 384 GLN B CA 1
ATOM 6595 C C . GLN B 1 384 ? -13.289 -2.373 -2.223 1 94.44 384 GLN B C 1
ATOM 6597 O O . GLN B 1 384 ? -13.734 -1.831 -1.208 1 94.44 384 GLN B O 1
ATOM 6602 N N . LEU B 1 385 ? -14.062 -3.033 -3.139 1 92.62 385 LEU B N 1
ATOM 6603 C CA . LEU B 1 385 ? -15.492 -3.191 -2.92 1 92.62 385 LEU B CA 1
ATOM 6604 C C . LEU B 1 385 ? -15.766 -3.873 -1.583 1 92.62 385 LEU B C 1
ATOM 6606 O O . LEU B 1 385 ? -16.703 -3.506 -0.875 1 92.62 385 LEU B O 1
ATOM 6610 N N . GLU B 1 386 ? -14.961 -4.797 -1.264 1 93.44 386 GLU B N 1
ATOM 6611 C CA . GLU B 1 386 ? -15.133 -5.559 -0.029 1 93.44 386 GLU B CA 1
ATOM 6612 C C . GLU B 1 386 ? -14.922 -4.672 1.197 1 93.44 386 GLU B C 1
ATOM 6614 O O . GLU B 1 386 ? -15.453 -4.957 2.271 1 93.44 386 GLU B O 1
ATOM 6619 N N . ASN B 1 387 ? -14.141 -3.59 1.068 1 96.19 387 ASN B N 1
ATOM 6620 C CA . ASN B 1 387 ? -14.008 -2.648 2.176 1 96.19 387 ASN B CA 1
ATOM 6621 C C . ASN B 1 387 ? -15.344 -1.991 2.518 1 96.19 387 ASN B C 1
ATOM 6623 O O . ASN B 1 387 ? -15.641 -1.754 3.689 1 96.19 387 ASN B O 1
ATOM 6627 N N . TYR B 1 388 ? -16.141 -1.677 1.508 1 95.19 388 TYR B N 1
ATOM 6628 C CA . TYR B 1 388 ? -17.484 -1.144 1.743 1 95.19 388 TYR B CA 1
ATOM 6629 C C . TYR B 1 388 ? -18.391 -2.201 2.355 1 95.19 388 TYR B C 1
ATOM 6631 O O . TYR B 1 388 ? -19.141 -1.92 3.299 1 95.19 388 TYR B O 1
ATOM 6639 N N . ASP B 1 389 ? -18.266 -3.443 1.813 1 93.62 389 ASP B N 1
ATOM 6640 C CA . ASP B 1 389 ? -19.094 -4.547 2.311 1 93.62 389 ASP B CA 1
ATOM 6641 C C . ASP B 1 389 ? -18.812 -4.812 3.789 1 93.62 389 ASP B C 1
ATOM 6643 O O . ASP B 1 389 ? -19.719 -5.18 4.539 1 93.62 389 ASP B O 1
ATOM 6647 N N . ASN B 1 390 ? -17.609 -4.633 4.172 1 95.25 390 ASN B N 1
ATOM 6648 C CA . ASN B 1 390 ? -17.188 -4.863 5.551 1 95.25 390 ASN B CA 1
ATOM 6649 C C . ASN B 1 390 ? -17.859 -3.891 6.516 1 95.25 390 ASN B C 1
ATOM 6651 O O . ASN B 1 390 ? -17.844 -4.102 7.73 1 95.25 390 ASN B O 1
ATOM 6655 N N . LEU B 1 391 ? -18.484 -2.828 6 1 96.38 391 LEU B N 1
ATOM 6656 C CA . LEU B 1 391 ? -19.125 -1.818 6.84 1 96.38 391 LEU B CA 1
ATOM 6657 C C . LEU B 1 391 ? -20.625 -2.064 6.945 1 96.38 391 LEU B C 1
ATOM 6659 O O . LEU B 1 391 ? -21.359 -1.241 7.504 1 96.38 391 LEU B O 1
ATOM 6663 N N . THR B 1 392 ? -21.094 -3.178 6.48 1 94.38 392 THR B N 1
ATOM 6664 C CA . THR B 1 392 ? -22.516 -3.492 6.523 1 94.38 392 THR B CA 1
ATOM 6665 C C . THR B 1 392 ? -23 -3.576 7.965 1 94.38 392 THR B C 1
ATOM 6667 O O . THR B 1 392 ? -22.312 -4.113 8.836 1 94.38 392 THR B O 1
ATOM 6670 N N . SER B 1 393 ? -24.141 -2.998 8.234 1 93.88 393 SER B N 1
ATOM 6671 C CA . SER B 1 393 ? -24.797 -3.029 9.531 1 93.88 393 SER B CA 1
ATOM 6672 C C . SER B 1 393 ? -26.203 -3.627 9.422 1 93.88 393 SER B C 1
ATOM 6674 O O . SER B 1 393 ? -26.875 -3.463 8.406 1 93.88 393 SER B O 1
ATOM 6676 N N . GLU B 1 394 ? -26.703 -4.297 10.422 1 92.12 394 GLU B N 1
ATOM 6677 C CA . GLU B 1 394 ? -28.062 -4.859 10.469 1 92.12 394 GLU B CA 1
ATOM 6678 C C . GLU B 1 394 ? -29.047 -3.867 11.055 1 92.12 394 GLU B C 1
ATOM 6680 O O . GLU B 1 394 ? -30.266 -4.039 10.914 1 92.12 394 GLU B O 1
ATOM 6685 N N . ILE B 1 395 ? -28.578 -2.836 11.656 1 94.25 395 ILE B N 1
ATOM 6686 C CA . ILE B 1 395 ? -29.484 -1.991 12.422 1 94.25 395 ILE B CA 1
ATOM 6687 C C . ILE B 1 395 ? -29.359 -0.542 11.953 1 94.25 395 ILE B C 1
ATOM 6689 O O . ILE B 1 395 ? -30.094 0.333 12.422 1 94.25 395 ILE B O 1
ATOM 6693 N N . ALA B 1 396 ? -28.406 -0.226 11.141 1 96.5 396 ALA B N 1
ATOM 6694 C CA . ALA B 1 396 ? -28.172 1.104 10.578 1 96.5 396 ALA B CA 1
ATOM 6695 C C . ALA B 1 396 ? -27.797 1.019 9.109 1 96.5 396 ALA B C 1
ATOM 6697 O O . ALA B 1 396 ? -27.734 -0.073 8.531 1 96.5 396 ALA B O 1
ATOM 6698 N N . ASP B 1 397 ? -27.578 2.137 8.461 1 97.06 397 ASP B N 1
ATOM 6699 C CA . ASP B 1 397 ? -27.141 2.111 7.062 1 97.06 397 ASP B CA 1
ATOM 6700 C C . ASP B 1 397 ? -25.781 1.427 6.918 1 97.06 397 ASP B C 1
ATOM 6702 O O . ASP B 1 397 ? -25.578 0.653 5.98 1 97.06 397 ASP B O 1
ATOM 6706 N N . PHE B 1 398 ? -24.828 1.721 7.785 1 96.56 398 PHE B N 1
ATOM 6707 C CA . PHE B 1 398 ? -23.547 1.036 7.875 1 96.56 398 PHE B CA 1
ATOM 6708 C C . PHE B 1 398 ? -22.906 1.276 9.234 1 96.56 398 PHE B C 1
ATOM 6710 O O . PHE B 1 398 ? -23.406 2.059 10.039 1 96.56 398 PHE B O 1
ATOM 6717 N N . LYS B 1 399 ? -21.844 0.549 9.508 1 97.38 399 LYS B N 1
ATOM 6718 C CA . LYS B 1 399 ? -21.109 0.72 10.758 1 97.38 399 LYS B CA 1
ATOM 6719 C C . LYS B 1 399 ? -19.781 1.431 10.523 1 97.38 399 LYS B C 1
ATOM 6721 O O . LYS B 1 399 ? -19.297 1.489 9.398 1 97.38 399 LYS B O 1
ATOM 6726 N N . ASN B 1 400 ? -19.188 1.951 11.633 1 97.25 400 ASN B N 1
ATOM 6727 C CA . ASN B 1 400 ? -18.062 2.854 11.461 1 97.25 400 ASN B CA 1
ATOM 6728 C C . ASN B 1 400 ? -16.734 2.088 11.359 1 97.25 400 ASN B C 1
ATOM 6730 O O . ASN B 1 400 ? -15.727 2.643 10.93 1 97.25 400 ASN B O 1
ATOM 6734 N N . ALA B 1 401 ? -16.781 0.786 11.766 1 96.44 401 ALA B N 1
ATOM 6735 C CA . ALA B 1 401 ? -15.523 0.034 11.734 1 96.44 401 ALA B CA 1
ATOM 6736 C C . ALA B 1 401 ? -15.742 -1.381 11.211 1 96.44 401 ALA B C 1
ATOM 6738 O O . ALA B 1 401 ? -16.75 -2.014 11.523 1 96.44 401 ALA B O 1
ATOM 6739 N N . ALA B 1 402 ? -14.773 -1.83 10.414 1 94.31 402 ALA B N 1
ATOM 6740 C CA . ALA B 1 402 ? -14.797 -3.203 9.914 1 94.31 402 ALA B CA 1
ATOM 6741 C C . ALA B 1 402 ? -14.219 -4.168 10.945 1 94.31 402 ALA B C 1
ATOM 6743 O O . ALA B 1 402 ? -13.266 -3.836 11.648 1 94.31 402 ALA B O 1
ATOM 6744 N N . THR B 1 403 ? -14.781 -5.297 11.008 1 89.19 403 THR B N 1
ATOM 6745 C CA . THR B 1 403 ? -14.242 -6.352 11.859 1 89.19 403 THR B CA 1
ATOM 6746 C C . THR B 1 403 ? -13.383 -7.316 11.047 1 89.19 403 THR B C 1
ATOM 6748 O O . THR B 1 403 ? -12.445 -7.918 11.57 1 89.19 403 THR B O 1
ATOM 6751 N N . ASN B 1 404 ? -13.719 -7.391 9.781 1 87.25 404 ASN B N 1
ATOM 6752 C CA . ASN B 1 404 ? -12.938 -8.195 8.844 1 87.25 404 ASN B CA 1
ATOM 6753 C C . ASN B 1 404 ? -11.773 -7.406 8.258 1 87.25 404 ASN B C 1
ATOM 6755 O O . ASN B 1 404 ? -11.984 -6.375 7.613 1 87.25 404 ASN B O 1
ATOM 6759 N N . ARG B 1 405 ? -10.547 -7.922 8.414 1 86.94 405 ARG B N 1
ATOM 6760 C CA . ARG B 1 405 ? -9.367 -7.195 7.953 1 86.94 405 ARG B CA 1
ATOM 6761 C C . ARG B 1 405 ? -8.742 -7.871 6.742 1 86.94 405 ARG B C 1
ATOM 6763 O O . ARG B 1 405 ? -7.617 -7.547 6.355 1 86.94 405 ARG B O 1
ATOM 6770 N N . GLU B 1 406 ? -9.438 -8.68 6.105 1 90.88 406 GLU B N 1
ATOM 6771 C CA . GLU B 1 406 ? -8.883 -9.539 5.059 1 90.88 406 GLU B CA 1
ATOM 6772 C C . GLU B 1 406 ? -8.742 -8.781 3.744 1 90.88 406 GLU B C 1
ATOM 6774 O O . GLU B 1 406 ? -8.18 -9.305 2.777 1 90.88 406 GLU B O 1
ATOM 6779 N N . TYR B 1 407 ? -9.141 -7.551 3.697 1 93 407 TYR B N 1
ATOM 6780 C CA . TYR B 1 407 ? -9.164 -6.875 2.402 1 93 407 TYR B CA 1
ATOM 6781 C C . TYR B 1 407 ? -8.336 -5.594 2.445 1 93 407 TYR B C 1
ATOM 6783 O O . TYR B 1 407 ? -8.664 -4.621 1.762 1 93 407 TYR B O 1
ATOM 6791 N N . GLY B 1 408 ? -7.336 -5.602 3.316 1 93.56 408 GLY B N 1
ATOM 6792 C CA . GLY B 1 408 ? -6.344 -4.539 3.289 1 93.56 408 GLY B CA 1
ATOM 6793 C C . GLY B 1 408 ? -6.723 -3.348 4.148 1 93.56 408 GLY B C 1
ATOM 6794 O O . GLY B 1 408 ? -7.527 -3.473 5.074 1 93.56 408 GLY B O 1
ATOM 6795 N N . VAL B 1 409 ? -6.125 -2.18 3.805 1 96.5 409 VAL B N 1
ATOM 6796 C CA . VAL B 1 409 ? -6.129 -1.069 4.754 1 96.5 409 VAL B CA 1
ATOM 6797 C C . VAL B 1 409 ? -7.145 -0.016 4.312 1 96.5 409 VAL B C 1
ATOM 6799 O O . VAL B 1 409 ? -7.105 1.124 4.777 1 96.5 409 VAL B O 1
ATOM 6802 N N . GLY B 1 410 ? -8.062 -0.317 3.457 1 97.44 410 GLY B N 1
ATOM 6803 C CA . GLY B 1 410 ? -8.93 0.675 2.842 1 97.44 410 GLY B CA 1
ATOM 6804 C C . GLY B 1 410 ? -10.227 0.888 3.602 1 97.44 410 GLY B C 1
ATOM 6805 O O . GLY B 1 410 ? -11.062 1.696 3.197 1 97.44 410 GLY B O 1
ATOM 6806 N N . ASN B 1 411 ? -10.453 0.277 4.789 1 97.06 411 ASN B N 1
ATOM 6807 C CA . ASN B 1 411 ? -11.742 0.308 5.473 1 97.06 411 ASN B CA 1
ATOM 6808 C C . ASN B 1 411 ? -12.094 1.716 5.945 1 97.06 411 ASN B C 1
ATOM 6810 O O . ASN B 1 411 ? -13.219 2.186 5.742 1 97.06 411 ASN B O 1
ATOM 6814 N N . GLY B 1 412 ? -11.141 2.369 6.645 1 97.62 412 GLY B N 1
ATOM 6815 C CA . GLY B 1 412 ? -11.398 3.73 7.086 1 97.62 412 GLY B CA 1
ATOM 6816 C C . GLY B 1 412 ? -11.711 4.68 5.945 1 97.62 412 GLY B C 1
ATOM 6817 O O . GLY B 1 412 ? -12.641 5.477 6.031 1 97.62 412 GLY B O 1
ATOM 6818 N N . ALA B 1 413 ? -10.969 4.562 4.906 1 98.31 413 ALA B N 1
ATOM 6819 C CA . ALA B 1 413 ? -11.164 5.402 3.729 1 98.31 413 ALA B CA 1
ATOM 6820 C C . ALA B 1 413 ? -12.5 5.113 3.062 1 98.31 413 ALA B C 1
ATOM 6822 O O . ALA B 1 413 ? -13.156 6.02 2.547 1 98.31 413 ALA B O 1
ATOM 6823 N N . ALA B 1 414 ? -12.852 3.812 3.016 1 98 414 ALA B N 1
ATOM 6824 C CA . ALA B 1 414 ? -14.156 3.445 2.459 1 98 414 ALA B CA 1
ATOM 6825 C C . ALA B 1 414 ? -15.289 4.16 3.193 1 98 414 ALA B C 1
ATOM 6827 O O . ALA B 1 414 ? -16.203 4.695 2.564 1 98 414 ALA B O 1
ATOM 6828 N N . PHE B 1 415 ? -15.195 4.18 4.488 1 98.44 415 PHE B N 1
ATOM 6829 C CA . PHE B 1 415 ? -16.203 4.844 5.301 1 98.44 415 PHE B CA 1
ATOM 6830 C C . PHE B 1 415 ? -16.297 6.324 4.949 1 98.44 415 PHE B C 1
ATOM 6832 O O . PHE B 1 415 ? -17.391 6.836 4.672 1 98.44 415 PHE B O 1
ATOM 6839 N N . ILE B 1 416 ? -15.164 7.039 4.926 1 98.5 416 ILE B N 1
ATOM 6840 C CA . ILE B 1 416 ? -15.102 8.477 4.691 1 98.5 416 ILE B CA 1
ATOM 6841 C C . ILE B 1 416 ? -15.578 8.789 3.273 1 98.5 416 ILE B C 1
ATOM 6843 O O . ILE B 1 416 ? -16.281 9.773 3.051 1 98.5 416 ILE B O 1
ATOM 6847 N N . SER B 1 417 ? -15.211 7.953 2.334 1 98.38 417 SER B N 1
ATOM 6848 C CA . SER B 1 417 ? -15.516 8.195 0.927 1 98.38 417 SER B CA 1
ATOM 6849 C C . SER B 1 417 ? -17.016 8.25 0.688 1 98.38 417 SER B C 1
ATOM 6851 O O . SER B 1 417 ? -17.484 8.961 -0.209 1 98.38 417 SER B O 1
ATOM 6853 N N . LYS B 1 418 ? -17.781 7.559 1.467 1 97.75 418 LYS B N 1
ATOM 6854 C CA . LYS B 1 418 ? -19.234 7.582 1.335 1 97.75 418 LYS B CA 1
ATOM 6855 C C . LYS B 1 418 ? -19.781 8.992 1.528 1 97.75 418 LYS B C 1
ATOM 6857 O O . LYS B 1 418 ? -20.75 9.391 0.865 1 97.75 418 LYS B O 1
ATOM 6862 N N . PHE B 1 419 ? -19.172 9.703 2.363 1 98.5 419 PHE B N 1
ATOM 6863 C CA . PHE B 1 419 ? -19.672 11.039 2.691 1 98.5 419 PHE B CA 1
ATOM 6864 C C . PHE B 1 419 ? -19.188 12.062 1.665 1 98.5 419 PHE B C 1
ATOM 6866 O O . PHE B 1 419 ? -19.812 13.109 1.492 1 98.5 419 PHE B O 1
ATOM 6873 N N . ALA B 1 420 ? -18.094 11.789 1.012 1 97.94 420 ALA B N 1
ATOM 6874 C CA . ALA B 1 420 ? -17.641 12.625 -0.093 1 97.94 420 ALA B CA 1
ATOM 6875 C C . ALA B 1 420 ? -18.531 12.445 -1.319 1 97.94 420 ALA B C 1
ATOM 6877 O O . ALA B 1 420 ? -18.719 13.383 -2.102 1 97.94 420 ALA B O 1
ATOM 6878 N N . GLY B 1 421 ? -19.047 11.172 -1.474 1 96 421 GLY B N 1
ATOM 6879 C CA . GLY B 1 421 ? -19.875 10.883 -2.629 1 96 421 GLY B CA 1
ATOM 6880 C C . GLY B 1 421 ? -19.141 11.031 -3.947 1 96 421 GLY B C 1
ATOM 6881 O O . GLY B 1 421 ? -18.062 10.461 -4.125 1 96 421 GLY B O 1
ATOM 6882 N N . GLU B 1 422 ? -19.719 11.852 -4.816 1 95.69 422 GLU B N 1
ATOM 6883 C CA . GLU B 1 422 ? -19.141 11.992 -6.152 1 95.69 422 GLU B CA 1
ATOM 6884 C C . GLU B 1 422 ? -18.172 13.172 -6.215 1 95.69 422 GLU B C 1
ATOM 6886 O O . GLU B 1 422 ? -17.469 13.344 -7.211 1 95.69 422 GLU B O 1
ATOM 6891 N N . THR B 1 423 ? -18.141 13.977 -5.184 1 97.88 423 THR B N 1
ATOM 6892 C CA . THR B 1 423 ? -17.172 15.07 -5.16 1 97.88 423 THR B CA 1
ATOM 6893 C C . THR B 1 423 ? -15.75 14.539 -5.25 1 97.88 423 THR B C 1
ATOM 6895 O O . THR B 1 423 ? -15.375 13.625 -4.516 1 97.88 423 THR B O 1
ATOM 6898 N N . PRO B 1 424 ? -14.977 15.062 -6.219 1 98.31 424 PRO B N 1
ATOM 6899 C CA . PRO B 1 424 ? -13.57 14.664 -6.191 1 98.31 424 PRO B CA 1
ATOM 6900 C C . PRO B 1 424 ? -12.945 14.789 -4.805 1 98.31 424 PRO B C 1
ATOM 6902 O O . PRO B 1 424 ? -13.031 15.852 -4.18 1 98.31 424 PRO B O 1
ATOM 6905 N N . TRP B 1 425 ? -12.391 13.672 -4.379 1 98.56 425 TRP B N 1
ATOM 6906 C CA . TRP B 1 425 ? -12.016 13.547 -2.975 1 98.56 425 TRP B CA 1
ATOM 6907 C C . TRP B 1 425 ? -10.648 12.891 -2.826 1 98.56 425 TRP B C 1
ATOM 6909 O O . TRP B 1 425 ? -10.312 11.969 -3.57 1 98.56 425 TRP B O 1
ATOM 6919 N N . LEU B 1 426 ? -9.867 13.422 -1.859 1 98.62 426 LEU B N 1
ATOM 6920 C CA . LEU B 1 426 ? -8.555 12.891 -1.507 1 98.62 426 LEU B CA 1
ATOM 6921 C C . LEU B 1 426 ? -8.375 12.852 0.007 1 98.62 426 LEU B C 1
ATOM 6923 O O . LEU B 1 426 ? -8.531 13.867 0.685 1 98.62 426 LEU B O 1
ATOM 6927 N N . HIS B 1 427 ? -8.148 11.648 0.539 1 98.81 427 HIS B N 1
ATOM 6928 C CA . HIS B 1 427 ? -7.871 11.461 1.959 1 98.81 427 HIS B CA 1
ATOM 6929 C C . HIS B 1 427 ? -6.383 11.25 2.205 1 98.81 427 HIS B C 1
ATOM 6931 O O . HIS B 1 427 ? -5.766 10.367 1.598 1 98.81 427 HIS B O 1
ATOM 6937 N N . LEU B 1 428 ? -5.848 12.055 3.078 1 98.88 428 LEU B N 1
ATOM 6938 C CA . LEU B 1 428 ? -4.465 11.906 3.514 1 98.88 428 LEU B CA 1
ATOM 6939 C C . LEU B 1 428 ? -4.395 11.312 4.918 1 98.88 428 LEU B C 1
ATOM 6941 O O . LEU B 1 428 ? -4.727 11.984 5.898 1 98.88 428 LEU B O 1
ATOM 6945 N N . ASP B 1 429 ? -4.008 10.086 5.008 1 98.75 429 ASP B N 1
ATOM 6946 C CA . ASP B 1 429 ? -3.744 9.438 6.289 1 98.75 429 ASP B CA 1
ATOM 6947 C C . ASP B 1 429 ? -2.305 9.672 6.742 1 98.75 429 ASP B C 1
ATOM 6949 O O . ASP B 1 429 ? -1.371 9.078 6.199 1 98.75 429 ASP B O 1
ATOM 6953 N N . ILE B 1 430 ? -2.141 10.445 7.785 1 98.56 430 ILE B N 1
ATOM 6954 C CA . ILE B 1 430 ? -0.806 10.852 8.211 1 98.56 430 ILE B CA 1
ATOM 6955 C C . ILE B 1 430 ? -0.458 10.18 9.531 1 98.56 430 ILE B C 1
ATOM 6957 O O . ILE B 1 430 ? 0.345 10.695 10.312 1 98.56 430 ILE B O 1
ATOM 6961 N N . ALA B 1 431 ? -1.091 9.07 9.836 1 97.25 431 ALA B N 1
ATOM 6962 C CA . ALA B 1 431 ? -0.843 8.352 11.086 1 97.25 431 ALA B CA 1
ATOM 6963 C C . ALA B 1 431 ? 0.642 8.055 11.258 1 97.25 431 ALA B C 1
ATOM 6965 O O . ALA B 1 431 ? 1.159 8.07 12.375 1 97.25 431 ALA B O 1
ATOM 6966 N N . GLY B 1 432 ? 1.32 7.82 10.203 1 97.12 432 GLY B N 1
ATOM 6967 C CA . GLY B 1 432 ? 2.73 7.477 10.289 1 97.12 432 GLY B CA 1
ATOM 6968 C C . GLY B 1 432 ? 3.645 8.688 10.219 1 97.12 432 GLY B C 1
ATOM 6969 O O . GLY B 1 432 ? 4.805 8.625 10.625 1 97.12 432 GLY B O 1
ATOM 6970 N N . THR B 1 433 ? 3.135 9.805 9.75 1 97.94 433 THR B N 1
ATOM 6971 C CA . THR B 1 433 ? 4.043 10.891 9.398 1 97.94 433 THR B CA 1
ATOM 6972 C C . THR B 1 433 ? 3.771 12.125 10.25 1 97.94 433 THR B C 1
ATOM 6974 O O . THR B 1 433 ? 4.523 13.094 10.195 1 97.94 433 THR B O 1
ATOM 6977 N N . ALA B 1 434 ? 2.768 12.117 11.07 1 97.62 434 ALA B N 1
ATOM 6978 C CA . ALA B 1 434 ? 2.359 13.289 11.836 1 97.62 434 ALA B CA 1
ATOM 6979 C C . ALA B 1 434 ? 3.385 13.625 12.914 1 97.62 434 ALA B C 1
ATOM 6981 O O . ALA B 1 434 ? 3.443 14.758 13.398 1 97.62 434 ALA B O 1
ATOM 6982 N N . ASP B 1 435 ? 4.168 12.633 13.297 1 94.38 435 ASP B N 1
ATOM 6983 C CA . ASP B 1 435 ? 5.203 12.883 14.297 1 94.38 435 ASP B CA 1
ATOM 6984 C C . ASP B 1 435 ? 6.488 12.125 13.961 1 94.38 435 ASP B C 1
ATOM 6986 O O . ASP B 1 435 ? 6.461 11.172 13.188 1 94.38 435 ASP B O 1
ATOM 6990 N N . TYR B 1 436 ? 7.516 12.648 14.367 1 90.88 436 TYR B N 1
ATOM 6991 C CA . TYR B 1 436 ? 8.844 12.047 14.273 1 90.88 436 TYR B CA 1
ATOM 6992 C C . TYR B 1 436 ? 9.617 12.227 15.57 1 90.88 436 TYR B C 1
ATOM 6994 O O . TYR B 1 436 ? 9.867 13.352 16 1 90.88 436 TYR B O 1
ATOM 7002 N N . HIS B 1 437 ? 9.984 11.086 16.203 1 85.81 437 HIS B N 1
ATOM 7003 C CA . HIS B 1 437 ? 10.664 11.094 17.484 1 85.81 437 HIS B CA 1
ATOM 7004 C C . HIS B 1 437 ? 9.859 11.875 18.531 1 85.81 437 HIS B C 1
ATOM 7006 O O . HIS B 1 437 ? 10.406 12.75 19.203 1 85.81 437 HIS B O 1
ATOM 7012 N N . SER B 1 438 ? 8.547 11.758 18.469 1 86.38 438 SER B N 1
ATOM 7013 C CA . SER B 1 438 ? 7.602 12.281 19.453 1 86.38 438 SER B CA 1
ATOM 7014 C C . SER B 1 438 ? 7.453 13.797 19.312 1 86.38 438 SER B C 1
ATOM 7016 O O . SER B 1 438 ? 7.117 14.477 20.281 1 86.38 438 SER B O 1
ATOM 7018 N N . ARG B 1 439 ? 7.816 14.266 18.141 1 90.12 439 ARG B N 1
ATOM 7019 C CA . ARG B 1 439 ? 7.582 15.672 17.828 1 90.12 439 ARG B CA 1
ATOM 7020 C C . ARG B 1 439 ? 6.742 15.82 16.562 1 90.12 439 ARG B C 1
ATOM 7022 O O . ARG B 1 439 ? 6.926 15.086 15.594 1 90.12 439 ARG B O 1
ATOM 7029 N N . GLY B 1 440 ? 5.867 16.766 16.672 1 94.62 440 GLY B N 1
ATOM 7030 C CA . GLY B 1 440 ? 5.047 17.031 15.492 1 94.62 440 GLY B CA 1
ATOM 7031 C C . GLY B 1 440 ? 5.855 17.391 14.266 1 94.62 440 GLY B C 1
ATOM 7032 O O . GLY B 1 440 ? 6.867 18.094 14.375 1 94.62 440 GLY B O 1
ATOM 7033 N N . THR B 1 441 ? 5.344 17.016 13.086 1 96.56 441 THR B N 1
ATOM 7034 C CA . THR B 1 441 ? 6.133 17.234 11.875 1 96.56 441 THR B CA 1
ATOM 7035 C C . THR B 1 441 ? 5.535 18.375 11.039 1 96.56 441 THR B C 1
ATOM 7037 O O . THR B 1 441 ? 6.207 18.922 10.172 1 96.56 441 THR B O 1
ATOM 7040 N N . GLY B 1 442 ? 4.242 18.672 11.227 1 97.69 442 GLY B N 1
ATOM 7041 C CA . GLY B 1 442 ? 3.588 19.625 10.359 1 97.69 442 GLY B CA 1
ATOM 7042 C C . GLY B 1 442 ? 3.473 19.156 8.922 1 97.69 442 GLY B C 1
ATOM 7043 O O . GLY B 1 442 ? 3.303 19.969 8.008 1 97.69 442 GLY B O 1
ATOM 7044 N N . VAL B 1 443 ? 3.523 17.859 8.719 1 98.31 443 VAL B N 1
ATOM 7045 C CA . VAL B 1 443 ? 3.496 17.25 7.391 1 98.31 443 VAL B CA 1
ATOM 7046 C C . VAL B 1 443 ? 2.266 17.734 6.625 1 98.31 443 VAL B C 1
ATOM 7048 O O . VAL B 1 443 ? 1.227 18.016 7.227 1 98.31 443 VAL B O 1
ATOM 7051 N N . MET B 1 444 ? 2.377 17.906 5.27 1 98.69 444 MET B N 1
ATOM 7052 C CA . MET B 1 444 ? 1.311 18.172 4.309 1 98.69 444 MET B CA 1
ATOM 7053 C C . MET B 1 444 ? 0.969 19.656 4.266 1 98.69 444 MET B C 1
ATOM 7055 O O . MET B 1 444 ? 0.306 20.109 3.336 1 98.69 444 MET B O 1
ATOM 7059 N N . VAL B 1 445 ? 1.383 20.484 5.262 1 98.75 445 VAL B N 1
ATOM 7060 C CA . VAL B 1 445 ? 1.106 21.922 5.188 1 98.75 445 VAL B CA 1
ATOM 7061 C C . VAL B 1 445 ? 1.632 22.469 3.867 1 98.75 445 VAL B C 1
ATOM 7063 O O . VAL B 1 445 ? 0.881 23.078 3.1 1 98.75 445 VAL B O 1
ATOM 7066 N N . GLU B 1 446 ? 2.904 22.266 3.625 1 98.19 446 GLU B N 1
ATOM 7067 C CA . GLU B 1 446 ? 3.52 22.781 2.404 1 98.19 446 GLU B CA 1
ATOM 7068 C C . GLU B 1 446 ? 2.859 22.188 1.162 1 98.19 446 GLU B C 1
ATOM 7070 O O . GLU B 1 446 ? 2.625 22.906 0.181 1 98.19 446 GLU B O 1
ATOM 7075 N N . SER B 1 447 ? 2.564 20.922 1.229 1 98.25 447 SER B N 1
ATOM 7076 C CA . SER B 1 447 ? 1.986 20.25 0.072 1 98.25 447 SER B CA 1
ATOM 7077 C C . SER B 1 447 ? 0.597 20.797 -0.248 1 98.25 447 SER B C 1
ATOM 7079 O O . SER B 1 447 ? 0.246 20.969 -1.417 1 98.25 447 SER B O 1
ATOM 7081 N N . LEU B 1 448 ? -0.217 21.016 0.725 1 98.56 448 LEU B N 1
ATOM 7082 C CA . LEU B 1 448 ? -1.541 21.578 0.498 1 98.56 448 LEU B CA 1
ATOM 7083 C C . LEU B 1 448 ? -1.439 22.969 -0.122 1 98.56 448 LEU B C 1
ATOM 7085 O O . LEU B 1 448 ? -2.172 23.297 -1.06 1 98.56 448 LEU B O 1
ATOM 7089 N N . VAL B 1 449 ? -0.503 23.734 0.364 1 97.94 449 VAL B N 1
ATOM 7090 C CA . VAL B 1 449 ? -0.316 25.078 -0.141 1 97.94 449 VAL B CA 1
ATOM 7091 C C . VAL B 1 449 ? 0.124 25.031 -1.603 1 97.94 449 VAL B C 1
ATOM 7093 O O . VAL B 1 449 ? -0.472 25.688 -2.459 1 97.94 449 VAL B O 1
ATOM 7096 N N . GLU B 1 450 ? 1.146 24.234 -1.882 1 96.88 450 GLU B N 1
ATOM 7097 C CA . GLU B 1 450 ? 1.691 24.156 -3.234 1 96.88 450 GLU B CA 1
ATOM 7098 C C . GLU B 1 450 ? 0.683 23.547 -4.203 1 96.88 450 GLU B C 1
ATOM 7100 O O . GLU B 1 450 ? 0.643 23.922 -5.379 1 96.88 450 GLU B O 1
ATOM 7105 N N . PHE B 1 451 ? -0.125 22.656 -3.725 1 97.44 451 PHE B N 1
ATOM 7106 C CA . PHE B 1 451 ? -1.153 22.047 -4.562 1 97.44 451 PHE B CA 1
ATOM 7107 C C . PHE B 1 451 ? -2.129 23.094 -5.07 1 97.44 451 PHE B C 1
ATOM 7109 O O . PHE B 1 451 ? -2.51 23.094 -6.242 1 97.44 451 PHE B O 1
ATOM 7116 N N . ILE B 1 452 ? -2.518 24 -4.199 1 97.06 452 ILE B N 1
ATOM 7117 C CA . ILE B 1 452 ? -3.477 25.031 -4.562 1 97.06 452 ILE B CA 1
ATOM 7118 C C . ILE B 1 452 ? -2.834 26 -5.547 1 97.06 452 ILE B C 1
ATOM 7120 O O . ILE B 1 452 ? -3.502 26.516 -6.449 1 97.06 452 ILE B O 1
ATOM 7124 N N . LYS B 1 453 ? -1.581 26.219 -5.434 1 93 453 LYS B N 1
ATOM 7125 C CA . LYS B 1 453 ? -0.881 27.188 -6.273 1 93 453 LYS B CA 1
ATOM 7126 C C . LYS B 1 453 ? -0.744 26.672 -7.707 1 93 453 LYS B C 1
ATOM 7128 O O . LYS B 1 453 ? -0.612 27.469 -8.641 1 93 453 LYS B O 1
ATOM 7133 N N . ILE B 1 454 ? -0.62 25.312 -7.789 1 81.12 454 ILE B N 1
ATOM 7134 C CA . ILE B 1 454 ? -0.443 24.766 -9.133 1 81.12 454 ILE B CA 1
ATOM 7135 C C . ILE B 1 454 ? -1.768 24.828 -9.891 1 81.12 454 ILE B C 1
ATOM 7137 O O . ILE B 1 454 ? -2.809 24.422 -9.375 1 81.12 454 ILE B O 1
ATOM 7141 N N . LYS B 1 455 ? -2.287 26 -10.328 1 59.47 455 LYS B N 1
ATOM 7142 C CA . LYS B 1 455 ? -3.516 26.406 -11.008 1 59.47 455 LYS B CA 1
ATOM 7143 C C . LYS B 1 455 ? -4.234 25.203 -11.609 1 59.47 455 LYS B C 1
ATOM 7145 O O . LYS B 1 455 ? -5.441 25.047 -11.438 1 59.47 455 LYS B O 1
ATOM 7150 N N . ASN B 1 456 ? -3.867 24.734 -12.883 1 51.03 456 ASN B N 1
ATOM 7151 C CA . ASN B 1 456 ? -4.555 24.203 -14.055 1 51.03 456 ASN B CA 1
ATOM 7152 C C . ASN B 1 456 ? -4.582 22.688 -14.055 1 51.03 456 ASN B C 1
ATOM 7154 O O . ASN B 1 456 ? -3.861 22.047 -14.82 1 51.03 456 ASN B O 1
ATOM 7158 N N . PHE B 1 457 ? -4.852 22.25 -12.914 1 44.34 457 PHE B N 1
ATOM 7159 C CA . PHE B 1 457 ? -5.098 20.891 -13.383 1 44.34 457 PHE B CA 1
ATOM 7160 C C . PHE B 1 457 ? -6.512 20.766 -13.945 1 44.34 457 PHE B C 1
ATOM 7162 O O . PHE B 1 457 ? -7.441 21.406 -13.453 1 44.34 457 PHE B O 1
#

InterPro domains:
  IPR000819 Peptidase M17, leucyl aminopeptidase, C-terminal [PF00883] (146-449)
  IPR000819 Peptidase M17, leucyl aminopeptidase, C-terminal [PS00631] (310-317)
  IPR011356 Peptidase M17, leucine aminopeptidase/peptidase B [PR00481] (225-242)
  IPR011356 Peptidase M17, leucine aminopeptidase/peptidase B [PR00481] (247-268)
  IPR011356 Peptidase M17, leucine aminopeptidase/peptidase B [PR00481] (284-305)
  IPR011356 Peptidase M17, leucine aminopeptidase/peptidase B [PR00481] (306-326)
  IPR011356 Peptidase M17, leucine aminopeptidase/peptidase B [PR00481] (335-350)
  IPR011356 Peptidase M17, leucine aminopeptidase/peptidase B [PTHR11963] (118-452)
  IPR011356 Peptidase M17, leucine aminopeptidase/peptidase B [cd00433] (100-452)

pLDDT: mean 86.04, std 17.56, range [29.17, 98.88]

Radius of gyration: 30.78 Å; Cα contacts (8 Å, |Δi|>4): 2070; chains: 2; bounding box: 79×80×67 Å

Foldseek 3Di:
DDQDAPDPDPPDQQAQEFEQAFDPDPWTFGFGFRPHPDPRPRPGPGDTPVCVVVLLVVLVSLLVVVLPDLRQEYEYEPANLALVDVCSLLNVLSNLLSVCLRQPPLAPPPDDDRHRRDYYYHYHCVRPVCVVVSNVLSNLLSVLLVQLLSQLQDALVCRAQVNVVVVLCVVCVPLPQKDKDKDWDVRCVVLQQWLLVLQAQAPPDIKMKMKIKGALAPVDPAAAEEEEFEAACFQQQEVLGDDPVRRPSRNLQHSFLSLQSSQVVSCSVVSQNGIYMYMYTGHHRYYHPGHRDAQDWGQHSLGFIAGERTSSQSRLSSLLNRLLCCCPPRNHLEYETEGQGDVQQCVVPNQQEKEKEWPDVVVVVLLQVLCSSVSRHYDYDDDDPVLLVQQDDPPTNGYQDGPDCPPGDCNSVSSNVVSNDPRTYMYINNNRHQDDPSTGRSGCSSSSNSSSNPPDD/DDQDAPDDCPPDQQAQEFEQAFDPPPWGFGFGFRPHDDPRPGPGDGHTNVCVVVLLVVLVSLLVVLLPDLRQEYEYEPANLALVDVCSLLNVLSNLLSVCLRQPPLAPPPDDDRHRRDYYYHYHCVRPVCVVPSNVLSNLLSVLLVQLLSQLQDALVCRAQVNVVVVLCVVCVPLPQKDKDKDWDVRCVVLQQWLLVLQAQAPPDIKMKMKIKGALAPVDPAAAEEEEFEAACFQQQEVLGDDPVRRPSRNLQHSFLSLQSSQVVSCSVVSQNGIYMYMYTGHHRDYHPRHRDAQDWGQHSLGFIAGERTSSQSRLSSLLNRLLCCCPPRNHLEYETEGQGDPQQCVVPNQQEKEKEWPDVVVVVLLQVLCSSVSRHYDYDDDDPVLLVQQDDPPTNGYQDGPDCPPGDCNSVSSNVVSNDPRTYMYINNNRHQDDPSTGRSGCSSSSNSSVNVPDD

Nearest PDB structures (foldseek):
  2j9a-assembly1_A  TM=9.130E-01  e=5.415E-38  Bos taurus
  2ewb-assembly1_A  TM=9.114E-01  e=2.560E-36  Bos taurus
  1bll-assembly1_E  TM=9.000E-01  e=5.662E-36  Bos taurus
  6wvv-assembly1_F  TM=8.354E-01  e=5.731E-38  Plasmodium vivax
  2hb6-assembly1_A  TM=8.688E-01  e=4.361E-35  Caenorhabditis elegans

Sequence (914 aa):
MLIIQATTSRENSDYLTIIFIIEKTSKQKIILQNITSENQSHIELVVSYDLLADLFHYKKKLINVLTQISNSQILFDFSSFSSTLPNCTELLKTSLKAILYVFNPQKCQFKKELPNVDYNLLIYHSAYPDLEDIIPTTQRLMQWVNTARYLQDMPANLMTPVLFTNFWKDKLKNMKNLIMKIYENQELTKMGLNLLLAVNQGSSHRACMIIVEYQGNKTTSEYQTAFVGKVITFDSGGYCLKSSSGQLGMKFDMSGAAIVLAAISALAEQEVPANILAVAMLTENAIGGNAILTESVVKSHAGWYVEINNTDAEGRLVLADGISYAKQTYQPATIIDVATLTGSVKNALGVNISGMFSNNEKLVKNFTKVTKNTLEPVWWLPIQLENYDNLTSEIADFKNAATNREYGVGNGAAFISKFAGETPWLHLDIAGTADYHSRGTGVMVESLVEFIKIKNFMLIIQATTSRENSDYLTIIFIIEKTSKQKIILQNITSENQSHIELVVSYDLLADLFHYKKKLINVLTQISNSQILFDFSSFSSTLPNCTELLKTSLKAILYVFNPQKCQFKKELPNVDYNLLIYHSAYPDLEDIIPTTQRLMQWVNTARYLQDMPANLMTPVLFTNFWKDKLKNMKNLIMKIYENQELTKMGLNLLLAVNQGSSHRACMIIVEYQGNKTTSEYQTAFVGKVITFDSGGYCLKSSSGQLGMKFDMSGAAIVLAAISALAEQEVPANILAVAMLTENAIGGNAILTESVVKSHAGWYVEINNTDAEGRLVLADGISYAKQTYQPATIIDVATLTGSVKNALGVNISGMFSNNEKLVKNFTKVTKNTLEPVWWLPIQLENYDNLTSEIADFKNAATNREYGVGNGAAFISKFAGETPWLHLDIAGTADYHSRGTGVMVESLVEFIKIKNF

Solvent-accessible surface area (backbone atoms only — not comparable to full-atom values): 46263 Å² total; per-residue (Å²): 117,49,80,39,68,74,64,88,81,78,71,76,84,78,41,41,33,41,35,47,38,71,48,90,55,99,58,24,42,34,42,29,42,34,56,44,86,84,80,54,62,59,52,64,49,72,42,59,31,73,30,75,75,31,56,52,60,42,36,52,51,50,35,60,53,56,67,68,58,80,66,46,32,34,32,38,33,39,59,51,56,42,61,82,40,85,61,39,68,58,49,50,53,43,49,49,50,30,50,53,64,62,70,44,84,68,58,70,59,90,53,83,78,71,74,76,59,47,49,34,41,30,49,51,56,88,46,32,88,60,47,83,53,50,53,59,53,48,50,55,50,47,51,30,29,42,49,20,17,28,60,24,50,37,53,44,92,76,33,37,40,60,51,48,50,50,50,49,52,64,72,47,66,81,45,82,70,48,49,77,46,80,40,43,58,70,54,35,57,76,66,31,35,39,38,42,49,43,47,18,43,17,33,93,55,61,37,35,38,42,38,38,39,31,73,43,28,89,86,53,88,66,30,50,35,29,31,34,11,26,22,25,24,34,45,40,14,24,74,47,55,50,51,79,75,60,40,60,71,24,32,42,32,23,39,12,22,36,21,35,53,25,20,53,49,47,36,54,74,66,58,44,74,43,23,39,36,28,39,28,35,29,22,34,27,28,57,52,97,62,26,54,54,65,77,36,74,42,54,33,47,78,64,52,34,34,23,34,69,42,49,55,48,42,55,52,36,31,41,29,26,45,43,23,48,45,47,73,75,59,53,36,60,26,39,38,34,32,27,49,65,40,70,58,48,20,50,38,42,3,44,72,29,24,37,30,38,63,85,31,69,69,58,51,52,53,50,50,56,41,15,64,76,61,55,52,46,64,43,76,53,71,70,48,74,62,26,51,60,40,18,62,41,95,86,32,72,24,31,66,50,58,84,70,60,59,53,19,57,14,40,61,54,37,60,37,44,63,45,46,58,85,45,41,32,39,40,37,34,28,48,21,30,44,42,57,96,88,32,36,54,25,58,59,18,64,37,54,38,52,49,65,65,56,74,84,118,118,50,79,40,68,74,64,88,80,79,71,82,82,81,42,39,35,38,37,46,39,71,48,89,55,95,52,24,40,32,42,29,41,35,51,44,86,86,84,51,65,58,54,66,46,72,40,55,24,73,32,72,76,30,56,52,61,42,36,53,52,49,33,59,54,55,66,69,57,78,66,46,32,34,32,37,33,38,59,54,56,41,66,81,40,84,61,39,68,58,48,50,53,41,48,49,50,30,50,53,63,62,71,43,85,68,56,69,60,90,52,82,79,73,75,75,61,50,48,34,40,31,47,51,56,88,49,34,88,59,45,84,52,48,53,58,53,51,50,56,50,46,51,32,29,43,50,18,17,28,60,25,50,36,52,45,92,75,31,36,40,61,52,49,51,48,50,51,53,63,72,46,65,81,45,84,71,50,48,76,47,79,41,43,58,71,55,35,58,75,66,31,35,38,38,41,50,43,45,16,41,16,32,92,55,61,37,35,37,42,36,39,41,31,72,44,26,88,86,53,88,65,29,50,35,29,31,33,11,26,22,24,25,35,47,42,15,23,75,49,53,49,51,78,76,61,41,62,70,24,31,43,33,24,38,12,22,37,22,34,52,27,20,54,50,46,37,55,75,67,59,45,74,43,21,37,36,27,39,27,35,30,21,33,27,28,56,53,98,62,26,56,54,65,78,38,73,42,53,32,46,78,65,51,36,34,22,35,68,42,49,55,49,44,55,54,37,30,41,30,26,44,42,23,48,46,47,74,76,58,54,37,60,26,39,40,34,33,26,49,66,41,71,58,50,21,50,38,43,4,45,72,29,24,36,29,39,63,86,31,68,67,58,51,54,53,51,51,57,41,15,64,76,62,56,51,46,64,45,78,54,71,69,46,74,62,25,52,59,41,20,63,41,95,87,32,73,25,31,67,50,57,84,69,61,58,53,20,60,14,41,63,56,38,60,37,45,63,45,47,58,86,45,41,33,38,40,38,33,28,49,22,29,44,44,57,95,89,30,37,53,26,59,58,18,66,35,54,38,52,47,65,66,58,71,83,120

Secondary structure (DSSP, 8-state):
-EEE---S----TTPEEEE-----SSS--B---B--SSS-------B-THHHH-HHHHHHHHHHHHTT---SEEEEE-TT--TTSTTHHHHHHHHHHHHHHHT-S-----SS-PPPPEEEEE--GGG-TTHHHHHHHHHHHHHHHHHHHHHHHS-GGG--HHHHHHHHHHHTTT-TTEEEEEEEHHHHHHHT-HHHHHHHTT-SSPPEEEEEEEE--TT--S-SEEEEEEEEEEE--TTSPPPHHHHTTGGGGGHHHHHHHHHHHHHHHTT-SSEEEEEEEEEEE---TTPPPTTEEEE-TTS-EEEES-TT--HHHHHHHHHHHHHHHH--SEEEEEE---HHHHHHH-SS-EEEEES-HHHHHHHHHHHHHHT--EEE----HHHHHTT--SSSSEESS-S--TT-S-HHHHHHHHHHTTS-EEEEE-TTTSEETTEE--TTHHHHHHHHHS---/-EEE---S----TT-EEEE----SSSS--B------SSS-------B-GGGTS-HHHHHHHHHHHHTT---SEEEEE-TT--TTSTTHHHHHHHHHHHHHHHT-S-----SS-----EEEEE--GGG-TTHHHHHHHHHHHHHHHHHHHHHHHS-GGG--HHHHHHHHHHHTTT-TTEEEEEEEHHHHHHHT-HHHHHHHTT-SSPPEEEEEEEE--TT--S-SEEEEEEEEEEE--TTSPPPHHHHTTGGGGGHHHHHHHHHHHHHHHTT-SSEEEEEEEEEEE---TTPPPTTEEEE-TTS-EEEES-TT--HHHHHHHHHHHHHHHH--SEEEEEE---HHHHHHH-SS-EEEEES-HHHHHHHHHHHHHHT--EEE----HHHHHTT--SSSSEESS-S--TT-S-HHHHHHHHHHTTS-EEEEE-TTTSEETTEE--TTHHHHHHHHHS---

Organism: NCBI:txid315358